Protein AF-0000000081599075 (afdb_homodimer)

pLDDT: mean 84.55, std 18.45, range [21.89, 98.75]

Radius of gyration: 35.76 Å; Cα contacts (8 Å, |Δi|>4): 1758; chains: 2; bounding box: 105×82×78 Å

Sequence (1060 aa):
MCGGVALPTILFPPFQNGWHPYKHILWKKERFMPVLEECRIQDDGTLMTRNDWSPQQYFQQYIDKKLIQDLSFFTNQRMVRDSGCSLNTTPEEINTFLGISVYMACLGYPRIRMYWAAKTRVAIIADSMTRDRFYKIRSSLKVVDDLSVPESEKKKDPLWKVRPVLKRVLQGCLNLPRPTKVCIDEQIVPFTGQCPVRQFVPGKPNPTGLKVFVLASPGGLVLDFETYMGKNTFTQVQQMGISGNAVLRLTETLPRGSLVYFDRYFTTISLLDALKERGLLGTGTIQKNRIPKECHFTADNILSSKPRGSSEMIVRRPDEIAVTKWMDNKPVVMASTAHGIEPQDTCSRWSKKEQRQIQVPRPAVVAEYNINMGGVDLCDRMLSFYRISSRTKKWTVRTILHFIDLAITNSWLQYRQDSEAMQQAEKNTQYLEFKLLLAEELINKGQTWEQDLNNTSDEEFSPEIKKRKPQTDESVRKYGALHLPEMVNSPRPFRCRMLGCNSKTYVRCVKCKMFLCVSKKSQCFLRYHKMCGGVALPTILFPPFQNGWHPYKHILWKKERFMPVLEECRIQDDGTLMTRNDWSPQQYFQQYIDKKLIQDLSFFTNQRMVRDSGCSLNTTPEEINTFLGISVYMACLGYPRIRMYWAAKTRVAIIADSMTRDRFYKIRSSLKVVDDLSVPESEKKKDPLWKVRPVLKRVLQGCLNLPRPTKVCIDEQIVPFTGQCPVRQFVPGKPNPTGLKVFVLASPGGLVLDFETYMGKNTFTQVQQMGISGNAVLRLTETLPRGSLVYFDRYFTTISLLDALKERGLLGTGTIQKNRIPKECHFTADNILSSKPRGSSEMIVRRPDEIAVTKWMDNKPVVMASTAHGIEPQDTCSRWSKKEQRQIQVPRPAVVAEYNINMGGVDLCDRMLSFYRISSRTKKWTVRTILHFIDLAITNSWLQYRQDSEAMQQAEKNTQYLEFKLLLAEELINKGQTWEQDLNNTSDEEFSPEIKKRKPQTDESVRKYGALHLPEMVNSPRPFRCRMLGCNSKTYVRCVKCKMFLCVSKKSQCFLRYHK

Solvent-accessible surface area (backbone atoms only — not comparable to full-atom values): 59089 Å² total; per-residue (Å²): 132,84,76,77,77,70,76,77,73,79,71,72,75,75,81,71,76,68,76,65,75,87,67,72,76,40,61,39,79,56,87,76,77,61,84,78,54,77,49,78,66,72,78,79,75,55,66,72,78,51,74,84,58,49,63,57,58,47,32,38,56,25,56,44,70,64,57,40,40,38,32,20,51,28,19,24,49,47,32,28,72,76,72,69,46,65,72,76,57,38,43,38,51,47,34,24,53,51,12,42,47,47,40,47,19,57,40,38,56,83,47,79,67,43,40,63,32,83,88,56,45,36,60,79,48,43,73,71,45,53,68,67,58,52,52,50,49,62,76,43,63,29,61,50,59,76,84,74,53,51,68,70,53,47,71,73,32,80,54,57,69,48,41,67,59,52,51,40,39,40,51,32,20,59,69,49,78,68,67,53,51,29,17,43,46,82,43,58,49,69,45,85,59,72,56,91,51,63,39,77,44,84,91,47,94,57,32,39,10,41,41,29,42,35,31,14,29,44,85,20,42,57,40,40,70,48,71,55,66,60,90,74,56,61,78,66,81,68,87,54,54,70,49,34,42,50,53,55,60,64,49,66,82,55,58,49,28,23,38,39,25,36,47,45,82,45,42,42,67,68,46,43,51,55,34,44,75,64,40,28,32,35,36,24,35,41,43,78,89,62,51,59,84,72,60,79,69,80,53,66,74,62,51,67,72,42,65,66,29,46,66,48,54,37,26,34,37,78,76,61,35,28,38,35,38,38,30,59,99,56,77,46,41,33,39,17,41,71,41,37,51,69,72,62,46,74,41,82,43,79,31,79,92,73,70,43,75,41,80,26,52,36,40,29,37,57,55,53,45,65,64,30,51,45,3,55,58,44,34,52,52,59,47,61,75,45,40,69,66,76,88,70,72,49,52,63,56,52,51,54,47,45,52,50,49,49,39,48,51,41,27,50,52,50,50,51,51,51,29,59,73,65,67,41,72,90,60,74,61,52,70,69,55,48,50,46,51,33,15,48,53,31,33,50,57,21,52,58,50,54,58,52,55,65,61,63,65,78,82,80,78,68,82,69,77,78,68,77,78,70,80,73,53,68,70,64,41,38,57,43,40,48,46,29,68,36,56,60,96,56,97,64,70,40,64,25,69,47,87,92,48,86,50,67,21,50,28,25,26,68,62,77,66,44,35,24,29,82,41,88,87,42,55,37,45,38,59,63,22,95,134,82,76,76,80,71,74,76,75,78,72,72,74,77,80,71,76,67,75,66,76,86,69,73,77,40,61,39,78,57,87,78,77,62,84,78,55,77,49,77,66,70,76,80,74,54,65,74,78,49,73,83,60,50,62,56,59,48,32,38,57,25,54,42,69,64,59,41,41,38,32,19,51,29,21,25,50,48,32,28,70,76,72,68,45,64,71,76,59,40,44,39,52,47,34,24,52,50,13,43,46,46,39,46,19,58,40,39,55,82,47,78,67,43,40,64,32,84,86,56,44,35,61,79,49,44,74,73,44,53,69,66,59,51,51,52,50,62,76,44,63,29,62,49,58,76,82,74,53,52,67,70,52,48,70,73,32,80,55,57,70,48,41,66,59,53,51,38,38,41,51,31,21,60,69,48,78,67,67,53,52,30,18,41,46,81,44,59,49,68,46,84,58,73,55,92,51,64,39,76,45,85,92,48,95,56,34,38,9,41,41,28,42,34,29,13,30,43,88,22,42,56,40,40,70,46,70,54,67,59,89,74,55,60,76,66,80,68,88,53,54,70,50,34,41,50,53,55,61,64,48,65,83,54,58,49,28,24,37,40,24,37,46,47,84,43,43,42,67,66,47,44,51,54,35,44,73,65,39,28,33,34,36,24,36,41,45,78,90,64,52,59,82,71,61,80,70,80,53,66,74,60,51,68,72,43,65,66,30,46,69,48,53,37,24,35,36,74,79,63,35,29,39,35,40,38,30,61,99,56,77,44,40,33,38,17,41,70,42,38,52,69,72,62,46,73,43,82,42,78,32,78,89,73,70,42,76,40,80,25,50,36,38,28,37,57,56,54,45,67,64,32,52,46,4,54,59,45,33,52,51,59,47,61,75,44,41,69,66,76,87,70,71,50,52,63,56,52,51,54,47,45,52,50,49,48,38,47,52,40,27,50,51,50,49,51,52,50,29,60,75,65,68,40,72,89,61,72,61,52,70,70,54,47,49,45,51,33,16,49,51,32,33,51,57,21,51,58,50,53,58,54,55,66,63,64,64,77,81,78,78,66,82,69,78,79,66,76,79,71,80,72,53,68,68,64,42,37,57,43,41,49,46,28,68,38,55,57,96,58,98,63,68,41,66,26,70,48,87,92,49,88,50,68,20,50,29,24,26,69,63,78,66,45,34,25,28,84,40,88,88,41,56,38,45,37,60,64,22,95

Secondary structure (DSSP, 8-state):
-------------------------EEES------PPP--------GGGGTT--HHHHHTTTS-HHHHHHHHHHHHHHHHHHHSS-----HHHHHHHHHHHHHHHHH--SSGGGGTSTTT--HHHHTTS-HHHHHHHHHH--SS-TTTS-HHHHHH-TTTTTHHHHHHHHHHHHTSPPPSEEEEEEEEEE--S--TTEEE-TTSSS-EEEEEEEEE-TTS-EEEEEE--SGGG---SS-SHHHHHHHHHHTTTSPTT-EEEE-TTT--HHHHHHHHHTT-EEEEE--GGGS-TT--PPPHHHHHHSPTT-EEEEEEETTTEEEEEEESSSEEEEEESS--SPSPEEEEEEETTTTEEEEEEE-HHHHHHHHHTTHHHHHHHHHHHT------S-HHHHHHHHHHHHHHHHHHHHHHHHHHHHT-GGG---HHHHHHHHHHHHHHHHHHHHHHHHHHS------------PPPPHHHHHTTB-S-EEE---SSPEEP-STT---EE-EEETTT--B---SSS--HHHHHH-/-------------------------EEES------PPPP-------GGGGTT--HHHHHTTTS-HHHHHHHHHHHHHHHHHHHSS-----HHHHHHHHHHHHHHHHH--SSGGGGTSTTT--HHHHTTS-HHHHHHHHHH--SS-TTTS-HHHHHH-TTTTTHHHHHHHHHHHHTSPPPSEEEEEEEEEE--S--TTEEE-TTSSS-EEEEEEEEE-TTS-EEEEEE--SGGG------SHHHHHHHHHHTTTSPTT-EEEE-TTT--HHHHHHHHHTT-EEEEE--GGGS-TT--PPPHHHHHHSPTT-EEEEEEETTTEEEEEEESSSEEEEEESS--SPSPEEEEEEETTTTEEEEEEE-HHHHHHHHHTTHHHHHHHHHHHT------S-HHHHHHHHHHHHHHHHHHHHHHHHHHHTT-GGG---HHHHHHHHHHHHHHHHHHHHHHHHHHS----------------HHHHHTTB-S-EEE---SSPEEP-STT---EE-EEETTT--B---SSS--HHHHHH-

InterPro domains:
  IPR029526 PiggyBac transposable element-derived protein [PF13843] (54-412)

Structure (mmCIF, N/CA/C/O backbone):
data_AF-0000000081599075-model_v1
#
loop_
_entity.id
_entity.type
_entity.pdbx_description
1 polymer 'PiggyBac transposable element-derived protein 3-like'
#
loop_
_atom_site.group_PDB
_atom_site.id
_atom_site.type_symbol
_atom_site.label_atom_id
_atom_site.label_alt_id
_atom_site.label_comp_id
_atom_site.label_asym_id
_atom_site.label_entity_id
_atom_site.label_seq_id
_atom_site.pdbx_PDB_ins_code
_atom_site.Cartn_x
_atom_site.Cartn_y
_atom_site.Cartn_z
_atom_site.occupancy
_atom_site.B_iso_or_equiv
_atom_site.auth_seq_id
_atom_site.auth_comp_id
_atom_site.auth_asym_id
_atom_site.auth_atom_id
_atom_site.pdbx_PDB_model_num
ATOM 1 N N . MET A 1 1 ? 17.141 -37.344 -39.156 1 22.89 1 MET A N 1
ATOM 2 C CA . MET A 1 1 ? 15.703 -37.375 -39.375 1 22.89 1 MET A CA 1
ATOM 3 C C . MET A 1 1 ? 14.953 -37.594 -38.062 1 22.89 1 MET A C 1
ATOM 5 O O . MET A 1 1 ? 14.562 -38.719 -37.75 1 22.89 1 MET A O 1
ATOM 9 N N . CYS A 1 2 ? 15.391 -37 -37 1 23.97 2 CYS A N 1
ATOM 10 C CA . CYS A 1 2 ? 15.117 -37.312 -35.594 1 23.97 2 CYS A CA 1
ATOM 11 C C . CYS A 1 2 ? 13.672 -37 -35.25 1 23.97 2 CYS A C 1
ATOM 13 O O . CYS A 1 2 ? 13.242 -35.844 -35.344 1 23.97 2 CYS A O 1
ATOM 15 N N . GLY A 1 3 ? 12.742 -37.906 -35.625 1 22.41 3 GLY A N 1
ATOM 16 C CA . GLY A 1 3 ? 11.289 -37.812 -35.656 1 22.41 3 GLY A CA 1
ATOM 17 C C . GLY A 1 3 ? 10.688 -37.531 -34.281 1 22.41 3 GLY A C 1
ATOM 18 O O . GLY A 1 3 ? 10.914 -38.25 -33.312 1 22.41 3 GLY A O 1
ATOM 19 N N . GLY A 1 4 ? 10.664 -36.281 -33.906 1 24.45 4 GLY A N 1
ATOM 20 C CA . GLY A 1 4 ? 10.18 -35.781 -32.625 1 24.45 4 GLY A CA 1
ATOM 21 C C . GLY A 1 4 ? 8.758 -36.219 -32.312 1 24.45 4 GLY A C 1
ATOM 22 O O . GLY A 1 4 ? 7.855 -36.031 -33.125 1 24.45 4 GLY A O 1
ATOM 23 N N . VAL A 1 5 ? 8.484 -37.312 -31.594 1 23.28 5 VAL A N 1
ATOM 24 C CA . VAL A 1 5 ? 7.227 -38 -31.328 1 23.28 5 VAL A CA 1
ATOM 25 C C . VAL A 1 5 ? 6.254 -37.031 -30.641 1 23.28 5 VAL A C 1
ATOM 27 O O . VAL A 1 5 ? 6.566 -36.469 -29.594 1 23.28 5 VAL A O 1
ATOM 30 N N . ALA A 1 6 ? 5.492 -36.344 -31.422 1 29.52 6 ALA A N 1
ATOM 31 C CA . ALA A 1 6 ? 4.391 -35.5 -31 1 29.52 6 ALA A CA 1
ATOM 32 C C . ALA A 1 6 ? 3.492 -36.219 -30 1 29.52 6 ALA A C 1
ATOM 34 O O . ALA A 1 6 ? 3.059 -37.344 -30.234 1 29.52 6 ALA A O 1
ATOM 35 N N . LEU A 1 7 ? 3.729 -36 -28.703 1 28.02 7 LEU A N 1
ATOM 36 C CA . LEU A 1 7 ? 2.875 -36.625 -27.703 1 28.02 7 LEU A CA 1
ATOM 37 C C . LEU A 1 7 ? 1.409 -36.562 -28.125 1 28.02 7 LEU A C 1
ATOM 39 O O . LEU A 1 7 ? 0.959 -35.562 -28.672 1 28.02 7 LEU A O 1
ATOM 43 N N . PRO A 1 8 ? 0.729 -37.656 -28.391 1 29.16 8 PRO A N 1
ATOM 44 C CA . PRO A 1 8 ? -0.641 -37.75 -28.906 1 29.16 8 PRO A CA 1
ATOM 45 C C . PRO A 1 8 ? -1.622 -36.906 -28.094 1 29.16 8 PRO A C 1
ATOM 47 O O . PRO A 1 8 ? -1.469 -36.781 -26.875 1 29.16 8 PRO A O 1
ATOM 50 N N . THR A 1 9 ? -2.039 -35.812 -28.609 1 30.88 9 THR A N 1
ATOM 51 C CA . THR A 1 9 ? -3.143 -35.031 -28.094 1 30.88 9 THR A CA 1
ATOM 52 C C . THR A 1 9 ? -4.332 -35.906 -27.734 1 30.88 9 THR A C 1
ATOM 54 O O . THR A 1 9 ? -4.887 -36.594 -28.594 1 30.88 9 THR A O 1
ATOM 57 N N . ILE A 1 10 ? -4.363 -36.562 -26.625 1 30.44 10 ILE A N 1
ATOM 58 C CA . ILE A 1 10 ? -5.543 -37.312 -26.234 1 30.44 10 ILE A CA 1
ATOM 59 C C . ILE A 1 10 ? -6.805 -36.5 -26.531 1 30.44 10 ILE A C 1
ATOM 61 O O . ILE A 1 10 ? -6.996 -35.406 -25.984 1 30.44 10 ILE A O 1
ATOM 65 N N . LEU A 1 11 ? -7.254 -36.594 -27.781 1 32.03 11 LEU A N 1
ATOM 66 C CA . LEU A 1 11 ? -8.562 -36.062 -28.141 1 32.03 11 LEU A CA 1
ATOM 67 C C . LEU A 1 11 ? -9.633 -36.531 -27.172 1 32.03 11 LEU A C 1
ATOM 69 O O . LEU A 1 11 ? -9.867 -37.719 -27.031 1 32.03 11 LEU A O 1
ATOM 73 N N . PHE A 1 12 ? -9.82 -35.875 -26.094 1 33.41 12 PHE A N 1
ATOM 74 C CA . PHE A 1 12 ? -10.977 -36.219 -25.266 1 33.41 12 PHE A CA 1
ATOM 75 C C . PHE A 1 12 ? -12.25 -36.25 -26.109 1 33.41 12 PHE A C 1
ATOM 77 O O . PHE A 1 12 ? -12.398 -35.469 -27.047 1 33.41 12 PHE A O 1
ATOM 84 N N . PRO A 1 13 ? -12.867 -37.406 -26.359 1 33.81 13 PRO A N 1
ATOM 85 C CA . PRO A 1 13 ? -14.109 -37.5 -27.141 1 33.81 13 PRO A CA 1
ATOM 86 C C . PRO A 1 13 ? -15.07 -36.344 -26.844 1 33.81 13 PRO A C 1
ATOM 88 O O . PRO A 1 13 ? -14.992 -35.75 -25.766 1 33.81 13 PRO A O 1
ATOM 91 N N . PRO A 1 14 ? -15.68 -35.781 -27.875 1 33.75 14 PRO A N 1
ATOM 92 C CA . PRO A 1 14 ? -16.703 -34.75 -27.719 1 33.75 14 PRO A CA 1
ATOM 93 C C . PRO A 1 14 ? -17.688 -35.031 -26.594 1 33.75 14 PRO A C 1
ATOM 95 O O . PRO A 1 14 ? -17.906 -36.219 -26.266 1 33.75 14 PRO A O 1
ATOM 98 N N . PHE A 1 15 ? -17.953 -34.094 -25.75 1 34.97 15 PHE A N 1
ATOM 99 C CA . PHE A 1 15 ? -19 -34.125 -24.734 1 34.97 15 PHE A CA 1
ATOM 100 C C . PHE A 1 15 ? -20.328 -34.594 -25.312 1 34.97 15 PHE A C 1
ATOM 102 O O . PHE A 1 15 ? -20.906 -33.938 -26.172 1 34.97 15 PHE A O 1
ATOM 109 N N . GLN A 1 16 ? -20.438 -35.844 -25.703 1 29.94 16 GLN A N 1
ATOM 110 C CA . GLN A 1 16 ? -21.812 -36.219 -25.953 1 29.94 16 GLN A CA 1
ATOM 111 C C . GLN A 1 16 ? -22.734 -35.719 -24.859 1 29.94 16 GLN A C 1
ATOM 113 O O . GLN A 1 16 ? -22.5 -35.969 -23.672 1 29.94 16 GLN A O 1
ATOM 118 N N . ASN A 1 17 ? -23.344 -34.562 -25.062 1 33.91 17 ASN A N 1
ATOM 119 C CA . ASN A 1 17 ? -24.5 -34.188 -24.266 1 33.91 17 ASN A CA 1
ATOM 120 C C . ASN A 1 17 ? -25.438 -35.344 -24 1 33.91 17 ASN A C 1
ATOM 122 O O . ASN A 1 17 ? -26.406 -35.531 -24.734 1 33.91 17 ASN A O 1
ATOM 126 N N . GLY A 1 18 ? -24.984 -36.562 -24.016 1 31.58 18 GLY A N 1
ATOM 127 C CA . GLY A 1 18 ? -26.031 -37.5 -23.641 1 31.58 18 GLY A CA 1
ATOM 128 C C . GLY A 1 18 ? -26.812 -37.094 -22.422 1 31.58 18 GLY A C 1
ATOM 129 O O . GLY A 1 18 ? -26.25 -37 -21.312 1 31.58 18 GLY A O 1
ATOM 130 N N . TRP A 1 19 ? -27.844 -36.188 -22.656 1 34.31 19 TRP A N 1
ATOM 131 C CA . TRP A 1 19 ? -28.922 -36.062 -21.688 1 34.31 19 TRP A CA 1
ATOM 132 C C . TRP A 1 19 ? -29.266 -37.406 -21.047 1 34.31 19 TRP A C 1
ATOM 134 O O . TRP A 1 19 ? -29.719 -38.312 -21.734 1 34.31 19 TRP A O 1
ATOM 144 N N . HIS A 1 20 ? -28.453 -38.094 -20.422 1 37.16 20 HIS A N 1
ATOM 145 C CA . HIS A 1 20 ? -29.016 -39.219 -19.703 1 37.16 20 HIS A CA 1
ATOM 146 C C . HIS A 1 20 ? -30.391 -38.875 -19.141 1 37.16 20 HIS A C 1
ATOM 148 O O . HIS A 1 20 ? -30.672 -37.719 -18.844 1 37.16 20 HIS A O 1
ATOM 154 N N . PRO A 1 21 ? -31.359 -39.75 -19.25 1 38.91 21 PRO A N 1
ATOM 155 C CA . PRO A 1 21 ? -32.688 -39.625 -18.672 1 38.91 21 PRO A CA 1
ATOM 156 C C . PRO A 1 21 ? -32.719 -38.938 -17.312 1 38.91 21 PRO A C 1
ATOM 158 O O . PRO A 1 21 ? -31.672 -38.844 -16.672 1 38.91 21 PRO A O 1
ATOM 161 N N . TYR A 1 22 ? -33.938 -38.406 -16.828 1 41.41 22 TYR A N 1
ATOM 162 C CA . TYR A 1 22 ? -34.469 -37.688 -15.68 1 41.41 22 TYR A CA 1
ATOM 163 C C . TYR A 1 22 ? -33.938 -38.281 -14.383 1 41.41 22 TYR A C 1
ATOM 165 O O . TYR A 1 22 ? -34.594 -39.156 -13.797 1 41.41 22 TYR A O 1
ATOM 173 N N . LYS A 1 23 ? -32.75 -38.656 -14.398 1 50.84 23 LYS A N 1
ATOM 174 C CA . LYS A 1 23 ? -32.438 -39.094 -13.047 1 50.84 23 LYS A CA 1
ATOM 175 C C . LYS A 1 23 ? -32.812 -38.062 -12.008 1 50.84 23 LYS A C 1
ATOM 177 O O . LYS A 1 23 ? -32.562 -36.875 -12.195 1 50.84 23 LYS A O 1
ATOM 182 N N . HIS A 1 24 ? -33.812 -38.25 -11.227 1 66.25 24 HIS A N 1
ATOM 183 C CA . HIS A 1 24 ? -34.406 -37.438 -10.164 1 66.25 24 HIS A CA 1
ATOM 184 C C . HIS A 1 24 ? -33.312 -36.969 -9.188 1 66.25 24 HIS A C 1
ATOM 186 O O . HIS A 1 24 ? -32.688 -37.781 -8.523 1 66.25 24 HIS A O 1
ATOM 192 N N . ILE A 1 25 ? -32.688 -35.75 -9.484 1 74 25 ILE A N 1
ATOM 193 C CA . ILE A 1 25 ? -31.734 -35.125 -8.562 1 74 25 ILE A CA 1
ATOM 194 C C . ILE A 1 25 ? -32.438 -34.812 -7.246 1 74 25 ILE A C 1
ATOM 196 O O . ILE A 1 25 ? -33.5 -34.188 -7.238 1 74 25 ILE A O 1
ATOM 200 N N . LEU A 1 26 ? -31.984 -35.531 -6.262 1 83.69 26 LEU A N 1
ATOM 201 C CA . LEU A 1 26 ? -32.531 -35.281 -4.93 1 83.69 26 LEU A CA 1
ATOM 202 C C . LEU A 1 26 ? -31.5 -34.625 -4.031 1 83.69 26 LEU A C 1
ATOM 204 O O . LEU A 1 26 ? -30.328 -35 -4.027 1 83.69 26 LEU A O 1
ATOM 208 N N . TRP A 1 27 ? -31.859 -33.531 -3.482 1 90.12 27 TRP A N 1
ATOM 209 C CA . TRP A 1 27 ? -31.078 -32.844 -2.449 1 90.12 27 TRP A CA 1
ATOM 210 C C . TRP A 1 27 ? -31.625 -33.156 -1.062 1 90.12 27 TRP A C 1
ATOM 212 O O . TRP A 1 27 ? -32.781 -32.812 -0.755 1 90.12 27 TRP A O 1
ATOM 222 N N . LYS A 1 28 ? -30.828 -33.906 -0.26 1 88.62 28 LYS A N 1
ATOM 223 C CA . LYS A 1 28 ? -31.312 -34.312 1.052 1 88.62 28 LYS A CA 1
ATOM 224 C C . LYS A 1 28 ? -30.234 -34.188 2.115 1 88.62 28 LYS A C 1
ATOM 226 O O . LYS A 1 28 ? -29.047 -34.188 1.799 1 88.62 28 LYS A O 1
ATOM 231 N N . LYS A 1 29 ? -30.75 -34.031 3.268 1 87.88 29 LYS A N 1
ATOM 232 C CA . LYS A 1 29 ? -29.844 -34.031 4.41 1 87.88 29 LYS A CA 1
ATOM 233 C C . LYS A 1 29 ? -29.406 -35.469 4.75 1 87.88 29 LYS A C 1
ATOM 235 O O . LYS A 1 29 ? -30.188 -36.25 5.285 1 87.88 29 LYS A O 1
ATOM 240 N N . GLU A 1 30 ? -28.25 -35.844 4.246 1 84.19 30 GLU A N 1
ATOM 241 C CA . GLU A 1 30 ? -27.734 -37.188 4.457 1 84.19 30 GLU A CA 1
ATOM 242 C C . GLU A 1 30 ? -26.219 -37.188 4.621 1 84.19 30 GLU A C 1
ATOM 244 O O . GLU A 1 30 ? -25.578 -36.125 4.539 1 84.19 30 GLU A O 1
ATOM 249 N N . ARG A 1 31 ? -25.766 -38.375 4.891 1 86.12 31 ARG A N 1
ATOM 250 C CA . ARG A 1 31 ? -24.312 -38.531 5.039 1 86.12 31 ARG A CA 1
ATOM 251 C C . ARG A 1 31 ? -23.609 -38.406 3.688 1 86.12 31 ARG A C 1
ATOM 253 O O . ARG A 1 31 ? -24.109 -38.938 2.682 1 86.12 31 ARG A O 1
ATOM 260 N N . PHE A 1 32 ? -22.641 -37.75 3.688 1 89.06 32 PHE A N 1
ATOM 261 C CA . PHE A 1 32 ? -21.844 -37.562 2.484 1 89.06 32 PHE A CA 1
ATOM 262 C C . PHE A 1 32 ? -20.688 -38.531 2.43 1 89.06 32 PHE A C 1
ATOM 264 O O . PHE A 1 32 ? -19.828 -38.562 3.318 1 89.06 32 PHE A O 1
ATOM 271 N N . MET A 1 33 ? -20.672 -39.438 1.486 1 81.44 33 MET A N 1
ATOM 272 C CA . MET A 1 33 ? -19.625 -40.469 1.296 1 81.44 33 MET A CA 1
ATOM 273 C C . MET A 1 33 ? -19.047 -40.406 -0.115 1 81.44 33 MET A C 1
ATOM 275 O O . MET A 1 33 ? -19.328 -41.25 -0.944 1 81.44 33 MET A O 1
ATOM 279 N N . PRO A 1 34 ? -18.234 -39.5 -0.28 1 83.06 34 PRO A N 1
ATOM 280 C CA . PRO A 1 34 ? -17.703 -39.344 -1.637 1 83.06 34 PRO A CA 1
ATOM 281 C C . PRO A 1 34 ? -16.734 -40.469 -2.027 1 83.06 34 PRO A C 1
ATOM 283 O O . PRO A 1 34 ? -16.078 -41.062 -1.164 1 83.06 34 PRO A O 1
ATOM 286 N N . VAL A 1 35 ? -16.797 -40.844 -3.285 1 78.94 35 VAL A N 1
ATOM 287 C CA . VAL A 1 35 ? -15.812 -41.812 -3.826 1 78.94 35 VAL A CA 1
ATOM 288 C C . VAL A 1 35 ? -14.57 -41.031 -4.293 1 78.94 35 VAL A C 1
ATOM 290 O O . VAL A 1 35 ? -14.641 -40.219 -5.215 1 78.94 35 VAL A O 1
ATOM 293 N N . LEU A 1 36 ? -13.531 -41.25 -3.547 1 80.44 36 LEU A N 1
ATOM 294 C CA . LEU A 1 36 ? -12.305 -40.531 -3.873 1 80.44 36 LEU A CA 1
ATOM 295 C C . LEU A 1 36 ? -11.328 -41.438 -4.625 1 80.44 36 LEU A C 1
ATOM 297 O O . LEU A 1 36 ? -11.055 -42.562 -4.188 1 80.44 36 LEU A O 1
ATOM 301 N N . GLU A 1 37 ? -11.047 -40.969 -5.793 1 83.44 37 GLU A N 1
ATOM 302 C CA . GLU A 1 37 ? -9.992 -41.688 -6.531 1 83.44 37 GLU A CA 1
ATOM 303 C C . GLU A 1 37 ? -8.609 -41.281 -6.012 1 83.44 37 GLU A C 1
ATOM 305 O O . GLU A 1 37 ? -8.375 -40.125 -5.656 1 83.44 37 GLU A O 1
ATOM 310 N N . GLU A 1 38 ? -7.75 -42.25 -5.91 1 82.38 38 GLU A N 1
ATOM 311 C CA . GLU A 1 38 ? -6.398 -41.969 -5.434 1 82.38 38 GLU A CA 1
ATOM 312 C C . GLU A 1 38 ? -5.57 -41.25 -6.496 1 82.38 38 GLU A C 1
ATOM 314 O O . GLU A 1 38 ? -5.629 -41.594 -7.676 1 82.38 38 GLU A O 1
ATOM 319 N N . CYS A 1 39 ? -5.062 -40.156 -6.059 1 81.38 39 CYS A N 1
ATOM 320 C CA . CYS A 1 39 ? -4.199 -39.375 -6.941 1 81.38 39 CYS A CA 1
ATOM 321 C C . CYS A 1 39 ? -2.791 -39.969 -6.977 1 81.38 39 CYS A C 1
ATOM 323 O O . CYS A 1 39 ? -2.148 -40.125 -5.934 1 81.38 39 CYS A O 1
ATOM 325 N N . ARG A 1 40 ? -2.33 -40.469 -8.117 1 74.94 40 ARG A N 1
ATOM 326 C CA . ARG A 1 40 ? -0.979 -41 -8.258 1 74.94 40 ARG A CA 1
ATOM 327 C C . ARG A 1 40 ? 0.016 -39.875 -8.594 1 74.94 40 ARG A C 1
ATOM 329 O O . ARG A 1 40 ? -0.061 -39.281 -9.664 1 74.94 40 ARG A O 1
ATOM 336 N N . ILE A 1 41 ? 0.723 -39.5 -7.543 1 74.38 41 ILE A N 1
ATOM 337 C CA . ILE A 1 41 ? 1.733 -38.469 -7.746 1 74.38 41 ILE A CA 1
ATOM 338 C C . ILE A 1 41 ? 2.988 -39.094 -8.359 1 74.38 41 ILE A C 1
ATOM 340 O O . ILE A 1 41 ? 3.471 -40.125 -7.895 1 74.38 41 ILE A O 1
ATOM 344 N N . GLN A 1 42 ? 3.338 -38.625 -9.531 1 64.56 42 GLN A N 1
ATOM 345 C CA . GLN A 1 42 ? 4.57 -39.094 -10.164 1 64.56 42 GLN A CA 1
ATOM 346 C C . GLN A 1 42 ? 5.785 -38.375 -9.578 1 64.56 42 GLN A C 1
ATOM 348 O O . GLN A 1 42 ? 5.84 -37.156 -9.547 1 64.56 42 GLN A O 1
ATOM 353 N N . ASP A 1 43 ? 6.477 -39.062 -8.648 1 65.62 43 ASP A N 1
ATOM 354 C CA . ASP A 1 43 ? 7.754 -38.5 -8.195 1 65.62 43 ASP A CA 1
ATOM 355 C C . ASP A 1 43 ? 8.781 -38.531 -9.328 1 65.62 43 ASP A C 1
ATOM 357 O O . ASP A 1 43 ? 9.031 -39.594 -9.93 1 65.62 43 ASP A O 1
ATOM 361 N N . ASP A 1 44 ? 9.117 -37.406 -9.883 1 63.84 44 ASP A N 1
ATOM 362 C CA . ASP A 1 44 ? 10 -37.344 -11.039 1 63.84 44 ASP A CA 1
ATOM 363 C C . ASP A 1 44 ? 11.422 -37.75 -10.664 1 63.84 44 ASP A C 1
ATOM 365 O O . ASP A 1 44 ? 12.273 -37.938 -11.539 1 63.84 44 ASP A O 1
ATOM 369 N N . GLY A 1 45 ? 11.609 -38.094 -9.445 1 65.19 45 GLY A N 1
ATOM 370 C CA . GLY A 1 45 ? 12.914 -38.594 -9.031 1 65.19 45 GLY A CA 1
ATOM 371 C C . GLY A 1 45 ? 14.031 -37.594 -9.305 1 65.19 45 GLY A C 1
ATOM 372 O O . GLY A 1 45 ? 15.211 -37.969 -9.305 1 65.19 45 GLY A O 1
ATOM 373 N N . THR A 1 46 ? 13.703 -36.312 -9.602 1 72.62 46 THR A N 1
ATOM 374 C CA . THR A 1 46 ? 14.727 -35.375 -10.055 1 72.62 46 THR A CA 1
ATOM 375 C C . THR A 1 46 ? 15.312 -34.625 -8.875 1 72.62 46 THR A C 1
ATOM 377 O O . THR A 1 46 ? 16.172 -33.75 -9.062 1 72.62 46 THR A O 1
ATOM 380 N N . LEU A 1 47 ? 14.922 -34.938 -7.734 1 75.81 47 LEU A N 1
ATOM 381 C CA . LEU A 1 47 ? 15.391 -34.188 -6.559 1 75.81 47 LEU A CA 1
ATOM 382 C C . LEU A 1 47 ? 16.906 -34.312 -6.414 1 75.81 47 LEU A C 1
ATOM 384 O O . LEU A 1 47 ? 17.578 -33.344 -6.125 1 75.81 47 LEU A O 1
ATOM 388 N N . MET A 1 48 ? 17.375 -35.438 -6.664 1 72.5 48 MET A N 1
ATOM 389 C CA . MET A 1 48 ? 18.797 -35.688 -6.434 1 72.5 48 MET A CA 1
ATOM 390 C C . MET A 1 48 ? 19.641 -34.969 -7.457 1 72.5 48 MET A C 1
ATOM 392 O O . MET A 1 48 ? 20.797 -34.625 -7.176 1 72.5 48 MET A O 1
ATOM 396 N N . THR A 1 49 ? 19.078 -34.688 -8.523 1 80.81 49 THR A N 1
ATOM 397 C CA . THR A 1 49 ? 19.828 -33.969 -9.562 1 80.81 49 THR A CA 1
ATOM 398 C C . THR A 1 49 ? 19.969 -32.5 -9.227 1 80.81 49 THR A C 1
ATOM 400 O O . THR A 1 49 ? 20.844 -31.812 -9.789 1 80.81 49 THR A O 1
ATOM 403 N N . ARG A 1 50 ? 19.234 -32.094 -8.227 1 84.75 50 ARG A N 1
ATOM 404 C CA . ARG A 1 50 ? 19.25 -30.656 -7.938 1 84.75 50 ARG A CA 1
ATOM 405 C C . ARG A 1 50 ? 20.016 -30.359 -6.652 1 84.75 50 ARG A C 1
ATOM 407 O O . ARG A 1 50 ? 19.906 -29.266 -6.098 1 84.75 50 ARG A O 1
ATOM 414 N N . ASN A 1 51 ? 20.719 -31.266 -6.109 1 81.12 51 ASN A N 1
ATOM 415 C CA . ASN A 1 51 ? 21.406 -31.156 -4.828 1 81.12 51 ASN A CA 1
ATOM 416 C C . ASN A 1 51 ? 22.359 -29.969 -4.816 1 81.12 51 ASN A C 1
ATOM 418 O O . ASN A 1 51 ? 22.484 -29.266 -3.809 1 81.12 51 ASN A O 1
ATOM 422 N N . ASP A 1 52 ? 23.031 -29.594 -5.883 1 82.94 52 ASP A N 1
ATOM 423 C CA . ASP A 1 52 ? 24.031 -28.531 -5.871 1 82.94 52 ASP A CA 1
ATOM 424 C C . ASP A 1 52 ? 23.656 -27.422 -6.844 1 82.94 52 ASP A C 1
ATOM 426 O O . ASP A 1 52 ? 24.531 -26.75 -7.387 1 82.94 52 ASP A O 1
ATOM 430 N N . TRP A 1 53 ? 22.328 -27.281 -6.898 1 90.5 53 TRP A N 1
ATOM 431 C CA . TRP A 1 53 ? 21.906 -26.25 -7.84 1 90.5 53 TRP A CA 1
ATOM 432 C C . TRP A 1 53 ? 22.062 -24.859 -7.234 1 90.5 53 TRP A C 1
ATOM 434 O O . TRP A 1 53 ? 21.75 -24.656 -6.059 1 90.5 53 TRP A O 1
ATOM 444 N N . SER A 1 54 ? 22.578 -24 -8.023 1 91.19 54 SER A N 1
ATOM 445 C CA . SER A 1 54 ? 22.594 -22.578 -7.668 1 91.19 54 SER A CA 1
ATOM 446 C C . SER A 1 54 ? 21.25 -21.906 -7.992 1 91.19 54 SER A C 1
ATOM 448 O O . SER A 1 54 ? 20.453 -22.469 -8.742 1 91.19 54 SER A O 1
ATOM 450 N N . PRO A 1 55 ? 20.984 -20.766 -7.402 1 93.56 55 PRO A N 1
ATOM 451 C CA . PRO A 1 55 ? 19.766 -20.031 -7.723 1 93.56 55 PRO A CA 1
ATOM 452 C C . PRO A 1 55 ? 19.578 -19.812 -9.219 1 93.56 55 PRO A C 1
ATOM 454 O O . PRO A 1 55 ? 18.453 -19.906 -9.734 1 93.56 55 PRO A O 1
ATOM 457 N N . GLN A 1 56 ? 20.594 -19.641 -9.875 1 94.5 56 GLN A 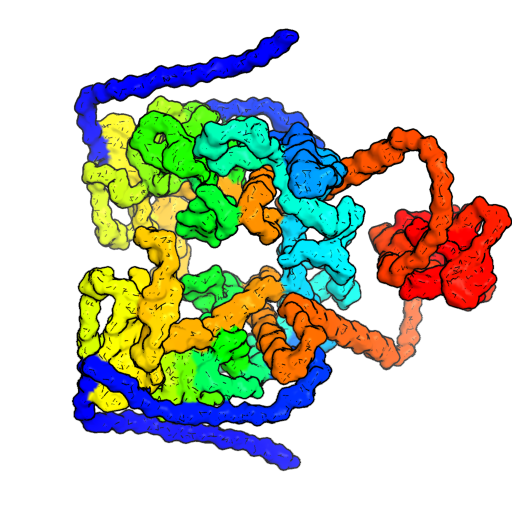N 1
ATOM 458 C CA . GLN A 1 56 ? 20.531 -19.406 -11.312 1 94.5 56 GLN A CA 1
ATOM 459 C C . GLN A 1 56 ? 20.031 -20.641 -12.047 1 94.5 56 GLN A C 1
ATOM 461 O O . GLN A 1 56 ? 19.312 -20.531 -13.047 1 94.5 56 GLN A O 1
ATOM 466 N N . GLN A 1 57 ? 20.422 -21.766 -11.617 1 94.5 57 GLN A N 1
ATOM 467 C CA . GLN A 1 57 ? 20 -23 -12.258 1 94.5 57 GLN A CA 1
ATOM 468 C C . GLN A 1 57 ? 18.484 -23.219 -12.094 1 94.5 57 GLN A C 1
ATOM 470 O O . GLN A 1 57 ? 17.828 -23.672 -13.023 1 94.5 57 GLN A O 1
ATOM 475 N N . TYR A 1 58 ? 18.016 -22.938 -10.875 1 95.69 58 TYR A N 1
ATOM 476 C CA . TYR A 1 58 ? 16.578 -23 -10.68 1 95.69 58 TYR A CA 1
ATOM 477 C C . TYR A 1 58 ? 15.859 -22 -11.594 1 95.69 58 TYR A C 1
ATOM 479 O O . TYR A 1 58 ? 14.836 -22.328 -12.195 1 95.69 58 TYR A O 1
ATOM 487 N N . PHE A 1 59 ? 16.484 -20.875 -11.734 1 97.56 59 PHE A N 1
ATOM 488 C CA . PHE A 1 59 ? 15.945 -19.781 -12.539 1 97.56 59 PHE A CA 1
ATOM 489 C C . PHE A 1 59 ? 15.914 -20.172 -14.016 1 97.56 59 PHE A C 1
ATOM 491 O O . PHE A 1 59 ? 14.969 -19.844 -14.727 1 97.56 59 PHE A O 1
ATOM 498 N N . GLN A 1 60 ? 16.781 -20.891 -14.461 1 96.06 60 GLN A N 1
ATOM 499 C CA . GLN A 1 60 ? 16.953 -21.25 -15.859 1 96.06 60 GLN A CA 1
ATOM 500 C C . GLN A 1 60 ? 15.891 -22.25 -16.297 1 96.06 60 GLN A C 1
ATOM 502 O O . GLN A 1 60 ? 15.695 -22.469 -17.5 1 96.06 60 GLN A O 1
ATOM 507 N N . GLN A 1 61 ? 15.234 -22.797 -15.328 1 95.44 61 GLN A N 1
ATOM 508 C CA . GLN A 1 61 ? 14.117 -23.672 -15.672 1 95.44 61 GLN A CA 1
ATOM 509 C C . GLN A 1 61 ? 12.992 -22.891 -16.344 1 95.44 61 GLN A C 1
ATOM 511 O O . GLN A 1 61 ? 12.227 -23.453 -17.125 1 95.44 61 GLN A O 1
ATOM 516 N N . TYR A 1 62 ? 12.953 -21.625 -16.047 1 97.81 62 TYR A N 1
ATOM 517 C CA . TYR A 1 62 ? 11.867 -20.781 -16.547 1 97.81 62 TYR A CA 1
ATOM 518 C C . TYR A 1 62 ? 12.359 -19.844 -17.625 1 97.81 62 TYR A C 1
ATOM 520 O O . TYR A 1 62 ? 11.625 -19.531 -18.578 1 97.81 62 TYR A O 1
ATOM 528 N N . ILE A 1 63 ? 13.492 -19.312 -17.359 1 97.19 63 ILE A N 1
ATOM 529 C CA . ILE A 1 63 ? 14.125 -18.375 -18.297 1 97.19 63 ILE A CA 1
ATOM 530 C C . ILE A 1 63 ? 15.406 -19.016 -18.859 1 97.19 63 ILE A C 1
ATOM 532 O O . ILE A 1 63 ? 16.453 -19 -18.203 1 97.19 63 ILE A O 1
ATOM 536 N N . ASP A 1 64 ? 15.359 -19.422 -20.062 1 95.38 64 ASP A N 1
ATOM 537 C CA . ASP A 1 64 ? 16.5 -20.125 -20.625 1 95.38 64 ASP A CA 1
ATOM 538 C C . ASP A 1 64 ? 17.375 -19.188 -21.453 1 95.38 64 ASP A C 1
ATOM 540 O O . ASP A 1 64 ? 17.062 -18 -21.562 1 95.38 64 ASP A O 1
ATOM 544 N N . LYS A 1 65 ? 18.375 -19.719 -21.984 1 95 65 LYS A N 1
ATOM 545 C CA . LYS A 1 65 ? 19.344 -18.938 -22.75 1 95 65 LYS A CA 1
ATOM 546 C C . LYS A 1 65 ? 18.719 -18.406 -24.047 1 95 65 LYS A C 1
ATOM 548 O O . LYS A 1 65 ? 19.047 -17.312 -24.484 1 95 65 LYS A O 1
ATOM 553 N N . LYS A 1 66 ? 17.859 -19.172 -24.531 1 96.56 66 LYS A N 1
ATOM 554 C CA . LYS A 1 66 ? 17.234 -18.781 -25.797 1 96.56 66 LYS A CA 1
ATOM 555 C C . LYS A 1 66 ? 16.406 -17.516 -25.625 1 96.56 66 LYS A C 1
ATOM 557 O O . LYS A 1 66 ? 16.469 -16.609 -26.469 1 96.56 66 LYS A O 1
ATOM 562 N N . LEU A 1 67 ? 15.664 -17.469 -24.594 1 97.25 67 LEU A N 1
ATOM 563 C CA . LEU A 1 67 ? 14.844 -16.281 -24.344 1 97.25 67 LEU A CA 1
ATOM 564 C C . LEU A 1 67 ? 15.719 -15.047 -24.172 1 97.25 67 LEU A C 1
ATOM 566 O O . LEU A 1 67 ? 15.391 -13.969 -24.672 1 97.25 67 LEU A O 1
ATOM 570 N N . ILE A 1 68 ? 16.828 -15.141 -23.484 1 97.06 68 ILE A N 1
ATOM 571 C CA . ILE A 1 68 ? 17.734 -14.031 -23.25 1 97.06 68 ILE A CA 1
ATOM 572 C C . ILE A 1 68 ? 18.359 -13.586 -24.578 1 97.06 68 ILE A C 1
ATOM 574 O O . ILE A 1 68 ? 18.484 -12.391 -24.844 1 97.06 68 ILE A O 1
ATOM 578 N N . GLN A 1 69 ? 18.656 -14.555 -25.359 1 97.06 69 GLN A N 1
ATOM 579 C CA . GLN A 1 69 ? 19.172 -14.25 -26.688 1 97.06 69 GLN A CA 1
ATOM 580 C C . GLN A 1 69 ? 18.141 -13.508 -27.531 1 97.06 69 GLN A C 1
ATOM 582 O O . GLN A 1 69 ? 18.469 -12.555 -28.234 1 97.06 69 GLN A O 1
ATOM 587 N N . ASP A 1 70 ? 16.953 -13.992 -27.438 1 96.75 70 ASP A N 1
ATOM 588 C CA . ASP A 1 70 ? 15.875 -13.336 -28.188 1 96.75 70 ASP A CA 1
ATOM 589 C C . ASP A 1 70 ? 15.68 -11.898 -27.719 1 96.75 70 ASP A C 1
ATOM 591 O O . ASP A 1 70 ? 15.492 -10.992 -28.531 1 96.75 70 ASP A O 1
ATOM 595 N N . LEU A 1 71 ? 15.719 -11.703 -26.453 1 97.19 71 LEU A N 1
ATOM 596 C CA . LEU A 1 71 ? 15.57 -10.359 -25.906 1 97.19 71 LEU A CA 1
ATOM 597 C C . LEU A 1 71 ? 16.641 -9.43 -26.453 1 97.19 71 LEU A C 1
ATOM 599 O O . LEU A 1 71 ? 16.359 -8.289 -26.828 1 97.19 71 LEU A O 1
ATOM 603 N N . SER A 1 72 ? 17.859 -9.914 -26.453 1 96.94 72 SER A N 1
ATOM 604 C CA . SER A 1 72 ? 18.969 -9.125 -26.984 1 96.94 72 SER A CA 1
ATOM 605 C C . SER A 1 72 ? 18.781 -8.836 -28.469 1 96.94 72 SER A C 1
ATOM 607 O O . SER A 1 72 ? 18.891 -7.684 -28.891 1 96.94 72 SER A O 1
ATOM 609 N N . PHE A 1 73 ? 18.469 -9.836 -29.156 1 96.38 73 PHE A N 1
ATOM 610 C CA . PHE A 1 73 ? 18.359 -9.75 -30.609 1 96.38 73 PHE A CA 1
ATOM 611 C C . PHE A 1 73 ? 17.234 -8.797 -31.016 1 96.38 73 PHE A C 1
ATOM 613 O O . PHE A 1 73 ? 17.453 -7.875 -31.797 1 96.38 73 PHE A O 1
ATOM 620 N N . PHE A 1 74 ? 16.062 -8.969 -30.516 1 96.44 74 PHE A N 1
ATOM 621 C CA . PHE A 1 74 ? 14.906 -8.195 -30.938 1 96.44 74 PHE A CA 1
ATOM 622 C C . PHE A 1 74 ? 14.984 -6.77 -30.406 1 96.44 74 PHE A C 1
ATOM 624 O O . PHE A 1 74 ? 14.461 -5.84 -31.031 1 96.44 74 PHE A O 1
ATOM 631 N N . THR A 1 75 ? 15.625 -6.562 -29.281 1 95.88 75 THR A N 1
ATOM 632 C CA . THR A 1 75 ? 15.852 -5.215 -28.766 1 95.88 75 THR A CA 1
ATOM 633 C C . THR A 1 75 ? 16.75 -4.422 -29.719 1 95.88 75 THR A C 1
ATOM 635 O O . THR A 1 75 ? 16.469 -3.258 -30.016 1 95.88 75 THR A O 1
ATOM 638 N N . ASN A 1 76 ? 17.781 -5.074 -30.172 1 95.25 76 ASN A N 1
ATOM 639 C CA . ASN A 1 76 ? 18.656 -4.438 -31.141 1 95.25 76 ASN A CA 1
ATOM 640 C C . ASN A 1 76 ? 17.938 -4.133 -32.438 1 95.25 76 ASN A C 1
ATOM 642 O O . ASN A 1 76 ? 18.109 -3.062 -33.031 1 95.25 76 ASN A O 1
ATOM 646 N N . GLN A 1 77 ? 17.172 -5.031 -32.844 1 93.19 77 GLN A N 1
ATOM 647 C CA . GLN A 1 77 ? 16.406 -4.867 -34.062 1 93.19 77 GLN A CA 1
ATOM 648 C C . GLN A 1 77 ? 15.469 -3.67 -34 1 93.19 77 GLN A C 1
ATOM 650 O O . GLN A 1 77 ? 15.352 -2.895 -34.938 1 93.19 77 GLN A O 1
ATOM 655 N N . ARG A 1 78 ? 14.82 -3.547 -32.906 1 91.19 78 ARG A N 1
ATOM 656 C CA . ARG A 1 78 ? 13.914 -2.422 -32.719 1 91.19 78 ARG A CA 1
ATOM 657 C C . ARG A 1 78 ? 14.672 -1.097 -32.75 1 91.19 78 ARG A C 1
ATOM 659 O O . ARG A 1 78 ? 14.195 -0.134 -33.375 1 91.19 78 ARG A O 1
ATOM 666 N N . MET A 1 79 ? 15.773 -1.063 -32.125 1 91.19 79 MET A N 1
ATOM 667 C CA . MET A 1 79 ? 16.547 0.171 -32.062 1 91.19 79 MET A CA 1
ATOM 668 C C . MET A 1 79 ? 17.016 0.569 -33.469 1 91.19 79 MET A C 1
ATOM 670 O O . MET A 1 79 ? 17.047 1.754 -33.812 1 91.19 79 MET A O 1
ATOM 674 N N . VAL A 1 80 ? 17.375 -0.37 -34.188 1 90.25 80 VAL A N 1
ATOM 675 C CA . VAL A 1 80 ? 17.797 -0.101 -35.562 1 90.25 80 VAL A CA 1
ATOM 676 C C . VAL A 1 80 ? 16.609 0.472 -36.344 1 90.25 80 VAL A C 1
ATOM 678 O O . VAL A 1 80 ? 16.781 1.42 -37.125 1 90.25 80 VAL A O 1
ATOM 681 N N . ARG A 1 81 ? 15.523 -0.049 -36.188 1 88 81 ARG A N 1
ATOM 682 C CA . ARG A 1 81 ? 14.328 0.399 -36.875 1 88 81 ARG A CA 1
ATOM 683 C C . ARG A 1 81 ? 13.945 1.813 -36.469 1 88 81 ARG A C 1
ATOM 685 O O . ARG A 1 81 ? 13.594 2.645 -37.312 1 88 81 ARG A O 1
ATOM 692 N N . ASP A 1 82 ? 13.961 2.062 -35.156 1 86.75 82 ASP A N 1
ATOM 693 C CA . ASP A 1 82 ? 13.477 3.328 -34.625 1 86.75 82 ASP A CA 1
ATOM 694 C C . ASP A 1 82 ? 14.492 4.445 -34.844 1 86.75 82 ASP A C 1
ATOM 696 O O . ASP A 1 82 ? 14.125 5.57 -35.156 1 86.75 82 ASP A O 1
ATOM 700 N N . SER A 1 83 ? 15.766 4.137 -34.531 1 87.38 83 SER A N 1
ATOM 701 C CA . SER A 1 83 ? 16.75 5.211 -34.5 1 87.38 83 SER A CA 1
ATOM 702 C C . SER A 1 83 ? 17.766 5.051 -35.625 1 87.38 83 SER A C 1
ATOM 704 O O . SER A 1 83 ? 18.547 5.969 -35.906 1 87.38 83 SER A O 1
ATOM 706 N N . GLY A 1 84 ? 17.812 3.916 -36.281 1 87.25 84 GLY A N 1
ATOM 707 C CA . GLY A 1 84 ? 18.797 3.664 -37.344 1 87.25 84 GLY A CA 1
ATOM 708 C C . GLY A 1 84 ? 20.094 3.107 -36.812 1 87.25 84 GLY A C 1
ATOM 709 O O . GLY A 1 84 ? 20.953 2.664 -37.594 1 87.25 84 GLY A O 1
ATOM 710 N N . CYS A 1 85 ? 20.219 3.156 -35.469 1 87.62 85 CYS A N 1
ATOM 711 C CA . CYS A 1 85 ? 21.438 2.639 -34.844 1 87.62 85 CYS A CA 1
ATOM 712 C C . CYS A 1 85 ? 21.125 1.513 -33.875 1 87.62 85 CYS A C 1
ATOM 714 O O . CYS A 1 85 ? 20.094 1.537 -33.188 1 87.62 85 CYS A O 1
ATOM 716 N N . SER A 1 86 ? 22.031 0.604 -33.969 1 86.62 86 SER A N 1
ATOM 717 C CA . SER A 1 86 ? 21.859 -0.52 -33.062 1 86.62 86 SER A CA 1
ATOM 718 C C . SER A 1 86 ? 22.375 -0.185 -31.672 1 86.62 86 SER A C 1
ATOM 720 O O . SER A 1 86 ? 23.344 0.552 -31.516 1 86.62 86 SER A O 1
ATOM 722 N N . LEU A 1 87 ? 21.703 -0.701 -30.688 1 90.69 87 LEU A N 1
ATOM 723 C CA . LEU A 1 87 ? 22.172 -0.588 -29.312 1 90.69 87 LEU A CA 1
ATOM 724 C C . LEU A 1 87 ? 23.344 -1.536 -29.062 1 90.69 87 LEU A C 1
ATOM 726 O O . LEU A 1 87 ? 24.109 -1.337 -28.125 1 90.69 87 LEU A O 1
ATOM 730 N N . ASN A 1 88 ? 23.469 -2.582 -29.875 1 92.25 88 ASN A N 1
ATOM 731 C CA . ASN A 1 88 ? 24.5 -3.604 -29.781 1 92.25 88 ASN A CA 1
ATOM 732 C C . ASN A 1 88 ? 24.516 -4.273 -28.406 1 92.25 88 ASN A C 1
ATOM 734 O O . ASN A 1 88 ? 25.578 -4.418 -27.797 1 92.25 88 ASN A O 1
ATOM 738 N N . THR A 1 89 ? 23.344 -4.496 -27.938 1 94.88 89 THR A N 1
ATOM 739 C CA . THR A 1 89 ? 23.281 -5.215 -26.672 1 94.88 89 THR A CA 1
ATOM 740 C C . THR A 1 89 ? 23.578 -6.695 -26.875 1 94.88 89 THR A C 1
ATOM 742 O O . THR A 1 89 ? 23.344 -7.242 -27.953 1 94.88 89 THR A O 1
ATOM 745 N N . THR A 1 90 ? 24.125 -7.367 -25.906 1 95.81 90 THR A N 1
ATOM 746 C CA . THR A 1 90 ? 24.438 -8.789 -25.906 1 95.81 90 THR A CA 1
ATOM 747 C C . THR A 1 90 ? 23.578 -9.539 -24.891 1 95.81 90 THR A C 1
ATOM 749 O O . THR A 1 90 ? 22.984 -8.922 -24 1 95.81 90 THR A O 1
ATOM 752 N N . PRO A 1 91 ? 23.453 -10.852 -25.156 1 96.62 91 PRO A N 1
ATOM 753 C CA . PRO A 1 91 ? 22.734 -11.633 -24.141 1 96.62 91 PRO A CA 1
ATOM 754 C C . PRO A 1 91 ? 23.281 -11.438 -22.734 1 96.62 91 PRO A C 1
ATOM 756 O O . PRO A 1 91 ? 22.531 -11.406 -21.766 1 96.62 91 PRO A O 1
ATOM 759 N N . GLU A 1 92 ? 24.531 -11.273 -22.641 1 95.62 92 GLU A N 1
ATOM 760 C CA . GLU A 1 92 ? 25.172 -11.055 -21.344 1 95.62 92 GLU A CA 1
ATOM 761 C C . GLU A 1 92 ? 24.734 -9.719 -20.734 1 95.62 92 GLU A C 1
ATOM 763 O O . GLU A 1 92 ? 24.5 -9.633 -19.531 1 95.62 92 GLU A O 1
ATOM 768 N N . GLU A 1 93 ? 24.672 -8.758 -21.547 1 96.5 93 GLU A N 1
ATOM 769 C CA . GLU A 1 93 ? 24.234 -7.449 -21.062 1 96.5 93 GLU A CA 1
ATOM 770 C C . GLU A 1 93 ? 22.766 -7.484 -20.609 1 96.5 93 GLU A C 1
ATOM 772 O O . GLU A 1 93 ? 22.406 -6.816 -19.641 1 96.5 93 GLU A O 1
ATOM 777 N N . ILE A 1 94 ? 22 -8.242 -21.359 1 97.38 94 ILE A N 1
ATOM 778 C CA . ILE A 1 94 ? 20.594 -8.398 -20.984 1 97.38 94 ILE A CA 1
ATOM 779 C C . ILE A 1 94 ? 20.516 -9.086 -19.625 1 97.38 94 ILE A C 1
ATOM 781 O O . ILE A 1 94 ? 19.688 -8.711 -18.781 1 97.38 94 ILE A O 1
ATOM 785 N N . ASN A 1 95 ? 21.359 -10.07 -19.422 1 97.12 95 ASN A N 1
ATOM 786 C CA . ASN A 1 95 ? 21.422 -10.711 -18.109 1 97.12 95 ASN A CA 1
ATOM 787 C C . ASN A 1 95 ? 21.781 -9.703 -17.016 1 97.12 95 ASN A C 1
ATOM 789 O O . ASN A 1 95 ? 21.203 -9.719 -15.938 1 97.12 95 ASN A O 1
ATOM 793 N N . THR A 1 96 ? 22.75 -8.891 -17.297 1 97.75 96 THR A N 1
ATOM 794 C CA . THR A 1 96 ? 23.156 -7.855 -16.344 1 97.75 96 THR A CA 1
ATOM 795 C C . THR A 1 96 ? 22 -6.902 -16.062 1 97.75 96 THR A C 1
ATOM 797 O O . THR A 1 96 ? 21.766 -6.547 -14.898 1 97.75 96 THR A O 1
ATOM 800 N N . PHE A 1 97 ? 21.312 -6.539 -17.141 1 97.75 97 PHE A N 1
ATOM 801 C CA . PHE A 1 97 ? 20.156 -5.664 -17 1 97.75 97 PHE A CA 1
ATOM 802 C C . PHE A 1 97 ? 19.109 -6.289 -16.078 1 97.75 97 PHE A C 1
ATOM 804 O O . PHE A 1 97 ? 18.578 -5.617 -15.188 1 97.75 97 PHE A O 1
ATOM 811 N N . LEU A 1 98 ? 18.828 -7.551 -16.25 1 97.69 98 LEU A N 1
ATOM 812 C CA . LEU A 1 98 ? 17.859 -8.258 -15.422 1 97.69 98 LEU A CA 1
ATOM 813 C C . LEU A 1 98 ? 18.344 -8.359 -13.984 1 97.69 98 LEU A C 1
ATOM 815 O O . LEU A 1 98 ? 17.578 -8.156 -13.047 1 97.69 98 LEU A O 1
ATOM 819 N N . GLY A 1 99 ? 19.609 -8.719 -13.852 1 97.75 99 GLY A N 1
ATOM 820 C CA . GLY A 1 99 ? 20.188 -8.773 -12.516 1 97.75 99 GLY A CA 1
ATOM 821 C C . GLY A 1 99 ? 20.078 -7.461 -11.766 1 97.75 99 GLY A C 1
ATOM 822 O O . GLY A 1 99 ? 19.734 -7.445 -10.578 1 97.75 99 GLY A O 1
ATOM 823 N N . ILE A 1 100 ? 20.359 -6.348 -12.43 1 97.81 100 ILE A N 1
ATOM 824 C CA . ILE A 1 100 ? 20.266 -5.02 -11.844 1 97.81 100 ILE A CA 1
ATOM 825 C C . ILE A 1 100 ? 18.812 -4.742 -11.438 1 97.81 100 ILE A C 1
ATOM 827 O O . ILE A 1 100 ? 18.547 -4.23 -10.352 1 97.81 100 ILE A O 1
ATOM 831 N N . SER A 1 101 ? 17.875 -5.09 -12.297 1 97.75 101 SER A N 1
ATOM 832 C CA . SER A 1 101 ? 16.453 -4.879 -12.023 1 97.75 101 SER A CA 1
ATOM 833 C C . SER A 1 101 ? 16.031 -5.629 -10.766 1 97.75 101 SER A C 1
ATOM 835 O O . SER A 1 101 ? 15.281 -5.094 -9.945 1 97.75 101 SER A O 1
ATOM 837 N N . VAL A 1 102 ? 16.5 -6.824 -10.641 1 97.75 102 VAL A N 1
ATOM 838 C CA . VAL A 1 102 ? 16.172 -7.637 -9.477 1 97.75 102 VAL A CA 1
ATOM 839 C C . VAL A 1 102 ? 16.828 -7.031 -8.227 1 97.75 102 VAL A C 1
ATOM 841 O O . VAL A 1 102 ? 16.188 -6.953 -7.172 1 97.75 102 VAL A O 1
ATOM 844 N N . TYR A 1 103 ? 18.062 -6.652 -8.383 1 97.06 103 TYR A N 1
ATOM 845 C CA . TYR A 1 103 ? 18.781 -6.055 -7.262 1 97.06 103 TYR A CA 1
ATOM 846 C C . TYR A 1 103 ? 18.094 -4.781 -6.789 1 97.06 103 TYR A C 1
ATOM 848 O O . TYR A 1 103 ? 17.953 -4.559 -5.586 1 97.06 103 TYR A O 1
ATOM 856 N N . MET A 1 104 ? 17.703 -3.971 -7.695 1 96.62 104 MET A N 1
ATOM 857 C CA . MET A 1 104 ? 16.984 -2.738 -7.383 1 96.62 104 MET A CA 1
ATOM 858 C C . MET A 1 104 ? 15.68 -3.043 -6.652 1 96.62 104 MET A C 1
ATOM 860 O O . MET A 1 104 ? 15.305 -2.332 -5.715 1 96.62 104 MET A O 1
ATOM 864 N N . ALA A 1 105 ? 15.008 -4.066 -7.082 1 96.5 105 ALA A N 1
ATOM 865 C CA . ALA A 1 105 ? 13.75 -4.461 -6.449 1 96.5 105 ALA A CA 1
ATOM 866 C C . ALA A 1 105 ? 13.969 -4.852 -4.988 1 96.5 105 ALA A C 1
ATOM 868 O O . ALA A 1 105 ? 13.117 -4.594 -4.137 1 96.5 105 ALA A O 1
ATOM 869 N N . CYS A 1 106 ? 15.062 -5.422 -4.719 1 95.81 106 CYS A N 1
ATOM 870 C CA . CYS A 1 106 ? 15.391 -5.871 -3.369 1 95.81 106 CYS A CA 1
ATOM 871 C C . CYS A 1 106 ? 15.75 -4.691 -2.473 1 95.81 106 CYS A C 1
ATOM 873 O O . CYS A 1 106 ? 15.469 -4.715 -1.272 1 95.81 106 CYS A O 1
ATOM 875 N N . LEU A 1 107 ? 16.391 -3.699 -3.047 1 95.31 107 LEU A N 1
ATOM 876 C CA . LEU A 1 107 ? 16.797 -2.547 -2.246 1 95.31 107 LEU A CA 1
ATOM 877 C C . LEU A 1 107 ? 15.648 -1.56 -2.096 1 95.31 107 LEU A C 1
ATOM 879 O O . LEU A 1 107 ? 15.383 -1.071 -0.996 1 95.31 107 LEU A O 1
ATOM 883 N N . GLY A 1 108 ? 15.039 -1.206 -3.23 1 93.75 108 GLY A N 1
ATOM 884 C CA . GLY A 1 108 ? 13.789 -0.46 -3.176 1 93.75 108 GLY A CA 1
ATOM 885 C C . GLY A 1 108 ? 14 1.04 -3.078 1 93.75 108 GLY A C 1
ATOM 886 O O . GLY A 1 108 ? 13.219 1.737 -2.426 1 93.75 108 GLY A O 1
ATOM 887 N N . TYR A 1 109 ? 15.086 1.557 -3.719 1 94.25 109 TYR A N 1
ATOM 888 C CA . TYR A 1 109 ? 15.195 3.01 -3.754 1 94.25 109 TYR A CA 1
ATOM 889 C C . TYR A 1 109 ? 13.984 3.633 -4.445 1 94.25 109 TYR A C 1
ATOM 891 O O . TYR A 1 109 ? 13.43 3.053 -5.383 1 94.25 109 TYR A O 1
ATOM 899 N N . PRO A 1 110 ? 13.562 4.781 -4.008 1 92.31 110 PRO A N 1
ATOM 900 C CA . PRO A 1 110 ? 12.367 5.398 -4.594 1 92.31 110 PRO A CA 1
ATOM 901 C C . PRO A 1 110 ? 12.594 5.863 -6.031 1 92.31 110 PRO A C 1
ATOM 903 O O . PRO A 1 110 ? 11.641 5.961 -6.809 1 92.31 110 PRO A O 1
ATOM 906 N N . ARG A 1 111 ? 13.844 6.176 -6.395 1 92.88 111 ARG A N 1
ATOM 907 C CA . ARG A 1 111 ? 14.172 6.613 -7.746 1 92.88 111 ARG A CA 1
ATOM 908 C C . ARG A 1 111 ? 15.32 5.789 -8.32 1 92.88 111 ARG A C 1
ATOM 910 O O . ARG A 1 111 ? 16.312 5.547 -7.641 1 92.88 111 ARG A O 1
ATOM 917 N N . ILE A 1 112 ? 15.164 5.527 -9.57 1 94.56 112 ILE A N 1
ATOM 918 C CA . ILE A 1 112 ? 16.156 4.672 -10.227 1 94.56 112 ILE A CA 1
ATOM 919 C C . ILE A 1 112 ? 17.5 5.379 -10.266 1 94.56 112 ILE A C 1
ATOM 921 O O . ILE A 1 112 ? 18.547 4.75 -10.07 1 94.56 112 ILE A O 1
ATOM 925 N N . ARG A 1 113 ? 17.547 6.645 -10.461 1 94.25 113 ARG A N 1
ATOM 926 C CA . ARG A 1 113 ? 18.781 7.402 -10.625 1 94.25 113 ARG A CA 1
ATOM 927 C C . ARG A 1 113 ? 19.625 7.363 -9.352 1 94.25 113 ARG A C 1
ATOM 929 O O . ARG A 1 113 ? 20.828 7.566 -9.406 1 94.25 113 ARG A O 1
ATOM 936 N N . MET A 1 114 ? 19.016 7.098 -8.266 1 93.75 114 MET A N 1
ATOM 937 C CA . MET A 1 114 ? 19.703 7.105 -6.973 1 93.75 114 MET A CA 1
ATOM 938 C C . MET A 1 114 ? 20.75 6.008 -6.898 1 93.75 114 MET A C 1
ATOM 940 O O . MET A 1 114 ? 21.734 6.133 -6.176 1 93.75 114 MET A O 1
ATOM 944 N N . TYR A 1 115 ? 20.578 4.961 -7.668 1 95 115 TYR A N 1
ATOM 945 C CA . TYR A 1 115 ? 21.484 3.828 -7.633 1 95 115 TYR A CA 1
ATOM 946 C C . TYR A 1 115 ? 22.844 4.203 -8.227 1 95 115 TYR A C 1
ATOM 948 O O . TYR A 1 115 ? 23.828 3.502 -8.016 1 95 115 TYR A O 1
ATOM 956 N N . TRP A 1 116 ? 22.906 5.32 -9.008 1 95.94 116 TRP A N 1
ATOM 957 C CA . TRP A 1 116 ? 24.141 5.777 -9.633 1 95.94 116 TRP A CA 1
ATOM 958 C C . TRP A 1 116 ? 24.609 7.086 -9.008 1 95.94 116 TRP A C 1
ATOM 960 O O . TRP A 1 116 ? 25.719 7.543 -9.273 1 95.94 116 TRP A O 1
ATOM 970 N N . ALA A 1 117 ? 23.766 7.684 -8.164 1 92.12 117 ALA A N 1
ATOM 971 C CA . ALA A 1 117 ? 24.109 8.961 -7.559 1 92.12 117 ALA A CA 1
ATOM 972 C C . ALA A 1 117 ? 25.25 8.797 -6.559 1 92.12 117 ALA A C 1
ATOM 974 O O . ALA A 1 117 ? 25.375 7.766 -5.898 1 92.12 117 ALA A O 1
ATOM 975 N N . ALA A 1 118 ? 25.953 9.781 -6.289 1 86.88 118 ALA A N 1
ATOM 976 C CA . ALA A 1 118 ? 27.172 9.742 -5.496 1 86.88 118 ALA A CA 1
ATOM 977 C C . ALA A 1 118 ? 26.875 9.359 -4.051 1 86.88 118 ALA A C 1
ATOM 979 O O . ALA A 1 118 ? 27.516 8.461 -3.492 1 86.88 118 ALA A O 1
ATOM 980 N N . LYS A 1 119 ? 25.891 9.867 -3.496 1 82.19 119 LYS A N 1
ATOM 981 C CA . LYS A 1 119 ? 25.609 9.703 -2.072 1 82.19 119 LYS A CA 1
ATOM 982 C C . LYS A 1 119 ? 24.938 8.367 -1.793 1 82.19 119 LYS A C 1
ATOM 984 O O . LYS A 1 119 ? 25.062 7.82 -0.694 1 82.19 119 LYS A O 1
ATOM 989 N N . THR A 1 120 ? 24.266 7.828 -2.779 1 88.44 120 THR A N 1
ATOM 990 C CA . THR A 1 120 ? 23.469 6.617 -2.566 1 88.44 120 THR A CA 1
ATOM 991 C C . THR A 1 120 ? 23.922 5.508 -3.508 1 88.44 120 THR A C 1
ATOM 993 O O . THR A 1 120 ? 23.219 4.52 -3.699 1 88.44 120 THR A O 1
ATOM 996 N N . ARG A 1 121 ? 25.062 5.605 -3.975 1 90.38 121 ARG A N 1
ATOM 997 C CA . ARG A 1 121 ? 25.594 4.73 -5.02 1 90.38 121 ARG A CA 1
ATOM 998 C C . ARG A 1 121 ? 25.656 3.283 -4.543 1 90.38 121 ARG A C 1
ATOM 1000 O O . ARG A 1 121 ? 26.078 3.01 -3.424 1 90.38 121 ARG A O 1
ATOM 1007 N N . VAL A 1 122 ? 25.156 2.387 -5.332 1 92.31 122 VAL A N 1
ATOM 1008 C CA . VAL A 1 122 ? 25.297 0.953 -5.098 1 92.31 122 VAL A CA 1
ATOM 1009 C C . VAL A 1 122 ? 26.328 0.374 -6.066 1 92.31 122 VAL A C 1
ATOM 1011 O O . VAL A 1 122 ? 26.078 0.277 -7.27 1 92.31 122 VAL A O 1
ATOM 1014 N N . ALA A 1 123 ? 27.359 -0.037 -5.602 1 91.38 123 ALA A N 1
ATOM 1015 C CA . ALA A 1 123 ? 28.547 -0.353 -6.383 1 91.38 123 ALA A CA 1
ATOM 1016 C C . ALA A 1 123 ? 28.266 -1.453 -7.402 1 91.38 123 ALA A C 1
ATOM 1018 O O . ALA A 1 123 ? 28.609 -1.32 -8.578 1 91.38 123 ALA A O 1
ATOM 1019 N N . ILE A 1 124 ? 27.609 -2.494 -7.043 1 93.5 124 ILE A N 1
ATOM 1020 C CA . ILE A 1 124 ? 27.406 -3.637 -7.926 1 93.5 124 ILE A CA 1
ATOM 1021 C C . ILE A 1 124 ? 26.562 -3.219 -9.133 1 93.5 124 ILE A C 1
ATOM 1023 O O . ILE A 1 124 ? 26.734 -3.756 -10.227 1 93.5 124 ILE A O 1
ATOM 1027 N N . ILE A 1 125 ? 25.688 -2.246 -8.945 1 95.88 125 ILE A N 1
ATOM 1028 C CA . ILE A 1 125 ? 24.828 -1.77 -10.016 1 95.88 125 ILE A CA 1
ATOM 1029 C C . ILE A 1 125 ? 25.578 -0.76 -10.883 1 95.88 125 ILE A C 1
ATOM 1031 O O . ILE A 1 125 ? 25.688 -0.931 -12.094 1 95.88 125 ILE A O 1
ATOM 1035 N N . ALA A 1 126 ? 26.188 0.227 -10.219 1 95.19 126 ALA A N 1
ATOM 1036 C CA . ALA A 1 126 ? 26.797 1.355 -10.922 1 95.19 126 ALA A CA 1
ATOM 1037 C C . ALA A 1 126 ? 28.047 0.921 -11.672 1 95.19 126 ALA A C 1
ATOM 1039 O O . ALA A 1 126 ? 28.391 1.492 -12.711 1 95.19 126 ALA A O 1
ATOM 1040 N N . ASP A 1 127 ? 28.672 -0.079 -11.188 1 93.94 127 ASP A N 1
ATOM 1041 C CA . ASP A 1 127 ? 29.922 -0.528 -11.805 1 93.94 127 ASP A CA 1
ATOM 1042 C C . ASP A 1 127 ? 29.641 -1.486 -12.961 1 93.94 127 ASP A C 1
ATOM 1044 O O . ASP A 1 127 ? 30.516 -1.721 -13.805 1 93.94 127 ASP A O 1
ATOM 1048 N N . SER A 1 128 ? 28.484 -2.02 -13.039 1 96 128 SER A N 1
ATOM 1049 C CA . SER A 1 128 ? 28.188 -3.039 -14.031 1 96 128 SER A CA 1
ATOM 1050 C C . SER A 1 128 ? 27.578 -2.422 -15.289 1 96 128 SER A C 1
ATOM 1052 O O . SER A 1 128 ? 27.688 -2.982 -16.375 1 96 128 SER A O 1
ATOM 1054 N N . MET A 1 129 ? 26.875 -1.304 -15.109 1 96.38 129 MET A N 1
ATOM 1055 C CA . MET A 1 129 ? 26.188 -0.654 -16.219 1 96.38 129 MET A CA 1
ATOM 1056 C C . MET A 1 129 ? 25.969 0.825 -15.922 1 96.38 129 MET A C 1
ATOM 1058 O O . MET A 1 129 ? 25.641 1.195 -14.797 1 96.38 129 MET A O 1
ATOM 1062 N N . THR A 1 130 ? 26.125 1.629 -16.922 1 96.75 130 THR A N 1
ATOM 1063 C CA . THR A 1 130 ? 25.844 3.047 -16.719 1 96.75 130 THR A CA 1
ATOM 1064 C C . THR A 1 130 ? 24.344 3.297 -16.641 1 96.75 130 THR A C 1
ATOM 1066 O O . THR A 1 130 ? 23.547 2.504 -17.141 1 96.75 130 THR A O 1
ATOM 1069 N N . ARG A 1 131 ? 23.969 4.312 -16 1 96.81 131 ARG A N 1
ATOM 1070 C CA . ARG A 1 131 ? 22.578 4.68 -15.797 1 96.81 131 ARG A CA 1
ATOM 1071 C C . ARG A 1 131 ? 21.844 4.84 -17.125 1 96.81 131 ARG A C 1
ATOM 1073 O O . ARG A 1 131 ? 20.781 4.27 -17.344 1 96.81 131 ARG A O 1
ATOM 1080 N N . ASP A 1 132 ? 22.406 5.566 -18.062 1 96.12 132 ASP A N 1
ATOM 1081 C CA . ASP A 1 132 ? 21.781 5.844 -19.359 1 96.12 132 ASP A CA 1
ATOM 1082 C C . ASP A 1 132 ? 21.609 4.562 -20.172 1 96.12 132 ASP A C 1
ATOM 1084 O O . ASP A 1 132 ? 20.609 4.395 -20.875 1 96.12 132 ASP A O 1
ATOM 1088 N N . ARG A 1 133 ? 22.656 3.727 -20.094 1 96.12 133 ARG A N 1
ATOM 1089 C CA . ARG A 1 133 ? 22.562 2.436 -20.781 1 96.12 133 ARG A CA 1
ATOM 1090 C C . ARG A 1 133 ? 21.422 1.604 -20.219 1 96.12 133 ARG A C 1
ATOM 1092 O O . ARG A 1 133 ? 20.672 0.977 -20.984 1 96.12 133 ARG A O 1
ATOM 1099 N N . PHE A 1 134 ? 21.266 1.615 -18.969 1 96.94 134 PHE A N 1
ATOM 1100 C CA . PHE A 1 134 ? 20.188 0.893 -18.328 1 96.94 134 PHE A CA 1
ATOM 1101 C C . PHE A 1 134 ? 18.828 1.385 -18.812 1 96.94 134 PHE A C 1
ATOM 1103 O O . PHE A 1 134 ? 17.969 0.583 -19.188 1 96.94 134 PHE A O 1
ATOM 1110 N N . TYR A 1 135 ? 18.641 2.67 -18.859 1 96 135 TYR A N 1
ATOM 1111 C CA . TYR A 1 135 ? 17.391 3.258 -19.312 1 96 135 TYR A CA 1
ATOM 1112 C C . TYR A 1 135 ? 17.125 2.914 -20.781 1 96 135 TYR A C 1
ATOM 1114 O O . TYR A 1 135 ? 15.969 2.662 -21.156 1 96 135 TYR A O 1
ATOM 1122 N N . LYS A 1 136 ? 18.125 2.93 -21.547 1 94.38 136 LYS A N 1
ATOM 1123 C CA . LYS A 1 136 ? 17.969 2.633 -22.953 1 94.38 136 LYS A CA 1
ATOM 1124 C C . LYS A 1 136 ? 17.5 1.195 -23.172 1 94.38 136 LYS A C 1
ATOM 1126 O O . LYS A 1 136 ? 16.609 0.939 -23.984 1 94.38 136 LYS A O 1
ATOM 1131 N N . ILE A 1 137 ? 18.109 0.317 -22.453 1 95.75 137 ILE A N 1
ATOM 1132 C CA . ILE A 1 137 ? 17.719 -1.084 -22.562 1 95.75 137 ILE A CA 1
ATOM 1133 C C . ILE A 1 137 ? 16.281 -1.264 -22.078 1 95.75 137 ILE A C 1
ATOM 1135 O O . ILE A 1 137 ? 15.484 -1.923 -22.734 1 95.75 137 ILE A O 1
ATOM 1139 N N . ARG A 1 138 ? 15.945 -0.658 -21.016 1 95.31 138 ARG A N 1
ATOM 1140 C CA . ARG A 1 138 ? 14.617 -0.774 -20.406 1 95.31 138 ARG A CA 1
ATOM 1141 C C . ARG A 1 138 ? 13.539 -0.272 -21.375 1 95.31 138 ARG A C 1
ATOM 1143 O O . ARG A 1 138 ? 12.492 -0.908 -21.531 1 95.31 138 ARG A O 1
ATOM 1150 N N . SER A 1 139 ? 13.789 0.785 -22.062 1 93.19 139 SER A N 1
ATOM 1151 C CA . SER A 1 139 ? 12.789 1.416 -22.922 1 93.19 139 SER A CA 1
ATOM 1152 C C . SER A 1 139 ? 12.672 0.69 -24.25 1 93.19 139 SER A C 1
ATOM 1154 O O . SER A 1 139 ? 11.641 0.781 -24.922 1 93.19 139 SER A O 1
ATOM 1156 N N . SER A 1 140 ? 13.75 -0.04 -24.594 1 94.25 140 SER A N 1
ATOM 1157 C CA . SER A 1 140 ? 13.766 -0.654 -25.906 1 94.25 140 SER A CA 1
ATOM 1158 C C . SER A 1 140 ? 13.531 -2.158 -25.828 1 94.25 140 SER A C 1
ATOM 1160 O O . SER A 1 140 ? 13.57 -2.857 -26.844 1 94.25 140 SER A O 1
ATOM 1162 N N . LEU A 1 141 ? 13.266 -2.613 -24.703 1 95.44 141 LEU A N 1
ATOM 1163 C CA . LEU A 1 141 ? 13.172 -4.047 -24.469 1 95.44 141 LEU A CA 1
ATOM 1164 C C . LEU A 1 141 ? 12.07 -4.668 -25.328 1 95.44 141 LEU A C 1
ATOM 1166 O O . LEU A 1 141 ? 10.93 -4.203 -25.297 1 95.44 141 LEU A O 1
ATOM 1170 N N . LYS A 1 142 ? 12.461 -5.66 -26.125 1 95.38 142 LYS A N 1
ATOM 1171 C CA . LYS A 1 142 ? 11.547 -6.367 -27.016 1 95.38 142 LYS A CA 1
ATOM 1172 C C . LYS A 1 142 ? 11.844 -7.863 -27.031 1 95.38 142 LYS A C 1
ATOM 1174 O O . LYS A 1 142 ? 12.992 -8.273 -26.891 1 95.38 142 LYS A O 1
ATOM 1179 N N . VAL A 1 143 ? 10.773 -8.609 -27.281 1 96 143 VAL A N 1
ATOM 1180 C CA . VAL A 1 143 ? 10.984 -10.055 -27.312 1 96 143 VAL A CA 1
ATOM 1181 C C . VAL A 1 143 ? 10.422 -10.633 -28.609 1 96 143 VAL A C 1
ATOM 1183 O O . VAL A 1 143 ? 10.578 -11.828 -28.875 1 96 143 VAL A O 1
ATOM 1186 N N . VAL A 1 144 ? 9.828 -9.82 -29.438 1 94.88 144 VAL A N 1
ATOM 1187 C CA . VAL A 1 144 ? 9.266 -10.266 -30.703 1 94.88 144 VAL A CA 1
ATOM 1188 C C . VAL A 1 144 ? 9.555 -9.234 -31.797 1 94.88 144 VAL A C 1
ATOM 1190 O O . VAL A 1 144 ? 9.773 -8.055 -31.5 1 94.88 144 VAL A O 1
ATOM 1193 N N . ASP A 1 145 ? 9.578 -9.797 -32.906 1 90.75 145 ASP A N 1
ATOM 1194 C CA . ASP A 1 145 ? 9.664 -8.914 -34.094 1 90.75 145 ASP A CA 1
ATOM 1195 C C . ASP A 1 145 ? 8.273 -8.453 -34.531 1 90.75 145 ASP A C 1
ATOM 1197 O O . ASP A 1 145 ? 7.473 -9.258 -35 1 90.75 145 ASP A O 1
ATOM 1201 N N . ASP A 1 146 ? 8.039 -7.211 -34.469 1 88.25 146 ASP A N 1
ATOM 1202 C CA . ASP A 1 146 ? 6.723 -6.664 -34.781 1 88.25 146 ASP A CA 1
ATOM 1203 C C . ASP A 1 146 ? 6.332 -6.941 -36.219 1 88.25 146 ASP A C 1
ATOM 1205 O O . ASP A 1 146 ? 5.148 -7.098 -36.531 1 88.25 146 ASP A O 1
ATOM 1209 N N . LEU A 1 147 ? 7.281 -7.016 -37.031 1 88.31 147 LEU A N 1
ATOM 1210 C CA . LEU A 1 147 ? 7.023 -7.145 -38.469 1 88.31 147 LEU A CA 1
ATOM 1211 C C . LEU A 1 147 ? 6.75 -8.594 -38.844 1 88.31 147 LEU A C 1
ATOM 1213 O O . LEU A 1 147 ? 6.121 -8.867 -39.875 1 88.31 147 LEU A O 1
ATOM 1217 N N . SER A 1 148 ? 7.207 -9.398 -38.031 1 89.88 148 SER A N 1
ATOM 1218 C CA . SER A 1 148 ? 7.07 -10.812 -38.344 1 89.88 148 SER A CA 1
ATOM 1219 C C . SER A 1 148 ? 5.719 -11.352 -37.875 1 89.88 148 SER A C 1
ATOM 1221 O O . SER A 1 148 ? 5.293 -12.422 -38.344 1 89.88 148 SER A O 1
ATOM 1223 N N . VAL A 1 149 ? 5.023 -10.648 -37.125 1 91.44 149 VAL A N 1
ATOM 1224 C CA . VAL A 1 149 ? 3.73 -11.109 -36.625 1 91.44 149 VAL A CA 1
ATOM 1225 C C . VAL A 1 149 ? 2.615 -10.609 -37.562 1 91.44 149 VAL A C 1
ATOM 1227 O O . VAL A 1 149 ? 2.426 -9.398 -37.688 1 91.44 149 VAL A O 1
ATOM 1230 N N . PRO A 1 150 ? 1.964 -11.523 -38.156 1 92.88 150 PRO A N 1
ATOM 1231 C CA . PRO A 1 150 ? 0.878 -11.125 -39.031 1 92.88 150 PRO A CA 1
ATOM 1232 C C . PRO A 1 150 ? -0.253 -10.398 -38.312 1 92.88 150 PRO A C 1
ATOM 1234 O O . PRO A 1 150 ? -0.451 -10.609 -37.125 1 92.88 150 PRO A O 1
ATOM 1237 N N . GLU A 1 151 ? -0.978 -9.672 -39.031 1 92 151 GLU A N 1
ATOM 1238 C CA . GLU A 1 151 ? -2.059 -8.867 -38.469 1 92 151 GLU A CA 1
ATOM 1239 C C . GLU A 1 151 ? -3.17 -9.75 -37.906 1 92 151 GLU A C 1
ATOM 1241 O O . GLU A 1 151 ? -3.811 -9.398 -36.938 1 92 151 GLU A O 1
ATOM 1246 N N . SER A 1 152 ? -3.342 -10.812 -38.5 1 91.69 152 SER A N 1
ATOM 1247 C CA . SER A 1 152 ? -4.367 -11.742 -38.031 1 91.69 152 SER A CA 1
ATOM 1248 C C . SER A 1 152 ? -4.043 -12.258 -36.656 1 91.69 152 SER A C 1
ATOM 1250 O O . SER A 1 152 ? -4.938 -12.398 -35.812 1 91.69 152 SER A O 1
ATOM 1252 N N . GLU A 1 153 ? -2.854 -12.453 -36.375 1 90.25 153 GLU A N 1
ATOM 1253 C CA . GLU A 1 153 ? -2.42 -12.938 -35.094 1 90.25 153 GLU A CA 1
ATOM 1254 C C . GLU A 1 153 ? -2.477 -11.828 -34.031 1 90.25 153 GLU A C 1
ATOM 1256 O O . GLU A 1 153 ? -2.793 -12.078 -32.875 1 90.25 153 GLU A O 1
ATOM 1261 N N . LYS A 1 154 ? -2.168 -10.648 -34.531 1 90.69 154 LYS A N 1
ATOM 1262 C CA . LYS A 1 154 ? -2.234 -9.492 -33.625 1 90.69 154 LYS A CA 1
ATOM 1263 C C . LYS A 1 154 ? -3.658 -9.258 -33.125 1 90.69 154 LYS A C 1
ATOM 1265 O O . LYS A 1 154 ? -3.867 -8.906 -31.969 1 90.69 154 LYS A O 1
ATOM 1270 N N . LYS A 1 155 ? -4.566 -9.547 -33.969 1 88.38 155 LYS A N 1
ATOM 1271 C CA . LYS A 1 155 ? -5.969 -9.344 -33.625 1 88.38 155 LYS A CA 1
ATOM 1272 C C . LYS A 1 155 ? -6.48 -10.445 -32.688 1 88.38 155 LYS A C 1
ATOM 1274 O O . LYS A 1 155 ? -7.297 -10.188 -31.797 1 88.38 155 LYS A O 1
ATOM 1279 N N . LYS A 1 156 ? -5.93 -11.531 -32.875 1 88.12 156 LYS A N 1
ATOM 1280 C CA . LYS A 1 156 ? -6.375 -12.688 -32.094 1 88.12 156 LYS A CA 1
ATOM 1281 C C . LYS A 1 156 ? -5.77 -12.68 -30.703 1 88.12 156 LYS A C 1
ATOM 1283 O O . LYS A 1 156 ? -6.406 -13.117 -29.75 1 88.12 156 LYS A O 1
ATOM 1288 N N . ASP A 1 157 ? -4.582 -12.203 -30.641 1 92.88 157 ASP A N 1
ATOM 1289 C CA . ASP A 1 157 ? -3.869 -12.203 -29.359 1 92.88 157 ASP A CA 1
ATOM 1290 C C . ASP A 1 157 ? -3.389 -10.797 -29 1 92.88 157 ASP A C 1
ATOM 1292 O O . ASP A 1 157 ? -2.281 -10.398 -29.375 1 92.88 157 ASP A O 1
ATOM 1296 N N . PRO A 1 158 ? -4.113 -10.195 -28.172 1 93 158 PRO A N 1
ATOM 1297 C CA . PRO A 1 158 ? -3.719 -8.836 -27.781 1 93 158 PRO A CA 1
ATOM 1298 C C . PRO A 1 158 ? -2.396 -8.797 -27.016 1 93 158 PRO A C 1
ATOM 1300 O O . PRO A 1 158 ? -1.801 -7.73 -26.859 1 93 158 PRO A O 1
ATOM 1303 N N . LEU A 1 159 ? -1.899 -9.953 -26.594 1 95.31 159 LEU A N 1
ATOM 1304 C CA . LEU A 1 159 ? -0.668 -10 -25.812 1 95.31 159 LEU A CA 1
ATOM 1305 C C . LEU A 1 159 ? 0.49 -10.523 -26.641 1 95.31 159 LEU A C 1
ATOM 1307 O O . LEU A 1 159 ? 1.486 -11.008 -26.094 1 95.31 159 LEU A O 1
ATOM 1311 N N . TRP A 1 160 ? 0.406 -10.422 -27.922 1 95.31 160 TRP A N 1
ATOM 1312 C CA . TRP A 1 160 ? 1.39 -11 -28.844 1 95.31 160 TRP A CA 1
ATOM 1313 C C . TRP A 1 160 ? 2.773 -10.414 -28.594 1 95.31 160 TRP A C 1
ATOM 1315 O O . TRP A 1 160 ? 3.787 -11.086 -28.797 1 95.31 160 TRP A O 1
ATOM 1325 N N . LYS A 1 161 ? 2.857 -9.195 -28.078 1 95.44 161 LYS A N 1
ATOM 1326 C CA . LYS A 1 161 ? 4.129 -8.508 -27.875 1 95.44 161 LYS A CA 1
ATOM 1327 C C . LYS A 1 161 ? 4.949 -9.188 -26.781 1 95.44 161 LYS A C 1
ATOM 1329 O O . LYS A 1 161 ? 6.172 -9.039 -26.734 1 95.44 161 LYS A O 1
ATOM 1334 N N . VAL A 1 162 ? 4.27 -9.914 -25.844 1 96.5 162 VAL A N 1
ATOM 1335 C CA . VAL A 1 162 ? 4.977 -10.5 -24.703 1 96.5 162 VAL A CA 1
ATOM 1336 C C . VAL A 1 162 ? 4.766 -12.008 -24.688 1 96.5 162 VAL A C 1
ATOM 1338 O O . VAL A 1 162 ? 5.223 -12.695 -23.781 1 96.5 162 VAL A O 1
ATOM 1341 N N . ARG A 1 163 ? 4.176 -12.602 -25.672 1 96.06 163 ARG A N 1
ATOM 1342 C CA . ARG A 1 163 ? 3.74 -14 -25.719 1 96.06 163 ARG A CA 1
ATOM 1343 C C . ARG A 1 163 ? 4.926 -14.945 -25.547 1 96.06 163 ARG A C 1
ATOM 1345 O O . ARG A 1 163 ? 4.836 -15.945 -24.844 1 96.06 163 ARG A O 1
ATOM 1352 N N . PRO A 1 164 ? 6.074 -14.633 -26.156 1 96.81 164 PRO A N 1
ATOM 1353 C CA . PRO A 1 164 ? 7.203 -15.555 -26 1 96.81 164 PRO A CA 1
ATOM 1354 C C . PRO A 1 164 ? 7.664 -15.695 -24.562 1 96.81 164 PRO A C 1
ATOM 1356 O O . PRO A 1 164 ? 8.047 -16.797 -24.125 1 96.81 164 PRO A O 1
ATOM 1359 N N . VAL A 1 165 ? 7.621 -14.625 -23.844 1 97.75 165 VAL A N 1
ATOM 1360 C CA . VAL A 1 165 ? 8.016 -14.672 -22.438 1 97.75 165 VAL A CA 1
ATOM 1361 C C . VAL A 1 165 ? 6.984 -15.477 -21.641 1 97.75 165 VAL A C 1
ATOM 1363 O O . VAL A 1 165 ? 7.352 -16.328 -20.812 1 97.75 165 VAL A O 1
ATOM 1366 N N . LEU A 1 166 ? 5.734 -15.258 -21.875 1 98.06 166 LEU A N 1
ATOM 1367 C CA . LEU A 1 166 ? 4.664 -15.984 -21.203 1 98.06 166 LEU A CA 1
ATOM 1368 C C . LEU A 1 166 ? 4.777 -17.484 -21.469 1 98.06 166 LEU A C 1
ATOM 1370 O O . LEU A 1 166 ? 4.684 -18.281 -20.531 1 98.06 166 LEU A O 1
ATOM 1374 N N . LYS A 1 167 ? 5.031 -17.766 -22.656 1 97.56 167 LYS A N 1
ATOM 1375 C CA . LYS A 1 167 ? 5.129 -19.172 -23.047 1 97.56 167 LYS A CA 1
ATOM 1376 C C . LYS A 1 167 ? 6.32 -19.844 -22.375 1 97.56 167 LYS A C 1
ATOM 1378 O O . LYS A 1 167 ? 6.215 -20.984 -21.906 1 97.56 167 LYS A O 1
ATOM 1383 N N . ARG A 1 168 ? 7.375 -19.141 -22.359 1 97.88 168 ARG A N 1
ATOM 1384 C CA . ARG A 1 168 ? 8.578 -19.719 -21.781 1 97.88 168 ARG A CA 1
ATOM 1385 C C . ARG A 1 168 ? 8.406 -19.953 -20.281 1 97.88 168 ARG A C 1
ATOM 1387 O O . ARG A 1 168 ? 8.766 -21 -19.766 1 97.88 168 ARG A O 1
ATOM 1394 N N . VAL A 1 169 ? 7.938 -18.969 -19.578 1 98.38 169 VAL A N 1
ATOM 1395 C CA . VAL A 1 169 ? 7.711 -19.109 -18.141 1 98.38 169 VAL A CA 1
ATOM 1396 C C . VAL A 1 169 ? 6.691 -20.219 -17.891 1 98.38 169 VAL A C 1
ATOM 1398 O O . VAL A 1 169 ? 6.855 -21.016 -16.969 1 98.38 169 VAL A O 1
ATOM 1401 N N . LEU A 1 170 ? 5.664 -20.266 -18.703 1 98.38 170 LEU A N 1
ATOM 1402 C CA . LEU A 1 170 ? 4.633 -21.281 -18.578 1 98.38 170 LEU A CA 1
ATOM 1403 C C . LEU A 1 170 ? 5.234 -22.672 -18.719 1 98.38 170 LEU A C 1
ATOM 1405 O O . LEU A 1 170 ? 4.863 -23.594 -17.984 1 98.38 170 LEU A O 1
ATOM 1409 N N . GLN A 1 171 ? 6.129 -22.797 -19.625 1 97.75 171 GLN A N 1
ATOM 1410 C CA . GLN A 1 171 ? 6.785 -24.078 -19.812 1 97.75 171 GLN A CA 1
ATOM 1411 C C . GLN A 1 171 ? 7.504 -24.531 -18.547 1 97.75 171 GLN A C 1
ATOM 1413 O O . GLN A 1 171 ? 7.465 -25.703 -18.188 1 97.75 171 GLN A O 1
ATOM 1418 N N . GLY A 1 172 ? 8.156 -23.594 -17.906 1 96.94 172 GLY A N 1
ATOM 1419 C CA . GLY A 1 172 ? 8.781 -23.922 -16.625 1 96.94 172 GLY A CA 1
ATOM 1420 C C . GLY A 1 172 ? 7.789 -24.375 -15.578 1 96.94 172 GLY A C 1
ATOM 1421 O O . GLY A 1 172 ? 8.07 -25.297 -14.812 1 96.94 172 GLY A O 1
ATOM 1422 N N . CYS A 1 173 ? 6.676 -23.766 -15.562 1 97.94 173 CYS A N 1
ATOM 1423 C CA . CYS A 1 173 ? 5.629 -24.125 -14.609 1 97.94 173 CYS A CA 1
ATOM 1424 C C . CYS A 1 173 ? 5.062 -25.5 -14.906 1 97.94 173 CYS A C 1
ATOM 1426 O O . CYS A 1 173 ? 4.848 -26.312 -13.992 1 97.94 173 CYS A O 1
ATOM 1428 N N . LEU A 1 174 ? 4.891 -25.766 -16.188 1 96.81 174 LEU A N 1
ATOM 1429 C CA . LEU A 1 174 ? 4.273 -27.016 -16.609 1 96.81 174 LEU A CA 1
ATOM 1430 C C . LEU A 1 174 ? 5.188 -28.203 -16.328 1 96.81 174 LEU A C 1
ATOM 1432 O O . LEU A 1 174 ? 4.719 -29.328 -16.188 1 96.81 174 LEU A O 1
ATOM 1436 N N . ASN A 1 175 ? 6.457 -27.938 -16.203 1 93.31 175 ASN A N 1
ATOM 1437 C CA . ASN A 1 175 ? 7.426 -29 -15.969 1 93.31 175 ASN A CA 1
ATOM 1438 C C . ASN A 1 175 ? 7.504 -29.375 -14.492 1 93.31 175 ASN A C 1
ATOM 1440 O O . ASN A 1 175 ? 8.109 -30.375 -14.133 1 93.31 175 ASN A O 1
ATOM 1444 N N . LEU A 1 176 ? 6.871 -28.719 -13.656 1 93.06 176 LEU A N 1
ATOM 1445 C CA . LEU A 1 176 ? 6.891 -29 -12.227 1 93.06 176 LEU A CA 1
ATOM 1446 C C . LEU A 1 176 ? 5.969 -30.172 -11.891 1 93.06 176 LEU A C 1
ATOM 1448 O O . LEU A 1 176 ? 4.922 -30.344 -12.516 1 93.06 176 LEU A O 1
ATOM 1452 N N . PRO A 1 177 ? 6.348 -30.891 -10.883 1 90.81 177 PRO A N 1
ATOM 1453 C CA . PRO A 1 177 ? 5.441 -31.953 -10.438 1 90.81 177 PRO A CA 1
ATOM 1454 C C . PRO A 1 177 ? 4.125 -31.406 -9.891 1 90.81 177 PRO A C 1
ATOM 1456 O O . PRO A 1 177 ? 4.102 -30.344 -9.273 1 90.81 177 PRO A O 1
ATOM 1459 N N . ARG A 1 178 ? 3.082 -32.219 -10.039 1 93.19 178 ARG A N 1
ATOM 1460 C CA . ARG A 1 178 ? 1.757 -31.812 -9.586 1 93.19 178 ARG A CA 1
ATOM 1461 C C . ARG A 1 178 ? 1.416 -32.438 -8.242 1 93.19 178 ARG A C 1
ATOM 1463 O O . ARG A 1 178 ? 1.384 -33.688 -8.117 1 93.19 178 ARG A O 1
ATOM 1470 N N . PRO A 1 179 ? 1.151 -31.625 -7.266 1 93.38 179 PRO A N 1
ATOM 1471 C CA . PRO A 1 179 ? 0.656 -32.188 -6.012 1 93.38 179 PRO A CA 1
ATOM 1472 C C . PRO A 1 179 ? -0.814 -32.594 -6.086 1 93.38 179 PRO A C 1
ATOM 1474 O O . PRO A 1 179 ? -1.515 -32.219 -7.027 1 93.38 179 PRO A O 1
ATOM 1477 N N . THR A 1 180 ? -1.236 -33.281 -5.074 1 95.38 180 THR A N 1
ATOM 1478 C CA . THR A 1 180 ? -2.605 -33.781 -5.035 1 95.38 180 THR A CA 1
ATOM 1479 C C . THR A 1 180 ? -3.594 -32.625 -4.828 1 95.38 180 THR A C 1
ATOM 1481 O O . THR A 1 180 ? -4.703 -32.656 -5.363 1 95.38 180 THR A O 1
ATOM 1484 N N . LYS A 1 181 ? -3.209 -31.766 -4.059 1 97.44 181 LYS A N 1
ATOM 1485 C CA . LYS A 1 181 ? -4.074 -30.625 -3.75 1 97.44 181 LYS A CA 1
ATOM 1486 C C . LYS A 1 181 ? -3.572 -29.359 -4.414 1 97.44 181 LYS A C 1
ATOM 1488 O O . LYS A 1 181 ? -2.383 -29.031 -4.34 1 97.44 181 LYS A O 1
ATOM 1493 N N . VAL A 1 182 ? -4.469 -28.656 -5.09 1 98.19 182 VAL A N 1
ATOM 1494 C CA . VAL A 1 182 ? -4.109 -27.438 -5.797 1 98.19 182 VAL A CA 1
ATOM 1495 C C . VAL A 1 182 ? -5.219 -26.391 -5.633 1 98.19 182 VAL A C 1
ATOM 1497 O O . VAL A 1 182 ? -6.336 -26.734 -5.23 1 98.19 182 VAL A O 1
ATOM 1500 N N . CYS A 1 183 ? -4.891 -25.203 -5.914 1 98.69 183 CYS A N 1
ATOM 1501 C CA . CYS A 1 183 ? -5.895 -24.141 -5.848 1 98.69 183 CYS A CA 1
ATOM 1502 C C . CYS A 1 183 ? -5.832 -23.25 -7.082 1 98.69 183 CYS A C 1
ATOM 1504 O O . CYS A 1 183 ? -4.797 -23.188 -7.746 1 98.69 183 CYS A O 1
ATOM 1506 N N . ILE A 1 184 ? -6.922 -22.641 -7.406 1 98.31 184 ILE A N 1
ATOM 1507 C CA . ILE A 1 184 ? -7.035 -21.734 -8.539 1 98.31 184 ILE A CA 1
ATOM 1508 C C . ILE A 1 184 ? -7.586 -20.391 -8.07 1 98.31 184 ILE A C 1
ATOM 1510 O O . ILE A 1 184 ? -8.531 -20.344 -7.277 1 98.31 184 ILE A O 1
ATOM 1514 N N . ASP A 1 185 ? -6.992 -19.344 -8.477 1 97.19 185 ASP A N 1
ATOM 1515 C CA . ASP A 1 185 ? -7.438 -18 -8.148 1 97.19 185 ASP A CA 1
ATOM 1516 C C . ASP A 1 185 ? -6.938 -16.984 -9.18 1 97.19 185 ASP A C 1
ATOM 1518 O O . ASP A 1 185 ? -6.168 -17.344 -10.078 1 97.19 185 ASP A O 1
ATOM 1522 N N . GLU A 1 186 ? -7.414 -15.781 -9.062 1 95.81 186 GLU A N 1
ATOM 1523 C CA . GLU A 1 186 ? -7.008 -14.688 -9.945 1 95.81 186 GLU A CA 1
ATOM 1524 C C . GLU A 1 186 ? -5.801 -13.945 -9.383 1 95.81 186 GLU A C 1
ATOM 1526 O O . GLU A 1 186 ? -5.691 -13.766 -8.172 1 95.81 186 GLU A O 1
ATOM 1531 N N . GLN A 1 187 ? -4.926 -13.625 -10.25 1 96 187 GLN A N 1
ATOM 1532 C CA . GLN A 1 187 ? -3.801 -12.742 -9.953 1 96 187 GLN A CA 1
ATOM 1533 C C . GLN A 1 187 ? -3.832 -11.5 -10.836 1 96 187 GLN A C 1
ATOM 1535 O O . GLN A 1 187 ? -4.223 -11.57 -12.008 1 96 187 GLN A O 1
ATOM 1540 N N . ILE A 1 188 ? -3.416 -10.352 -10.297 1 95.5 188 ILE A N 1
ATOM 1541 C CA . ILE A 1 188 ? -3.363 -9.125 -11.086 1 95.5 188 ILE A CA 1
ATOM 1542 C C . ILE A 1 188 ? -1.913 -8.68 -11.242 1 95.5 188 ILE A C 1
ATOM 1544 O O . ILE A 1 188 ? -1.165 -8.609 -10.266 1 95.5 188 ILE A O 1
ATOM 1548 N N . VAL A 1 189 ? -1.501 -8.516 -12.43 1 95.06 189 VAL A N 1
ATOM 1549 C CA . VAL A 1 189 ? -0.257 -7.809 -12.719 1 95.06 189 VAL A CA 1
ATOM 1550 C C . VAL A 1 189 ? -0.497 -6.301 -12.68 1 95.06 189 VAL A C 1
ATOM 1552 O O . VAL A 1 189 ? -1.053 -5.73 -13.625 1 95.06 189 VAL A O 1
ATOM 1555 N N . PRO A 1 190 ? -0.042 -5.715 -11.586 1 93.38 190 PRO A N 1
ATOM 1556 C CA . PRO A 1 190 ? -0.419 -4.312 -11.398 1 93.38 190 PRO A CA 1
ATOM 1557 C C . PRO A 1 190 ? 0.113 -3.402 -12.5 1 93.38 190 PRO A C 1
ATOM 1559 O O . PRO A 1 190 ? 1.32 -3.377 -12.758 1 93.38 190 PRO A O 1
ATOM 1562 N N . PHE A 1 191 ? -0.714 -2.67 -13.18 1 93.56 191 PHE A N 1
ATOM 1563 C CA . PHE A 1 191 ? -0.392 -1.691 -14.211 1 93.56 191 PHE A CA 1
ATOM 1564 C C . PHE A 1 191 ? -1.563 -0.745 -14.445 1 93.56 191 PHE A C 1
ATOM 1566 O O . PHE A 1 191 ? -2.66 -1.181 -14.797 1 93.56 191 PHE A O 1
ATOM 1573 N N . THR A 1 192 ? -1.358 0.518 -14.258 1 91.06 192 THR A N 1
ATOM 1574 C CA . THR A 1 192 ? -2.451 1.479 -14.359 1 91.06 192 THR A CA 1
ATOM 1575 C C . THR A 1 192 ? -2.383 2.244 -15.68 1 91.06 192 THR A C 1
ATOM 1577 O O . THR A 1 192 ? -3.291 3.008 -16 1 91.06 192 THR A O 1
ATOM 1580 N N . GLY A 1 193 ? -1.32 2.033 -16.438 1 90.81 193 GLY A N 1
ATOM 1581 C CA . GLY A 1 193 ? -1.177 2.717 -17.719 1 90.81 193 GLY A CA 1
ATOM 1582 C C . GLY A 1 193 ? -2.016 2.102 -18.812 1 90.81 193 GLY A C 1
ATOM 1583 O O . GLY A 1 193 ? -2.891 1.276 -18.547 1 90.81 193 GLY A O 1
ATOM 1584 N N . GLN A 1 194 ? -1.779 2.527 -19.953 1 90.31 194 GLN A N 1
ATOM 1585 C CA . GLN A 1 194 ? -2.51 2.014 -21.109 1 90.31 194 GLN A CA 1
ATOM 1586 C C . GLN A 1 194 ? -2.043 0.609 -21.469 1 90.31 194 GLN A C 1
ATOM 1588 O O . GLN A 1 194 ? -0.841 0.363 -21.594 1 90.31 194 GLN A O 1
ATOM 1593 N N . CYS A 1 195 ? -2.99 -0.231 -21.516 1 89.75 195 CYS A N 1
ATOM 1594 C CA . CYS A 1 195 ? -2.723 -1.608 -21.922 1 89.75 195 CYS A CA 1
ATOM 1595 C C . CYS A 1 195 ? -3.953 -2.24 -22.547 1 89.75 195 CYS A C 1
ATOM 1597 O O . CYS A 1 195 ? -5.082 -1.842 -22.266 1 89.75 195 CYS A O 1
ATOM 1599 N N . PRO A 1 196 ? -3.818 -3.109 -23.547 1 86.44 196 PRO A N 1
ATOM 1600 C CA . PRO A 1 196 ? -4.93 -3.646 -24.344 1 86.44 196 PRO A CA 1
ATOM 1601 C C . PRO A 1 196 ? -6 -4.312 -23.469 1 86.44 196 PRO A C 1
ATOM 1603 O O . PRO A 1 196 ? -7.191 -4.176 -23.75 1 86.44 196 PRO A O 1
ATOM 1606 N N . VAL A 1 197 ? -5.66 -5.035 -22.453 1 90.38 197 VAL A N 1
ATOM 1607 C CA . VAL A 1 197 ? -6.648 -5.805 -21.703 1 90.38 197 VAL A CA 1
ATOM 1608 C C . VAL A 1 197 ? -6.527 -5.484 -20.219 1 90.38 197 VAL A C 1
ATOM 1610 O O . VAL A 1 197 ? -6.438 -6.395 -19.391 1 90.38 197 VAL A O 1
ATOM 1613 N N . ARG A 1 198 ? -6.688 -4.262 -19.922 1 91.44 198 ARG A N 1
ATOM 1614 C CA . ARG A 1 198 ? -6.629 -3.857 -18.516 1 91.44 198 ARG A CA 1
ATOM 1615 C C . ARG A 1 198 ? -7.914 -4.223 -17.797 1 91.44 198 ARG A C 1
ATOM 1617 O O . ARG A 1 198 ? -9.008 -4.031 -18.328 1 91.44 198 ARG A O 1
ATOM 1624 N N . GLN A 1 199 ? -7.781 -4.793 -16.656 1 92.31 199 GLN A N 1
ATOM 1625 C CA . GLN A 1 199 ? -8.906 -5.23 -15.836 1 92.31 199 GLN A CA 1
ATOM 1626 C C . GLN A 1 199 ? -8.906 -4.539 -14.477 1 92.31 199 GLN A C 1
ATOM 1628 O O . GLN A 1 199 ? -7.879 -4.016 -14.047 1 92.31 199 GLN A O 1
ATOM 1633 N N . PHE A 1 200 ? -10.008 -4.391 -13.906 1 89.5 200 PHE A N 1
ATOM 1634 C CA . PHE A 1 200 ? -10.195 -3.902 -12.547 1 89.5 200 PHE A CA 1
ATOM 1635 C C . PHE A 1 200 ? -10.883 -4.949 -11.68 1 89.5 200 PHE A C 1
ATOM 1637 O O . PHE A 1 200 ? -12.031 -5.324 -11.945 1 89.5 200 PHE A O 1
ATOM 1644 N N . VAL A 1 201 ? -10.18 -5.469 -10.711 1 88.5 201 VAL A N 1
ATOM 1645 C CA . VAL A 1 201 ? -10.711 -6.473 -9.797 1 88.5 201 VAL A CA 1
ATOM 1646 C C . VAL A 1 201 ? -10.797 -5.895 -8.391 1 88.5 201 VAL A C 1
ATOM 1648 O O . VAL A 1 201 ? -9.789 -5.816 -7.684 1 88.5 201 VAL A O 1
ATOM 1651 N N . PRO A 1 202 ? -11.961 -5.609 -7.926 1 83.62 202 PRO A N 1
ATOM 1652 C CA . PRO A 1 202 ? -12.117 -4.992 -6.609 1 83.62 202 PRO A CA 1
ATOM 1653 C C . PRO A 1 202 ? -11.664 -5.906 -5.473 1 83.62 202 PRO A C 1
ATOM 1655 O O . PRO A 1 202 ? -11.789 -7.129 -5.574 1 83.62 202 PRO A O 1
ATOM 1658 N 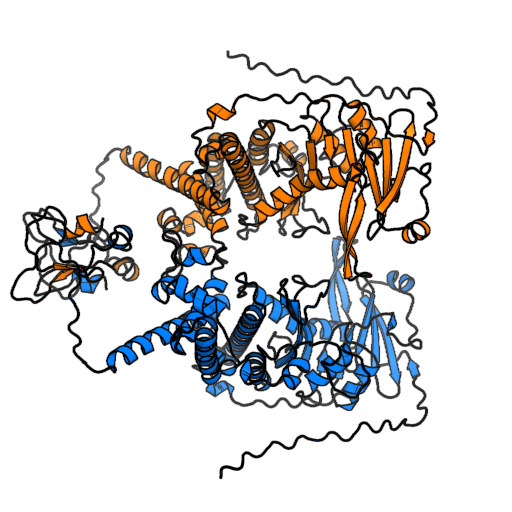N . GLY A 1 203 ? -11.234 -5.422 -4.402 1 80.38 203 GLY A N 1
ATOM 1659 C CA . GLY A 1 203 ? -10.891 -6.184 -3.213 1 80.38 203 GLY A CA 1
ATOM 1660 C C . GLY A 1 203 ? -9.422 -6.57 -3.158 1 80.38 203 GLY A C 1
ATOM 1661 O O . GLY A 1 203 ? -8.922 -6.973 -2.107 1 80.38 203 GLY A O 1
ATOM 1662 N N . LYS A 1 204 ? -8.789 -6.625 -4.367 1 84.06 204 LYS A N 1
ATOM 1663 C CA . LYS A 1 204 ? -7.352 -6.883 -4.379 1 84.06 204 LYS A CA 1
ATOM 1664 C C . LYS A 1 204 ? -6.566 -5.633 -4 1 84.06 204 LYS A C 1
ATOM 1666 O O . LYS A 1 204 ? -7.016 -4.512 -4.25 1 84.06 204 LYS A O 1
ATOM 1671 N N . PRO A 1 205 ? -5.41 -5.773 -3.354 1 81.31 205 PRO A N 1
ATOM 1672 C CA . PRO A 1 205 ? -4.609 -4.605 -2.975 1 81.31 205 PRO A CA 1
ATOM 1673 C C . PRO A 1 205 ? -4.273 -3.709 -4.164 1 81.31 205 PRO A C 1
ATOM 1675 O O . PRO A 1 205 ? -4.344 -2.482 -4.055 1 81.31 205 PRO A O 1
ATOM 1678 N N . ASN A 1 206 ? -3.836 -4.289 -5.238 1 86.81 206 ASN A N 1
ATOM 1679 C CA . ASN A 1 206 ? -3.646 -3.623 -6.52 1 86.81 206 ASN A CA 1
ATOM 1680 C C . ASN A 1 206 ? -4.637 -4.129 -7.566 1 86.81 206 ASN A C 1
ATOM 1682 O O . ASN A 1 206 ? -4.336 -5.059 -8.312 1 86.81 206 ASN A O 1
ATOM 1686 N N . PRO A 1 207 ? -5.754 -3.387 -7.641 1 90.38 207 PRO A N 1
ATOM 1687 C CA . PRO A 1 207 ? -6.887 -3.986 -8.344 1 90.38 207 PRO A CA 1
ATOM 1688 C C . PRO A 1 207 ? -6.832 -3.76 -9.852 1 90.38 207 PRO A C 1
ATOM 1690 O O . PRO A 1 207 ? -7.602 -4.371 -10.602 1 90.38 207 PRO A O 1
ATOM 1693 N N . THR A 1 208 ? -5.898 -2.93 -10.312 1 93.69 208 THR A N 1
ATOM 1694 C CA . THR A 1 208 ? -5.902 -2.588 -11.727 1 93.69 208 THR A CA 1
ATOM 1695 C C . THR A 1 208 ? -4.684 -3.176 -12.43 1 93.69 208 THR A C 1
ATOM 1697 O O . THR A 1 208 ? -3.561 -3.066 -11.93 1 93.69 208 THR A O 1
ATOM 1700 N N . GLY A 1 209 ? -4.93 -3.852 -13.555 1 95.31 209 GLY A N 1
ATOM 1701 C CA . GLY A 1 209 ? -3.836 -4.387 -14.352 1 95.31 209 GLY A CA 1
ATOM 1702 C C . GLY A 1 209 ? -4.246 -5.574 -15.211 1 95.31 209 GLY A C 1
ATOM 1703 O O . GLY A 1 209 ? -5.398 -5.668 -15.633 1 95.31 209 GLY A O 1
ATOM 1704 N N . LEU A 1 210 ? -3.268 -6.387 -15.562 1 95.5 210 LEU A N 1
ATOM 1705 C CA . LEU A 1 210 ? -3.539 -7.602 -16.328 1 95.5 210 LEU A CA 1
ATOM 1706 C C . LEU A 1 210 ? -3.998 -8.727 -15.398 1 95.5 210 LEU A C 1
ATOM 1708 O O . LEU A 1 210 ? -3.377 -8.977 -14.367 1 95.5 210 LEU A O 1
ATOM 1712 N N . LYS A 1 211 ? -5.066 -9.281 -15.773 1 95.69 211 LYS A N 1
ATOM 1713 C CA . LYS A 1 211 ? -5.613 -10.383 -14.984 1 95.69 211 LYS A CA 1
ATOM 1714 C C . LYS A 1 211 ? -5.062 -11.727 -15.453 1 95.69 211 LYS A C 1
ATOM 1716 O O . LYS A 1 211 ? -5.027 -12 -16.656 1 95.69 211 LYS A O 1
ATOM 1721 N N . VAL A 1 212 ? -4.594 -12.523 -14.516 1 97.06 212 VAL A N 1
ATOM 1722 C CA . VAL A 1 212 ? -4.062 -13.844 -14.805 1 97.06 212 VAL A CA 1
ATOM 1723 C C . VAL A 1 212 ? -4.766 -14.883 -13.938 1 97.06 212 VAL A C 1
ATOM 1725 O O . VAL A 1 212 ? -4.922 -14.688 -12.727 1 97.06 212 VAL A O 1
ATOM 1728 N N . PHE A 1 213 ? -5.273 -15.945 -14.547 1 97.44 213 PHE A N 1
ATOM 1729 C CA . PHE A 1 213 ? -5.758 -17.094 -13.789 1 97.44 213 PHE A CA 1
ATOM 1730 C C . PHE A 1 213 ? -4.613 -18.062 -13.469 1 97.44 213 PHE A C 1
ATOM 1732 O O . PHE A 1 213 ? -3.865 -18.453 -14.367 1 97.44 213 PHE A O 1
ATOM 1739 N N . VAL A 1 214 ? -4.516 -18.422 -12.203 1 98.5 214 VAL A N 1
ATOM 1740 C CA . VAL A 1 214 ? -3.314 -19.141 -11.781 1 98.5 214 VAL A CA 1
ATOM 1741 C C . VAL A 1 214 ? -3.703 -20.422 -11.062 1 98.5 214 VAL A C 1
ATOM 1743 O O . VAL A 1 214 ? -4.641 -20.438 -10.258 1 98.5 214 VAL A O 1
ATOM 1746 N N . LEU A 1 215 ? -3.111 -21.531 -11.43 1 98.69 215 LEU A N 1
ATOM 1747 C CA . LEU A 1 215 ? -3.111 -22.781 -10.695 1 98.69 215 LEU A CA 1
ATOM 1748 C C . LEU A 1 215 ? -1.856 -22.922 -9.844 1 98.69 215 LEU A C 1
ATOM 1750 O O . LEU A 1 215 ? -0.738 -22.844 -10.352 1 98.69 215 LEU A O 1
ATOM 1754 N N . ALA A 1 216 ? -2.014 -23.078 -8.555 1 98.56 216 ALA A N 1
ATOM 1755 C CA . ALA A 1 216 ? -0.859 -23.125 -7.664 1 98.56 216 ALA A CA 1
ATOM 1756 C C . ALA A 1 216 ? -0.995 -24.234 -6.637 1 98.56 216 ALA A C 1
ATOM 1758 O O . ALA A 1 216 ? -2.102 -24.719 -6.371 1 98.56 216 ALA A O 1
ATOM 1759 N N . SER A 1 217 ? 0.107 -24.719 -6.098 1 97.25 217 SER A N 1
ATOM 1760 C CA . SER A 1 217 ? 0.113 -25.594 -4.926 1 97.25 217 SER A CA 1
ATOM 1761 C C . SER A 1 217 ? -0.253 -24.812 -3.66 1 97.25 217 SER A C 1
ATOM 1763 O O . SER A 1 217 ? -0.209 -23.578 -3.645 1 97.25 217 SER A O 1
ATOM 1765 N N . PRO A 1 218 ? -0.626 -25.469 -2.623 1 96.12 218 PRO A N 1
ATOM 1766 C CA . PRO A 1 218 ? -0.931 -24.781 -1.37 1 96.12 218 PRO A CA 1
ATOM 1767 C C . PRO A 1 218 ? 0.254 -23.969 -0.836 1 96.12 218 PRO A C 1
ATOM 1769 O O . PRO A 1 218 ? 0.065 -22.969 -0.137 1 96.12 218 PRO A O 1
ATOM 1772 N N . GLY A 1 219 ? 1.45 -24.375 -1.248 1 94.5 219 GLY A N 1
ATOM 1773 C CA . GLY A 1 219 ? 2.658 -23.688 -0.811 1 94.5 219 GLY A CA 1
ATOM 1774 C C . GLY A 1 219 ? 3 -22.484 -1.66 1 94.5 219 GLY A C 1
ATOM 1775 O O . GLY A 1 219 ? 3.982 -21.781 -1.393 1 94.5 219 GLY A O 1
ATOM 1776 N N . GLY A 1 220 ? 2.314 -22.297 -2.686 1 96.88 220 GLY A N 1
ATOM 1777 C CA . GLY A 1 220 ? 2.494 -21.062 -3.436 1 96.88 220 GLY A CA 1
ATOM 1778 C C . GLY A 1 220 ? 3.186 -21.266 -4.77 1 96.88 220 GLY A C 1
ATOM 1779 O O . GLY A 1 220 ? 3.35 -20.328 -5.543 1 96.88 220 GLY A O 1
ATOM 1780 N N . LEU A 1 221 ? 3.586 -22.5 -5.055 1 97.25 221 LEU A N 1
ATOM 1781 C CA . LEU A 1 221 ? 4.23 -22.797 -6.332 1 97.25 221 LEU A CA 1
ATOM 1782 C C . LEU A 1 221 ? 3.236 -22.688 -7.48 1 97.25 221 LEU A C 1
ATOM 1784 O O . LEU A 1 221 ? 2.221 -23.391 -7.496 1 97.25 221 LEU A O 1
ATOM 1788 N N . VAL A 1 222 ? 3.541 -21.828 -8.398 1 98.62 222 VAL A N 1
ATOM 1789 C CA . VAL A 1 222 ? 2.67 -21.672 -9.562 1 98.62 222 VAL A CA 1
ATOM 1790 C C . VAL A 1 222 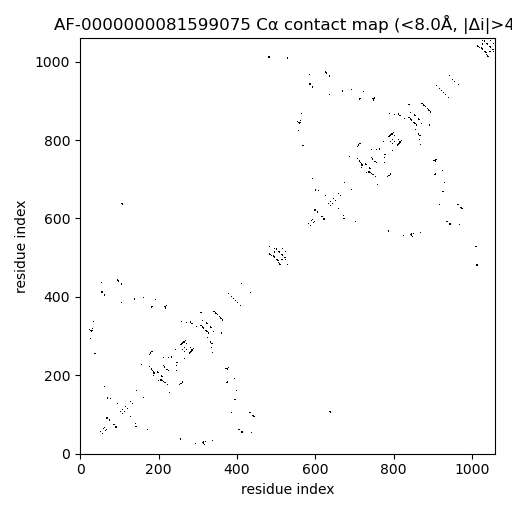? 2.938 -22.812 -10.555 1 98.62 222 VAL A C 1
ATOM 1792 O O . VAL A 1 222 ? 4.078 -23 -10.984 1 98.62 222 VAL A O 1
ATOM 1795 N N . LEU A 1 223 ? 1.916 -23.5 -10.93 1 98.25 223 LEU A N 1
ATOM 1796 C CA . LEU A 1 223 ? 2.033 -24.688 -11.75 1 98.25 223 LEU A CA 1
ATOM 1797 C C . LEU A 1 223 ? 1.54 -24.438 -13.172 1 98.25 223 LEU A C 1
ATOM 1799 O O . LEU A 1 223 ? 1.962 -25.109 -14.117 1 98.25 223 LEU A O 1
ATOM 1803 N N . ASP A 1 224 ? 0.657 -23.547 -13.281 1 98.44 224 ASP A N 1
ATOM 1804 C CA . ASP A 1 224 ? 0.044 -23.188 -14.555 1 98.44 224 ASP A CA 1
ATOM 1805 C C . ASP A 1 224 ? -0.633 -21.812 -14.469 1 98.44 224 ASP A C 1
ATOM 1807 O O . ASP A 1 224 ? -0.937 -21.344 -13.375 1 98.44 224 ASP A O 1
ATOM 1811 N N . PHE A 1 225 ? -0.727 -21.156 -15.617 1 98.38 225 PHE A N 1
ATOM 1812 C CA . PHE A 1 225 ? -1.456 -19.891 -15.609 1 98.38 225 PHE A CA 1
ATOM 1813 C C . PHE A 1 225 ? -1.978 -19.547 -17 1 98.38 225 PHE A C 1
ATOM 1815 O O . PHE A 1 225 ? -1.501 -20.094 -18 1 98.38 225 PHE A O 1
ATOM 1822 N N . GLU A 1 226 ? -2.982 -18.766 -17.016 1 97 226 GLU A N 1
ATOM 1823 C CA . GLU A 1 226 ? -3.576 -18.25 -18.25 1 97 226 GLU A CA 1
ATOM 1824 C C . GLU A 1 226 ? -3.938 -16.781 -18.125 1 97 226 GLU A C 1
ATOM 1826 O O . GLU A 1 226 ? -4.664 -16.391 -17.203 1 97 226 GLU A O 1
ATOM 1831 N N . THR A 1 227 ? -3.373 -15.992 -19.047 1 95.69 227 THR A N 1
ATOM 1832 C CA . THR A 1 227 ? -3.641 -14.562 -19 1 95.69 227 THR A CA 1
ATOM 1833 C C . THR A 1 227 ? -4.973 -14.242 -19.672 1 95.69 227 THR A C 1
ATOM 1835 O O . THR A 1 227 ? -5.281 -14.773 -20.75 1 95.69 227 THR A O 1
ATOM 1838 N N . TYR A 1 228 ? -5.711 -13.422 -19.062 1 94.56 228 TYR A N 1
ATOM 1839 C CA . TYR A 1 228 ? -7.023 -13.039 -19.562 1 94.56 228 TYR A CA 1
ATOM 1840 C C . TYR A 1 228 ? -6.895 -12.062 -20.734 1 94.56 228 TYR A C 1
ATOM 1842 O O . TYR A 1 228 ? -6.203 -11.047 -20.625 1 94.56 228 TYR A O 1
ATOM 1850 N N . MET A 1 229 ? -7.535 -12.344 -21.844 1 92.25 229 MET A N 1
ATOM 1851 C CA . MET A 1 229 ? -7.445 -11.523 -23.047 1 92.25 229 MET A CA 1
ATOM 1852 C C . MET A 1 229 ? -8.828 -11.062 -23.484 1 92.25 229 MET A C 1
ATOM 1854 O O . MET A 1 229 ? -8.992 -10.602 -24.625 1 92.25 229 MET A O 1
ATOM 1858 N N . GLY A 1 230 ? -9.781 -11.242 -22.625 1 86.38 230 GLY A N 1
ATOM 1859 C CA . GLY A 1 230 ? -11.141 -10.891 -23.016 1 86.38 230 GLY A CA 1
ATOM 1860 C C . GLY A 1 230 ? -12.039 -12.102 -23.172 1 86.38 230 GLY A C 1
ATOM 1861 O O . GLY A 1 230 ? -11.695 -13.203 -22.734 1 86.38 230 GLY A O 1
ATOM 1862 N N . LYS A 1 231 ? -13.18 -11.914 -23.797 1 79.56 231 LYS A N 1
ATOM 1863 C CA . LYS A 1 231 ? -14.227 -12.922 -23.906 1 79.56 231 LYS A CA 1
ATOM 1864 C C . LYS A 1 231 ? -13.734 -14.148 -24.672 1 79.56 231 LYS A C 1
ATOM 1866 O O . LYS A 1 231 ? -14.172 -15.273 -24.406 1 79.56 231 LYS A O 1
ATOM 1871 N N . ASN A 1 232 ? -12.75 -13.914 -25.469 1 79.88 232 ASN A N 1
ATOM 1872 C CA . ASN A 1 232 ? -12.289 -15.008 -26.328 1 79.88 232 ASN A CA 1
ATOM 1873 C C . ASN A 1 232 ? -11.047 -15.688 -25.734 1 79.88 232 ASN A C 1
ATOM 1875 O O . ASN A 1 232 ? -10.344 -16.406 -26.438 1 79.88 232 ASN A O 1
ATOM 1879 N N . THR A 1 233 ? -10.812 -15.523 -24.516 1 87.25 233 THR A N 1
ATOM 1880 C CA . THR A 1 233 ? -9.641 -16.109 -23.875 1 87.25 233 THR A CA 1
ATOM 1881 C C . THR A 1 233 ? -9.703 -17.641 -23.906 1 87.25 233 THR A C 1
ATOM 1883 O O . THR A 1 233 ? -8.703 -18.297 -24.172 1 87.25 233 THR A O 1
ATOM 1886 N N . PHE A 1 234 ? -10.922 -18.062 -23.625 1 84.69 234 PHE A N 1
ATOM 1887 C CA . PHE A 1 234 ? -11.094 -19.516 -23.562 1 84.69 234 PHE A CA 1
ATOM 1888 C C . PHE A 1 234 ? -11.977 -20.016 -24.703 1 84.69 234 PHE A C 1
ATOM 1890 O O . PHE A 1 234 ? -13.031 -19.438 -24.969 1 84.69 234 PHE A O 1
ATOM 1897 N N . THR A 1 235 ? -11.375 -20.781 -25.547 1 70.88 235 THR A N 1
ATOM 1898 C CA . THR A 1 235 ? -12.102 -21.281 -26.703 1 70.88 235 THR A CA 1
ATOM 1899 C C . THR A 1 235 ? -12.914 -22.516 -26.359 1 70.88 235 THR A C 1
ATOM 1901 O O . THR A 1 235 ? -13.68 -23.016 -27.188 1 70.88 235 THR A O 1
ATOM 1904 N N . GLN A 1 236 ? -12.828 -22.906 -25.203 1 63.12 236 GLN A N 1
ATOM 1905 C CA . GLN A 1 236 ? -13.492 -24.172 -24.891 1 63.12 236 GLN A CA 1
ATOM 1906 C C . GLN A 1 236 ? -15 -24.062 -25.062 1 63.12 236 GLN A C 1
ATOM 1908 O O . GLN A 1 236 ? -15.578 -22.984 -24.891 1 63.12 236 GLN A O 1
ATOM 1913 N N . VAL A 1 237 ? -15.531 -25 -25.75 1 51.94 237 VAL A N 1
ATOM 1914 C CA . VAL A 1 237 ? -16.906 -25.219 -26.188 1 51.94 237 VAL A CA 1
ATOM 1915 C C . VAL A 1 237 ? -17.844 -25.203 -24.984 1 51.94 237 VAL A C 1
ATOM 1917 O O . VAL A 1 237 ? -19.016 -24.844 -25.109 1 51.94 237 VAL A O 1
ATOM 1920 N N . GLN A 1 238 ? -17.297 -25.484 -23.75 1 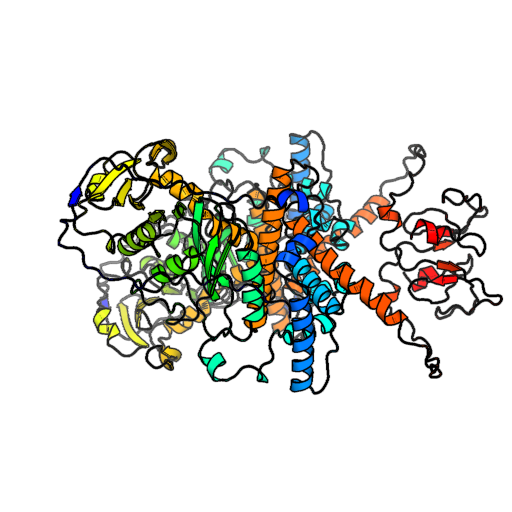59.72 238 GLN A N 1
ATOM 1921 C CA . GLN A 1 238 ? -18.344 -25.688 -22.734 1 59.72 238 GLN A CA 1
ATOM 1922 C C . GLN A 1 238 ? -18.812 -24.344 -22.172 1 59.72 238 GLN A C 1
ATOM 1924 O O . GLN A 1 238 ? -18.016 -23.406 -22.031 1 59.72 238 GLN A O 1
ATOM 1929 N N . GLN A 1 239 ? -19.922 -24.031 -22.297 1 68 239 GLN A N 1
ATOM 1930 C CA . GLN A 1 239 ? -20.656 -22.828 -21.953 1 68 239 GLN A CA 1
ATOM 1931 C C . GLN A 1 239 ? -20.641 -22.594 -20.438 1 68 239 GLN A C 1
ATOM 1933 O O . GLN A 1 239 ? -21.703 -22.578 -19.797 1 68 239 GLN A O 1
ATOM 1938 N N . MET A 1 240 ? -19.484 -22.688 -19.734 1 82.69 240 MET A N 1
ATOM 1939 C CA . MET A 1 240 ? -19.484 -22.484 -18.281 1 82.69 240 MET A CA 1
ATOM 1940 C C . MET A 1 240 ? -19.141 -21.031 -17.953 1 82.69 240 MET A C 1
ATOM 1942 O O . MET A 1 240 ? -18.938 -20.688 -16.781 1 82.69 240 MET A O 1
ATOM 1946 N N . GLY A 1 241 ? -19.078 -20.188 -18.906 1 86.81 241 GLY A N 1
ATOM 1947 C CA . GLY A 1 241 ? -18.656 -18.828 -18.625 1 86.81 241 GLY A CA 1
ATOM 1948 C C . GLY A 1 241 ? -17.156 -18.688 -18.516 1 86.81 241 GLY A C 1
ATOM 1949 O O . GLY A 1 241 ? -16.422 -19.672 -18.562 1 86.81 241 GLY A O 1
ATOM 1950 N N . ILE A 1 242 ? -16.641 -17.578 -18.234 1 89.69 242 ILE A N 1
ATOM 1951 C CA . ILE A 1 242 ? -15.219 -17.266 -18.188 1 89.69 242 ILE A CA 1
ATOM 1952 C C . ILE A 1 242 ? -14.586 -17.969 -16.984 1 89.69 242 ILE A C 1
ATOM 1954 O O . ILE A 1 242 ? -13.539 -18.609 -17.125 1 89.69 242 ILE A O 1
ATOM 1958 N N . SER A 1 243 ? -15.211 -17.891 -15.82 1 92.06 243 SER A N 1
ATOM 1959 C CA . SER A 1 243 ? -14.656 -18.453 -14.594 1 92.06 243 SER A CA 1
ATOM 1960 C C . SER A 1 243 ? -14.602 -19.984 -14.672 1 92.06 243 SER A C 1
ATOM 1962 O O . SER A 1 243 ? -13.578 -20.578 -14.328 1 92.06 243 SER A O 1
ATOM 1964 N N . GLY A 1 244 ? -15.703 -20.578 -15.062 1 93.62 244 GLY A N 1
ATOM 1965 C CA . GLY A 1 244 ? -15.727 -22.016 -15.203 1 93.62 244 GLY A CA 1
ATOM 1966 C C . GLY A 1 244 ? -14.742 -22.531 -16.234 1 93.62 244 GLY A C 1
ATOM 1967 O O . GLY A 1 244 ? -14.047 -23.531 -15.992 1 93.62 244 GLY A O 1
ATOM 1968 N N . ASN A 1 245 ? -14.609 -21.828 -17.312 1 94.25 245 ASN A N 1
ATOM 1969 C CA . ASN A 1 245 ? -13.688 -22.219 -18.375 1 94.25 245 ASN A CA 1
ATOM 1970 C C . ASN A 1 245 ? -12.234 -22.094 -17.938 1 94.25 245 ASN A C 1
ATOM 1972 O O . ASN A 1 245 ? -11.383 -22.875 -18.359 1 94.25 245 ASN A O 1
ATOM 1976 N N . ALA A 1 246 ? -11.984 -21.094 -17.172 1 95.31 246 ALA A N 1
ATOM 1977 C CA . ALA A 1 246 ? -10.633 -20.906 -16.641 1 95.31 246 ALA A CA 1
ATOM 1978 C C . ALA A 1 246 ? -10.203 -22.125 -15.812 1 95.31 246 ALA A C 1
ATOM 1980 O O . ALA A 1 246 ? -9.094 -22.625 -15.969 1 95.31 246 ALA A O 1
ATOM 1981 N N . VAL A 1 247 ? -11.125 -22.578 -14.969 1 97 247 VAL A N 1
ATOM 1982 C CA . VAL A 1 247 ? -10.82 -23.719 -14.109 1 97 247 VAL A CA 1
ATOM 1983 C C . VAL A 1 247 ? -10.602 -24.969 -14.969 1 97 247 VAL A C 1
ATOM 1985 O O . VAL A 1 247 ? -9.625 -25.703 -14.773 1 97 247 VAL A O 1
ATOM 1988 N N . LEU A 1 248 ? -11.445 -25.141 -15.883 1 95.75 248 LEU A N 1
ATOM 1989 C CA . LEU A 1 248 ? -11.344 -26.328 -16.734 1 95.75 248 LEU A CA 1
ATOM 1990 C C . LEU A 1 248 ? -10.047 -26.312 -17.531 1 95.75 248 LEU A C 1
ATOM 1992 O O . LEU A 1 248 ? -9.391 -27.344 -17.672 1 95.75 248 LEU A O 1
ATOM 1996 N N . ARG A 1 249 ? -9.641 -25.188 -18.031 1 95.31 249 ARG A N 1
ATOM 1997 C CA . ARG A 1 249 ? -8.391 -25.062 -18.781 1 95.31 249 ARG A CA 1
ATOM 1998 C C . ARG A 1 249 ? -7.188 -25.359 -17.891 1 95.31 249 ARG A C 1
ATOM 2000 O O . ARG A 1 249 ? -6.297 -26.125 -18.281 1 95.31 249 ARG A O 1
ATOM 2007 N N . LEU A 1 250 ? -7.172 -24.828 -16.766 1 97 250 LEU A N 1
ATOM 2008 C CA . LEU A 1 250 ? -6.023 -24.922 -15.867 1 97 250 LEU A CA 1
ATOM 2009 C C . LEU A 1 250 ? -5.898 -26.328 -15.281 1 97 250 LEU A C 1
ATOM 2011 O O . LEU A 1 250 ? -4.828 -26.719 -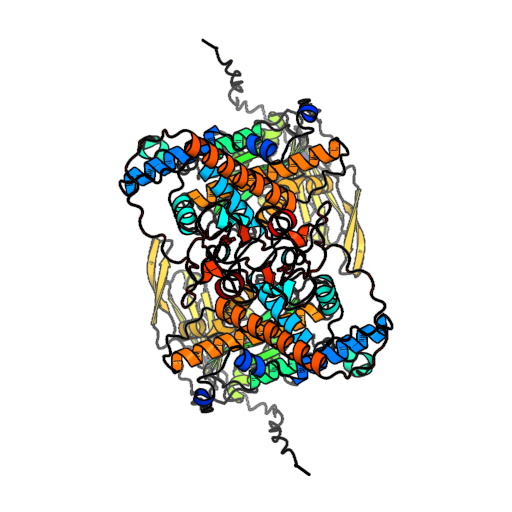14.805 1 97 250 LEU A O 1
ATOM 2015 N N . THR A 1 251 ? -6.98 -27.094 -15.289 1 96.56 251 THR A N 1
ATOM 2016 C CA . THR A 1 251 ? -6.949 -28.422 -14.68 1 96.56 251 THR A CA 1
ATOM 2017 C C . THR A 1 251 ? -6.648 -29.5 -15.727 1 96.56 251 THR A C 1
ATOM 2019 O O . THR A 1 251 ? -6.641 -30.688 -15.414 1 96.56 251 THR A O 1
ATOM 2022 N N . GLU A 1 252 ? -6.375 -29.094 -16.906 1 94.44 252 GLU A N 1
ATOM 2023 C CA . GLU A 1 252 ? -6.086 -30.031 -17.984 1 94.44 252 GLU A CA 1
ATOM 2024 C C . GLU A 1 252 ? -4.812 -30.828 -17.703 1 94.44 252 GLU A C 1
ATOM 2026 O O . GLU A 1 252 ? -4.68 -31.969 -18.125 1 94.44 252 GLU A O 1
ATOM 2031 N N . THR A 1 253 ? -3.936 -30.25 -16.969 1 93 253 THR A N 1
ATOM 2032 C CA . THR A 1 253 ? -2.637 -30.875 -16.75 1 93 253 THR A CA 1
ATOM 2033 C C . THR A 1 253 ? -2.637 -31.688 -15.461 1 93 253 THR A C 1
ATOM 2035 O O . THR A 1 253 ? -1.633 -32.312 -15.109 1 93 253 THR A O 1
ATOM 2038 N N . LEU A 1 254 ? -3.723 -31.75 -14.75 1 96 254 LEU A N 1
ATOM 2039 C CA . LEU A 1 254 ? -3.768 -32.438 -13.453 1 96 254 LEU A CA 1
ATOM 2040 C C . LEU A 1 254 ? -4.105 -33.906 -13.625 1 96 254 LEU A C 1
ATOM 2042 O O . LEU A 1 254 ? -4.93 -34.281 -14.461 1 96 254 LEU A O 1
ATOM 2046 N N . PRO A 1 255 ? -3.484 -34.719 -12.812 1 94.25 255 PRO A N 1
ATOM 2047 C CA . PRO A 1 255 ? -3.865 -36.125 -12.836 1 94.25 255 PRO A CA 1
ATOM 2048 C C . PRO A 1 255 ? -5.23 -36.375 -12.203 1 94.25 255 PRO A C 1
ATOM 2050 O O . PRO A 1 255 ? -5.695 -35.562 -11.391 1 94.25 255 PRO A O 1
ATOM 2053 N N . ARG A 1 256 ? -5.816 -37.469 -12.539 1 94.19 256 ARG A N 1
ATOM 2054 C CA . ARG A 1 256 ? -7.07 -37.875 -11.914 1 94.19 256 ARG A CA 1
ATOM 2055 C C . ARG A 1 256 ? -6.902 -38.062 -10.414 1 94.19 256 ARG A C 1
ATOM 2057 O O . ARG A 1 256 ? -5.84 -38.469 -9.945 1 94.19 256 ARG A O 1
ATOM 2064 N N . GLY A 1 257 ? -7.949 -37.719 -9.734 1 94.88 257 GLY A N 1
ATOM 2065 C CA . GLY A 1 257 ? -7.902 -37.844 -8.289 1 94.88 257 GLY A CA 1
ATOM 2066 C C . GLY A 1 257 ? -7.438 -36.562 -7.594 1 94.88 257 GLY A C 1
ATOM 2067 O O . GLY A 1 257 ? -7.449 -36.5 -6.363 1 94.88 257 GLY A O 1
ATOM 2068 N N . SER A 1 258 ? -7.031 -35.562 -8.328 1 96.69 258 SER A N 1
ATOM 2069 C CA . SER A 1 258 ? -6.582 -34.281 -7.738 1 96.69 258 SER A CA 1
ATOM 2070 C C . SER A 1 258 ? -7.738 -33.531 -7.078 1 96.69 258 SER A C 1
ATOM 2072 O O . SER A 1 258 ? -8.883 -33.656 -7.516 1 96.69 258 SER A O 1
ATOM 2074 N N . LEU A 1 259 ? -7.445 -32.875 -6.023 1 97.81 259 LEU A N 1
ATOM 2075 C CA . LEU A 1 259 ? -8.398 -32.031 -5.32 1 97.81 259 LEU A CA 1
ATOM 2076 C C . LEU A 1 259 ? -8.164 -30.562 -5.656 1 97.81 259 LEU A C 1
ATOM 2078 O O . LEU A 1 259 ? -7.082 -30.031 -5.41 1 97.81 259 LEU A O 1
ATOM 2082 N N . VAL A 1 260 ? -9.156 -29.922 -6.168 1 98.38 260 VAL A N 1
ATOM 2083 C CA . VAL A 1 260 ? -9.008 -28.547 -6.645 1 98.38 260 VAL A CA 1
ATOM 2084 C C . VAL A 1 260 ? -9.844 -27.609 -5.781 1 98.38 260 VAL A C 1
ATOM 2086 O O . VAL A 1 260 ? -11.031 -27.844 -5.562 1 98.38 260 VAL A O 1
ATOM 2089 N N . TYR A 1 261 ? -9.227 -26.578 -5.312 1 98.75 261 TYR A N 1
ATOM 2090 C CA . TYR A 1 261 ? -9.891 -25.594 -4.469 1 98.75 261 TYR A CA 1
ATOM 2091 C C . TYR A 1 261 ? -9.984 -24.25 -5.172 1 98.75 261 TYR A C 1
ATOM 2093 O O . TYR A 1 261 ? -9.039 -23.812 -5.828 1 98.75 261 TYR A O 1
ATOM 2101 N N . PHE A 1 262 ? -11.102 -23.531 -5.102 1 97.94 262 PHE A N 1
ATOM 2102 C CA . PHE A 1 262 ? -11.266 -22.219 -5.719 1 97.94 262 PHE A CA 1
ATOM 2103 C C . PHE A 1 262 ? -12.312 -21.406 -4.977 1 97.94 262 PHE A C 1
ATOM 2105 O O . PHE A 1 262 ? -13.008 -21.922 -4.098 1 97.94 262 PHE A O 1
ATOM 2112 N N . ASP A 1 263 ? -12.375 -20.141 -5.242 1 95 263 ASP A N 1
ATOM 2113 C CA . ASP A 1 263 ? -13.234 -19.266 -4.461 1 95 263 ASP A CA 1
ATOM 2114 C C . ASP A 1 263 ? -14.617 -19.141 -5.098 1 95 263 ASP A C 1
ATOM 2116 O O . ASP A 1 263 ? -14.93 -19.859 -6.051 1 95 263 ASP A O 1
ATOM 2120 N N . ARG A 1 264 ? -15.422 -18.25 -4.57 1 94.69 264 ARG A N 1
ATOM 2121 C CA . ARG A 1 264 ? -16.844 -18.141 -4.91 1 94.69 264 ARG A CA 1
ATOM 2122 C C . ARG A 1 264 ? -17.016 -17.609 -6.324 1 94.69 264 ARG A C 1
ATOM 2124 O O . ARG A 1 264 ? -18.078 -17.797 -6.934 1 94.69 264 ARG A O 1
ATOM 2131 N N . TYR A 1 265 ? -16.031 -17 -6.855 1 93.75 265 TYR A N 1
ATOM 2132 C CA . TYR A 1 265 ? -16.078 -16.5 -8.227 1 93.75 265 TYR A CA 1
ATOM 2133 C C . TYR A 1 265 ? -16.156 -17.656 -9.219 1 93.75 265 TYR A C 1
ATOM 2135 O O . TYR A 1 265 ? -16.812 -17.547 -10.258 1 93.75 265 TYR A O 1
ATOM 2143 N N . PHE A 1 266 ? -15.625 -18.703 -8.836 1 96.5 266 PHE A N 1
ATOM 2144 C CA . PHE A 1 266 ? -15.492 -19.828 -9.758 1 96.5 266 PHE A CA 1
ATOM 2145 C C . PHE A 1 266 ? -16.562 -20.891 -9.484 1 96.5 266 PHE A C 1
ATOM 2147 O O . PHE A 1 266 ? -16.969 -21.609 -10.383 1 96.5 266 PHE A O 1
ATOM 2154 N N . THR A 1 267 ? -17.047 -21 -8.352 1 97.19 267 THR A N 1
ATOM 2155 C CA . THR A 1 267 ? -17.766 -22.172 -7.875 1 97.19 267 THR A CA 1
ATOM 2156 C C . THR A 1 267 ? -19.188 -22.203 -8.414 1 97.19 267 THR A C 1
ATOM 2158 O O . THR A 1 267 ? -20 -21.312 -8.117 1 97.19 267 THR A O 1
ATOM 2161 N N . THR A 1 268 ? -19.516 -23.188 -9.164 1 96.12 268 THR A N 1
ATOM 2162 C CA . THR A 1 268 ? -20.859 -23.531 -9.617 1 96.12 268 THR A CA 1
ATOM 2163 C C . THR A 1 268 ? -21.078 -25.047 -9.562 1 96.12 268 THR A C 1
ATOM 2165 O O . THR A 1 268 ? -20.125 -25.812 -9.594 1 96.12 268 THR A O 1
ATOM 2168 N N . ILE A 1 269 ? -22.344 -25.406 -9.422 1 94.94 269 ILE A N 1
ATOM 2169 C CA . ILE A 1 269 ? -22.672 -26.828 -9.383 1 94.94 269 ILE A CA 1
ATOM 2170 C C . ILE A 1 269 ? -22.266 -27.469 -10.703 1 94.94 269 ILE A C 1
ATOM 2172 O O . ILE A 1 269 ? -21.719 -28.578 -10.719 1 94.94 269 ILE A O 1
ATOM 2176 N N . SER A 1 270 ? -22.453 -26.75 -11.773 1 94.06 270 SER A N 1
ATOM 2177 C CA . SER A 1 270 ? -22.109 -27.25 -13.094 1 94.06 270 SER A CA 1
ATOM 2178 C C . SER A 1 270 ? -20.609 -27.484 -13.219 1 94.06 270 SER A C 1
ATOM 2180 O O . SER A 1 270 ? -20.172 -28.438 -13.859 1 94.06 270 SER A O 1
ATOM 2182 N N . LEU A 1 271 ? -19.859 -26.625 -12.68 1 96 271 LEU A N 1
ATOM 2183 C CA . LEU A 1 271 ? -18.406 -26.766 -12.719 1 96 271 LEU A CA 1
ATOM 2184 C C . LEU A 1 271 ? -17.969 -28 -11.938 1 96 271 LEU A C 1
ATOM 2186 O O . LEU A 1 271 ? -17.109 -28.75 -12.398 1 96 271 LEU A O 1
ATOM 2190 N N . LEU A 1 272 ? -18.547 -28.234 -10.797 1 96.38 272 LEU A N 1
ATOM 2191 C CA . LEU A 1 272 ? -18.219 -29.406 -9.984 1 96.38 272 LEU A CA 1
ATOM 2192 C C . LEU A 1 272 ? -18.547 -30.688 -10.727 1 96.38 272 LEU A C 1
ATOM 2194 O O . LEU A 1 272 ? -17.781 -31.656 -10.656 1 96.38 272 LEU A O 1
ATOM 2198 N N . ASP A 1 273 ? -19.625 -30.641 -11.406 1 94.69 273 ASP A N 1
ATOM 2199 C CA . ASP A 1 273 ? -20 -31.781 -12.227 1 94.69 273 ASP A CA 1
ATOM 2200 C C . ASP A 1 273 ? -18.953 -32.031 -13.312 1 94.69 273 ASP A C 1
ATOM 2202 O O . ASP A 1 273 ? -18.547 -33.188 -13.531 1 94.69 273 ASP A O 1
ATOM 2206 N N . ALA A 1 274 ? -18.609 -30.984 -13.961 1 94.62 274 ALA A N 1
ATOM 2207 C CA . ALA A 1 274 ? -17.641 -31.094 -15.047 1 94.62 274 ALA A CA 1
ATOM 2208 C C . ALA A 1 274 ? -16.312 -31.625 -14.539 1 94.62 274 ALA A C 1
ATOM 2210 O O . ALA A 1 274 ? -15.672 -32.438 -15.195 1 94.62 274 ALA A O 1
ATOM 2211 N N . LEU A 1 275 ? -15.867 -31.172 -13.43 1 96 275 LEU A N 1
ATOM 2212 C CA . LEU A 1 275 ? -14.625 -31.641 -12.836 1 96 275 LEU A CA 1
ATOM 2213 C C . LEU A 1 275 ? -14.727 -33.125 -12.469 1 96 275 LEU A C 1
ATOM 2215 O O . LEU A 1 275 ? -13.789 -33.906 -12.711 1 96 275 LEU A O 1
ATOM 2219 N N . LYS A 1 276 ? -15.781 -33.5 -11.898 1 94 276 LYS A N 1
ATOM 2220 C CA . LYS A 1 276 ? -15.992 -34.875 -11.516 1 94 276 LYS A CA 1
ATOM 2221 C C . LYS A 1 276 ? -15.914 -35.812 -12.734 1 94 276 LYS A C 1
ATOM 2223 O O . LYS A 1 276 ? -15.367 -36.906 -12.656 1 94 276 LYS A O 1
ATOM 2228 N N . GLU A 1 277 ? -16.453 -35.344 -13.766 1 92.38 277 GLU A N 1
ATOM 2229 C CA . GLU A 1 277 ? -16.406 -36.094 -15.008 1 92.38 277 GLU A CA 1
ATOM 2230 C C . GLU A 1 277 ? -14.969 -36.312 -15.477 1 92.38 277 GLU A C 1
ATOM 2232 O O . GLU A 1 277 ? -14.656 -37.312 -16.094 1 92.38 277 GLU A O 1
ATOM 2237 N N . ARG A 1 278 ? -14.141 -35.406 -15.148 1 93.12 278 ARG A N 1
ATOM 2238 C CA . ARG A 1 278 ? -12.734 -35.5 -15.531 1 93.12 278 ARG A CA 1
ATOM 2239 C C . ARG A 1 278 ? -11.93 -36.25 -14.477 1 93.12 278 ARG A C 1
ATOM 2241 O O . ARG A 1 278 ? -10.703 -36.344 -14.578 1 93.12 278 ARG A O 1
ATOM 2248 N N . GLY A 1 279 ? -12.625 -36.719 -13.469 1 93.75 279 GLY A N 1
ATOM 2249 C CA . GLY A 1 279 ? -11.969 -37.438 -12.398 1 93.75 279 GLY A CA 1
ATOM 2250 C C . GLY A 1 279 ? -11.32 -36.531 -11.375 1 93.75 279 GLY A C 1
ATOM 2251 O O . GLY A 1 279 ? -10.414 -36.938 -10.648 1 93.75 279 GLY A O 1
ATOM 2252 N N . LEU A 1 280 ? -11.672 -35.312 -11.352 1 96.38 280 LEU A N 1
ATOM 2253 C CA . LEU A 1 280 ? -11.164 -34.344 -10.398 1 96.38 280 LEU A CA 1
ATOM 2254 C C . LEU A 1 280 ? -12.227 -34 -9.367 1 96.38 280 LEU A C 1
ATOM 2256 O O . LEU A 1 280 ? -13.422 -34.125 -9.625 1 96.38 280 LEU A O 1
ATOM 2260 N N . LEU A 1 281 ? -11.836 -33.625 -8.211 1 97.25 281 LEU A N 1
ATOM 2261 C CA . LEU A 1 281 ? -12.75 -33.219 -7.148 1 97.25 281 LEU A CA 1
ATOM 2262 C C . LEU A 1 281 ? -12.602 -31.734 -6.824 1 97.25 281 LEU A C 1
ATOM 2264 O O . LEU A 1 281 ? -11.484 -31.25 -6.645 1 97.25 281 LEU A O 1
ATOM 2268 N N . GLY A 1 282 ? -13.703 -31.047 -6.762 1 97.75 282 GLY A N 1
ATOM 2269 C CA . GLY A 1 282 ? -13.672 -29.609 -6.539 1 97.75 282 GLY A CA 1
ATOM 2270 C C . GLY A 1 282 ? -14.281 -29.188 -5.215 1 97.75 282 GLY A C 1
ATOM 2271 O O . GLY A 1 282 ? -15.227 -29.828 -4.734 1 97.75 282 GLY A O 1
ATOM 2272 N N . THR A 1 283 ? -13.727 -28.219 -4.598 1 98.44 283 THR A N 1
ATOM 2273 C CA . THR A 1 283 ? -14.234 -27.609 -3.375 1 98.44 283 THR A CA 1
ATOM 2274 C C . THR A 1 283 ? -14.148 -26.078 -3.457 1 98.44 283 THR A C 1
ATOM 2276 O O . THR A 1 283 ? -13.117 -25.531 -3.84 1 98.44 283 THR A O 1
ATOM 2279 N N . GLY A 1 284 ? -15.234 -25.344 -3.107 1 98.12 284 GLY A N 1
ATOM 2280 C CA . GLY A 1 284 ? -15.203 -23.891 -3.102 1 98.12 284 GLY A CA 1
ATOM 2281 C C . GLY A 1 284 ? -16.344 -23.266 -2.32 1 98.12 284 GLY A C 1
ATOM 2282 O O . GLY A 1 284 ? -17.328 -23.953 -2.018 1 98.12 284 GLY A O 1
ATOM 2283 N N . THR A 1 285 ? -16.203 -22.078 -1.932 1 97.38 285 THR A N 1
ATOM 2284 C CA . THR A 1 285 ? -17.344 -21.328 -1.393 1 97.38 285 THR A CA 1
ATOM 2285 C C . THR A 1 285 ? -18.328 -20.969 -2.498 1 97.38 285 THR A C 1
ATOM 2287 O O . THR A 1 285 ? -17.922 -20.688 -3.631 1 97.38 285 THR A O 1
ATOM 2290 N N . ILE A 1 286 ? -19.578 -21.016 -2.213 1 96.81 286 ILE A N 1
ATOM 2291 C CA . ILE A 1 286 ? -20.594 -20.781 -3.242 1 96.81 286 ILE A CA 1
ATOM 2292 C C . ILE A 1 286 ? -21.438 -19.578 -2.867 1 96.81 286 ILE A C 1
ATOM 2294 O O . ILE A 1 286 ? -21.797 -19.406 -1.702 1 96.81 286 ILE A O 1
ATOM 2298 N N . GLN A 1 287 ? -21.688 -18.766 -3.809 1 95.06 287 GLN A N 1
ATOM 2299 C CA . GLN A 1 287 ? -22.547 -17.609 -3.6 1 95.06 287 GLN A CA 1
ATOM 2300 C C . GLN A 1 287 ? -23.984 -18.031 -3.365 1 95.06 287 GLN A C 1
ATOM 2302 O O . GLN A 1 287 ? -24.453 -19.047 -3.902 1 95.06 287 GLN A O 1
ATOM 2307 N N . LYS A 1 288 ? -24.703 -17.219 -2.73 1 91.56 288 LYS A N 1
ATOM 2308 C CA . LYS A 1 288 ? -26.078 -17.516 -2.359 1 91.56 288 LYS A CA 1
ATOM 2309 C C . LYS A 1 288 ? -26.953 -17.719 -3.598 1 91.56 288 LYS A C 1
ATOM 2311 O O . LYS A 1 288 ? -27.812 -18.594 -3.619 1 91.56 288 LYS A O 1
ATOM 2316 N N . ASN A 1 289 ? -26.672 -16.938 -4.617 1 92.44 289 ASN A N 1
ATOM 2317 C CA . ASN A 1 289 ? -27.5 -16.969 -5.82 1 92.44 289 ASN A CA 1
ATOM 2318 C C . ASN A 1 289 ? -27.188 -18.203 -6.672 1 92.44 289 ASN A C 1
ATOM 2320 O O . ASN A 1 289 ? -27.922 -18.5 -7.621 1 92.44 289 ASN A O 1
ATOM 2324 N N . ARG A 1 290 ? -26.156 -18.953 -6.355 1 93.75 290 ARG A N 1
ATOM 2325 C CA . ARG A 1 290 ? -25.75 -20.125 -7.141 1 93.75 290 ARG A CA 1
ATOM 2326 C C . ARG A 1 290 ? -26.125 -21.422 -6.426 1 93.75 290 ARG A C 1
ATOM 2328 O O . ARG A 1 290 ? -25.891 -22.5 -6.945 1 93.75 290 ARG A O 1
ATOM 2335 N N . ILE A 1 291 ? -26.688 -21.25 -5.293 1 93.69 291 ILE A N 1
ATOM 2336 C CA . ILE A 1 291 ? -27.172 -22.406 -4.547 1 93.69 291 ILE A CA 1
ATOM 2337 C C . ILE A 1 291 ? -28.453 -22.938 -5.184 1 93.69 291 ILE A C 1
ATOM 2339 O O . ILE A 1 291 ? -29.391 -22.172 -5.434 1 93.69 291 ILE A O 1
ATOM 2343 N N . PRO A 1 292 ? -28.484 -24.203 -5.414 1 92.88 292 PRO A N 1
ATOM 2344 C CA . PRO A 1 292 ? -29.703 -24.766 -6 1 92.88 292 PRO A CA 1
ATOM 2345 C C . PRO A 1 292 ? -30.953 -24.484 -5.148 1 92.88 292 PRO A C 1
ATOM 2347 O O . PRO A 1 292 ? -30.875 -24.547 -3.918 1 92.88 292 PRO A O 1
ATOM 2350 N N . LYS A 1 293 ? -32.031 -24.281 -5.746 1 89.81 293 LYS A N 1
ATOM 2351 C CA . LYS A 1 293 ? -33.281 -23.953 -5.062 1 89.81 293 LYS A CA 1
ATOM 2352 C C . LYS A 1 293 ? -33.75 -25.125 -4.195 1 89.81 293 LYS A C 1
ATOM 2354 O O . LYS A 1 293 ? -34.438 -24.906 -3.191 1 89.81 293 LYS A O 1
ATOM 2359 N N . GLU A 1 294 ? -33.375 -26.25 -4.551 1 89.25 294 GLU A N 1
ATOM 2360 C CA . GLU A 1 294 ? -33.781 -27.469 -3.855 1 89.25 294 GLU A CA 1
ATOM 2361 C C . GLU A 1 294 ? -33.031 -27.625 -2.527 1 89.25 294 GLU A C 1
ATOM 2363 O O . GLU A 1 294 ? -33.438 -28.422 -1.68 1 89.25 294 GLU A O 1
ATOM 2368 N N . CYS A 1 295 ? -32 -26.844 -2.402 1 90.25 295 CYS A N 1
ATOM 2369 C CA . CYS A 1 295 ? -31.266 -26.875 -1.146 1 90.25 295 CYS A CA 1
ATOM 2370 C C . CYS A 1 295 ? -31.906 -25.969 -0.11 1 90.25 295 CYS A C 1
ATOM 2372 O O . CYS A 1 295 ? -31.656 -24.766 -0.09 1 90.25 295 CYS A O 1
ATOM 2374 N N . HIS A 1 296 ? -32.625 -26.484 0.774 1 89 296 HIS A N 1
ATOM 2375 C CA . HIS A 1 296 ? -33.344 -25.703 1.791 1 89 296 HIS A CA 1
ATOM 2376 C C . HIS A 1 296 ? -32.531 -25.641 3.084 1 89 296 HIS A C 1
ATOM 2378 O O . HIS A 1 296 ? -32.594 -26.562 3.898 1 89 296 HIS A O 1
ATOM 2384 N N . PHE A 1 297 ? -31.891 -24.609 3.203 1 90.12 297 PHE A N 1
ATOM 2385 C CA . PHE A 1 297 ? -31.141 -24.375 4.438 1 90.12 297 PHE A CA 1
ATOM 2386 C C . PHE A 1 297 ? -31.984 -23.594 5.438 1 90.12 297 PHE A C 1
ATOM 2388 O O . PHE A 1 297 ? -32.938 -22.891 5.055 1 90.12 297 PHE A O 1
ATOM 2395 N N . THR A 1 298 ? -31.609 -23.812 6.66 1 88.19 298 THR A N 1
ATOM 2396 C CA . THR A 1 298 ? -32.188 -22.984 7.699 1 88.19 298 THR A CA 1
ATOM 2397 C C . THR A 1 298 ? -31.875 -21.516 7.457 1 88.19 298 THR A C 1
ATOM 2399 O O . THR A 1 298 ? -30.766 -21.172 7.047 1 88.19 298 THR A O 1
ATOM 2402 N N . ALA A 1 299 ? -32.844 -20.688 7.707 1 87.69 299 ALA A N 1
ATOM 2403 C CA . ALA A 1 299 ? -32.656 -19.25 7.492 1 87.69 299 ALA A CA 1
ATOM 2404 C C . ALA A 1 299 ? -31.531 -18.688 8.344 1 87.69 299 ALA A C 1
ATOM 2406 O O . ALA A 1 299 ? -31.312 -19.141 9.469 1 87.69 299 ALA A O 1
ATOM 2407 N N . ASP A 1 300 ? -30.812 -17.75 7.785 1 86.38 300 ASP A N 1
ATOM 2408 C CA . ASP A 1 300 ? -29.641 -17.172 8.414 1 86.38 300 ASP A CA 1
ATOM 2409 C C . ASP A 1 300 ? -29.969 -16.609 9.797 1 86.38 300 ASP A C 1
ATOM 2411 O O . ASP A 1 300 ? -29.172 -16.734 10.727 1 86.38 300 ASP A O 1
ATOM 2415 N N . ASN A 1 301 ? -31.156 -16.016 9.922 1 84.25 301 ASN A N 1
ATOM 2416 C CA . ASN A 1 301 ? -31.547 -15.414 11.195 1 84.25 301 ASN A CA 1
ATOM 2417 C C . ASN A 1 301 ? -31.688 -16.469 12.289 1 84.25 301 ASN A C 1
ATOM 2419 O O . ASN A 1 301 ? -31.328 -16.234 13.438 1 84.25 301 ASN A O 1
ATOM 2423 N N . ILE A 1 302 ? -32.219 -17.641 11.852 1 85.25 302 ILE A N 1
ATOM 2424 C CA . ILE A 1 302 ? -32.406 -18.734 12.797 1 85.25 302 ILE A CA 1
ATOM 2425 C C . ILE A 1 302 ? -31.047 -19.344 13.133 1 85.25 302 ILE A C 1
ATOM 2427 O O . ILE A 1 302 ? -30.781 -19.656 14.297 1 85.25 302 ILE A O 1
ATOM 2431 N N . LEU A 1 303 ? -30.281 -19.406 12.188 1 85.62 303 LEU A N 1
ATOM 2432 C CA . LEU A 1 303 ? -28.953 -20 12.383 1 85.62 303 LEU A CA 1
ATOM 2433 C C . LEU A 1 303 ? -28.094 -19.125 13.281 1 85.62 303 LEU A C 1
ATOM 2435 O O . LEU A 1 303 ? -27.234 -19.625 14.016 1 85.62 303 LEU A O 1
ATOM 2439 N N . SER A 1 304 ? -28.234 -17.797 13.164 1 84.88 304 SER A N 1
ATOM 2440 C CA . SER A 1 304 ? -27.469 -16.859 13.961 1 84.88 304 SER A CA 1
ATOM 2441 C C . SER A 1 304 ? -27.781 -17 15.445 1 84.88 304 SER A C 1
ATOM 2443 O O . SER A 1 304 ? -26.984 -16.609 16.297 1 84.88 304 SER A O 1
ATOM 2445 N N . SER A 1 305 ? -28.984 -17.562 15.719 1 85.5 305 SER A N 1
ATOM 2446 C CA . SER A 1 305 ? -29.391 -17.781 17.109 1 85.5 305 SER A CA 1
ATOM 2447 C C . SER A 1 305 ? -28.797 -19.078 17.656 1 85.5 305 SER A C 1
ATOM 2449 O O . SER A 1 305 ? -28.766 -19.281 18.875 1 85.5 305 SER A O 1
ATOM 2451 N N . LYS A 1 306 ? -28.344 -19.906 16.812 1 87.31 306 LYS A N 1
ATOM 2452 C CA . LYS A 1 306 ? -27.672 -21.125 17.234 1 87.31 306 LYS A CA 1
ATOM 2453 C C . LYS A 1 306 ? -26.234 -20.859 17.672 1 87.31 306 LYS A C 1
ATOM 2455 O O . LYS A 1 306 ? -25.688 -19.797 17.391 1 87.31 306 LYS A O 1
ATOM 2460 N N . PRO A 1 307 ? -25.688 -21.781 18.422 1 87.88 307 PRO A N 1
ATOM 2461 C CA . PRO A 1 307 ? -24.297 -21.578 18.859 1 87.88 307 PRO A CA 1
ATOM 2462 C C . PRO A 1 307 ? -23.328 -21.453 17.688 1 87.88 307 PRO A C 1
ATOM 2464 O O . PRO A 1 307 ? -23.5 -22.094 16.656 1 87.88 307 PRO A O 1
ATOM 2467 N N . ARG A 1 308 ? -22.391 -20.609 17.875 1 91.81 308 ARG A N 1
ATOM 2468 C CA . ARG A 1 308 ? -21.359 -20.438 16.844 1 91.81 308 ARG A CA 1
ATOM 2469 C C . ARG A 1 308 ? -20.703 -21.766 16.5 1 91.81 308 ARG A C 1
ATOM 2471 O O . ARG A 1 308 ? -20.406 -22.562 17.391 1 91.81 308 ARG A O 1
ATOM 2478 N N . GLY A 1 309 ? -20.594 -22.094 15.219 1 93.12 309 GLY A N 1
ATOM 2479 C CA . GLY A 1 309 ? -20.031 -23.359 14.773 1 93.12 309 GLY A CA 1
ATOM 2480 C C . GLY A 1 309 ? -21.078 -24.328 14.258 1 93.12 309 GLY A C 1
ATOM 2481 O O . GLY A 1 309 ? -20.75 -25.406 13.75 1 93.12 309 GLY A O 1
ATOM 2482 N N . SER A 1 310 ? -22.312 -24.031 14.391 1 94 310 SER A N 1
ATOM 2483 C CA . SER A 1 310 ? -23.375 -24.891 13.867 1 94 310 SER A CA 1
ATOM 2484 C C . SER A 1 310 ? -23.266 -25.047 12.352 1 94 310 SER A C 1
ATOM 2486 O O . SER A 1 310 ? -22.875 -24.094 11.656 1 94 310 SER A O 1
ATOM 2488 N N . SER A 1 311 ? -23.516 -26.25 11.867 1 94.81 311 SER A N 1
ATOM 2489 C CA . SER A 1 311 ? -23.406 -26.5 10.438 1 94.81 311 SER A CA 1
ATOM 2490 C C . SER A 1 311 ? -24.547 -27.391 9.945 1 94.81 311 SER A C 1
ATOM 2492 O O . SER A 1 311 ? -25.141 -28.141 10.727 1 94.81 311 SER A O 1
ATOM 2494 N N . GLU A 1 312 ? -24.875 -27.203 8.727 1 94.62 312 GLU A N 1
ATOM 2495 C CA . GLU A 1 312 ? -25.859 -28 8 1 94.62 312 GLU A CA 1
ATOM 2496 C C . GLU A 1 312 ? -25.312 -28.438 6.645 1 94.62 312 GLU A C 1
ATOM 2498 O O . GLU A 1 312 ? -24.578 -27.703 5.992 1 94.62 312 GLU A O 1
ATOM 2503 N N . MET A 1 313 ? -25.656 -29.672 6.277 1 95.75 313 MET A N 1
ATOM 2504 C CA . MET A 1 313 ? -25.172 -30.203 5.004 1 95.75 313 MET A CA 1
ATOM 2505 C C . MET A 1 313 ? -26.312 -30.828 4.199 1 95.75 313 MET A C 1
ATOM 2507 O O . MET A 1 313 ? -27.141 -31.547 4.742 1 95.75 313 MET A O 1
ATOM 2511 N N . ILE A 1 314 ? -26.391 -30.469 2.992 1 95.62 314 ILE A N 1
ATOM 2512 C CA . ILE A 1 314 ? -27.328 -31.047 2.031 1 95.62 314 ILE A CA 1
ATOM 2513 C C . ILE A 1 314 ? -26.547 -31.734 0.902 1 95.62 314 ILE A C 1
ATOM 2515 O O . ILE A 1 314 ? -25.641 -31.141 0.327 1 95.62 314 ILE A O 1
ATOM 2519 N N . VAL A 1 315 ? -26.922 -32.969 0.586 1 95.12 315 VAL A N 1
ATOM 2520 C CA . VAL A 1 315 ? -26.156 -33.75 -0.379 1 95.12 315 VAL A CA 1
ATOM 2521 C C . VAL A 1 315 ? -27.047 -34.094 -1.586 1 95.12 315 VAL A C 1
ATOM 2523 O O . VAL A 1 315 ? -28.219 -34.438 -1.434 1 95.12 315 VAL A O 1
ATOM 2526 N N . ARG A 1 316 ? -26.391 -33.906 -2.691 1 93.38 316 ARG A N 1
ATOM 2527 C CA . ARG A 1 316 ? -27.062 -34.312 -3.93 1 93.38 316 ARG A CA 1
ATOM 2528 C C . ARG A 1 316 ? -26.828 -35.781 -4.254 1 93.38 316 ARG A C 1
ATOM 2530 O O . ARG A 1 316 ? -25.719 -36.281 -4.078 1 93.38 316 ARG A O 1
ATOM 2537 N N . ARG A 1 317 ? -28.047 -36.469 -4.758 1 86.31 317 ARG A N 1
ATOM 2538 C CA . ARG A 1 317 ? -27.953 -37.812 -5.273 1 86.31 317 ARG A CA 1
ATOM 2539 C C . ARG A 1 317 ? -28.734 -37.969 -6.574 1 86.31 317 ARG A C 1
ATOM 2541 O O . ARG A 1 317 ? -29.812 -37.375 -6.727 1 86.31 317 ARG A O 1
ATOM 2548 N N . PRO A 1 318 ? -28.297 -38.594 -7.664 1 78.5 318 PRO A N 1
ATOM 2549 C CA . PRO A 1 318 ? -27.031 -39.281 -7.754 1 78.5 318 PRO A CA 1
ATOM 2550 C C . PRO A 1 318 ? -25.859 -38.375 -8.078 1 78.5 318 PRO A C 1
ATOM 2552 O O . PRO A 1 318 ? -26.062 -37.188 -8.344 1 78.5 318 PRO A O 1
ATOM 2555 N N . ASP A 1 319 ? -24.594 -38.656 -7.992 1 77.94 319 ASP A N 1
ATOM 2556 C CA . ASP A 1 319 ? -23.359 -37.906 -8.18 1 77.94 319 ASP A CA 1
ATOM 2557 C C . ASP A 1 319 ? -23.141 -36.938 -7.016 1 77.94 319 ASP A C 1
ATOM 2559 O O . ASP A 1 319 ? -23.547 -35.781 -7.074 1 77.94 319 ASP A O 1
ATOM 2563 N N . GLU A 1 320 ? -22.625 -37.25 -6.234 1 87.62 320 GLU A N 1
ATOM 2564 C CA . GLU A 1 320 ? -22.625 -36.656 -4.898 1 87.62 320 GLU A CA 1
ATOM 2565 C C . GLU A 1 320 ? -21.891 -35.312 -4.883 1 87.62 320 GLU A C 1
ATOM 2567 O O . GLU A 1 320 ? -20.766 -35.219 -5.363 1 87.62 320 GLU A O 1
ATOM 2572 N N . ILE A 1 321 ? -22.625 -34.312 -4.52 1 94.69 321 ILE A N 1
ATOM 2573 C CA . ILE A 1 321 ? -22.141 -33 -4.168 1 94.69 321 ILE A CA 1
ATOM 2574 C C . ILE A 1 321 ? -22.688 -32.562 -2.803 1 94.69 321 ILE A C 1
ATOM 2576 O O . ILE A 1 321 ? -23.875 -32.719 -2.537 1 94.69 321 ILE A O 1
ATOM 2580 N N . ALA A 1 322 ? -21.828 -32.219 -1.977 1 96.62 322 ALA A N 1
ATOM 2581 C CA . ALA A 1 322 ? -22.234 -31.766 -0.652 1 96.62 322 ALA A CA 1
ATOM 2582 C C . ALA A 1 322 ? -22.234 -30.25 -0.567 1 96.62 322 ALA A C 1
ATOM 2584 O O . ALA A 1 322 ? -21.234 -29.609 -0.885 1 96.62 322 ALA A O 1
ATOM 2585 N N . VAL A 1 323 ? -23.297 -29.672 -0.18 1 97 323 VAL A N 1
ATOM 2586 C CA . VAL A 1 323 ? -23.391 -28.25 0.128 1 97 323 VAL A CA 1
ATOM 2587 C C . VAL A 1 323 ? -23.516 -28.062 1.639 1 97 323 VAL A C 1
ATOM 2589 O O . VAL A 1 323 ? -24.469 -28.531 2.258 1 97 323 VAL A O 1
ATOM 2592 N N . THR A 1 324 ? -22.531 -27.453 2.18 1 96.81 324 THR A N 1
ATOM 2593 C CA . THR A 1 324 ? -22.453 -27.328 3.629 1 96.81 324 THR A CA 1
ATOM 2594 C C . THR A 1 324 ? -22.547 -25.859 4.043 1 96.81 324 THR A C 1
ATOM 2596 O O . THR A 1 324 ? -21.812 -25.016 3.514 1 96.81 324 THR A O 1
ATOM 2599 N N . LYS A 1 325 ? -23.406 -25.531 4.93 1 96.25 325 LYS A N 1
ATOM 2600 C CA . LYS A 1 325 ? -23.531 -24.203 5.527 1 96.25 325 LYS A CA 1
ATOM 2601 C C . LYS A 1 325 ? -22.953 -24.172 6.938 1 96.25 325 LYS A C 1
ATOM 2603 O O . LYS A 1 325 ? -23.312 -25 7.777 1 96.25 325 LYS A O 1
ATOM 2608 N N . TRP A 1 326 ? -21.984 -23.281 7.227 1 96 326 TRP A N 1
ATOM 2609 C CA . TRP A 1 326 ? -21.297 -23.156 8.508 1 96 326 TRP A CA 1
ATOM 2610 C C . TRP A 1 326 ? -21.484 -21.766 9.094 1 96 326 TRP A C 1
ATOM 2612 O O . TRP A 1 326 ? -21.266 -20.766 8.406 1 96 326 TRP A O 1
ATOM 2622 N N . MET A 1 327 ? -21.906 -21.719 10.367 1 93.94 327 MET A N 1
ATOM 2623 C CA . MET A 1 327 ? -22.125 -20.438 11.031 1 93.94 327 MET A CA 1
ATOM 2624 C C . MET A 1 327 ? -20.922 -20.047 11.875 1 93.94 327 MET A C 1
ATOM 2626 O O . MET A 1 327 ? -20.703 -20.594 12.953 1 93.94 327 MET A O 1
ATOM 2630 N N . ASP A 1 328 ? -20.141 -19.109 11.398 1 91.44 328 ASP A N 1
ATOM 2631 C CA . ASP A 1 328 ? -19.109 -18.469 12.211 1 91.44 328 ASP A CA 1
ATOM 2632 C C . ASP A 1 328 ? -19.578 -17.109 12.711 1 91.44 328 ASP A C 1
ATOM 2634 O O . ASP A 1 328 ? -20.594 -17 13.383 1 91.44 328 ASP A O 1
ATOM 2638 N N . ASN A 1 329 ? -18.875 -16 12.359 1 86.12 329 ASN A N 1
ATOM 2639 C CA . ASN A 1 329 ? -19.438 -14.672 12.594 1 86.12 329 ASN A CA 1
ATOM 2640 C C . ASN A 1 329 ? -20.547 -14.352 11.609 1 86.12 329 ASN A C 1
ATOM 2642 O O . ASN A 1 329 ? -21.516 -13.664 11.953 1 86.12 329 ASN A O 1
ATOM 2646 N N . LYS A 1 330 ? -20.375 -14.891 10.414 1 89.06 330 LYS A N 1
ATOM 2647 C CA . LYS A 1 330 ? -21.344 -14.891 9.328 1 89.06 330 LYS A CA 1
ATOM 2648 C C . LYS A 1 330 ? -21.453 -16.266 8.68 1 89.06 330 LYS A C 1
ATOM 2650 O O . LYS A 1 330 ? -20.516 -17.062 8.734 1 89.06 330 LYS A O 1
ATOM 2655 N N . PRO A 1 331 ? -22.562 -16.531 8.141 1 92.94 331 PRO A N 1
ATOM 2656 C CA . PRO A 1 331 ? -22.703 -17.828 7.492 1 92.94 331 PRO A CA 1
ATOM 2657 C C . PRO A 1 331 ? -21.859 -17.969 6.23 1 92.94 331 PRO A C 1
ATOM 2659 O O . PRO A 1 331 ? -21.766 -17.016 5.438 1 92.94 331 PRO A O 1
ATOM 2662 N N . VAL A 1 332 ? -21.25 -19.062 6.105 1 94.44 332 VAL A N 1
ATOM 2663 C CA . VAL A 1 332 ? -20.469 -19.391 4.914 1 94.44 332 VAL A CA 1
ATOM 2664 C C . VAL A 1 332 ? -20.984 -20.703 4.305 1 94.44 332 VAL A C 1
ATOM 2666 O O . VAL A 1 332 ? -21.188 -21.688 5.008 1 94.44 332 VAL A O 1
ATOM 2669 N N . VAL A 1 333 ? -21.219 -20.703 3.014 1 96.81 333 VAL A N 1
ATOM 2670 C CA . VAL A 1 333 ? -21.703 -21.906 2.338 1 96.81 333 VAL A CA 1
ATOM 2671 C C . VAL A 1 333 ? -20.641 -22.422 1.387 1 96.81 333 VAL A C 1
ATOM 2673 O O . VAL A 1 333 ? -20.016 -21.656 0.645 1 96.81 333 VAL A O 1
ATOM 2676 N N . MET A 1 334 ? -20.438 -23.719 1.43 1 97.62 334 MET A N 1
ATOM 2677 C CA . MET A 1 334 ? -19.422 -24.359 0.588 1 97.62 334 MET A CA 1
ATOM 2678 C C . MET A 1 334 ? -20.031 -25.516 -0.195 1 97.62 334 MET A C 1
ATOM 2680 O O . MET A 1 334 ? -20.969 -26.172 0.266 1 97.62 334 MET A O 1
ATOM 2684 N N . ALA A 1 335 ? -19.547 -25.734 -1.356 1 97.94 335 ALA A N 1
ATOM 2685 C CA . ALA A 1 335 ? -19.891 -26.875 -2.184 1 97.94 335 ALA A CA 1
ATOM 2686 C C . ALA A 1 335 ? -18.656 -27.719 -2.484 1 97.94 335 ALA A C 1
ATOM 2688 O O . ALA A 1 335 ? -17.594 -27.188 -2.781 1 97.94 335 ALA A O 1
ATOM 2689 N N . SER A 1 336 ? -18.812 -29.062 -2.352 1 97.75 336 SER A N 1
ATOM 2690 C CA . SER A 1 336 ? -17.656 -29.922 -2.525 1 97.75 336 SER A CA 1
ATOM 2691 C C . SER A 1 336 ? -18.062 -31.297 -3.033 1 97.75 336 SER A C 1
ATOM 2693 O O . SER A 1 336 ? -19.141 -31.797 -2.721 1 97.75 336 SER A O 1
ATOM 2695 N N . THR A 1 337 ? -17.219 -31.844 -3.791 1 96.94 337 THR A N 1
ATOM 2696 C CA . THR A 1 337 ? -17.375 -33.25 -4.207 1 96.94 337 THR A CA 1
ATOM 2697 C C . THR A 1 337 ? -16.438 -34.156 -3.41 1 96.94 337 THR A C 1
ATOM 2699 O O . THR A 1 337 ? -16.375 -35.344 -3.656 1 96.94 337 THR A O 1
ATOM 2702 N N . ALA A 1 338 ? -15.742 -33.562 -2.418 1 96 338 ALA A N 1
ATOM 2703 C CA . ALA A 1 338 ? -14.727 -34.344 -1.714 1 96 338 ALA A CA 1
ATOM 2704 C C . ALA A 1 338 ? -14.961 -34.312 -0.206 1 96 338 ALA A C 1
ATOM 2706 O O . ALA A 1 338 ? -14.625 -35.281 0.497 1 96 338 ALA A O 1
ATOM 2707 N N . HIS A 1 339 ? -15.461 -33.156 0.262 1 96.56 339 HIS A N 1
ATOM 2708 C CA . HIS A 1 339 ? -15.508 -32.969 1.708 1 96.56 339 HIS A CA 1
ATOM 2709 C C . HIS A 1 339 ? -16.922 -32.625 2.174 1 96.56 339 HIS A C 1
ATOM 2711 O O . HIS A 1 339 ? -17.656 -31.922 1.466 1 96.56 339 HIS A O 1
ATOM 2717 N N . GLY A 1 340 ? -17.25 -33.094 3.334 1 95.81 340 GLY A N 1
ATOM 2718 C CA . GLY A 1 340 ? -18.469 -32.719 4.031 1 95.81 340 GLY A CA 1
ATOM 2719 C C . GLY A 1 340 ? -18.234 -32.188 5.434 1 95.81 340 GLY A C 1
ATOM 2720 O O . GLY A 1 340 ? -17.25 -31.484 5.672 1 95.81 340 GLY A O 1
ATOM 2721 N N . ILE A 1 341 ? -19.141 -32.531 6.262 1 95.81 341 ILE A N 1
ATOM 2722 C CA . ILE A 1 341 ? -19 -32.062 7.645 1 95.81 341 ILE A CA 1
ATOM 2723 C C . ILE A 1 341 ? -18 -32.938 8.383 1 95.81 341 ILE A C 1
ATOM 2725 O O . ILE A 1 341 ? -17.125 -32.438 9.102 1 95.81 341 ILE A O 1
ATOM 2729 N N . GLU A 1 342 ? -18.031 -34.188 8.094 1 93.56 342 GLU A N 1
ATOM 2730 C CA . GLU A 1 342 ? -17.172 -35.125 8.82 1 93.56 342 GLU A CA 1
ATOM 2731 C C . GLU A 1 342 ? -15.875 -35.406 8.07 1 93.56 342 GLU A C 1
ATOM 2733 O O . GLU A 1 342 ? -15.867 -35.469 6.844 1 93.56 342 GLU A O 1
ATOM 2738 N N . PRO A 1 343 ? -14.766 -35.562 8.781 1 93.38 343 PRO A N 1
ATOM 2739 C CA . PRO A 1 343 ? -14.594 -35.469 10.234 1 93.38 343 PRO A CA 1
ATOM 2740 C C . PRO A 1 343 ? -14.547 -34.031 10.727 1 93.38 343 PRO A C 1
ATOM 2742 O O . PRO A 1 343 ? -13.695 -33.25 10.289 1 93.38 343 PRO A O 1
ATOM 2745 N N . GLN A 1 344 ? -15.336 -33.75 11.648 1 93.88 344 GLN A N 1
ATOM 2746 C CA . GLN A 1 344 ? -15.43 -32.406 12.203 1 93.88 344 GLN A CA 1
ATOM 2747 C C . GLN A 1 344 ? -14.328 -32.156 13.234 1 93.88 344 GLN A C 1
ATOM 2749 O O . GLN A 1 344 ? -13.992 -33.031 14.016 1 93.88 344 GLN A O 1
ATOM 2754 N N . ASP A 1 345 ? -13.68 -31 13.141 1 93.75 345 ASP A N 1
ATOM 2755 C CA . ASP A 1 345 ? -12.711 -30.625 14.164 1 93.75 345 ASP A CA 1
ATOM 2756 C C . ASP A 1 345 ? -13.117 -29.328 14.852 1 93.75 345 ASP A C 1
ATOM 2758 O O . ASP A 1 345 ? -14.25 -28.859 14.695 1 93.75 345 ASP A O 1
ATOM 2762 N N . THR A 1 346 ? -12.258 -28.859 15.828 1 94.56 346 THR A N 1
ATOM 2763 C CA . THR A 1 346 ? -12.531 -27.625 16.547 1 94.56 346 THR A CA 1
ATOM 2764 C C . THR A 1 346 ? -11.461 -26.578 16.25 1 94.56 346 THR A C 1
ATOM 2766 O O . THR A 1 346 ? -10.297 -26.906 16.047 1 94.56 346 THR A O 1
ATOM 2769 N N . CYS A 1 347 ? -11.945 -25.359 16.125 1 94.12 347 CYS A N 1
ATOM 2770 C CA . CYS A 1 347 ? -11 -24.281 15.922 1 94.12 347 CYS A CA 1
ATOM 2771 C C . CYS A 1 347 ? -11.195 -23.172 16.953 1 94.12 347 CYS A C 1
ATOM 2773 O O . CYS A 1 347 ? -12.297 -23 17.469 1 94.12 347 CYS A O 1
ATOM 2775 N N . SER A 1 348 ? -10.133 -22.516 17.25 1 93.12 348 SER A N 1
ATOM 2776 C CA . SER A 1 348 ? -10.164 -21.406 18.219 1 93.12 348 SER A CA 1
ATOM 2777 C C . SER A 1 348 ? -10.555 -20.094 17.531 1 93.12 348 SER A C 1
ATOM 2779 O O . SER A 1 348 ? -9.961 -19.703 16.531 1 93.12 348 SER A O 1
ATOM 2781 N N . ARG A 1 349 ? -11.656 -19.453 18.047 1 92.12 349 ARG A N 1
ATOM 2782 C CA . ARG A 1 349 ? -12.133 -18.172 17.516 1 92.12 349 ARG A CA 1
ATOM 2783 C C . ARG A 1 349 ? -12.312 -17.156 18.641 1 92.12 349 ARG A C 1
ATOM 2785 O O . ARG A 1 349 ? -12.719 -17.516 19.75 1 92.12 349 ARG A O 1
ATOM 2792 N N . TRP A 1 350 ? -12.008 -15.922 18.391 1 88.81 350 TRP A N 1
ATOM 2793 C CA . TRP A 1 350 ? -12.219 -14.844 19.344 1 88.81 350 TRP A CA 1
ATOM 2794 C C . TRP A 1 350 ? -13.695 -14.469 19.438 1 88.81 350 TRP A C 1
ATOM 2796 O O . TRP A 1 350 ? -14.336 -14.227 18.406 1 88.81 350 TRP A O 1
ATOM 2806 N N . SER A 1 351 ? -14.195 -14.461 20.641 1 88.19 351 SER A N 1
ATOM 2807 C CA . SER A 1 351 ? -15.555 -14.008 20.891 1 88.19 351 SER A CA 1
ATOM 2808 C C . SER A 1 351 ? -15.57 -12.594 21.469 1 88.19 351 SER A C 1
ATOM 2810 O O . SER A 1 351 ? -15.117 -12.367 22.594 1 88.19 351 SER A O 1
ATOM 2812 N N . LYS A 1 352 ? -16.031 -11.68 20.75 1 83.19 352 LYS A N 1
ATOM 2813 C CA . LYS A 1 352 ? -16.156 -10.312 21.234 1 83.19 352 LYS A CA 1
ATOM 2814 C C . LYS A 1 352 ? -17.062 -10.234 22.453 1 83.19 352 LYS A C 1
ATOM 2816 O O . LYS A 1 352 ? -16.812 -9.469 23.391 1 83.19 352 LYS A O 1
ATOM 2821 N N . LYS A 1 353 ? -18.172 -11.055 22.375 1 82.69 353 LYS A N 1
ATOM 2822 C CA . LYS A 1 353 ? -19.156 -11.086 23.453 1 82.69 353 LYS A CA 1
ATOM 2823 C C . LYS A 1 353 ? -18.531 -11.578 24.75 1 82.69 353 LYS A C 1
ATOM 2825 O O . LYS A 1 353 ? -18.703 -10.969 25.812 1 82.69 353 LYS A O 1
ATOM 2830 N N . GLU A 1 354 ? -17.703 -12.562 24.562 1 87.75 354 GLU A N 1
ATOM 2831 C CA . GLU A 1 354 ? -17.125 -13.172 25.75 1 87.75 354 GLU A CA 1
ATOM 2832 C C . GLU A 1 354 ? -15.719 -12.633 26.016 1 87.75 354 GLU A C 1
ATOM 2834 O O . GLU A 1 354 ? -15.133 -12.898 27.062 1 87.75 354 GLU A O 1
ATOM 2839 N N . GLN A 1 355 ? -15.156 -11.883 24.984 1 86.88 355 GLN A N 1
ATOM 2840 C CA . GLN A 1 355 ? -13.836 -11.273 25.094 1 86.88 355 GLN A CA 1
ATOM 2841 C C . GLN A 1 355 ? -12.766 -12.32 25.391 1 86.88 355 GLN A C 1
ATOM 2843 O O . GLN A 1 355 ? -11.945 -12.141 26.297 1 86.88 355 GLN A O 1
ATOM 2848 N N . ARG A 1 356 ? -12.93 -13.508 24.922 1 89.44 356 ARG A N 1
ATOM 2849 C CA . ARG A 1 356 ? -11.969 -14.594 25.031 1 89.44 356 ARG A CA 1
ATOM 2850 C C . ARG A 1 356 ? -11.992 -15.492 23.797 1 89.44 356 ARG A C 1
ATOM 2852 O O . ARG A 1 356 ? -12.891 -15.375 22.969 1 89.44 356 ARG A O 1
ATOM 2859 N N . GLN A 1 357 ? -11.023 -16.344 23.688 1 93.12 357 GLN A N 1
ATOM 2860 C CA . GLN A 1 357 ? -11.008 -17.344 22.641 1 93.12 357 GLN A CA 1
ATOM 2861 C C . GLN A 1 357 ? -11.961 -18.5 22.953 1 93.12 357 GLN A C 1
ATOM 2863 O O . GLN A 1 357 ? -12 -18.984 24.094 1 93.12 357 GLN A O 1
ATOM 2868 N N . ILE A 1 358 ? -12.758 -18.875 22.109 1 92.12 358 ILE A N 1
ATOM 2869 C CA . ILE A 1 358 ? -13.688 -19.984 22.297 1 92.12 358 ILE A CA 1
ATOM 2870 C C . ILE A 1 358 ? -13.414 -21.062 21.25 1 92.12 358 ILE A C 1
ATOM 2872 O O . ILE A 1 358 ? -12.859 -20.781 20.188 1 92.12 358 ILE A O 1
ATOM 2876 N N . GLN A 1 359 ? -13.758 -22.281 21.578 1 93.75 359 GLN A N 1
ATOM 2877 C CA . GLN A 1 359 ? -13.656 -23.406 20.656 1 93.75 359 GLN A CA 1
ATOM 2878 C C . GLN A 1 359 ? -14.953 -23.5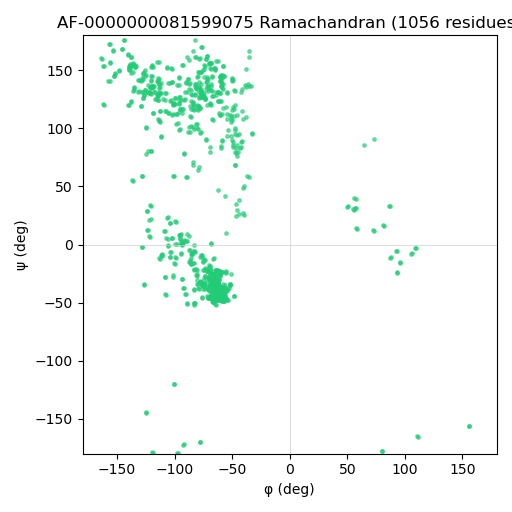94 19.875 1 93.75 359 GLN A C 1
ATOM 2880 O O . GLN A 1 359 ? -16.031 -23.719 20.469 1 93.75 359 GLN A O 1
ATOM 2885 N N . VAL A 1 360 ? -14.836 -23.594 18.609 1 94.81 360 VAL A N 1
ATOM 2886 C CA . VAL A 1 360 ? -16 -23.688 17.75 1 94.81 360 VAL A CA 1
ATOM 2887 C C . VAL A 1 360 ? -15.859 -24.922 16.844 1 94.81 360 VAL A C 1
ATOM 2889 O O . VAL A 1 360 ? -14.797 -25.141 16.25 1 94.81 360 VAL A O 1
ATOM 2892 N N . PRO A 1 361 ? -16.922 -25.781 16.766 1 95.81 361 PRO A N 1
ATOM 2893 C CA . PRO A 1 361 ? -16.875 -26.891 15.812 1 95.81 361 PRO A CA 1
ATOM 2894 C C . PRO A 1 361 ? -16.719 -26.422 14.367 1 95.81 361 PRO A C 1
ATOM 2896 O O . PRO A 1 361 ? -17.344 -25.422 13.969 1 95.81 361 PRO A O 1
ATOM 2899 N N . ARG A 1 362 ? -15.875 -27.047 13.594 1 96.69 362 ARG A N 1
ATOM 2900 C CA . ARG A 1 362 ? -15.578 -26.688 12.211 1 96.69 362 ARG A CA 1
ATOM 2901 C C . ARG A 1 362 ? -15.695 -27.891 11.297 1 96.69 362 ARG A C 1
ATOM 2903 O O . ARG A 1 362 ? -14.984 -28.891 11.477 1 96.69 362 ARG A O 1
ATOM 2910 N N . PRO A 1 363 ? -16.594 -27.875 10.305 1 97 363 PRO A N 1
ATOM 2911 C CA . PRO A 1 363 ? -16.703 -28.969 9.344 1 97 363 PRO A CA 1
ATOM 2912 C C . PRO A 1 363 ? -15.391 -29.219 8.594 1 97 363 PRO A C 1
ATOM 2914 O O . PRO A 1 363 ? -14.609 -28.281 8.391 1 97 363 PRO A O 1
ATOM 2917 N N . ALA A 1 364 ? -15.203 -30.422 8.141 1 97 364 ALA A N 1
ATOM 2918 C CA . ALA A 1 364 ? -13.992 -30.828 7.422 1 97 364 ALA A CA 1
ATOM 2919 C C . ALA A 1 364 ? -13.812 -30 6.156 1 97 364 ALA A C 1
ATOM 2921 O O . ALA A 1 364 ? -12.68 -29.656 5.781 1 97 364 ALA A O 1
ATOM 2922 N N . VAL A 1 365 ? -14.914 -29.703 5.527 1 97.75 365 VAL A N 1
ATOM 2923 C CA . VAL A 1 365 ? -14.852 -28.953 4.273 1 97.75 365 VAL A CA 1
ATOM 2924 C C . VAL A 1 365 ? -14.227 -27.578 4.516 1 97.75 365 VAL A C 1
ATOM 2926 O O . VAL A 1 365 ? -13.453 -27.094 3.695 1 97.75 365 VAL A O 1
ATOM 2929 N N . VAL A 1 366 ? -14.5 -26.953 5.617 1 97.5 366 VAL A N 1
ATOM 2930 C CA . VAL A 1 366 ? -13.977 -25.625 5.949 1 97.5 366 VAL A CA 1
ATOM 2931 C C . VAL A 1 366 ? -12.484 -25.719 6.266 1 97.5 366 VAL A C 1
ATOM 2933 O O . VAL A 1 366 ? -11.688 -24.906 5.809 1 97.5 366 VAL A O 1
ATOM 2936 N N . ALA A 1 367 ? -12.117 -26.703 7.035 1 97.06 367 ALA A N 1
ATOM 2937 C CA . ALA A 1 367 ? -10.719 -26.891 7.406 1 97.06 367 ALA A CA 1
ATOM 2938 C C . ALA A 1 367 ? -9.852 -27.109 6.176 1 97.06 367 ALA A C 1
ATOM 2940 O O . ALA A 1 367 ? -8.82 -26.469 6.012 1 97.06 367 ALA A O 1
ATOM 2941 N N . GLU A 1 368 ? -10.336 -28.016 5.305 1 97.25 368 GLU A N 1
ATOM 2942 C CA . GLU A 1 368 ? -9.586 -28.344 4.098 1 97.25 368 GLU A CA 1
ATOM 2943 C C . GLU A 1 368 ? -9.492 -27.156 3.154 1 97.25 368 GLU A C 1
ATOM 2945 O O . GLU A 1 368 ? -8.438 -26.891 2.572 1 97.25 368 GLU A O 1
ATOM 2950 N N . TYR A 1 369 ? -10.555 -26.484 3.068 1 97.88 369 TYR A N 1
ATOM 2951 C CA . TYR A 1 369 ? -10.57 -25.312 2.203 1 97.88 369 TYR A CA 1
ATOM 2952 C C . TYR A 1 369 ? -9.586 -24.25 2.693 1 97.88 369 TYR A C 1
ATOM 2954 O O . TYR A 1 369 ? -8.781 -23.734 1.914 1 97.88 369 TYR A O 1
ATOM 2962 N N . ASN A 1 370 ? -9.586 -23.953 3.961 1 95.31 370 ASN A N 1
ATOM 2963 C CA . ASN A 1 370 ? -8.75 -22.906 4.535 1 95.31 370 ASN A CA 1
ATOM 2964 C C . ASN A 1 370 ? -7.266 -23.234 4.406 1 95.31 370 ASN A C 1
ATOM 2966 O O . ASN A 1 370 ? -6.441 -22.359 4.188 1 95.31 370 ASN A O 1
ATOM 2970 N N . ILE A 1 371 ? -6.961 -24.422 4.457 1 95.88 371 ILE A N 1
ATOM 2971 C CA . ILE A 1 371 ? -5.57 -24.859 4.414 1 95.88 371 ILE A CA 1
ATOM 2972 C C . ILE A 1 371 ? -5.055 -24.812 2.977 1 95.88 371 ILE A C 1
ATOM 2974 O O . ILE A 1 371 ? -3.887 -24.484 2.742 1 95.88 371 ILE A O 1
ATOM 2978 N N . ASN A 1 372 ? -5.918 -25.047 2.016 1 97.62 372 ASN A N 1
ATOM 2979 C CA . ASN A 1 372 ? -5.406 -25.344 0.681 1 97.62 372 ASN A CA 1
ATOM 2980 C C . ASN A 1 372 ? -5.715 -24.219 -0.3 1 97.62 372 ASN A C 1
ATOM 2982 O O . ASN A 1 372 ? -5.172 -24.188 -1.406 1 97.62 372 ASN A O 1
ATOM 2986 N N . MET A 1 373 ? -6.531 -23.203 0.062 1 97.25 373 MET A N 1
ATOM 2987 C CA . MET A 1 373 ? -6.953 -22.141 -0.856 1 97.25 373 MET A CA 1
ATOM 2988 C C . MET A 1 373 ? -5.938 -21 -0.882 1 97.25 373 MET A C 1
ATOM 2990 O O . MET A 1 373 ? -5.957 -20.172 -1.786 1 97.25 373 MET A O 1
ATOM 2994 N N . GLY A 1 374 ? -4.902 -20.938 -0.129 1 95.5 374 GLY A N 1
ATOM 2995 C CA . GLY A 1 374 ? -4.074 -19.766 0.067 1 95.5 374 GLY A CA 1
ATOM 2996 C C . GLY A 1 374 ? -2.842 -19.734 -0.817 1 95.5 374 GLY A C 1
ATOM 2997 O O . GLY A 1 374 ? -1.98 -18.875 -0.676 1 95.5 374 GLY A O 1
ATOM 2998 N N . GLY A 1 375 ? -2.732 -20.641 -1.761 1 97 375 GLY A N 1
ATOM 2999 C CA . GLY A 1 375 ? -1.51 -20.766 -2.539 1 97 375 GLY A CA 1
ATOM 3000 C C . GLY A 1 375 ? -1.238 -19.562 -3.426 1 97 375 GLY A C 1
ATOM 3001 O O . GLY A 1 375 ? -0.121 -19.047 -3.451 1 97 375 GLY A O 1
ATOM 3002 N N . VAL A 1 376 ? -2.219 -19.141 -4.184 1 97.19 376 VAL A N 1
ATOM 3003 C CA . VAL A 1 376 ? -2.059 -18 -5.098 1 97.19 376 VAL A CA 1
ATOM 3004 C C . VAL A 1 376 ? -1.786 -16.734 -4.305 1 97.19 376 VAL A C 1
ATOM 3006 O O . VAL A 1 376 ? -0.922 -15.938 -4.676 1 97.19 376 VAL A O 1
ATOM 3009 N N . ASP A 1 377 ? -2.479 -16.578 -3.221 1 94.69 377 ASP A N 1
ATOM 3010 C CA . ASP A 1 377 ? -2.264 -15.422 -2.357 1 94.69 377 ASP A CA 1
ATOM 3011 C C . ASP A 1 377 ? -0.851 -15.422 -1.777 1 94.69 377 ASP A C 1
ATOM 3013 O O . ASP A 1 377 ? -0.244 -14.359 -1.601 1 94.69 377 ASP A O 1
ATOM 3017 N N . LEU A 1 378 ? -0.424 -16.594 -1.435 1 95.94 378 LEU A N 1
ATOM 3018 C CA . LEU A 1 378 ? 0.938 -16.719 -0.929 1 95.94 378 LEU A CA 1
ATOM 3019 C C . LEU A 1 378 ? 1.951 -16.297 -1.983 1 95.94 378 LEU A C 1
ATOM 3021 O O . LEU A 1 378 ? 2.906 -15.57 -1.675 1 95.94 378 LEU A O 1
ATOM 3025 N N . CYS A 1 379 ? 1.757 -16.734 -3.15 1 96.44 379 CYS A N 1
ATOM 3026 C CA . CYS A 1 379 ? 2.619 -16.328 -4.25 1 96.44 379 CYS A CA 1
ATOM 3027 C C . CYS A 1 379 ? 2.578 -14.805 -4.422 1 96.44 379 CYS A C 1
ATOM 3029 O O . CYS A 1 379 ? 3.623 -14.164 -4.559 1 96.44 379 CYS A O 1
ATOM 3031 N N . ASP A 1 380 ? 1.419 -14.258 -4.453 1 95.81 380 ASP A N 1
ATOM 3032 C CA . ASP A 1 380 ? 1.26 -12.812 -4.59 1 95.81 380 ASP A CA 1
ATOM 3033 C C . ASP A 1 380 ? 1.985 -12.07 -3.469 1 95.81 380 ASP A C 1
ATOM 3035 O O . ASP A 1 380 ? 2.59 -11.016 -3.701 1 95.81 380 ASP A O 1
ATOM 3039 N N . ARG A 1 381 ? 1.821 -12.602 -2.281 1 94.44 381 ARG A N 1
ATOM 3040 C CA . ARG A 1 381 ? 2.5 -12.008 -1.134 1 94.44 381 ARG A CA 1
ATOM 3041 C C . ARG A 1 381 ? 4.012 -12.008 -1.334 1 94.44 381 ARG A C 1
ATOM 3043 O O . ARG A 1 381 ? 4.676 -11 -1.081 1 94.44 381 ARG A O 1
ATOM 3050 N N . MET A 1 382 ? 4.52 -13.109 -1.779 1 95.12 382 MET A N 1
ATOM 3051 C CA . MET A 1 382 ? 5.957 -13.219 -2.004 1 95.12 382 MET A CA 1
ATOM 3052 C C . MET A 1 382 ? 6.418 -12.234 -3.074 1 95.12 382 MET A C 1
ATOM 3054 O O . MET A 1 382 ? 7.441 -11.57 -2.914 1 95.12 382 MET A O 1
ATOM 3058 N N . LEU A 1 383 ? 5.684 -12.141 -4.117 1 96 383 LEU A N 1
ATOM 3059 C CA . LEU A 1 383 ? 6 -11.203 -5.191 1 96 383 LEU A CA 1
ATOM 3060 C C . LEU A 1 383 ? 6.008 -9.773 -4.676 1 96 383 LEU A C 1
ATOM 3062 O O . LEU A 1 383 ? 6.844 -8.961 -5.086 1 96 383 LEU A O 1
ATOM 3066 N N . SER A 1 384 ? 5.129 -9.477 -3.791 1 94.06 384 SER A N 1
ATOM 3067 C CA . SER A 1 384 ? 4.938 -8.109 -3.328 1 94.06 384 SER A CA 1
ATOM 3068 C C . SER A 1 384 ? 6.105 -7.652 -2.457 1 94.06 384 SER A C 1
ATOM 3070 O O . SER A 1 384 ? 6.352 -6.453 -2.32 1 94.06 384 SER A O 1
ATOM 3072 N N . PHE A 1 385 ? 6.867 -8.555 -1.834 1 92.62 385 PHE A N 1
ATOM 3073 C CA . PHE A 1 385 ? 7.953 -8.188 -0.935 1 92.62 385 PHE A CA 1
ATOM 3074 C C . PHE A 1 385 ? 9.039 -7.422 -1.685 1 92.62 385 PHE A C 1
ATOM 3076 O O . PHE A 1 385 ? 9.555 -6.418 -1.191 1 92.62 385 PHE A O 1
ATOM 3083 N N . TYR A 1 386 ? 9.414 -7.914 -2.803 1 94.69 386 TYR A N 1
ATOM 3084 C CA . TYR A 1 386 ? 10.5 -7.34 -3.586 1 94.69 386 TYR A CA 1
ATOM 3085 C C . TYR A 1 386 ? 10.133 -7.277 -5.062 1 94.69 386 TYR A C 1
ATOM 3087 O O . TYR A 1 386 ? 10.898 -7.73 -5.918 1 94.69 386 TYR A O 1
ATOM 3095 N N . ARG A 1 387 ? 9.055 -6.664 -5.258 1 93.88 387 ARG A N 1
ATOM 3096 C CA . ARG A 1 387 ? 8.523 -6.605 -6.617 1 93.88 387 ARG A CA 1
ATOM 3097 C C . ARG A 1 387 ? 9.367 -5.691 -7.496 1 93.88 387 ARG A C 1
ATOM 3099 O O . ARG A 1 387 ? 9.773 -4.609 -7.066 1 93.88 387 ARG A O 1
ATOM 3106 N N . ILE A 1 388 ? 9.609 -6.176 -8.695 1 92.75 388 ILE A N 1
ATOM 3107 C CA . ILE A 1 388 ? 10.242 -5.297 -9.68 1 92.75 388 ILE A CA 1
ATOM 3108 C C . ILE A 1 388 ? 9.234 -4.258 -10.164 1 92.75 388 ILE A C 1
ATOM 3110 O O . ILE A 1 388 ? 8.398 -4.543 -11.023 1 92.75 388 ILE A O 1
ATOM 3114 N N . SER A 1 389 ? 9.156 -3.107 -9.508 1 79.75 389 SER A N 1
ATOM 3115 C CA . SER A 1 389 ? 8.031 -2.207 -9.727 1 79.75 389 SER A CA 1
ATOM 3116 C C . SER A 1 389 ? 8.508 -0.823 -10.156 1 79.75 389 SER A C 1
ATOM 3118 O O . SER A 1 389 ? 7.793 0.167 -9.969 1 79.75 389 SER A O 1
ATOM 3120 N N . SER A 1 390 ? 9.555 -0.748 -10.758 1 84.19 390 SER A N 1
ATOM 3121 C CA . SER A 1 390 ? 9.945 0.579 -11.219 1 84.19 390 SER A CA 1
ATOM 3122 C C . SER A 1 390 ? 8.891 1.168 -12.148 1 84.19 390 SER A C 1
ATOM 3124 O O . SER A 1 390 ? 8.281 0.445 -12.938 1 84.19 390 SER A O 1
ATOM 3126 N N . ARG A 1 391 ? 8.625 2.375 -11.984 1 85.31 391 ARG A N 1
ATOM 3127 C CA . ARG A 1 391 ? 7.578 3.043 -12.75 1 85.31 391 ARG A CA 1
ATOM 3128 C C . ARG A 1 391 ? 7.875 2.994 -14.242 1 85.31 391 ARG A C 1
ATOM 3130 O O . ARG A 1 391 ? 9.008 3.225 -14.664 1 85.31 391 ARG A O 1
ATOM 3137 N N . THR A 1 392 ? 6.918 2.596 -14.992 1 90 392 THR A N 1
ATOM 3138 C CA . THR A 1 392 ? 7.016 2.547 -16.453 1 90 392 THR A CA 1
ATOM 3139 C C . THR A 1 392 ? 5.656 2.807 -17.094 1 90 392 THR A C 1
ATOM 3141 O O . THR A 1 392 ? 4.617 2.541 -16.484 1 90 392 THR A O 1
ATOM 3144 N N . LYS A 1 393 ? 5.691 3.355 -18.219 1 91.25 393 LYS A N 1
ATOM 3145 C CA . LYS A 1 393 ? 4.465 3.564 -18.984 1 91.25 393 LYS A CA 1
ATOM 3146 C C . LYS A 1 393 ? 4.234 2.426 -19.969 1 91.25 393 LYS A C 1
ATOM 3148 O O . LYS A 1 393 ? 3.18 2.352 -20.594 1 91.25 393 LYS A O 1
ATOM 3153 N N . LYS A 1 394 ? 5.203 1.604 -20.062 1 94.06 394 LYS A N 1
ATOM 3154 C CA . LYS A 1 394 ? 5.117 0.506 -21.016 1 94.06 394 LYS A CA 1
ATOM 3155 C C . LYS A 1 394 ? 4.613 -0.771 -20.359 1 94.06 394 LYS A C 1
ATOM 3157 O O . LYS A 1 394 ? 5.332 -1.389 -19.562 1 94.06 394 LYS A O 1
ATOM 3162 N N . TRP A 1 395 ? 3.469 -1.224 -20.797 1 95.38 395 TRP A N 1
ATOM 3163 C CA . TRP A 1 395 ? 2.869 -2.404 -20.188 1 95.38 395 TRP A CA 1
ATOM 3164 C C . TRP A 1 395 ? 3.67 -3.658 -20.516 1 95.38 395 TRP A C 1
ATOM 3166 O O . TRP A 1 395 ? 3.678 -4.621 -19.75 1 95.38 395 TRP A O 1
ATOM 3176 N N . THR A 1 396 ? 4.352 -3.658 -21.688 1 95.94 396 THR A N 1
ATOM 3177 C CA . THR A 1 396 ? 5.133 -4.816 -22.109 1 95.94 396 THR A CA 1
ATOM 3178 C C . THR A 1 396 ? 6.297 -5.055 -21.141 1 95.94 396 THR A C 1
ATOM 3180 O O . THR A 1 396 ? 6.539 -6.188 -20.719 1 95.94 396 THR A O 1
ATOM 3183 N N . VAL A 1 397 ? 6.941 -3.947 -20.781 1 95.56 397 VAL A N 1
ATOM 3184 C CA . VAL A 1 397 ? 8.062 -4.043 -19.859 1 95.56 397 VAL A CA 1
ATOM 3185 C C . VAL A 1 397 ? 7.57 -4.531 -18.5 1 95.56 397 VAL A C 1
ATOM 3187 O O . VAL A 1 397 ? 8.172 -5.43 -17.906 1 95.56 397 VAL A O 1
ATOM 3190 N N . ARG A 1 398 ? 6.465 -4.012 -18.062 1 95.81 398 ARG A N 1
ATOM 3191 C CA . ARG A 1 398 ? 5.875 -4.422 -16.781 1 95.81 398 ARG A CA 1
ATOM 3192 C C . ARG A 1 398 ? 5.547 -5.91 -16.781 1 95.81 398 ARG A C 1
ATOM 3194 O O . ARG A 1 398 ? 5.848 -6.617 -15.82 1 95.81 398 ARG A O 1
ATOM 3201 N N . THR A 1 399 ? 4.973 -6.344 -17.797 1 96.38 399 THR A N 1
ATOM 3202 C CA . THR A 1 399 ? 4.555 -7.738 -17.891 1 96.38 399 THR A CA 1
ATOM 3203 C C . THR A 1 399 ? 5.77 -8.664 -17.938 1 96.38 399 THR A C 1
ATOM 3205 O O . THR A 1 399 ? 5.805 -9.68 -17.234 1 96.38 399 THR A O 1
ATOM 3208 N N . ILE A 1 400 ? 6.754 -8.297 -18.75 1 96.81 400 ILE A N 1
ATOM 3209 C CA . ILE A 1 400 ? 7.965 -9.102 -18.859 1 96.81 400 ILE A CA 1
ATOM 3210 C C . ILE A 1 400 ? 8.633 -9.234 -17.5 1 96.81 400 ILE A C 1
ATOM 3212 O O . ILE A 1 400 ? 8.945 -10.336 -17.047 1 96.81 400 ILE A O 1
ATOM 3216 N N . LEU A 1 401 ? 8.773 -8.164 -16.844 1 96.56 401 LEU A N 1
ATOM 3217 C CA . LEU A 1 401 ? 9.477 -8.164 -15.562 1 96.56 401 LEU A CA 1
ATOM 3218 C C . LEU A 1 401 ? 8.656 -8.875 -14.492 1 96.56 401 LEU A C 1
ATOM 3220 O O . LEU A 1 401 ? 9.211 -9.516 -13.602 1 96.56 401 LEU A O 1
ATOM 3224 N N . HIS A 1 402 ? 7.363 -8.82 -14.578 1 97.06 402 HIS A N 1
ATOM 3225 C CA . HIS A 1 402 ? 6.508 -9.539 -13.641 1 97.06 402 HIS A CA 1
ATOM 3226 C C . HIS A 1 402 ? 6.707 -11.047 -13.766 1 97.06 402 HIS A C 1
ATOM 3228 O O . HIS A 1 402 ? 6.848 -11.742 -12.758 1 97.06 402 HIS A O 1
ATOM 3234 N N . PHE A 1 403 ? 6.691 -11.484 -14.922 1 97.94 403 PHE A N 1
ATOM 3235 C CA . PHE A 1 403 ? 6.777 -12.93 -15.102 1 97.94 403 PHE A CA 1
ATOM 3236 C C . PHE A 1 403 ? 8.195 -13.422 -14.828 1 97.94 403 PHE A C 1
ATOM 3238 O O . PHE A 1 403 ? 8.383 -14.57 -14.414 1 97.94 403 PHE A O 1
ATOM 3245 N N . ILE A 1 404 ? 9.148 -12.547 -15.031 1 96.88 404 ILE A N 1
ATOM 3246 C CA . ILE A 1 404 ? 10.484 -12.875 -14.562 1 96.88 404 ILE A CA 1
ATOM 3247 C C . ILE A 1 404 ? 10.492 -13 -13.039 1 96.88 404 ILE A C 1
ATOM 3249 O O . ILE A 1 404 ? 11.078 -13.93 -12.484 1 96.88 404 ILE A O 1
ATOM 3253 N N . ASP A 1 405 ? 9.883 -12.094 -12.414 1 97.75 405 ASP A N 1
ATOM 3254 C CA . ASP A 1 405 ? 9.758 -12.117 -10.961 1 97.75 405 ASP A CA 1
ATOM 3255 C C . ASP A 1 405 ? 9.023 -13.375 -10.492 1 97.75 405 ASP A C 1
ATOM 3257 O O . ASP A 1 405 ? 9.383 -13.969 -9.477 1 97.75 405 ASP A O 1
ATOM 3261 N N . LEU A 1 406 ? 7.98 -13.719 -11.211 1 98.25 406 LEU A N 1
ATOM 3262 C CA . LEU A 1 406 ? 7.246 -14.945 -10.914 1 98.25 406 LEU A CA 1
ATOM 3263 C C . LEU A 1 406 ? 8.156 -16.156 -11.008 1 98.25 406 LEU A C 1
ATOM 3265 O O . LEU A 1 406 ? 8.117 -17.047 -10.148 1 98.25 406 LEU A O 1
ATOM 3269 N N . ALA A 1 407 ? 8.961 -16.172 -12.047 1 98.44 407 ALA A N 1
ATOM 3270 C CA . ALA A 1 407 ? 9.93 -17.25 -12.227 1 98.44 407 ALA A CA 1
ATOM 3271 C C . ALA A 1 407 ? 10.891 -17.328 -11.039 1 98.44 407 ALA A C 1
ATOM 3273 O O . ALA A 1 407 ? 11.211 -18.422 -10.562 1 98.44 407 ALA A O 1
ATOM 3274 N N . ILE A 1 408 ? 11.289 -16.203 -10.57 1 98.19 408 ILE A N 1
ATOM 3275 C CA . ILE A 1 408 ? 12.203 -16.141 -9.438 1 98.19 408 ILE A CA 1
ATOM 3276 C C . ILE A 1 408 ? 11.508 -16.688 -8.188 1 98.19 408 ILE A C 1
ATOM 3278 O O . ILE A 1 408 ? 12.094 -17.453 -7.43 1 98.19 408 ILE A O 1
ATOM 3282 N N . THR A 1 409 ? 10.312 -16.328 -7.961 1 97.75 409 THR A N 1
ATOM 3283 C CA . THR A 1 409 ? 9.547 -16.781 -6.805 1 97.75 409 THR A CA 1
ATOM 3284 C C . THR A 1 409 ? 9.367 -18.297 -6.836 1 97.75 409 THR A C 1
ATOM 3286 O O . THR A 1 409 ? 9.594 -18.969 -5.828 1 97.75 409 THR A O 1
ATOM 3289 N N . ASN A 1 410 ? 9 -18.812 -7.984 1 98.06 410 ASN A N 1
ATOM 3290 C CA . ASN A 1 410 ? 8.891 -20.266 -8.133 1 98.06 410 ASN A CA 1
ATOM 3291 C C . ASN A 1 410 ? 10.227 -20.953 -7.875 1 98.06 410 ASN A C 1
ATOM 3293 O O . ASN A 1 410 ? 10.266 -22.016 -7.262 1 98.06 410 ASN A O 1
ATOM 3297 N N . SER A 1 411 ? 11.258 -20.312 -8.391 1 97.06 411 SER A N 1
ATOM 3298 C CA . SER A 1 411 ? 12.594 -20.875 -8.18 1 97.06 411 SER A CA 1
ATOM 3299 C C . SER A 1 411 ? 12.938 -20.953 -6.695 1 97.06 411 SER A C 1
ATOM 3301 O O . SER A 1 411 ? 13.461 -21.953 -6.227 1 97.06 411 SER A O 1
ATOM 3303 N N . TRP A 1 412 ? 12.641 -19.938 -5.988 1 95.94 412 TRP A N 1
ATOM 3304 C CA . TRP A 1 412 ? 12.914 -19.891 -4.559 1 95.94 412 TRP A CA 1
ATOM 3305 C C . TRP A 1 412 ? 12.109 -20.953 -3.812 1 95.94 412 TRP A C 1
ATOM 3307 O O . TRP A 1 412 ? 12.633 -21.625 -2.928 1 95.94 412 TRP A O 1
ATOM 3317 N N . LEU A 1 413 ? 10.836 -21.078 -4.156 1 94.81 413 LEU A N 1
ATOM 3318 C CA . LEU A 1 413 ? 9.969 -22.047 -3.49 1 94.81 413 LEU A CA 1
ATOM 3319 C C . LEU A 1 413 ? 10.461 -23.469 -3.729 1 94.81 413 LEU A C 1
ATOM 3321 O O . LEU A 1 413 ? 10.453 -24.297 -2.811 1 94.81 413 LEU A O 1
ATOM 3325 N N . GLN A 1 414 ? 10.859 -23.703 -4.949 1 93.19 414 GLN A N 1
ATOM 3326 C CA . GLN A 1 414 ? 11.438 -25.016 -5.254 1 93.19 414 GLN A CA 1
ATOM 3327 C C . GLN A 1 414 ? 12.734 -25.234 -4.48 1 93.19 414 GLN A C 1
ATOM 3329 O O . GLN A 1 414 ? 12.969 -26.328 -3.955 1 93.19 414 GLN A O 1
ATOM 3334 N N . TYR A 1 415 ? 13.547 -24.203 -4.488 1 92.88 415 TYR A N 1
ATOM 3335 C CA . TYR A 1 415 ? 14.805 -24.25 -3.752 1 92.88 415 TYR A CA 1
ATOM 3336 C C . TYR A 1 415 ? 14.562 -24.578 -2.283 1 92.88 415 TYR A C 1
ATOM 3338 O O . TYR A 1 415 ? 15.258 -25.422 -1.707 1 92.88 415 TYR A O 1
ATOM 3346 N N . ARG A 1 416 ? 13.641 -23.953 -1.675 1 91.31 416 ARG A N 1
ATOM 3347 C CA . ARG A 1 416 ? 13.297 -24.156 -0.273 1 91.31 416 ARG A CA 1
ATOM 3348 C C . ARG A 1 416 ? 12.789 -25.578 -0.039 1 91.31 416 ARG A C 1
ATOM 3350 O O . ARG A 1 416 ? 13.18 -26.234 0.936 1 91.31 416 ARG A O 1
ATOM 3357 N N . GLN A 1 417 ? 11.922 -26.094 -0.901 1 88.44 417 GLN A N 1
ATOM 3358 C CA . GLN A 1 417 ? 11.391 -27.438 -0.794 1 88.44 417 GLN A CA 1
ATOM 3359 C C . GLN A 1 417 ? 12.508 -28.484 -0.895 1 88.44 417 GLN A C 1
ATOM 3361 O O . GLN A 1 417 ? 12.539 -29.453 -0.135 1 88.44 417 GLN A O 1
ATOM 3366 N N . ASP A 1 418 ? 13.391 -28.219 -1.873 1 88.56 418 ASP A N 1
ATOM 3367 C CA . ASP A 1 418 ? 14.516 -29.141 -2.047 1 88.56 418 ASP A CA 1
ATOM 3368 C C . ASP A 1 418 ? 15.422 -29.125 -0.821 1 88.56 418 ASP A C 1
ATOM 3370 O O . ASP A 1 418 ? 15.914 -30.172 -0.395 1 88.56 418 ASP A O 1
ATOM 3374 N N . SER A 1 419 ? 15.664 -27.938 -0.305 1 87.75 419 SER A N 1
ATOM 3375 C CA . SER A 1 419 ? 16.516 -27.797 0.879 1 87.75 419 SER A CA 1
ATOM 3376 C C . SER A 1 419 ? 15.906 -28.547 2.07 1 87.75 419 SER A C 1
ATOM 3378 O O . SER A 1 419 ? 16.625 -29.188 2.836 1 87.75 419 SER A O 1
ATOM 3380 N N . GLU A 1 420 ? 14.656 -28.438 2.248 1 85.94 420 GLU A N 1
ATOM 3381 C CA . GLU A 1 420 ? 13.961 -29.141 3.336 1 85.94 420 GLU A CA 1
ATOM 3382 C C . GLU A 1 420 ? 14 -30.641 3.141 1 85.94 420 GLU A C 1
ATOM 3384 O O . GLU A 1 420 ? 14.219 -31.391 4.098 1 85.94 420 GLU A O 1
ATOM 3389 N N . ALA A 1 421 ? 13.797 -31.016 1.92 1 83.62 421 ALA A N 1
ATOM 3390 C CA . ALA A 1 421 ? 13.789 -32.438 1.611 1 83.62 421 ALA A CA 1
ATOM 3391 C C . ALA A 1 421 ? 15.172 -33.062 1.815 1 83.62 421 ALA A C 1
ATOM 3393 O O . ALA A 1 421 ? 15.289 -34.219 2.264 1 83.62 421 ALA A O 1
ATOM 3394 N N . MET A 1 422 ? 16.203 -32.25 1.562 1 83.12 422 MET A N 1
ATOM 3395 C CA . MET A 1 422 ? 17.562 -32.75 1.666 1 83.12 422 MET A CA 1
ATOM 3396 C C . MET A 1 422 ? 18.156 -32.469 3.047 1 83.12 422 MET A C 1
ATOM 3398 O O . MET A 1 422 ? 19.281 -32.875 3.344 1 83.12 422 MET A O 1
ATOM 3402 N N . GLN A 1 423 ? 17.328 -31.844 4.008 1 77.56 423 GLN A N 1
ATOM 3403 C CA . GLN A 1 423 ? 17.734 -31.5 5.367 1 77.56 423 GLN A CA 1
ATOM 3404 C C . GLN A 1 423 ? 19.047 -30.734 5.367 1 77.56 423 GLN A C 1
ATOM 3406 O O . GLN A 1 423 ? 19.953 -31.047 6.141 1 77.56 423 GLN A O 1
ATOM 3411 N N . GLN A 1 424 ? 19.312 -29.984 4.457 1 71.69 424 GLN A N 1
ATOM 3412 C CA . GLN A 1 424 ? 20.5 -29.156 4.383 1 71.69 424 GLN A CA 1
ATOM 3413 C C . GLN A 1 424 ? 20.281 -27.812 5.055 1 71.69 424 GLN A C 1
ATOM 3415 O O . GLN A 1 424 ? 19.578 -26.953 4.516 1 71.69 424 GLN A O 1
ATOM 3420 N N . ALA A 1 425 ? 20.656 -27.609 6.27 1 60.91 425 ALA A N 1
ATOM 3421 C CA . ALA A 1 425 ? 20.5 -26.406 7.086 1 60.91 425 ALA A CA 1
ATOM 3422 C C . ALA A 1 425 ? 21.156 -25.203 6.422 1 60.91 425 ALA A C 1
ATOM 3424 O O . ALA A 1 425 ? 20.703 -24.078 6.582 1 60.91 425 ALA A O 1
ATOM 3425 N N . GLU A 1 426 ? 22.297 -25.484 5.773 1 56.38 426 GLU A N 1
ATOM 3426 C CA . GLU A 1 426 ? 23.109 -24.422 5.199 1 56.38 426 GLU A CA 1
ATOM 3427 C C . GLU A 1 426 ? 22.344 -23.641 4.145 1 56.38 426 GLU A C 1
ATOM 3429 O O . GLU A 1 426 ? 22.625 -22.469 3.9 1 56.38 426 GLU A O 1
ATOM 3434 N N . LYS A 1 427 ? 21.391 -24.344 3.678 1 58.56 427 LYS A N 1
ATOM 3435 C CA . LYS A 1 427 ? 20.656 -23.719 2.584 1 58.56 427 LYS A CA 1
ATOM 3436 C C . LYS A 1 427 ? 19.5 -22.875 3.115 1 58.56 427 LYS A C 1
ATOM 3438 O O . LYS A 1 427 ? 18.75 -22.281 2.336 1 58.56 427 LYS A O 1
ATOM 3443 N N . ASN A 1 428 ? 19.391 -22.656 4.305 1 65.56 428 ASN A N 1
ATOM 3444 C CA . ASN A 1 428 ? 18.234 -21.938 4.812 1 65.56 428 ASN A CA 1
ATOM 3445 C C . ASN A 1 428 ? 18.375 -20.422 4.602 1 65.56 428 ASN A C 1
ATOM 3447 O O . ASN A 1 428 ? 18.609 -19.688 5.555 1 65.56 428 ASN A O 1
ATOM 3451 N N . THR A 1 429 ? 18.406 -20.094 3.281 1 82.38 429 THR A N 1
ATOM 3452 C CA . THR A 1 429 ? 18.5 -18.703 2.855 1 82.38 429 THR A CA 1
ATOM 3453 C C . THR A 1 429 ? 17.125 -18.062 2.787 1 82.38 429 THR A C 1
ATOM 3455 O O . THR A 1 429 ? 16.156 -18.688 2.346 1 82.38 429 THR A O 1
ATOM 3458 N N . GLN A 1 430 ? 17 -16.938 3.312 1 90.94 430 GLN A N 1
ATOM 3459 C CA . GLN A 1 430 ? 15.766 -16.188 3.223 1 90.94 430 GLN A CA 1
ATOM 3460 C C . GLN A 1 430 ? 15.508 -15.703 1.797 1 90.94 430 GLN A C 1
ATOM 3462 O O . GLN A 1 430 ? 16.438 -15.672 0.976 1 90.94 430 GLN A O 1
ATOM 3467 N N . TYR A 1 431 ? 14.344 -15.539 1.45 1 94.75 431 TYR A N 1
ATOM 3468 C CA . TYR A 1 431 ? 13.914 -15.148 0.115 1 94.75 431 TYR A CA 1
ATOM 3469 C C . TYR A 1 431 ? 14.711 -13.953 -0.391 1 94.75 431 TYR A C 1
ATOM 3471 O O . TYR A 1 431 ? 15.195 -13.961 -1.526 1 94.75 431 TYR A O 1
ATOM 3479 N N . LEU A 1 432 ? 14.914 -12.945 0.463 1 94.62 432 LEU A N 1
ATOM 3480 C CA . LEU A 1 432 ? 15.68 -11.758 0.088 1 94.62 432 LEU A CA 1
ATOM 3481 C C . LEU A 1 432 ? 17.094 -12.133 -0.32 1 94.62 432 LEU A C 1
ATOM 3483 O O . LEU A 1 432 ? 17.609 -11.648 -1.339 1 94.62 432 LEU A O 1
ATOM 3487 N N . GLU A 1 433 ? 17.703 -12.945 0.433 1 92.94 433 GLU A N 1
ATOM 3488 C CA . GLU A 1 433 ? 19.062 -13.367 0.148 1 92.94 433 GLU A CA 1
ATOM 3489 C C . GLU A 1 433 ? 19.141 -14.172 -1.145 1 92.94 433 GLU A C 1
ATOM 3491 O O . GLU A 1 433 ? 20.094 -14.031 -1.922 1 92.94 433 GLU A O 1
ATOM 3496 N N . PHE A 1 434 ? 18.234 -15.102 -1.308 1 95.25 434 PHE A N 1
ATOM 3497 C CA . PHE A 1 434 ? 18.172 -15.883 -2.535 1 95.25 434 PHE A CA 1
ATOM 3498 C C . PHE A 1 434 ? 18.094 -14.969 -3.756 1 95.25 434 PHE A C 1
ATOM 3500 O O . PHE A 1 434 ? 18.812 -15.172 -4.734 1 95.25 434 PHE A O 1
ATOM 3507 N N . LYS A 1 435 ? 17.203 -13.992 -3.684 1 95.94 435 LYS A N 1
ATOM 3508 C CA . LYS A 1 435 ? 17.016 -13.055 -4.789 1 95.94 435 LYS A CA 1
ATOM 3509 C C . LYS A 1 435 ? 18.281 -12.258 -5.047 1 95.94 435 LYS A C 1
ATOM 3511 O O . LYS A 1 435 ? 18.656 -12.023 -6.199 1 95.94 435 LYS A O 1
ATOM 3516 N N . LEU A 1 436 ? 18.938 -11.781 -3.99 1 95.19 436 LEU A N 1
ATOM 3517 C CA . LEU A 1 436 ? 20.172 -11.016 -4.129 1 95.19 436 LEU A CA 1
ATOM 3518 C C . LEU A 1 436 ? 21.281 -11.875 -4.734 1 95.19 436 LEU A C 1
ATOM 3520 O O . LEU A 1 436 ? 22.031 -11.406 -5.59 1 95.19 436 LEU A O 1
ATOM 3524 N N . LEU A 1 437 ? 21.344 -13.094 -4.285 1 94.62 437 LEU A N 1
ATOM 3525 C CA . LEU A 1 437 ? 22.344 -14.008 -4.828 1 94.62 437 LEU A CA 1
ATOM 3526 C C . LEU A 1 437 ? 22.109 -14.25 -6.316 1 94.62 437 LEU A C 1
ATOM 3528 O O . LEU A 1 437 ? 23.062 -14.242 -7.105 1 94.62 437 LEU A O 1
ATOM 3532 N N . LEU A 1 438 ? 20.891 -14.469 -6.617 1 96.88 438 LEU A N 1
ATOM 3533 C CA . LEU A 1 438 ? 20.547 -14.656 -8.023 1 96.88 438 LEU A CA 1
ATOM 3534 C C . LEU A 1 438 ? 20.922 -13.422 -8.844 1 96.88 438 LEU A C 1
ATOM 3536 O O . LEU A 1 438 ? 21.484 -13.539 -9.93 1 96.88 438 LEU A O 1
ATOM 3540 N N . ALA A 1 439 ? 20.547 -12.242 -8.336 1 97.38 439 ALA A N 1
ATOM 3541 C CA . ALA A 1 439 ? 20.859 -10.992 -9.023 1 97.38 439 ALA A CA 1
ATOM 3542 C C . ALA A 1 439 ? 22.359 -10.859 -9.25 1 97.38 439 ALA A C 1
ATOM 3544 O O . ALA A 1 439 ? 22.797 -10.484 -10.344 1 97.38 439 ALA A O 1
ATOM 3545 N N . GLU A 1 440 ? 23.125 -11.203 -8.312 1 96.12 440 GLU A N 1
ATOM 3546 C CA . GLU A 1 440 ? 24.578 -11.125 -8.414 1 96.12 440 GLU A CA 1
ATOM 3547 C C . GLU A 1 440 ? 25.109 -12.102 -9.461 1 96.12 440 GLU A C 1
ATOM 3549 O O . GLU A 1 440 ? 26.016 -11.766 -10.227 1 96.12 440 GLU A O 1
ATOM 3554 N N . GLU A 1 441 ? 24.562 -13.258 -9.422 1 96.06 441 GLU A N 1
ATOM 3555 C CA . GLU A 1 441 ? 24.969 -14.25 -10.406 1 96.06 441 GLU A CA 1
ATOM 3556 C C . GLU A 1 441 ? 24.656 -13.773 -11.828 1 96.06 441 GLU A C 1
ATOM 3558 O O . GLU A 1 441 ? 25.469 -13.961 -12.734 1 96.06 441 GLU A O 1
ATOM 3563 N N . LEU A 1 442 ? 23.531 -13.164 -12.008 1 96.25 442 LEU A N 1
ATOM 3564 C CA . LEU A 1 442 ? 23.141 -12.656 -13.32 1 96.25 442 LEU A CA 1
ATOM 3565 C C . LEU A 1 442 ? 24.062 -11.523 -13.758 1 96.25 442 LEU A C 1
ATOM 3567 O O . LEU A 1 442 ? 24.438 -11.453 -14.93 1 96.25 442 LEU A O 1
ATOM 3571 N N . ILE A 1 443 ? 24.438 -10.664 -12.852 1 95.62 443 ILE A N 1
ATOM 3572 C CA . ILE A 1 443 ? 25.281 -9.516 -13.148 1 95.62 443 ILE A CA 1
ATOM 3573 C C . ILE A 1 443 ? 26.703 -10 -13.445 1 95.62 443 ILE A C 1
ATOM 3575 O O . ILE A 1 443 ? 27.312 -9.57 -14.43 1 95.62 443 ILE A O 1
ATOM 3579 N N . ASN A 1 444 ? 27.25 -10.891 -12.648 1 90.56 444 ASN A N 1
ATOM 3580 C CA . ASN A 1 444 ? 28.625 -11.375 -12.781 1 90.56 444 ASN A CA 1
ATOM 3581 C C . ASN A 1 444 ? 28.812 -12.188 -14.062 1 90.56 444 ASN A C 1
ATOM 3583 O O . ASN A 1 444 ? 29.859 -12.125 -14.695 1 90.56 444 ASN A O 1
ATOM 3587 N N . LYS A 1 445 ? 27.906 -12.938 -14.398 1 80.5 445 LYS A N 1
ATOM 3588 C CA . LYS A 1 445 ? 27.984 -13.711 -15.633 1 80.5 445 LYS A CA 1
ATOM 3589 C C . LYS A 1 445 ? 28.047 -12.797 -16.859 1 80.5 445 LYS A C 1
ATOM 3591 O O . LYS A 1 445 ? 28.719 -13.109 -17.844 1 80.5 445 LYS A O 1
ATOM 3596 N N . GLY A 1 446 ? 27.406 -11.734 -16.719 1 74 446 GLY A N 1
ATOM 3597 C CA . GLY A 1 446 ? 27.438 -10.773 -17.812 1 74 446 GLY A CA 1
ATOM 3598 C C . GLY A 1 446 ? 28.781 -10.102 -17.969 1 74 446 GLY A C 1
ATOM 3599 O O . GLY A 1 446 ? 29.172 -9.75 -19.094 1 74 446 GLY A O 1
ATOM 3600 N N . GLN A 1 447 ? 29.5 -9.953 -16.891 1 71.12 447 GLN A N 1
ATOM 3601 C CA . GLN A 1 447 ? 30.781 -9.25 -16.922 1 71.12 447 GLN A CA 1
ATOM 3602 C C . GLN A 1 447 ? 31.906 -10.172 -17.375 1 71.12 447 GLN A C 1
ATOM 3604 O O . GLN A 1 447 ? 32.875 -9.719 -18.016 1 71.12 447 GLN A O 1
ATOM 3609 N N . THR A 1 448 ? 31.875 -11.453 -16.938 1 57.84 448 THR A N 1
ATOM 3610 C CA . THR A 1 448 ? 32.938 -12.391 -17.328 1 57.84 448 THR A CA 1
ATOM 3611 C C . THR A 1 448 ? 33 -12.555 -18.844 1 57.84 448 THR A C 1
ATOM 3613 O O . THR A 1 448 ? 34.062 -12.664 -19.406 1 57.84 448 THR A O 1
ATOM 3616 N N . TRP A 1 449 ? 31.906 -12.562 -19.5 1 48.38 449 TRP A N 1
ATOM 3617 C CA . TRP A 1 449 ? 31.953 -12.773 -20.953 1 48.38 449 TRP A CA 1
ATOM 3618 C C . TRP A 1 449 ? 32.438 -11.523 -21.672 1 48.38 449 TRP A C 1
ATOM 3620 O O . TRP A 1 449 ? 33.125 -11.609 -22.688 1 48.38 449 TRP A O 1
ATOM 3630 N N . GLU A 1 450 ? 32.094 -10.359 -21.188 1 46.81 450 GLU A N 1
ATOM 3631 C CA . GLU A 1 450 ? 32.594 -9.148 -21.859 1 46.81 450 GLU A CA 1
ATOM 3632 C C . GLU A 1 450 ? 34.125 -9.086 -21.828 1 46.81 450 GLU A C 1
ATOM 3634 O O . GLU A 1 450 ? 34.75 -8.617 -22.781 1 46.81 450 GLU A O 1
ATOM 3639 N N . GLN A 1 451 ? 34.719 -9.648 -20.797 1 43.5 451 GLN A N 1
ATOM 3640 C CA . GLN A 1 451 ? 36.188 -9.695 -20.781 1 43.5 451 GLN A CA 1
ATOM 3641 C C . GLN A 1 451 ? 36.719 -10.672 -21.828 1 43.5 451 GLN A C 1
ATOM 3643 O O . GLN A 1 451 ? 37.75 -10.414 -22.453 1 43.5 451 GLN A O 1
ATOM 3648 N N . ASP A 1 452 ? 36 -11.734 -22.031 1 38.62 452 ASP A N 1
ATOM 3649 C CA . ASP A 1 452 ? 36.5 -12.719 -22.984 1 38.62 452 ASP A CA 1
ATOM 3650 C C . ASP A 1 452 ? 36.312 -12.227 -24.422 1 38.62 452 ASP A C 1
ATOM 3652 O O . ASP A 1 452 ? 37.125 -12.516 -25.297 1 38.62 452 ASP A O 1
ATOM 3656 N N . LEU A 1 453 ? 35.188 -11.547 -24.734 1 38.88 453 LEU A N 1
ATOM 3657 C CA . LEU A 1 453 ? 35.031 -11.07 -26.109 1 38.88 453 LEU A CA 1
ATOM 3658 C C . LEU A 1 453 ? 36.062 -9.969 -26.406 1 38.88 453 LEU A C 1
ATOM 3660 O O . LEU A 1 453 ? 36.469 -9.805 -27.562 1 38.88 453 LEU A O 1
ATOM 3664 N N . ASN A 1 454 ? 36.312 -9.133 -25.469 1 36.91 454 ASN A N 1
ATOM 3665 C CA . ASN A 1 454 ? 37.344 -8.148 -25.781 1 36.91 454 ASN A CA 1
ATOM 3666 C C . ASN A 1 454 ? 38.688 -8.82 -26.062 1 36.91 454 ASN A C 1
ATOM 3668 O O . ASN A 1 454 ? 39.594 -8.18 -26.578 1 36.91 454 ASN A O 1
ATOM 3672 N N . ASN A 1 455 ? 38.844 -10 -25.562 1 33.94 455 ASN A N 1
ATOM 3673 C CA . ASN A 1 455 ? 40.156 -10.602 -25.875 1 33.94 455 ASN A CA 1
ATOM 3674 C C . ASN A 1 455 ? 40.188 -11.109 -27.312 1 33.94 455 ASN A C 1
ATOM 3676 O O . ASN A 1 455 ? 41.25 -11.406 -27.844 1 33.94 455 ASN A O 1
ATOM 3680 N N . THR A 1 456 ? 39.094 -11.617 -27.891 1 33 456 THR A N 1
ATOM 3681 C CA . THR A 1 456 ? 39.312 -12.234 -29.188 1 33 456 THR A CA 1
ATOM 3682 C C . THR A 1 456 ? 39.375 -11.18 -30.281 1 33 456 THR A C 1
ATOM 3684 O O . THR A 1 456 ? 39.469 -11.516 -31.469 1 33 456 THR A O 1
ATOM 3687 N N . SER A 1 457 ? 38.719 -10.016 -30.266 1 31.72 457 SER A N 1
ATOM 3688 C CA . SER A 1 457 ? 38.906 -9.211 -31.453 1 31.72 457 SER A CA 1
ATOM 3689 C C . SER A 1 457 ? 40.406 -8.891 -31.656 1 31.72 457 SER A C 1
ATOM 3691 O O . SER A 1 457 ? 41.094 -8.508 -30.703 1 31.72 457 SER A O 1
ATOM 3693 N N . ASP A 1 458 ? 41.094 -9.406 -32.688 1 29.2 458 ASP A N 1
ATOM 3694 C CA . ASP A 1 458 ? 42.344 -9.164 -33.344 1 29.2 458 ASP A CA 1
ATOM 3695 C C . ASP A 1 458 ? 42.656 -7.664 -33.438 1 29.2 458 ASP A C 1
ATOM 3697 O O . ASP A 1 458 ? 41.75 -6.836 -33.375 1 29.2 458 ASP A O 1
ATOM 3701 N N . GLU A 1 459 ? 44.062 -7.223 -33.469 1 30.42 459 GLU A N 1
ATOM 3702 C CA . GLU A 1 459 ? 45 -6.117 -33.5 1 30.42 459 GLU A CA 1
ATOM 3703 C C . GLU A 1 459 ? 44.719 -5.195 -34.688 1 30.42 459 GLU A C 1
ATOM 3705 O O . GLU A 1 459 ? 45.469 -5.203 -35.688 1 30.42 459 GLU A O 1
ATOM 3710 N N . GLU A 1 460 ? 43.719 -5.176 -35.5 1 30.94 460 GLU A N 1
ATOM 3711 C CA . GLU A 1 460 ? 43.969 -4.137 -36.5 1 30.94 460 GLU A CA 1
ATOM 3712 C C . GLU A 1 460 ? 44.25 -2.793 -35.844 1 30.94 460 GLU A C 1
ATOM 3714 O O . GLU A 1 460 ? 43.469 -2.359 -34.969 1 30.94 460 GLU A O 1
ATOM 3719 N N . PHE A 1 461 ? 45.562 -2.293 -35.875 1 30.41 461 PHE A N 1
ATOM 3720 C CA . PHE A 1 461 ? 46.375 -1.149 -35.469 1 30.41 461 PHE A CA 1
ATOM 3721 C C . PHE A 1 461 ? 45.688 0.159 -35.812 1 30.41 461 PHE A C 1
ATOM 3723 O O . PHE A 1 461 ? 45.719 0.613 -36.969 1 30.41 461 PHE A O 1
ATOM 3730 N N . SER A 1 462 ? 44.469 0.386 -35.875 1 32.25 462 SER A N 1
ATOM 3731 C CA . SER A 1 462 ? 44.25 1.797 -36.188 1 32.25 462 SER A CA 1
ATOM 3732 C C . SER A 1 462 ? 44.906 2.693 -35.156 1 32.25 462 SER A C 1
ATOM 3734 O O . SER A 1 462 ? 44.938 2.371 -33.969 1 32.25 462 SER A O 1
ATOM 3736 N N . PRO A 1 463 ? 45.969 3.594 -35.594 1 30.69 463 PRO A N 1
ATOM 3737 C CA . PRO A 1 463 ? 46.719 4.527 -34.75 1 30.69 463 PRO A CA 1
ATOM 3738 C C . PRO A 1 463 ? 45.844 5.258 -33.75 1 30.69 463 PRO A C 1
ATOM 3740 O O . PRO A 1 463 ? 44.812 5.809 -34.094 1 30.69 463 PRO A O 1
ATOM 3743 N N . GLU A 1 464 ? 45.719 4.684 -32.719 1 31.19 464 GLU A N 1
ATOM 3744 C CA . GLU A 1 464 ? 45 5.281 -31.594 1 31.19 464 GLU A CA 1
ATOM 3745 C C . GLU A 1 464 ? 45.438 6.734 -31.375 1 31.19 464 GLU A C 1
ATOM 3747 O O . GLU A 1 464 ? 46.594 7.023 -31.203 1 31.19 464 GLU A O 1
ATOM 3752 N N . ILE A 1 465 ? 44.938 7.691 -32.188 1 31.64 465 ILE A N 1
ATOM 3753 C CA . ILE A 1 465 ? 45.156 9.094 -31.844 1 31.64 465 ILE A CA 1
ATOM 3754 C C . ILE A 1 465 ? 45.188 9.258 -30.312 1 31.64 465 ILE A C 1
ATOM 3756 O O . ILE A 1 465 ? 44.219 8.875 -29.641 1 31.64 465 ILE A O 1
ATOM 3760 N N . LYS A 1 466 ? 46.375 9.258 -29.688 1 32 466 LYS A N 1
ATOM 3761 C CA . LYS A 1 466 ? 46.75 9.531 -28.297 1 32 466 LYS A CA 1
ATOM 3762 C C . LYS A 1 466 ? 45.969 10.703 -27.734 1 32 466 LYS A C 1
ATOM 3764 O O . LYS A 1 466 ? 46.281 11.867 -27.984 1 32 466 LYS A O 1
ATOM 3769 N N . LYS A 1 467 ? 44.688 10.82 -27.844 1 34.84 467 LYS A N 1
ATOM 3770 C CA . LYS A 1 467 ? 44.125 11.93 -27.094 1 34.84 467 LYS A CA 1
ATOM 3771 C C . LYS A 1 467 ? 44.625 11.93 -25.641 1 34.84 467 LYS A C 1
ATOM 3773 O O . LYS A 1 467 ? 44.812 10.867 -25.047 1 34.84 467 LYS A O 1
ATOM 3778 N N . ARG A 1 468 ? 45.312 12.898 -25.125 1 34.56 468 ARG A N 1
ATOM 3779 C CA . ARG A 1 468 ? 45.719 13.133 -23.75 1 34.56 468 ARG A CA 1
ATOM 3780 C C . ARG A 1 468 ? 44.625 12.734 -22.766 1 34.56 468 ARG A C 1
ATOM 3782 O O . ARG A 1 468 ? 43.469 13.078 -22.953 1 34.56 468 ARG A O 1
ATOM 3789 N N . LYS A 1 469 ? 44.812 11.742 -22.062 1 37.72 469 LYS A N 1
ATOM 3790 C CA . LYS A 1 469 ? 43.875 11.281 -21.062 1 37.72 469 LYS A CA 1
ATOM 3791 C C . LYS A 1 469 ? 43.406 12.438 -20.172 1 37.72 469 LYS A C 1
ATOM 3793 O O . LYS A 1 469 ? 44.219 13.125 -19.562 1 37.72 469 LYS A O 1
ATOM 3798 N N . PRO A 1 470 ? 42.281 13.047 -20.359 1 40.97 470 PRO A N 1
ATOM 3799 C CA . PRO A 1 470 ? 41.844 14.164 -19.531 1 40.97 470 PRO A CA 1
ATOM 3800 C C . PRO A 1 470 ? 41.938 13.867 -18.031 1 40.97 470 PRO A C 1
ATOM 3802 O O . PRO A 1 470 ? 42 12.695 -17.641 1 40.97 470 PRO A O 1
ATOM 3805 N N . GLN A 1 471 ? 42.312 14.812 -17.156 1 44.09 471 GLN A N 1
ATOM 3806 C CA . GLN A 1 471 ? 42.344 14.703 -15.703 1 44.09 471 GLN A CA 1
ATOM 3807 C C . GLN A 1 471 ? 41.062 14.125 -15.156 1 44.09 471 GLN A C 1
ATOM 3809 O O . GLN A 1 471 ? 39.969 14.438 -15.648 1 44.09 471 GLN A O 1
ATOM 3814 N N . THR A 1 472 ? 41.156 13.016 -14.562 1 46.5 472 THR A N 1
ATOM 3815 C CA . THR A 1 472 ? 39.969 12.391 -13.984 1 46.5 472 THR A CA 1
ATOM 3816 C C . THR A 1 472 ? 39.188 13.398 -13.156 1 46.5 472 THR A C 1
ATOM 3818 O O . THR A 1 472 ? 39.75 14.281 -12.523 1 46.5 472 THR A O 1
ATOM 3821 N N . ASP A 1 473 ? 37.938 13.461 -13.32 1 47.5 473 ASP A N 1
ATOM 3822 C CA . ASP A 1 473 ? 37.062 14.359 -12.586 1 47.5 473 ASP A CA 1
ATOM 3823 C C . ASP A 1 473 ? 37.312 14.273 -11.086 1 47.5 473 ASP A C 1
ATOM 3825 O O . ASP A 1 473 ? 37.688 13.211 -10.57 1 47.5 473 ASP A O 1
ATOM 3829 N N . GLU A 1 474 ? 37.281 15.328 -10.43 1 52.84 474 GLU A N 1
ATOM 3830 C CA . GLU A 1 474 ? 37.594 15.469 -9.008 1 52.84 474 GLU A CA 1
ATOM 3831 C C . GLU A 1 474 ? 36.781 14.484 -8.164 1 52.84 474 GLU A C 1
ATOM 3833 O O . GLU A 1 474 ? 37.281 13.938 -7.184 1 52.84 474 GLU A O 1
ATOM 3838 N N . SER A 1 475 ? 35.625 14.281 -8.531 1 51.62 475 SER A N 1
ATOM 3839 C CA . SER A 1 475 ? 34.781 13.383 -7.762 1 51.62 475 SER A CA 1
ATOM 3840 C C . SER A 1 475 ? 35.281 11.945 -7.84 1 51.62 475 SER A C 1
ATOM 3842 O O . SER A 1 475 ? 35.25 11.219 -6.844 1 51.62 475 SER A O 1
ATOM 3844 N N . VAL A 1 476 ? 35.75 11.594 -8.891 1 52.22 476 VAL A N 1
ATOM 3845 C CA . VAL A 1 476 ? 36.281 10.242 -9.094 1 52.22 476 VAL A CA 1
ATOM 3846 C C . VAL A 1 476 ? 37.625 10.102 -8.391 1 52.22 476 VAL A C 1
ATOM 3848 O O . VAL A 1 476 ? 37.938 9.039 -7.855 1 52.22 476 VAL A O 1
ATOM 3851 N N . ARG A 1 477 ? 38.375 11.188 -8.359 1 50.84 477 ARG A N 1
ATOM 3852 C CA . ARG A 1 477 ? 39.719 11.148 -7.738 1 50.84 477 ARG A CA 1
ATOM 3853 C C . ARG A 1 477 ? 39.594 10.906 -6.238 1 50.84 477 ARG A C 1
ATOM 3855 O O . ARG A 1 477 ? 40.469 10.297 -5.637 1 50.84 477 ARG A O 1
ATOM 3862 N N . LYS A 1 478 ? 38.562 11.328 -5.746 1 55.88 478 LYS A N 1
ATOM 3863 C CA . LYS A 1 478 ? 38.438 11.312 -4.289 1 55.88 478 LYS A CA 1
ATOM 3864 C C . LYS A 1 478 ? 37.594 10.125 -3.83 1 55.88 478 LYS A C 1
ATOM 3866 O O . LYS A 1 478 ? 37.75 9.656 -2.695 1 55.88 478 LYS A O 1
ATOM 3871 N N . TYR A 1 479 ? 36.875 9.5 -4.656 1 51.56 479 TYR A N 1
ATOM 3872 C CA . TYR A 1 479 ? 35.969 8.414 -4.301 1 51.56 479 TYR A CA 1
ATOM 3873 C C . TYR A 1 479 ? 36.719 7.117 -4.066 1 51.56 479 TYR A C 1
ATOM 3875 O O . TYR A 1 479 ? 37.5 6.672 -4.93 1 51.56 479 TYR A O 1
ATOM 3883 N N . GLY A 1 480 ? 36.594 6.32 -2.861 1 55.22 480 GLY A N 1
ATOM 3884 C CA . GLY A 1 480 ? 37.25 5.074 -2.473 1 55.22 480 GLY A CA 1
ATOM 3885 C C . GLY A 1 480 ? 38.688 5.238 -2.105 1 55.22 480 GLY A C 1
ATOM 3886 O O . GLY A 1 480 ? 39.469 4.27 -2.125 1 55.22 480 GLY A O 1
ATOM 3887 N N . ALA A 1 481 ? 39.156 6.445 -1.938 1 60.34 481 ALA A N 1
ATOM 3888 C CA . ALA A 1 481 ? 40.562 6.734 -1.603 1 60.34 481 ALA A CA 1
ATOM 3889 C C . ALA A 1 481 ? 40.781 6.766 -0.09 1 60.34 481 ALA A C 1
ATOM 3891 O O . ALA A 1 481 ? 41.125 7.797 0.471 1 60.34 481 ALA A O 1
ATOM 3892 N N . LEU A 1 482 ? 40.469 5.691 0.516 1 69.38 482 LEU A N 1
ATOM 3893 C CA . LEU A 1 482 ? 40.625 5.672 1.968 1 69.38 482 LEU A CA 1
ATOM 3894 C C . LEU A 1 482 ? 42 5.188 2.373 1 69.38 482 LEU A C 1
ATOM 3896 O O . LEU A 1 482 ? 42.625 5.734 3.297 1 69.38 482 LEU A O 1
ATOM 3900 N N . HIS A 1 483 ? 42.469 4.152 1.715 1 72.69 483 HIS A N 1
ATOM 3901 C CA . HIS A 1 483 ? 43.781 3.605 2.027 1 72.69 483 HIS A CA 1
ATOM 3902 C C . HIS A 1 483 ? 44.875 4.242 1.165 1 72.69 483 HIS A C 1
ATOM 3904 O O . HIS A 1 483 ? 45.25 3.678 0.145 1 72.69 483 HIS A O 1
ATOM 3910 N N . LEU A 1 484 ? 45.25 5.438 1.581 1 77.81 484 LEU A N 1
ATOM 3911 C CA . LEU A 1 484 ? 46.25 6.18 0.832 1 77.81 484 LEU A CA 1
ATOM 3912 C C . LEU A 1 484 ? 47.625 6.105 1.524 1 77.81 484 LEU A C 1
ATOM 3914 O O . LEU A 1 484 ? 47.688 6.105 2.756 1 77.81 484 LEU A O 1
ATOM 3918 N N . PRO A 1 485 ? 48.719 5.949 0.7 1 78.06 485 PRO A N 1
ATOM 3919 C CA . PRO A 1 485 ? 50.062 5.879 1.292 1 78.06 485 PRO A CA 1
ATOM 3920 C C . PRO A 1 485 ? 50.562 7.238 1.756 1 78.06 485 PRO A C 1
ATOM 3922 O O . PRO A 1 485 ? 50.344 8.25 1.083 1 78.06 485 PRO A O 1
ATOM 3925 N N . GLU A 1 486 ? 50.969 7.309 2.938 1 79.75 486 GLU A N 1
ATOM 3926 C CA . GLU A 1 486 ? 51.656 8.469 3.5 1 79.75 486 GLU A CA 1
ATOM 3927 C C . GLU A 1 486 ? 53.094 8.109 3.932 1 79.75 486 GLU A C 1
ATOM 3929 O O . GLU A 1 486 ? 53.281 7.121 4.633 1 79.75 486 GLU A O 1
ATOM 3934 N N . MET A 1 487 ? 54 8.859 3.418 1 76.75 487 MET A N 1
ATOM 3935 C CA . MET A 1 487 ? 55.375 8.648 3.863 1 76.75 487 MET A CA 1
ATOM 3936 C C . MET A 1 487 ? 55.656 9.398 5.164 1 76.75 487 MET A C 1
ATOM 3938 O O . MET A 1 487 ? 55.531 10.625 5.215 1 76.75 487 MET A O 1
ATOM 3942 N N . VAL A 1 488 ? 55.938 8.781 6.188 1 77.69 488 VAL A N 1
ATOM 3943 C CA . VAL A 1 488 ? 56.156 9.375 7.504 1 77.69 488 VAL A CA 1
ATOM 3944 C C . VAL A 1 488 ? 57.594 9.906 7.598 1 77.69 488 VAL A C 1
ATOM 3946 O O . VAL A 1 488 ? 58.531 9.312 7.043 1 77.69 488 VAL A O 1
ATOM 3949 N N . ASN A 1 489 ? 57.656 11.148 8.219 1 73.94 489 ASN A N 1
ATOM 3950 C CA . ASN A 1 489 ? 58.938 11.766 8.414 1 73.94 489 ASN A CA 1
ATOM 3951 C C . ASN A 1 489 ? 59.625 11.25 9.68 1 73.94 489 ASN A C 1
ATOM 3953 O O . ASN A 1 489 ? 59.531 11.867 10.742 1 73.94 489 ASN A O 1
ATOM 3957 N N . SER A 1 490 ? 60.031 10.031 9.711 1 74.19 490 SER A N 1
ATOM 3958 C CA . SER A 1 490 ? 60.781 9.438 10.82 1 74.19 490 SER A CA 1
ATOM 3959 C C . SER A 1 490 ? 62.219 9.109 10.422 1 74.19 490 SER A C 1
ATOM 3961 O O . SER A 1 490 ? 62.5 8.844 9.25 1 74.19 490 SER A O 1
ATOM 3963 N N . PRO A 1 491 ? 63.188 9.336 11.227 1 75.5 491 PRO A N 1
ATOM 3964 C CA . PRO A 1 491 ? 64.562 9.047 10.898 1 75.5 491 PRO A CA 1
ATOM 3965 C C . PRO A 1 491 ? 64.812 7.559 10.656 1 75.5 491 PRO A C 1
ATOM 3967 O O . PRO A 1 491 ? 65.812 7.199 9.977 1 75.5 491 PRO A O 1
ATOM 3970 N N . ARG A 1 492 ? 63.969 6.68 11.172 1 77.12 492 ARG A N 1
ATOM 3971 C CA . ARG A 1 492 ? 64.188 5.246 10.984 1 77.12 492 ARG A CA 1
ATOM 3972 C C . ARG A 1 492 ? 62.938 4.621 10.312 1 77.12 492 ARG A C 1
ATOM 3974 O O . ARG A 1 492 ? 61.812 5.008 10.594 1 77.12 492 ARG A O 1
ATOM 3981 N N . PRO A 1 493 ? 63.25 3.691 9.281 1 79.56 493 PRO A N 1
ATOM 3982 C CA . PRO A 1 493 ? 62.125 2.992 8.656 1 79.56 493 PRO A CA 1
ATOM 3983 C C . PRO A 1 493 ? 61.469 1.981 9.586 1 79.56 493 PRO A C 1
ATOM 3985 O O . PRO A 1 493 ? 62.062 1.581 10.594 1 79.56 493 PRO A O 1
ATOM 3988 N N . PHE A 1 494 ? 60.25 1.7 9.344 1 81.12 494 PHE A N 1
ATOM 3989 C CA . PHE A 1 494 ? 59.469 0.745 10.133 1 81.12 494 PHE A CA 1
ATOM 3990 C C . PHE A 1 494 ? 59.344 -0.584 9.398 1 81.12 494 PHE A C 1
ATOM 3992 O O . PHE A 1 494 ? 59.438 -0.632 8.164 1 81.12 494 PHE A O 1
ATOM 3999 N N . ARG A 1 495 ? 59.219 -1.676 10.094 1 80.25 495 ARG A N 1
ATOM 4000 C CA . ARG A 1 495 ? 59.062 -2.992 9.484 1 80.25 495 ARG A CA 1
ATOM 4001 C C . ARG A 1 495 ? 57.719 -3.102 8.773 1 80.25 495 ARG A C 1
ATOM 4003 O O . ARG A 1 495 ? 56.688 -2.668 9.297 1 80.25 495 ARG A O 1
ATOM 4010 N N . CYS A 1 496 ? 57.719 -3.576 7.574 1 80.56 496 CYS A N 1
ATOM 4011 C CA . CYS A 1 496 ? 56.5 -3.863 6.828 1 80.56 496 CYS A CA 1
ATOM 4012 C C . CYS A 1 496 ? 55.625 -4.855 7.578 1 80.56 496 CYS A C 1
ATOM 4014 O O . CYS A 1 496 ? 56.094 -5.859 8.094 1 80.56 496 CYS A O 1
ATOM 4016 N N . ARG A 1 497 ? 54.438 -4.652 7.688 1 80.19 497 ARG A N 1
ATOM 4017 C CA . ARG A 1 497 ? 53.5 -5.453 8.484 1 80.19 497 ARG A CA 1
ATOM 4018 C C . ARG A 1 497 ? 52.844 -6.543 7.637 1 80.19 497 ARG A C 1
ATOM 4020 O O . ARG A 1 497 ? 52.031 -7.316 8.133 1 80.19 497 ARG A O 1
ATOM 4027 N N . MET A 1 498 ? 53.219 -6.613 6.418 1 79.69 498 MET A N 1
ATOM 4028 C CA . MET A 1 498 ? 52.719 -7.711 5.586 1 79.69 498 MET A CA 1
ATOM 4029 C C . MET A 1 498 ? 53.375 -9.023 5.977 1 79.69 498 MET A C 1
ATOM 4031 O O . MET A 1 498 ? 54.594 -9.078 6.184 1 79.69 498 MET A O 1
ATOM 4035 N N . LEU A 1 499 ? 52.656 -10.023 6 1 78 499 LEU A N 1
ATOM 4036 C CA . LEU A 1 499 ? 53.188 -11.328 6.359 1 78 499 LEU A CA 1
ATOM 4037 C C . LEU A 1 499 ? 54.188 -11.82 5.297 1 78 499 LEU A C 1
ATOM 4039 O O . LEU A 1 499 ? 53.844 -11.852 4.109 1 78 499 LEU A O 1
ATOM 4043 N N . GLY A 1 500 ? 55.375 -12.219 5.676 1 77.62 500 GLY A N 1
ATOM 4044 C CA . GLY A 1 500 ? 56.375 -12.773 4.789 1 77.62 500 GLY A CA 1
ATOM 4045 C C . GLY A 1 500 ? 57.375 -11.734 4.297 1 77.62 500 GLY A C 1
ATOM 4046 O O . GLY A 1 500 ? 58.375 -12.078 3.688 1 77.62 500 GLY A O 1
ATOM 4047 N N . CYS A 1 501 ? 57 -10.469 4.461 1 79.44 501 CYS A N 1
ATOM 4048 C CA . CYS A 1 501 ? 57.938 -9.43 4.023 1 79.44 501 CYS A CA 1
ATOM 4049 C C . CYS A 1 501 ? 58.812 -8.953 5.184 1 79.44 501 CYS A C 1
ATOM 4051 O O . CYS A 1 501 ? 58.312 -8.664 6.266 1 79.44 501 CYS A O 1
ATOM 4053 N N . ASN A 1 502 ? 60.031 -9.008 5.055 1 77.56 502 ASN A N 1
ATOM 4054 C CA . ASN A 1 502 ? 60.969 -8.578 6.094 1 77.56 502 ASN A CA 1
ATOM 4055 C C . ASN A 1 502 ? 61.594 -7.238 5.754 1 77.56 502 ASN A C 1
ATOM 4057 O O . ASN A 1 502 ? 62.594 -6.855 6.363 1 77.56 502 ASN A O 1
ATOM 4061 N N . SER A 1 503 ? 61 -6.492 4.875 1 81.5 503 SER A N 1
ATOM 4062 C CA . SER A 1 503 ? 61.594 -5.223 4.465 1 81.5 503 SER A CA 1
ATOM 4063 C C . SER A 1 503 ? 61.125 -4.078 5.359 1 81.5 503 SER A C 1
ATOM 4065 O O . SER A 1 503 ? 60.156 -4.238 6.133 1 81.5 503 SER A O 1
ATOM 4067 N N . LYS A 1 504 ? 61.844 -3.039 5.324 1 81.25 504 LYS A N 1
ATOM 4068 C CA . LYS A 1 504 ? 61.5 -1.838 6.082 1 81.25 504 LYS A CA 1
ATOM 4069 C C . LYS A 1 504 ? 60.969 -0.741 5.16 1 81.25 504 LYS A C 1
ATOM 4071 O O . LYS A 1 504 ? 61.375 -0.66 3.994 1 81.25 504 LYS A O 1
ATOM 4076 N N . THR A 1 505 ? 59.938 -0.054 5.594 1 82.81 505 THR A N 1
ATOM 4077 C CA . THR A 1 505 ? 59.312 0.959 4.754 1 82.81 505 THR A CA 1
ATOM 4078 C C . THR A 1 505 ? 59 2.211 5.566 1 82.81 505 THR A C 1
ATOM 4080 O O . THR A 1 505 ? 58.875 2.152 6.793 1 82.81 505 THR A O 1
ATOM 4083 N N . TYR A 1 506 ? 58.938 3.348 4.863 1 79.5 506 TYR A N 1
ATOM 4084 C CA . TYR A 1 506 ? 58.5 4.617 5.441 1 79.5 506 TYR A CA 1
ATOM 4085 C C . TYR A 1 506 ? 57.062 4.914 5.098 1 79.5 506 TYR A C 1
ATOM 4087 O O . TYR A 1 506 ? 56.531 5.957 5.488 1 79.5 506 TYR A O 1
ATOM 4095 N N . VAL A 1 507 ? 56.438 4.02 4.375 1 82.19 507 VAL A N 1
ATOM 4096 C CA . VAL A 1 507 ? 55.094 4.297 3.873 1 82.19 507 VAL A CA 1
ATOM 4097 C C . VAL A 1 507 ? 54.062 3.695 4.82 1 82.19 507 VAL A C 1
ATOM 4099 O O . VAL A 1 507 ? 54.156 2.518 5.176 1 82.19 507 VAL A O 1
ATOM 4102 N N . ARG A 1 508 ? 53.156 4.57 5.211 1 80.88 508 ARG A N 1
ATOM 4103 C CA . ARG A 1 508 ? 52.062 4.203 6.102 1 80.88 508 ARG A CA 1
ATOM 4104 C C . ARG A 1 508 ? 50.688 4.488 5.453 1 80.88 508 ARG A C 1
ATOM 4106 O O . ARG A 1 508 ? 50.531 5.48 4.742 1 80.88 508 ARG A O 1
ATOM 4113 N N . CYS A 1 509 ? 49.812 3.521 5.574 1 79.19 509 CYS A N 1
ATOM 4114 C CA . CYS A 1 509 ? 48.438 3.766 5.129 1 79.19 509 CYS A CA 1
ATOM 4115 C C . CYS A 1 509 ? 47.719 4.742 6.055 1 79.19 509 CYS A C 1
ATOM 4117 O O . CYS A 1 509 ? 47.75 4.574 7.277 1 79.19 509 CYS A O 1
ATOM 4119 N N . VAL A 1 510 ? 47.031 5.738 5.469 1 78.19 510 VAL A N 1
ATOM 4120 C CA . VAL A 1 510 ? 46.438 6.805 6.246 1 78.19 510 VAL A CA 1
ATOM 4121 C C . VAL A 1 510 ? 45.25 6.246 7.043 1 78.19 510 VAL A C 1
ATOM 4123 O O . VAL A 1 510 ? 45 6.668 8.18 1 78.19 510 VAL A O 1
ATOM 4126 N N . LYS A 1 511 ? 44.625 5.27 6.539 1 72.94 511 LYS A N 1
ATOM 4127 C CA . LYS A 1 511 ? 43.438 4.738 7.172 1 72.94 511 LYS A CA 1
ATOM 4128 C C . LYS A 1 511 ? 43.781 3.643 8.172 1 72.94 511 LYS A C 1
ATOM 4130 O O . LYS A 1 511 ? 43.344 3.695 9.328 1 72.94 511 LYS A O 1
ATOM 4135 N N . CYS A 1 512 ? 44.562 2.66 7.797 1 72.69 512 CYS A N 1
ATOM 4136 C CA . CYS A 1 512 ? 44.844 1.493 8.617 1 72.69 512 CYS A CA 1
ATOM 4137 C C . CYS A 1 512 ? 46.031 1.756 9.523 1 72.69 512 CYS A C 1
ATOM 4139 O O . CYS A 1 512 ? 46.281 0.999 10.461 1 72.69 512 CYS A O 1
ATOM 4141 N N . LYS A 1 513 ? 46.75 2.729 9.258 1 76.19 513 LYS A N 1
ATOM 4142 C CA . LYS A 1 513 ? 47.969 3.111 9.969 1 76.19 513 LYS A CA 1
ATOM 4143 C C . LYS A 1 513 ? 48.969 1.963 10 1 76.19 513 LYS A C 1
ATOM 4145 O O . LYS A 1 513 ? 49.781 1.846 10.945 1 76.19 513 LYS A O 1
ATOM 4150 N N . MET A 1 514 ? 49 1.124 9.062 1 80.62 514 MET A N 1
ATOM 4151 C CA . MET A 1 514 ? 49.938 0.032 8.898 1 80.62 514 MET A CA 1
ATOM 4152 C C . MET A 1 514 ? 51.094 0.43 7.953 1 80.62 514 MET A C 1
ATOM 4154 O O . MET A 1 514 ? 50.844 1.051 6.918 1 80.62 514 MET A O 1
ATOM 4158 N N . PHE A 1 515 ? 52.25 0.036 8.383 1 82.69 515 PHE A N 1
ATOM 4159 C CA . PHE A 1 515 ? 53.406 0.283 7.516 1 82.69 515 PHE A CA 1
ATOM 4160 C C . PHE A 1 515 ? 53.531 -0.826 6.484 1 82.69 515 PHE A C 1
ATOM 4162 O O . PHE A 1 515 ? 53.594 -2.006 6.832 1 82.69 515 PHE A O 1
ATOM 4169 N N . LEU A 1 516 ? 53.5 -0.478 5.191 1 85.81 516 LEU A N 1
ATOM 4170 C CA . LEU A 1 516 ? 53.562 -1.428 4.086 1 85.81 516 LEU A CA 1
ATOM 4171 C C . LEU A 1 516 ? 54.469 -0.923 2.977 1 85.81 516 LEU A C 1
ATOM 4173 O O . LEU A 1 516 ? 54.562 0.282 2.721 1 85.81 516 LEU A O 1
ATOM 4177 N N . CYS A 1 517 ? 55.062 -1.86 2.373 1 80.88 517 CYS A N 1
ATOM 4178 C CA . CYS A 1 517 ? 56.062 -1.51 1.361 1 80.88 517 CYS A CA 1
ATOM 4179 C C . CYS A 1 517 ? 55.375 -1.073 0.066 1 80.88 517 CYS A C 1
ATOM 4181 O O . CYS A 1 517 ? 54.375 -1.664 -0.35 1 80.88 517 CYS A O 1
ATOM 4183 N N . VAL A 1 518 ? 55.844 0.067 -0.466 1 80.25 518 VAL A N 1
ATOM 4184 C CA . VAL A 1 518 ? 55.562 0.482 -1.838 1 80.25 518 VAL A CA 1
ATOM 4185 C C . VAL A 1 518 ? 56.875 0.641 -2.602 1 80.25 518 VAL A C 1
ATOM 4187 O O . VAL A 1 518 ? 57.5 1.719 -2.604 1 80.25 518 VAL A O 1
ATOM 4190 N N . SER A 1 519 ? 57.5 -0.41 -3.096 1 74.5 519 SER A N 1
ATOM 4191 C CA . SER A 1 519 ? 58.812 -0.385 -3.783 1 74.5 519 SER A CA 1
ATOM 4192 C C . SER A 1 519 ? 58.781 -1.29 -5.012 1 74.5 519 SER A C 1
ATOM 4194 O O . SER A 1 519 ? 57.844 -2.045 -5.223 1 74.5 519 SER A O 1
ATOM 4196 N N . LYS A 1 520 ? 59.719 -1.062 -5.898 1 69.44 520 LYS A N 1
ATOM 4197 C CA . LYS A 1 520 ? 59.875 -1.906 -7.078 1 69.44 520 LYS A CA 1
ATOM 4198 C C . LYS A 1 520 ? 60.062 -3.373 -6.684 1 69.44 520 LYS A C 1
ATOM 4200 O O . LYS A 1 520 ? 59.625 -4.266 -7.414 1 69.44 520 LYS A O 1
ATOM 4205 N N . LYS A 1 521 ? 60.5 -3.689 -5.566 1 69.81 521 LYS A N 1
ATOM 4206 C CA . LYS A 1 521 ? 60.812 -5.051 -5.133 1 69.81 521 LYS A CA 1
ATOM 4207 C C . LYS A 1 521 ? 59.625 -5.688 -4.434 1 69.81 521 LYS A C 1
ATOM 4209 O O . LYS A 1 521 ? 59.375 -6.891 -4.555 1 69.81 521 LYS A O 1
ATOM 4214 N N . SER A 1 522 ? 58.875 -4.93 -3.65 1 73.88 522 SER A N 1
ATOM 4215 C CA . SER A 1 522 ? 57.781 -5.477 -2.885 1 73.88 522 SER A CA 1
ATOM 4216 C C . SER A 1 522 ? 56.594 -4.527 -2.895 1 73.88 522 SER A C 1
ATOM 4218 O O . SER A 1 522 ? 56.719 -3.352 -2.557 1 73.88 522 SER A O 1
ATOM 4220 N N . GLN A 1 523 ? 55.469 -5.031 -3.41 1 77.62 523 GLN A N 1
ATOM 4221 C CA . GLN A 1 523 ? 54.219 -4.277 -3.467 1 77.62 523 GLN A CA 1
ATOM 4222 C C . GLN A 1 523 ? 53.25 -4.707 -2.357 1 77.62 523 GLN A C 1
ATOM 4224 O O . GLN A 1 523 ? 52.094 -5.09 -2.627 1 77.62 523 GLN A O 1
ATOM 4229 N N . CYS A 1 524 ? 53.719 -4.555 -1.153 1 79.62 524 CYS A N 1
ATOM 4230 C CA . CYS A 1 524 ? 52.938 -5.031 -0.002 1 79.62 524 CYS A CA 1
ATOM 4231 C C . CYS A 1 524 ? 51.688 -4.184 0.219 1 79.62 524 CYS A C 1
ATOM 4233 O O . CYS A 1 524 ? 50.656 -4.699 0.622 1 79.62 524 CYS A O 1
ATOM 4235 N N . PHE A 1 525 ? 51.781 -2.895 -0.008 1 80.44 525 PHE A N 1
ATOM 4236 C CA . PHE A 1 525 ? 50.656 -2.002 0.174 1 80.44 525 PHE A CA 1
ATOM 4237 C C . PHE A 1 525 ? 49.5 -2.418 -0.722 1 80.44 525 PHE A C 1
ATOM 4239 O O . PHE A 1 525 ? 48.344 -2.492 -0.269 1 80.44 525 PHE A O 1
ATOM 4246 N N . LEU A 1 526 ? 49.875 -2.67 -1.877 1 78.5 526 LEU A N 1
ATOM 4247 C CA . LEU A 1 526 ? 48.875 -3.115 -2.844 1 78.5 526 LEU A CA 1
ATOM 4248 C C . LEU A 1 526 ? 48.344 -4.484 -2.461 1 78.5 526 LEU A C 1
ATOM 4250 O O . LEU A 1 526 ? 47.125 -4.691 -2.48 1 78.5 526 LEU A O 1
ATOM 4254 N N . ARG A 1 527 ? 49.188 -5.426 -2.162 1 78.06 527 ARG A N 1
ATOM 4255 C CA . ARG A 1 527 ? 48.781 -6.797 -1.847 1 78.06 527 ARG A CA 1
ATOM 4256 C C . ARG A 1 527 ? 47.969 -6.852 -0.567 1 78.06 527 ARG A C 1
ATOM 4258 O O . ARG A 1 527 ? 47.031 -7.664 -0.45 1 78.06 527 ARG A O 1
ATOM 4265 N N . TYR A 1 528 ? 48.281 -6.074 0.352 1 77 528 TYR A N 1
ATOM 4266 C CA . TYR A 1 528 ? 47.625 -6.035 1.647 1 77 528 TYR A CA 1
ATOM 4267 C C . TYR A 1 528 ? 46.188 -5.527 1.51 1 77 528 TYR A C 1
ATOM 4269 O O . TYR A 1 528 ? 45.312 -5.984 2.221 1 77 528 TYR A O 1
ATOM 4277 N N . HIS A 1 529 ? 45.969 -4.602 0.604 1 75.38 529 HIS A N 1
ATOM 4278 C CA . HIS A 1 529 ? 44.688 -3.936 0.511 1 75.38 529 HIS A CA 1
ATOM 4279 C C . HIS A 1 529 ? 43.875 -4.457 -0.676 1 75.38 529 HIS A C 1
ATOM 4281 O O . HIS A 1 529 ? 42.719 -4.078 -0.861 1 75.38 529 HIS A O 1
ATOM 4287 N N . LYS A 1 530 ? 44.438 -5.215 -1.561 1 70.38 530 LYS A N 1
ATOM 4288 C CA . LYS A 1 530 ? 43.719 -5.867 -2.654 1 70.38 530 LYS A CA 1
ATOM 4289 C C . LYS A 1 530 ? 42.969 -7.102 -2.164 1 70.38 530 LYS A C 1
ATOM 4291 O O . LYS A 1 530 ? 43.531 -7.895 -1.391 1 70.38 530 LYS A O 1
ATOM 4296 N N . MET B 1 1 ? 12.617 38.906 37.469 1 21.89 1 MET B N 1
ATOM 4297 C CA . MET B 1 1 ? 11.219 38.719 37.812 1 21.89 1 MET B CA 1
ATOM 4298 C C . MET B 1 1 ? 10.32 38.875 36.594 1 21.89 1 MET B C 1
ATOM 4300 O O . MET B 1 1 ? 9.734 39.938 36.375 1 21.89 1 MET B O 1
ATOM 4304 N N . CYS B 1 2 ? 10.727 38.438 35.469 1 24.44 2 CYS B N 1
ATOM 4305 C CA . CYS B 1 2 ? 10.266 38.781 34.125 1 24.44 2 CYS B CA 1
ATOM 4306 C C . CYS B 1 2 ? 8.859 38.25 33.875 1 24.44 2 CYS B C 1
ATOM 4308 O O . CYS B 1 2 ? 8.617 37.031 34 1 24.44 2 CYS B O 1
ATOM 4310 N N . GLY B 1 3 ? 7.832 39 34.312 1 22.31 3 GLY B N 1
ATOM 4311 C CA . GLY B 1 3 ? 6.414 38.688 34.438 1 22.31 3 GLY B CA 1
ATOM 4312 C C . GLY B 1 3 ? 5.766 38.312 33.125 1 22.31 3 GLY B C 1
ATOM 4313 O O . GLY B 1 3 ? 5.816 39.062 32.156 1 22.31 3 GLY B O 1
ATOM 4314 N N . GLY B 1 4 ? 5.855 37.062 32.719 1 25.28 4 GLY B N 1
ATOM 4315 C CA . GLY B 1 4 ? 5.348 36.469 31.484 1 25.28 4 GLY B CA 1
ATOM 4316 C C . GLY B 1 4 ? 3.869 36.719 31.266 1 25.28 4 GLY B C 1
ATOM 4317 O O . GLY B 1 4 ? 3.053 36.5 32.156 1 25.28 4 GLY B O 1
ATOM 4318 N N . VAL B 1 5 ? 3.479 37.719 30.438 1 29.09 5 VAL B N 1
ATOM 4319 C CA . VAL B 1 5 ? 2.137 38.219 30.203 1 29.09 5 VAL B CA 1
ATOM 4320 C C . VAL B 1 5 ? 1.229 37.125 29.688 1 29.09 5 VAL B C 1
ATOM 4322 O O . VAL B 1 5 ? 1.536 36.469 28.688 1 29.09 5 VAL B O 1
ATOM 4325 N N . ALA B 1 6 ? 0.58 36.406 30.531 1 31.72 6 ALA B N 1
ATOM 4326 C CA . ALA B 1 6 ? -0.463 35.406 30.266 1 31.72 6 ALA B CA 1
ATOM 4327 C C . ALA B 1 6 ? -1.545 36 29.359 1 31.72 6 ALA B C 1
ATOM 4329 O O . ALA B 1 6 ? -2.078 37.062 29.609 1 31.72 6 ALA B O 1
ATOM 4330 N N . LEU B 1 7 ? -1.417 35.812 28.109 1 30.69 7 LEU B N 1
ATOM 4331 C CA . LEU B 1 7 ? -2.492 36.281 27.234 1 30.69 7 LEU B CA 1
ATOM 4332 C C . LEU B 1 7 ? -3.854 35.875 27.797 1 30.69 7 LEU B C 1
ATOM 4334 O O . LEU B 1 7 ? -4.016 34.75 28.312 1 30.69 7 LEU B O 1
ATOM 4338 N N . PRO B 1 8 ? -4.695 36.812 28.266 1 28.86 8 PRO B N 1
ATOM 4339 C CA . PRO B 1 8 ? -5.98 36.562 28.938 1 28.86 8 PRO B CA 1
ATOM 4340 C C . PRO B 1 8 ? -6.855 35.562 28.188 1 28.86 8 PRO B C 1
ATOM 4342 O O . PRO B 1 8 ? -6.809 35.5 26.969 1 28.86 8 PRO B O 1
ATOM 4345 N N . THR B 1 9 ? -7.008 34.438 28.75 1 30.94 9 THR B N 1
ATOM 4346 C CA . THR B 1 9 ? -7.984 33.438 28.297 1 30.94 9 THR B CA 1
ATOM 4347 C C . THR B 1 9 ? -9.344 34.094 28.078 1 30.94 9 THR B C 1
ATOM 4349 O O . THR B 1 9 ? -9.945 34.625 29 1 30.94 9 THR B O 1
ATOM 4352 N N . ILE B 1 10 ? -9.609 34.781 27 1 30.42 10 ILE B N 1
ATOM 4353 C CA . ILE B 1 10 ? -10.945 35.312 26.734 1 30.42 10 ILE B CA 1
ATOM 4354 C C . ILE B 1 10 ? -11.984 34.25 27.078 1 30.42 10 ILE B C 1
ATOM 4356 O O . ILE B 1 10 ? -12 33.156 26.484 1 30.42 10 ILE B O 1
ATOM 4360 N N . LEU B 1 11 ? -12.352 34.156 28.359 1 31.42 11 LEU B N 1
ATOM 4361 C CA . LEU B 1 11 ? -13.5 33.375 28.797 1 31.42 11 LEU B CA 1
ATOM 4362 C C . LEU B 1 11 ? -14.711 33.656 27.906 1 31.42 11 LEU B C 1
ATOM 4364 O O . LEU B 1 11 ? -15.188 34.781 27.859 1 31.42 11 LEU B O 1
ATOM 4368 N N . PHE B 1 12 ? -14.836 33 26.828 1 32.66 12 PHE B N 1
ATOM 4369 C CA . PHE B 1 12 ? -16.094 33.156 26.109 1 32.66 12 PHE B CA 1
ATOM 4370 C C . PHE B 1 12 ? -17.281 32.906 27.031 1 32.66 12 PHE B C 1
ATOM 4372 O O . PHE B 1 12 ? -17.203 32.094 27.953 1 32.66 12 PHE B O 1
ATOM 4379 N N . PRO B 1 13 ? -18.109 33.938 27.375 1 33.12 13 PRO B N 1
ATOM 4380 C CA . PRO B 1 13 ? -19.281 33.781 28.219 1 33.12 13 PRO B CA 1
ATOM 4381 C C . PRO B 1 13 ? -20.031 32.469 27.938 1 33.12 13 PRO B C 1
ATOM 4383 O O . PRO B 1 13 ? -19.922 31.906 26.844 1 33.12 13 PRO B O 1
ATOM 4386 N N . PRO B 1 14 ? -20.422 31.766 29.016 1 33.44 14 PRO B N 1
ATOM 4387 C CA . PRO B 1 14 ? -21.234 30.547 28.875 1 33.44 14 PRO B CA 1
ATOM 4388 C C . PRO B 1 14 ? -22.328 30.688 27.812 1 33.44 14 PRO B C 1
ATOM 4390 O O . PRO B 1 14 ? -22.797 31.812 27.547 1 33.44 14 PRO B O 1
ATOM 4393 N N . PHE B 1 15 ? -22.469 29.734 26.969 1 34.38 15 PHE B N 1
ATOM 4394 C CA . PHE B 1 15 ? -23.547 29.578 26.016 1 34.38 15 PHE B CA 1
ATOM 4395 C C . PHE B 1 15 ? -24.906 29.781 26.688 1 34.38 15 PHE B C 1
ATOM 4397 O O . PHE B 1 15 ? -25.297 29 27.547 1 34.38 15 PHE B O 1
ATOM 4404 N N . GLN B 1 16 ? -25.219 31 27.109 1 29.84 16 GLN B N 1
ATOM 4405 C CA . GLN B 1 16 ? -26.625 31.078 27.453 1 29.84 16 GLN B CA 1
ATOM 4406 C C . GLN B 1 16 ? -27.5 30.422 26.375 1 29.84 16 GLN B C 1
ATOM 4408 O O . GLN B 1 16 ? -27.391 30.75 25.203 1 29.84 16 GLN B O 1
ATOM 4413 N N . ASN B 1 17 ? -27.812 29.172 26.578 1 33.62 17 ASN B N 1
ATOM 4414 C CA . ASN B 1 17 ? -28.906 28.547 25.828 1 33.62 17 ASN B CA 1
ATOM 4415 C C . ASN B 1 17 ? -30.094 29.484 25.672 1 33.62 17 ASN B C 1
ATOM 4417 O O . ASN B 1 17 ? -31.031 29.438 26.469 1 33.62 17 ASN B O 1
ATOM 4421 N N . GLY B 1 18 ? -29.891 30.766 25.688 1 31.39 18 GLY B N 1
ATOM 4422 C CA . GLY B 1 18 ? -31.141 31.453 25.422 1 31.39 18 GLY B CA 1
ATOM 4423 C C . GLY B 1 18 ? -31.875 30.906 24.203 1 31.39 18 GLY B C 1
ATOM 4424 O O . GLY B 1 18 ? -31.375 31 23.078 1 31.39 18 GLY B O 1
ATOM 4425 N N . TRP B 1 19 ? -32.656 29.797 24.453 1 34 19 TRP B N 1
ATOM 4426 C CA . TRP B 1 19 ? -33.719 29.422 23.531 1 34 19 TRP B CA 1
ATOM 4427 C C . TRP B 1 19 ? -34.406 30.672 22.969 1 34 19 TRP B C 1
ATOM 4429 O O . TRP B 1 19 ? -35.031 31.422 23.719 1 34 19 TRP B O 1
ATOM 4439 N N . HIS B 1 20 ? -33.812 31.547 22.344 1 36.75 20 HIS B N 1
ATOM 4440 C CA . HIS B 1 20 ? -34.688 32.531 21.703 1 36.75 20 HIS B CA 1
ATOM 4441 C C . HIS B 1 20 ? -35.969 31.875 21.188 1 36.75 20 HIS B C 1
ATOM 4443 O O . HIS B 1 20 ? -35.969 30.703 20.844 1 36.75 20 HIS B O 1
ATOM 4449 N N . PRO B 1 21 ? -37.094 32.469 21.344 1 38.22 21 PRO B N 1
ATOM 4450 C CA . PRO B 1 21 ? -38.406 32.062 20.859 1 38.22 21 PRO B CA 1
ATOM 4451 C C . PRO B 1 21 ? -38.344 31.391 19.5 1 38.22 21 PRO B C 1
ATOM 4453 O O . PRO B 1 21 ? -37.344 31.5 18.797 1 38.22 21 PRO B O 1
ATOM 4456 N N . TYR B 1 22 ? -39.531 30.672 19.031 1 40.78 22 TYR B N 1
ATOM 4457 C CA . TYR B 1 22 ? -40 29.875 17.922 1 40.78 22 TYR B CA 1
ATOM 4458 C C . TYR B 1 22 ? -39.656 30.516 16.594 1 40.78 22 TYR B C 1
ATOM 4460 O O . TYR B 1 22 ? -40.469 31.281 16.031 1 40.78 22 TYR B O 1
ATOM 4468 N N . LYS B 1 23 ? -38.594 31.125 16.5 1 50.06 23 LYS B N 1
ATOM 4469 C CA . LYS B 1 23 ? -38.438 31.625 15.133 1 50.06 23 LYS B CA 1
ATOM 4470 C C . LYS B 1 23 ? -38.688 30.5 14.117 1 50.06 23 LYS B C 1
ATOM 4472 O O . LYS B 1 23 ? -38.156 29.391 14.281 1 50.06 23 LYS B O 1
ATOM 4477 N N . HIS B 1 24 ? -39.719 30.453 13.422 1 65.06 24 HIS B N 1
ATOM 4478 C CA . HIS B 1 24 ? -40.188 29.531 12.398 1 65.06 24 HIS B CA 1
ATOM 4479 C C . HIS B 1 24 ? -39.125 29.266 11.352 1 65.06 24 HIS B C 1
ATOM 4481 O O . HIS B 1 24 ? -38.719 30.188 10.648 1 65.06 24 HIS B O 1
ATOM 4487 N N . ILE B 1 25 ? -38.25 28.234 11.602 1 73.31 25 ILE B N 1
ATOM 4488 C CA . ILE B 1 25 ? -37.25 27.797 10.617 1 73.31 25 ILE B CA 1
ATOM 4489 C C . ILE B 1 25 ? -37.938 27.328 9.352 1 73.31 25 ILE B C 1
ATOM 4491 O O . ILE B 1 25 ? -38.844 26.5 9.406 1 73.31 25 ILE B O 1
ATOM 4495 N N . LEU B 1 26 ? -37.719 28.125 8.336 1 83.44 26 LEU B N 1
ATOM 4496 C CA . LEU B 1 26 ? -38.312 27.781 7.043 1 83.44 26 LEU B CA 1
ATOM 4497 C C . LEU B 1 26 ? -37.219 27.312 6.07 1 83.44 26 LEU B C 1
ATOM 4499 O O . LEU B 1 26 ? -36.156 27.906 5.996 1 83.44 26 LEU B O 1
ATOM 4503 N N . TRP B 1 27 ? -37.375 26.172 5.547 1 90.06 27 TRP B N 1
ATOM 4504 C CA . TRP B 1 27 ? -36.562 25.656 4.461 1 90.06 27 TRP B CA 1
ATOM 4505 C C . TRP B 1 27 ? -37.25 25.844 3.115 1 90.06 27 TRP B C 1
ATOM 4507 O O . TRP B 1 27 ? -38.344 25.297 2.881 1 90.06 27 TRP B O 1
ATOM 4517 N N . LYS B 1 28 ? -36.656 26.734 2.27 1 88.44 28 LYS B N 1
A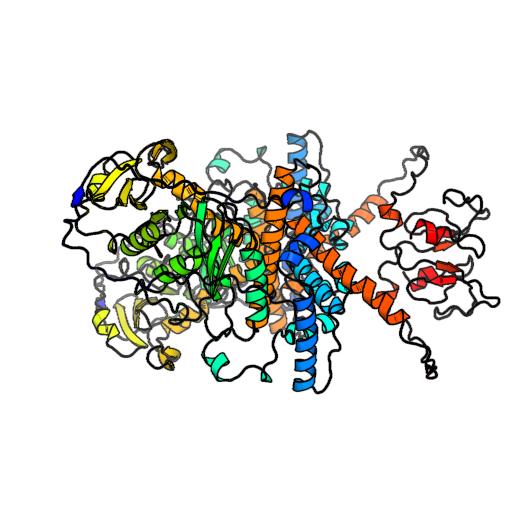TOM 4518 C CA . LYS B 1 28 ? -37.312 27.031 0.995 1 88.44 28 LYS B CA 1
ATOM 4519 C C . LYS B 1 28 ? -36.281 27.109 -0.136 1 88.44 28 LYS B C 1
ATOM 4521 O O . LYS B 1 28 ? -35.094 27.344 0.103 1 88.44 28 LYS B O 1
ATOM 4526 N N . LYS B 1 29 ? -36.844 26.859 -1.268 1 87.75 29 LYS B N 1
ATOM 4527 C CA . LYS B 1 29 ? -36.031 27.031 -2.467 1 87.75 29 LYS B CA 1
ATOM 4528 C C . LYS B 1 29 ? -35.906 28.516 -2.822 1 87.75 29 LYS B C 1
ATOM 4530 O O . LYS B 1 29 ? -36.844 29.125 -3.307 1 87.75 29 LYS B O 1
ATOM 4535 N N . GLU B 1 30 ? -34.812 29.109 -2.379 1 84.06 30 GLU B N 1
ATOM 4536 C CA . GLU B 1 30 ? -34.594 30.531 -2.607 1 84.06 30 GLU B CA 1
ATOM 4537 C C . GLU B 1 30 ? -33.094 30.828 -2.869 1 84.06 30 GLU B C 1
ATOM 4539 O O . GLU B 1 30 ? -32.281 29.922 -2.83 1 84.06 30 GLU B O 1
ATOM 4544 N N . ARG B 1 31 ? -32.906 32.062 -3.156 1 85.81 31 ARG B N 1
ATOM 4545 C CA . ARG B 1 31 ? -31.531 32.5 -3.395 1 85.81 31 ARG B CA 1
ATOM 4546 C C . ARG B 1 31 ? -30.734 32.562 -2.094 1 85.81 31 ARG B C 1
ATOM 4548 O O . ARG B 1 31 ? -31.266 32.969 -1.053 1 85.81 31 ARG B O 1
ATOM 4555 N N . PHE B 1 32 ? -29.641 32.062 -2.168 1 89.06 32 PHE B N 1
ATOM 4556 C CA . PHE B 1 32 ? -28.75 32.031 -1.021 1 89.06 32 PHE B CA 1
ATOM 4557 C C . PHE B 1 32 ? -27.812 33.219 -1.032 1 89.06 32 PHE B C 1
ATOM 4559 O O . PHE B 1 32 ? -27.031 33.406 -1.975 1 89.06 32 PHE B O 1
ATOM 4566 N N . MET B 1 33 ? -27.906 34.156 -0.091 1 81.12 33 MET B N 1
ATOM 4567 C CA . MET B 1 33 ? -27.078 35.344 0.04 1 81.12 33 MET B CA 1
ATOM 4568 C C . MET B 1 33 ? -26.406 35.375 1.409 1 81.12 33 MET B C 1
ATOM 4570 O O . MET B 1 33 ? -26.781 36.188 2.262 1 81.12 33 MET B O 1
ATOM 4574 N N . PRO B 1 34 ? -25.406 34.688 1.515 1 82.94 34 PRO B N 1
ATOM 4575 C CA . PRO B 1 34 ? -24.781 34.625 2.832 1 82.94 34 PRO B CA 1
ATOM 4576 C C . PRO B 1 34 ? -24.031 35.906 3.164 1 82.94 34 PRO B C 1
ATOM 4578 O O . PRO B 1 34 ? -23.547 36.625 2.26 1 82.94 34 PRO B O 1
ATOM 4581 N N . VAL B 1 35 ? -24.078 36.281 4.422 1 78.88 35 VAL B N 1
ATOM 4582 C CA . VAL B 1 35 ? -23.266 37.406 4.902 1 78.88 35 VAL B CA 1
ATOM 4583 C C . VAL B 1 35 ? -21.875 36.906 5.281 1 78.88 35 VAL B C 1
ATOM 4585 O O . VAL B 1 35 ? -21.734 36.094 6.203 1 78.88 35 VAL B O 1
ATOM 4588 N N . LEU B 1 36 ? -20.953 37.312 4.465 1 80.31 36 LEU B N 1
ATOM 4589 C CA . LEU B 1 36 ? -19.594 36.844 4.707 1 80.31 36 LEU B CA 1
ATOM 4590 C C . LEU B 1 36 ? -18.766 37.938 5.398 1 80.31 36 LEU B C 1
ATOM 4592 O O . LEU B 1 36 ? -18.734 39.062 4.949 1 80.31 36 LEU B O 1
ATOM 4596 N N . GLU B 1 37 ? -18.312 37.531 6.543 1 83.19 37 GLU B N 1
ATOM 4597 C CA . GLU B 1 37 ? -17.359 38.406 7.215 1 83.19 37 GLU B CA 1
ATOM 4598 C C . GLU B 1 37 ? -15.969 38.312 6.602 1 83.19 37 GLU B C 1
ATOM 4600 O O . GLU B 1 37 ? -15.539 37.219 6.227 1 83.19 37 GLU B O 1
ATOM 4605 N N . GLU B 1 38 ? -15.32 39.406 6.445 1 82.12 38 GLU B N 1
ATOM 4606 C CA . GLU B 1 38 ? -13.977 39.406 5.875 1 82.12 38 GLU B CA 1
ATOM 4607 C C . GLU B 1 38 ? -12.961 38.875 6.875 1 82.12 38 GLU B C 1
ATOM 4609 O O . GLU B 1 38 ? -13 39.219 8.062 1 82.12 38 GLU B O 1
ATOM 4614 N N . CYS B 1 39 ? -12.273 37.906 6.406 1 81.06 39 CYS B N 1
ATOM 4615 C CA . CYS B 1 39 ? -11.219 37.312 7.227 1 81.06 39 CYS B CA 1
ATOM 4616 C C . CYS B 1 39 ? -9.953 38.156 7.168 1 81.06 39 CYS B C 1
ATOM 4618 O O . CYS B 1 39 ? -9.422 38.406 6.086 1 81.06 39 CYS B O 1
ATOM 4620 N N . ARG B 1 40 ? -9.531 38.719 8.289 1 74.56 40 ARG B N 1
ATOM 4621 C CA . ARG B 1 40 ? -8.305 39.5 8.344 1 74.56 40 ARG B CA 1
ATOM 4622 C C . ARG B 1 40 ? -7.09 38.625 8.609 1 74.56 40 ARG B C 1
ATOM 4624 O O . ARG B 1 40 ? -6.98 38 9.68 1 74.56 40 ARG B O 1
ATOM 4631 N N . ILE B 1 41 ? -6.391 38.375 7.5 1 74.5 41 ILE B N 1
ATOM 4632 C CA . ILE B 1 41 ? -5.188 37.562 7.629 1 74.5 41 ILE B CA 1
ATOM 4633 C C . ILE B 1 41 ? -4.039 38.406 8.172 1 74.5 41 ILE B C 1
ATOM 4635 O O . ILE B 1 41 ? -3.801 39.531 7.688 1 74.5 41 ILE B O 1
ATOM 4639 N N . GLN B 1 42 ? -3.527 38.031 9.305 1 64.5 42 GLN B N 1
ATOM 4640 C CA . GLN B 1 42 ? -2.373 38.719 9.867 1 64.5 42 GLN B CA 1
ATOM 4641 C C . GLN B 1 42 ? -1.078 38.25 9.203 1 64.5 42 GLN B C 1
ATOM 4643 O O . GLN B 1 42 ? -0.789 37.062 9.164 1 64.5 42 GLN B O 1
ATOM 4648 N N . ASP B 1 43 ? -0.593 39.062 8.242 1 65.62 43 ASP B N 1
ATOM 4649 C CA . ASP B 1 43 ? 0.739 38.781 7.719 1 65.62 43 ASP B CA 1
ATOM 4650 C C . ASP B 1 43 ? 1.81 39 8.781 1 65.62 43 ASP B C 1
ATOM 4652 O O . ASP B 1 43 ? 1.888 40.062 9.375 1 65.62 43 ASP B O 1
ATOM 4656 N N . ASP B 1 44 ? 2.389 37.969 9.305 1 63.94 44 ASP B N 1
ATOM 4657 C CA . ASP B 1 44 ? 3.342 38.094 10.406 1 63.94 44 ASP B CA 1
ATOM 4658 C C . ASP B 1 44 ? 4.625 38.781 9.938 1 63.94 44 ASP B C 1
ATOM 4660 O O . ASP B 1 44 ? 5.488 39.094 10.75 1 63.94 44 ASP B O 1
ATOM 4664 N N . GLY B 1 45 ? 4.645 39.125 8.703 1 65.06 45 GLY B N 1
ATOM 4665 C CA . GLY B 1 45 ? 5.801 39.844 8.211 1 65.06 45 GLY B CA 1
ATOM 4666 C C . GLY B 1 45 ? 7.105 39.094 8.391 1 65.06 45 GLY B C 1
ATOM 4667 O O . GLY B 1 45 ? 8.188 39.688 8.32 1 65.06 45 GLY B O 1
ATOM 4668 N N . THR B 1 46 ? 7.066 37.781 8.703 1 72.19 46 THR B N 1
ATOM 4669 C CA . THR B 1 46 ? 8.281 37.062 9.07 1 72.19 46 THR B CA 1
ATOM 4670 C C . THR B 1 46 ? 8.922 36.438 7.848 1 72.19 46 THR B C 1
ATOM 4672 O O . THR B 1 46 ? 9.945 35.75 7.965 1 72.19 46 THR B O 1
ATOM 4675 N N . LEU B 1 47 ? 8.398 36.656 6.742 1 75.31 47 LEU B N 1
ATOM 4676 C CA . LEU B 1 47 ? 8.922 36.031 5.527 1 75.31 47 LEU B CA 1
ATOM 4677 C C . LEU B 1 47 ? 10.375 36.438 5.289 1 75.31 47 LEU B C 1
ATOM 4679 O O . LEU B 1 47 ? 11.203 35.594 4.938 1 75.31 47 LEU B O 1
ATOM 4683 N N . MET B 1 48 ? 10.633 37.625 5.523 1 72.31 48 MET B N 1
ATOM 4684 C CA . MET B 1 48 ? 11.961 38.156 5.203 1 72.31 48 MET B CA 1
ATOM 4685 C C . MET B 1 48 ? 13.008 37.594 6.16 1 72.31 48 MET B C 1
ATOM 4687 O O . MET B 1 48 ? 14.18 37.469 5.801 1 72.31 48 MET B O 1
ATOM 4691 N N . THR B 1 49 ? 12.57 37.188 7.258 1 80.56 49 THR B N 1
ATOM 4692 C CA . THR B 1 49 ? 13.508 36.656 8.242 1 80.56 49 THR B CA 1
ATOM 4693 C C . THR B 1 49 ? 13.914 35.219 7.871 1 80.56 49 THR B C 1
ATOM 4695 O O . THR B 1 49 ? 14.93 34.719 8.359 1 80.56 49 THR B O 1
ATOM 4698 N N . ARG B 1 50 ? 13.211 34.688 6.914 1 84.62 50 ARG B N 1
ATOM 4699 C CA . ARG B 1 50 ? 13.469 33.281 6.609 1 84.62 50 ARG B CA 1
ATOM 4700 C C . ARG B 1 50 ? 14.188 33.125 5.27 1 84.62 50 ARG B C 1
ATOM 4702 O O . ARG B 1 50 ? 14.25 32.031 4.711 1 84.62 50 ARG B O 1
ATOM 4709 N N . ASN B 1 51 ? 14.672 34.156 4.707 1 81.12 51 ASN B N 1
ATOM 4710 C CA . ASN B 1 51 ? 15.273 34.156 3.379 1 81.12 51 ASN B CA 1
ATOM 4711 C C . ASN B 1 51 ? 16.438 33.188 3.285 1 81.12 51 ASN B C 1
ATOM 4713 O O . ASN B 1 51 ? 16.625 32.531 2.262 1 81.12 51 ASN B O 1
ATOM 4717 N N . ASP B 1 52 ? 17.234 32.969 4.301 1 83 52 ASP B N 1
ATOM 4718 C CA . ASP B 1 52 ? 18.422 32.125 4.207 1 83 52 ASP B CA 1
ATOM 4719 C C . ASP B 1 52 ? 18.328 30.953 5.188 1 83 52 ASP B C 1
ATOM 4721 O O . ASP B 1 52 ? 19.359 30.453 5.66 1 83 52 ASP B O 1
ATOM 4725 N N . TRP B 1 53 ? 17.078 30.562 5.344 1 90.38 53 TRP B N 1
ATOM 4726 C CA . TRP B 1 53 ? 16.922 29.469 6.301 1 90.38 53 TRP B CA 1
ATOM 4727 C C . TRP B 1 53 ? 17.297 28.141 5.668 1 90.38 53 TRP B C 1
ATOM 4729 O O . TRP B 1 53 ? 16.969 27.859 4.512 1 90.38 53 TRP B O 1
ATOM 4739 N N . SER B 1 54 ? 18.031 27.391 6.422 1 91.12 54 SER B N 1
ATOM 4740 C CA . SER B 1 54 ? 18.297 26.016 6.055 1 91.12 54 SER B CA 1
ATOM 4741 C C . SER B 1 54 ? 17.141 25.094 6.461 1 91.12 54 SER B C 1
ATOM 4743 O O . SER B 1 54 ? 16.281 25.484 7.262 1 91.12 54 SER B O 1
ATOM 4745 N N . PRO B 1 55 ? 17.062 23.922 5.887 1 93.5 55 PRO B N 1
ATOM 4746 C CA . PRO B 1 55 ? 16.031 22.969 6.285 1 93.5 55 PRO B CA 1
ATOM 4747 C C . PRO B 1 55 ? 15.992 22.719 7.793 1 93.5 55 PRO B C 1
ATOM 4749 O O . PRO B 1 55 ? 14.914 22.594 8.375 1 93.5 55 PRO B O 1
ATOM 4752 N N . GLN B 1 56 ? 17.062 22.75 8.375 1 94.44 56 GLN B N 1
ATOM 4753 C CA . GLN B 1 56 ? 17.125 22.516 9.812 1 94.44 56 GLN B CA 1
ATOM 4754 C C . GLN B 1 56 ? 16.453 23.641 10.586 1 94.44 56 GLN B C 1
ATOM 4756 O O . GLN B 1 56 ? 15.828 23.391 11.625 1 94.44 56 GLN B O 1
ATOM 4761 N N . GLN B 1 57 ? 16.594 24.812 10.141 1 94.5 57 GLN B N 1
ATOM 4762 C CA . GLN B 1 57 ? 15.977 25.953 10.812 1 94.5 57 GLN B CA 1
ATOM 4763 C C . GLN B 1 57 ? 14.453 25.875 10.758 1 94.5 57 GLN B C 1
ATOM 4765 O O . GLN B 1 57 ? 13.773 26.203 11.727 1 94.5 57 GLN B O 1
ATOM 4770 N N . TYR B 1 58 ? 13.953 25.5 9.562 1 95.62 58 TYR B N 1
ATOM 4771 C CA . TYR B 1 58 ? 12.516 25.281 9.469 1 95.62 58 TYR B CA 1
ATOM 4772 C C . TYR B 1 58 ? 12.07 24.172 10.422 1 95.62 58 TYR B C 1
ATOM 4774 O O . TYR B 1 58 ? 11.055 24.297 11.102 1 95.62 58 TYR B O 1
ATOM 4782 N N . PHE B 1 59 ? 12.922 23.188 10.508 1 97.56 59 PHE B N 1
ATOM 4783 C CA . PHE B 1 59 ? 12.656 22.016 11.336 1 97.56 59 PHE B CA 1
ATOM 4784 C C . PHE B 1 59 ? 12.656 22.391 12.812 1 97.56 59 PHE B C 1
ATOM 4786 O O . PHE B 1 59 ? 11.836 21.891 13.586 1 97.56 59 PHE B O 1
ATOM 4793 N N . GLN B 1 60 ? 13.391 23.266 13.211 1 96.12 60 GLN B N 1
ATOM 4794 C CA . GLN B 1 60 ? 13.57 23.656 14.602 1 96.12 60 GLN B CA 1
ATOM 4795 C C . GLN B 1 60 ? 12.375 24.453 15.117 1 96.12 60 GLN B C 1
ATOM 4797 O O . GLN B 1 60 ? 12.211 24.641 16.328 1 96.12 60 GLN B O 1
ATOM 4802 N N . GLN B 1 61 ? 11.562 24.844 14.188 1 95.44 61 GLN B N 1
ATOM 4803 C CA . GLN B 1 61 ? 10.32 25.484 14.617 1 95.44 61 GLN B CA 1
ATOM 4804 C C . GLN B 1 61 ? 9.414 24.516 15.359 1 95.44 61 GLN B C 1
ATOM 4806 O O . GLN B 1 61 ? 8.609 24.922 16.203 1 95.44 61 GLN B O 1
ATOM 4811 N N . TYR B 1 62 ? 9.586 23.266 15.055 1 97.88 62 TYR B N 1
ATOM 4812 C CA . TYR B 1 62 ? 8.719 22.234 15.602 1 97.88 62 TYR B CA 1
ATOM 4813 C C . TYR B 1 62 ? 9.453 21.406 16.656 1 97.88 62 TYR B C 1
ATOM 4815 O O . TYR B 1 62 ? 8.867 20.984 17.641 1 97.88 62 TYR B O 1
ATOM 4823 N N . ILE B 1 63 ? 10.656 21.094 16.312 1 97.19 63 ILE B N 1
ATOM 4824 C CA . ILE B 1 63 ? 11.523 20.328 17.188 1 97.19 63 ILE B CA 1
ATOM 4825 C C . ILE B 1 63 ? 12.68 21.188 17.672 1 97.19 63 ILE B C 1
ATOM 4827 O O . ILE B 1 63 ? 13.672 21.359 16.953 1 97.19 63 ILE B O 1
ATOM 4831 N N . ASP B 1 64 ? 12.633 21.594 18.875 1 95.38 64 ASP B N 1
ATOM 4832 C CA . ASP B 1 64 ? 13.656 22.5 19.375 1 95.38 64 ASP B CA 1
ATOM 4833 C C . ASP B 1 64 ? 14.75 21.75 20.125 1 95.38 64 ASP B C 1
ATOM 4835 O O . ASP B 1 64 ? 14.688 20.531 20.266 1 95.38 64 ASP B O 1
ATOM 4839 N N . LYS B 1 65 ? 15.664 22.484 20.594 1 95 65 LYS B N 1
ATOM 4840 C CA . LYS B 1 65 ? 16.812 21.906 21.297 1 95 65 LYS B CA 1
ATOM 4841 C C . LYS B 1 65 ? 16.391 21.281 22.625 1 95 65 LYS B C 1
ATOM 4843 O O . LYS B 1 65 ? 16.953 20.266 23.031 1 95 65 LYS B O 1
ATOM 4848 N N . LYS B 1 66 ? 15.445 21.859 23.172 1 96.5 66 LYS B N 1
ATOM 4849 C CA . LYS B 1 66 ? 14.992 21.375 24.469 1 96.5 66 LYS B CA 1
ATOM 4850 C C . LYS B 1 66 ? 14.406 19.969 24.344 1 96.5 66 LYS B C 1
ATOM 4852 O O . LYS B 1 66 ? 14.688 19.094 25.188 1 96.5 66 LYS B O 1
ATOM 4857 N N . LEU B 1 67 ? 13.617 19.766 23.375 1 97.25 67 LEU B N 1
ATOM 4858 C CA . LEU B 1 67 ? 13.031 18.453 23.172 1 97.25 67 LEU B CA 1
ATOM 4859 C C . LEU B 1 67 ? 14.109 17.406 22.938 1 97.25 67 LEU B C 1
ATOM 4861 O O . LEU B 1 67 ? 14.031 16.281 23.453 1 97.25 67 LEU B O 1
ATOM 4865 N N . ILE B 1 68 ? 15.125 17.703 22.156 1 97.06 68 ILE B N 1
ATOM 4866 C CA . ILE B 1 68 ? 16.219 16.797 21.875 1 97.06 68 ILE B CA 1
ATOM 4867 C C . ILE B 1 68 ? 17 16.484 23.156 1 97.06 68 ILE B C 1
ATOM 4869 O O . ILE B 1 68 ? 17.375 15.336 23.391 1 97.06 68 ILE B O 1
ATOM 4873 N N . GLN B 1 69 ? 17.172 17.5 23.922 1 97 69 GLN B N 1
ATOM 4874 C CA . GLN B 1 69 ? 17.812 17.312 25.219 1 97 69 GLN B CA 1
ATOM 4875 C C . GLN B 1 69 ? 17 16.391 26.109 1 97 69 GLN B C 1
ATOM 4877 O O . GLN B 1 69 ? 17.562 15.516 26.781 1 97 69 GLN B O 1
ATOM 4882 N N . ASP B 1 70 ? 15.75 16.625 26.109 1 96.75 70 ASP B N 1
ATOM 4883 C CA . ASP B 1 70 ? 14.875 15.781 26.906 1 96.75 70 ASP B CA 1
ATOM 4884 C C . ASP B 1 70 ? 14.922 14.328 26.438 1 96.75 70 ASP B C 1
ATOM 4886 O O . ASP B 1 70 ? 14.969 13.406 27.266 1 96.75 70 ASP B O 1
ATOM 4890 N N . LEU B 1 71 ? 14.914 14.133 25.188 1 97.19 71 LEU B N 1
ATOM 4891 C CA . LEU B 1 71 ? 14.992 12.781 24.641 1 97.19 71 LEU B CA 1
ATOM 4892 C C . LEU B 1 71 ? 16.266 12.078 25.109 1 97.19 71 LEU B C 1
ATOM 4894 O O . LEU B 1 71 ? 16.234 10.914 25.5 1 97.19 71 LEU B O 1
ATOM 4898 N N . SER B 1 72 ? 17.375 12.797 25.031 1 96.94 72 SER B N 1
ATOM 4899 C CA . SER B 1 72 ? 18.641 12.234 25.469 1 96.94 72 SER B CA 1
ATOM 4900 C C . SER B 1 72 ? 18.609 11.93 26.969 1 96.94 72 SER B C 1
ATOM 4902 O O . SER B 1 72 ? 18.969 10.82 27.375 1 96.94 72 SER B O 1
ATOM 4904 N N . PHE B 1 73 ? 18.141 12.859 27.688 1 96.38 73 PHE B N 1
ATOM 4905 C CA . PHE B 1 73 ? 18.156 12.758 29.141 1 96.38 73 PHE B CA 1
ATOM 4906 C C . PHE B 1 73 ? 17.266 11.617 29.609 1 96.38 73 PHE B C 1
ATOM 4908 O O . PHE B 1 73 ? 17.719 10.75 30.375 1 96.38 73 PHE B O 1
ATOM 4915 N N . PHE B 1 74 ? 16.062 11.539 29.188 1 96.38 74 PHE B N 1
ATOM 4916 C CA . PHE B 1 74 ? 15.102 10.562 29.688 1 96.38 74 PHE B CA 1
ATOM 4917 C C . PHE B 1 74 ? 15.414 9.172 29.141 1 96.38 74 PHE B C 1
ATOM 4919 O O . PHE B 1 74 ? 15.133 8.164 29.797 1 96.38 74 PHE B O 1
ATOM 4926 N N . THR B 1 75 ? 16 9.086 27.969 1 95.94 75 THR B N 1
ATOM 4927 C CA . THR B 1 75 ? 16.453 7.801 27.438 1 95.94 75 THR B CA 1
ATOM 4928 C C . THR B 1 75 ? 17.531 7.199 28.312 1 95.94 75 THR B C 1
ATOM 4930 O O . THR B 1 75 ? 17.516 6.008 28.625 1 95.94 75 THR B O 1
ATOM 4933 N N . ASN B 1 76 ? 18.469 8.055 28.703 1 95.25 76 ASN B N 1
ATOM 4934 C CA . ASN B 1 76 ? 19.516 7.602 29.609 1 95.25 76 ASN B CA 1
ATOM 4935 C C . ASN B 1 76 ? 18.953 7.176 30.953 1 95.25 76 ASN B C 1
ATOM 4937 O O . ASN B 1 76 ? 19.375 6.164 31.516 1 95.25 76 ASN B O 1
ATOM 4941 N N . GLN B 1 77 ? 18.047 7.914 31.406 1 93.12 77 GLN B N 1
ATOM 4942 C CA . GLN B 1 77 ? 17.422 7.609 32.688 1 93.12 77 GLN B CA 1
ATOM 4943 C C . GLN B 1 77 ? 16.719 6.258 32.656 1 93.12 77 GLN B C 1
ATOM 4945 O O . GLN B 1 77 ? 16.812 5.477 33.594 1 93.12 77 GLN B O 1
ATOM 4950 N N . ARG B 1 78 ? 16.031 6.004 31.641 1 91.25 78 ARG B N 1
ATOM 4951 C CA . ARG B 1 78 ? 15.352 4.723 31.484 1 91.25 78 ARG B CA 1
ATOM 4952 C C . ARG B 1 78 ? 16.344 3.568 31.469 1 91.25 78 ARG B C 1
ATOM 4954 O O . ARG B 1 78 ? 16.109 2.539 32.094 1 91.25 78 ARG B O 1
ATOM 4961 N N . MET B 1 79 ? 17.406 3.748 30.75 1 91.19 79 MET B N 1
ATOM 4962 C CA . MET B 1 79 ? 18.391 2.684 30.656 1 91.19 79 MET B CA 1
ATOM 4963 C C . MET B 1 79 ? 19.031 2.395 32 1 91.19 79 MET B C 1
ATOM 4965 O O . MET B 1 79 ? 19.297 1.238 32.344 1 91.19 79 MET B O 1
ATOM 4969 N N . VAL B 1 80 ? 19.25 3.395 32.719 1 90.25 80 VAL B N 1
ATOM 4970 C CA . VAL B 1 80 ? 19.781 3.221 34.062 1 90.25 80 VAL B CA 1
ATOM 4971 C C . VAL B 1 80 ? 18.797 2.436 34.938 1 90.25 80 VAL B C 1
ATOM 4973 O O . VAL B 1 80 ? 19.203 1.545 35.688 1 90.25 80 VAL B O 1
ATOM 4976 N N . ARG B 1 81 ? 17.625 2.729 34.812 1 88.12 81 ARG B N 1
ATOM 4977 C CA . ARG B 1 81 ? 16.578 2.062 35.594 1 88.12 81 ARG B CA 1
ATOM 4978 C C . ARG B 1 81 ? 16.453 0.599 35.188 1 88.12 81 ARG B C 1
ATOM 4980 O O . ARG B 1 81 ? 16.328 -0.279 36.062 1 88.12 81 ARG B O 1
ATOM 4987 N N . ASP B 1 82 ? 16.422 0.352 33.906 1 86.69 82 ASP B N 1
ATOM 4988 C CA . ASP B 1 82 ? 16.156 -0.985 33.375 1 86.69 82 ASP B CA 1
ATOM 4989 C C . ASP B 1 82 ? 17.375 -1.884 33.5 1 86.69 82 ASP B C 1
ATOM 4991 O O . ASP B 1 82 ? 17.266 -3.057 33.875 1 86.69 82 ASP B O 1
ATOM 4995 N N . SER B 1 83 ? 18.562 -1.339 33.125 1 87.31 83 SER B N 1
ATOM 4996 C CA . SER B 1 83 ? 19.734 -2.201 33.031 1 87.31 83 SER B CA 1
ATOM 4997 C C . SER B 1 83 ? 20.766 -1.839 34.062 1 87.31 83 SER B C 1
ATOM 4999 O O . SER B 1 83 ? 21.719 -2.592 34.312 1 87.31 83 SER B O 1
ATOM 5001 N N . GLY B 1 84 ? 20.641 -0.702 34.75 1 87.31 84 GLY B N 1
ATOM 5002 C CA . GLY B 1 84 ? 21.609 -0.26 35.719 1 87.31 84 GLY B CA 1
ATOM 5003 C C . GLY B 1 84 ? 22.75 0.542 35.125 1 87.31 84 GLY B C 1
ATOM 5004 O O . GLY B 1 84 ? 23.531 1.162 35.844 1 87.31 84 GLY B O 1
ATOM 5005 N N . CYS B 1 85 ? 22.797 0.485 33.75 1 87.81 85 CYS B N 1
ATOM 5006 C CA . CYS B 1 85 ? 23.844 1.229 33.094 1 87.81 85 CYS B CA 1
ATOM 5007 C C . CYS B 1 85 ? 23.266 2.266 32.125 1 87.81 85 CYS B C 1
ATOM 5009 O O . CYS B 1 85 ? 22.219 2.025 31.5 1 87.81 85 CYS B O 1
ATOM 5011 N N . SER B 1 86 ? 23.969 3.344 32.188 1 86.75 86 SER B N 1
ATOM 5012 C CA . SER B 1 86 ? 23.516 4.406 31.312 1 86.75 86 SER B CA 1
ATOM 5013 C C . SER B 1 86 ? 23.984 4.164 29.875 1 86.75 86 SER B C 1
ATOM 5015 O O . SER B 1 86 ? 25.062 3.611 29.656 1 86.75 86 SER B O 1
ATOM 5017 N N . LEU B 1 87 ? 23.172 4.543 28.953 1 90.75 87 LEU B N 1
ATOM 5018 C CA . LEU B 1 87 ? 23.562 4.512 27.562 1 90.75 87 LEU B CA 1
ATOM 5019 C C . LEU B 1 87 ? 24.516 5.652 27.234 1 90.75 87 LEU B C 1
ATOM 5021 O O . LEU B 1 87 ? 25.25 5.594 26.234 1 90.75 87 LEU B O 1
ATOM 5025 N N . ASN B 1 88 ? 24.5 6.703 28.031 1 92.31 88 ASN B N 1
ATOM 5026 C CA . ASN B 1 88 ? 25.328 7.898 27.875 1 92.31 88 ASN B CA 1
ATOM 5027 C C . ASN B 1 88 ? 25.109 8.547 26.516 1 92.31 88 ASN B C 1
ATOM 5029 O O . ASN B 1 88 ? 26.078 8.875 25.828 1 92.31 88 ASN B O 1
ATOM 5033 N N . THR B 1 89 ? 23.891 8.539 26.109 1 94.88 89 THR B N 1
ATOM 5034 C CA . THR B 1 89 ? 23.609 9.227 24.859 1 94.88 89 THR B CA 1
ATOM 5035 C C . THR B 1 89 ? 23.625 10.742 25.047 1 94.88 89 THR B C 1
ATOM 5037 O O . THR B 1 89 ? 23.375 11.234 26.156 1 94.88 89 THR B O 1
ATOM 5040 N N . THR B 1 90 ? 23.953 11.5 24.047 1 95.81 90 THR B N 1
ATOM 5041 C CA . THR B 1 90 ? 23.984 12.961 24.047 1 95.81 90 THR B CA 1
ATOM 5042 C C . THR B 1 90 ? 22.938 13.523 23.078 1 95.81 90 THR B C 1
ATOM 5044 O O . THR B 1 90 ? 22.422 12.805 22.234 1 95.81 90 THR B O 1
ATOM 5047 N N . PRO B 1 91 ? 22.562 14.773 23.359 1 96.62 91 PRO B N 1
ATOM 5048 C CA . PRO B 1 91 ? 21.641 15.398 22.406 1 96.62 91 PRO B CA 1
ATOM 5049 C C . PRO B 1 91 ? 22.141 15.312 20.953 1 96.62 91 PRO B C 1
ATOM 5051 O O . PRO B 1 91 ? 21.328 15.125 20.047 1 96.62 91 PRO B O 1
ATOM 5054 N N . GLU B 1 92 ? 23.375 15.391 20.781 1 95.62 92 GLU B N 1
ATOM 5055 C CA . GLU B 1 92 ? 23.953 15.297 19.453 1 95.62 92 GLU B CA 1
ATOM 5056 C C . GLU B 1 92 ? 23.75 13.898 18.859 1 95.62 92 GLU B C 1
ATOM 5058 O O . GLU B 1 92 ? 23.453 13.766 17.672 1 95.62 92 GLU B O 1
ATOM 5063 N N . GLU B 1 93 ? 23.922 12.945 19.656 1 96.5 93 GLU B N 1
ATOM 5064 C CA . GLU B 1 93 ? 23.719 11.57 19.203 1 96.5 93 GLU B CA 1
ATOM 5065 C C . GLU B 1 93 ? 22.25 11.328 18.844 1 96.5 93 GLU B C 1
ATOM 5067 O O . GLU B 1 93 ? 21.953 10.594 17.906 1 96.5 93 GLU B O 1
ATOM 5072 N N . ILE B 1 94 ? 21.391 11.922 19.656 1 97.31 94 ILE B N 1
ATOM 5073 C CA . ILE B 1 94 ? 19.969 11.797 19.359 1 97.31 94 ILE B CA 1
ATOM 5074 C C . ILE B 1 94 ? 19.672 12.453 18.016 1 97.31 94 ILE B C 1
ATOM 5076 O O . ILE B 1 94 ? 18.875 11.922 17.234 1 97.31 94 ILE B O 1
ATOM 5080 N N . ASN B 1 95 ? 20.297 13.578 17.766 1 97.12 95 ASN B N 1
ATOM 5081 C CA . ASN B 1 95 ? 20.156 14.203 16.453 1 97.12 95 ASN B CA 1
ATOM 5082 C C . ASN B 1 95 ? 20.625 13.281 15.336 1 97.12 95 ASN B C 1
ATOM 5084 O O . ASN B 1 95 ? 19.969 13.18 14.297 1 97.12 95 ASN B O 1
ATOM 5088 N N . THR B 1 96 ? 21.734 12.672 15.562 1 97.81 96 THR B N 1
ATOM 5089 C CA . THR B 1 96 ? 22.281 11.734 14.586 1 97.81 96 THR B CA 1
ATOM 5090 C C . THR B 1 96 ? 21.312 10.57 14.359 1 97.81 96 THR B C 1
ATOM 5092 O O . THR B 1 96 ? 21.078 10.172 13.219 1 97.81 96 THR B O 1
ATOM 5095 N N . PHE B 1 97 ? 20.781 10.086 15.492 1 97.69 97 PHE B N 1
ATOM 5096 C CA . PHE B 1 97 ? 19.812 9.008 15.422 1 97.69 97 PHE B CA 1
ATOM 5097 C C . PHE B 1 97 ? 18.609 9.414 14.57 1 97.69 97 PHE B C 1
ATOM 5099 O O . PHE B 1 97 ? 18.156 8.641 13.719 1 97.69 97 PHE B O 1
ATOM 5106 N N . LEU B 1 98 ? 18.094 10.594 14.766 1 97.69 98 LEU B N 1
ATOM 5107 C CA . LEU B 1 98 ? 16.953 11.102 14.008 1 97.69 98 LEU B CA 1
ATOM 5108 C C . LEU B 1 98 ? 17.328 11.289 12.539 1 97.69 98 LEU B C 1
ATOM 5110 O O . LEU B 1 98 ? 16.547 10.93 11.648 1 97.69 98 LEU B O 1
ATOM 5114 N N . GLY B 1 99 ? 18.484 11.875 12.32 1 97.75 99 GLY B N 1
ATOM 5115 C CA . GLY B 1 99 ? 18.953 12.031 10.953 1 97.75 99 GLY B CA 1
ATOM 5116 C C . GLY B 1 99 ? 19.047 10.719 10.203 1 97.75 99 GLY B C 1
ATOM 5117 O O . GLY B 1 99 ? 18.641 10.625 9.039 1 97.75 99 GLY B O 1
ATOM 5118 N N . ILE B 1 100 ? 19.578 9.688 10.836 1 97.75 100 ILE B N 1
ATOM 5119 C CA . ILE B 1 100 ? 19.703 8.359 10.25 1 97.75 100 ILE B CA 1
ATOM 5120 C C . ILE B 1 100 ? 18.312 7.809 9.945 1 97.75 100 ILE B C 1
ATOM 5122 O O . ILE B 1 100 ? 18.078 7.246 8.867 1 97.75 100 ILE B O 1
ATOM 5126 N N . SER B 1 101 ? 17.375 7.973 10.867 1 97.75 101 SER B N 1
ATOM 5127 C CA . SER B 1 101 ? 16.016 7.488 10.68 1 97.75 101 SER B CA 1
ATOM 5128 C C . SER B 1 101 ? 15.359 8.133 9.469 1 97.75 101 SER B C 1
ATOM 5130 O O . SER B 1 101 ? 14.68 7.461 8.688 1 97.75 101 SER B O 1
ATOM 5132 N N . VAL B 1 102 ? 15.594 9.406 9.305 1 97.69 102 VAL B N 1
ATOM 5133 C CA . VAL B 1 102 ? 15.047 10.133 8.164 1 97.69 102 VAL B CA 1
ATOM 5134 C C . VAL B 1 102 ? 15.711 9.648 6.879 1 97.69 102 VAL B C 1
ATOM 5136 O O . VAL B 1 102 ? 15.039 9.445 5.867 1 97.69 102 VAL B O 1
ATOM 5139 N N . TYR B 1 103 ? 17.016 9.516 6.949 1 97.06 103 TYR B N 1
ATOM 5140 C CA . TYR B 1 103 ? 17.75 9.055 5.781 1 97.06 103 TYR B CA 1
ATOM 5141 C C . TYR B 1 103 ? 17.297 7.672 5.352 1 97.06 103 TYR B C 1
ATOM 5143 O O . TYR B 1 103 ? 17.109 7.414 4.16 1 97.06 103 TYR B O 1
ATOM 5151 N N . MET B 1 104 ? 17.125 6.809 6.281 1 96.62 104 MET B N 1
ATOM 5152 C CA . MET B 1 104 ? 16.625 5.461 6.008 1 96.62 104 MET B CA 1
ATOM 5153 C C . MET B 1 104 ? 15.25 5.504 5.371 1 96.62 104 MET B C 1
ATOM 5155 O O . MET B 1 104 ? 14.953 4.73 4.457 1 96.62 104 MET B O 1
ATOM 5159 N N . ALA B 1 105 ? 14.422 6.375 5.855 1 96.5 105 ALA B N 1
ATOM 5160 C CA . ALA B 1 105 ? 13.07 6.52 5.309 1 96.5 105 ALA B CA 1
ATOM 5161 C C . ALA B 1 105 ? 13.117 6.934 3.842 1 96.5 105 ALA B C 1
ATOM 5163 O O . ALA B 1 105 ? 12.273 6.516 3.047 1 96.5 105 ALA B O 1
ATOM 5164 N N . CYS B 1 106 ? 14.062 7.707 3.49 1 95.81 106 CYS B N 1
ATOM 5165 C CA . CYS B 1 106 ? 14.211 8.203 2.125 1 95.81 106 CYS B CA 1
ATOM 5166 C C . CYS B 1 106 ? 14.719 7.109 1.197 1 95.81 106 CYS B C 1
ATOM 5168 O O . CYS B 1 106 ? 14.359 7.066 0.02 1 95.81 106 CYS B O 1
ATOM 5170 N N . LEU B 1 107 ? 15.578 6.258 1.721 1 95.31 107 LEU B N 1
ATOM 5171 C CA . LEU B 1 107 ? 16.141 5.199 0.886 1 95.31 107 LEU B CA 1
ATOM 5172 C C . LEU B 1 107 ? 15.18 4.012 0.81 1 95.31 107 LEU B C 1
ATOM 5174 O O . LEU B 1 107 ? 14.945 3.467 -0.272 1 95.31 107 LEU B O 1
ATOM 5178 N N . GLY B 1 108 ? 14.75 3.549 1.975 1 93.81 108 GLY B N 1
ATOM 5179 C CA . GLY B 1 108 ? 13.664 2.578 1.999 1 93.81 108 GLY B CA 1
ATOM 5180 C C . GLY B 1 108 ? 14.148 1.145 1.876 1 93.81 108 GLY B C 1
ATOM 5181 O O . GLY B 1 108 ? 13.477 0.307 1.273 1 93.81 108 GLY B O 1
ATOM 5182 N N . TYR B 1 109 ? 15.359 0.855 2.443 1 94.25 109 TYR B N 1
ATOM 5183 C CA . TYR B 1 109 ? 15.742 -0.552 2.465 1 94.25 109 TYR B CA 1
ATOM 5184 C C . TYR B 1 109 ? 14.719 -1.386 3.229 1 94.25 109 TYR B C 1
ATOM 5186 O O . TYR B 1 109 ? 14.133 -0.917 4.203 1 94.25 109 TYR B O 1
ATOM 5194 N N . PRO B 1 110 ? 14.5 -2.605 2.814 1 92.31 110 PRO B N 1
ATOM 5195 C CA . PRO B 1 110 ? 13.492 -3.436 3.479 1 92.31 110 PRO B CA 1
ATOM 5196 C C . PRO B 1 110 ? 13.898 -3.838 4.895 1 92.31 110 PRO B C 1
ATOM 5198 O O . PRO B 1 110 ? 13.039 -4.113 5.73 1 92.31 110 PRO B O 1
ATOM 5201 N N . ARG B 1 111 ? 15.195 -3.885 5.168 1 92.88 111 ARG B N 1
ATOM 5202 C CA . ARG B 1 111 ? 15.695 -4.242 6.488 1 92.88 111 ARG B CA 1
ATOM 5203 C C . ARG B 1 111 ? 16.703 -3.215 6.992 1 92.88 111 ARG B C 1
ATOM 5205 O O . ARG B 1 111 ? 17.594 -2.789 6.246 1 92.88 111 ARG B O 1
ATOM 5212 N N . ILE B 1 112 ? 16.578 -2.979 8.25 1 94.69 112 ILE B N 1
ATOM 5213 C CA . ILE B 1 112 ? 17.422 -1.947 8.844 1 94.69 112 ILE B CA 1
ATOM 5214 C C . ILE B 1 112 ? 18.891 -2.383 8.781 1 94.69 112 ILE B C 1
ATOM 5216 O O . ILE B 1 112 ? 19.781 -1.567 8.523 1 94.69 112 ILE B O 1
ATOM 5220 N N . ARG B 1 113 ? 19.188 -3.607 8.961 1 94.25 113 ARG B N 1
ATOM 5221 C CA . ARG B 1 113 ? 20.562 -4.113 9.039 1 94.25 113 ARG B CA 1
ATOM 5222 C C . ARG B 1 113 ? 21.297 -3.924 7.719 1 94.25 113 ARG B C 1
ATOM 5224 O O . ARG B 1 113 ? 22.516 -3.891 7.684 1 94.25 113 ARG B O 1
ATOM 5231 N N . MET B 1 114 ? 20.594 -3.789 6.672 1 93.81 114 MET B N 1
ATOM 5232 C CA . MET B 1 114 ? 21.156 -3.672 5.336 1 93.81 114 MET B CA 1
ATOM 5233 C C . MET B 1 114 ? 21.984 -2.391 5.207 1 93.81 114 MET B C 1
ATOM 5235 O O . MET B 1 114 ? 22.922 -2.33 4.418 1 93.81 114 MET B O 1
ATOM 5239 N N . TYR B 1 115 ? 21.656 -1.396 5.984 1 94.94 115 TYR B N 1
ATOM 5240 C CA . TYR B 1 115 ? 22.328 -0.108 5.895 1 94.94 115 TYR B CA 1
ATOM 5241 C C . TYR B 1 115 ? 23.766 -0.213 6.391 1 94.94 115 TYR B C 1
ATOM 5243 O O . TYR B 1 115 ? 24.594 0.662 6.113 1 94.94 115 TYR B O 1
ATOM 5251 N N . TRP B 1 116 ? 24.094 -1.289 7.172 1 96 116 TRP B N 1
ATOM 5252 C CA . TRP B 1 116 ? 25.438 -1.495 7.707 1 96 116 TRP B CA 1
ATOM 5253 C C . TRP B 1 116 ? 26.109 -2.686 7.039 1 96 116 TRP B C 1
ATOM 5255 O O . TRP B 1 116 ? 27.312 -2.91 7.223 1 96 116 TRP B O 1
ATOM 5265 N N . ALA B 1 117 ? 25.344 -3.459 6.262 1 92.25 117 ALA B N 1
ATOM 5266 C CA . ALA B 1 117 ? 25.891 -4.652 5.625 1 92.25 117 ALA B CA 1
ATOM 5267 C C . ALA B 1 117 ? 26.906 -4.281 4.547 1 92.25 117 ALA B C 1
ATOM 5269 O O . ALA B 1 117 ? 26.766 -3.256 3.879 1 92.25 117 ALA B O 1
ATOM 5270 N N . ALA B 1 118 ? 27.766 -5.113 4.23 1 87.06 118 ALA B N 1
ATOM 5271 C CA . ALA B 1 118 ? 28.891 -4.84 3.352 1 87.06 118 ALA B CA 1
ATOM 5272 C C . ALA B 1 118 ? 28.422 -4.539 1.931 1 87.06 118 ALA B C 1
ATOM 5274 O O . ALA B 1 118 ? 28.844 -3.539 1.336 1 87.06 118 ALA B O 1
ATOM 5275 N N . LYS B 1 119 ? 27.516 -5.238 1.453 1 82.5 119 LYS B N 1
ATOM 5276 C CA . LYS B 1 119 ? 27.109 -5.148 0.054 1 82.5 119 LYS B CA 1
ATOM 5277 C C . LYS B 1 119 ? 26.188 -3.961 -0.173 1 82.5 119 LYS B C 1
ATOM 5279 O O . LYS B 1 119 ? 26.125 -3.412 -1.274 1 82.5 119 LYS B O 1
ATOM 5284 N N . THR B 1 120 ? 25.469 -3.561 0.849 1 88.56 120 THR B N 1
ATOM 5285 C CA . THR B 1 120 ? 24.469 -2.523 0.698 1 88.56 120 THR B CA 1
ATOM 5286 C C . THR B 1 120 ? 24.766 -1.338 1.61 1 88.56 120 THR B C 1
ATOM 5288 O O . THR B 1 120 ? 23.891 -0.502 1.857 1 88.56 120 THR B O 1
ATOM 5291 N N . ARG B 1 121 ? 25.922 -1.206 2.004 1 90.5 121 ARG B N 1
ATOM 5292 C CA . ARG B 1 121 ? 26.344 -0.242 3.014 1 90.5 121 ARG B CA 1
ATOM 5293 C C . ARG B 1 121 ? 26.094 1.188 2.547 1 90.5 121 ARG B C 1
ATOM 5295 O O . ARG B 1 121 ? 26.375 1.532 1.4 1 90.5 121 ARG B O 1
ATOM 5302 N N . VAL B 1 122 ? 25.5 1.984 3.369 1 92.38 122 VAL B N 1
ATOM 5303 C CA . VAL B 1 122 ? 25.344 3.416 3.137 1 92.38 122 VAL B CA 1
ATOM 5304 C C . VAL B 1 122 ? 26.312 4.188 4.039 1 92.38 122 VAL B C 1
ATOM 5306 O O . VAL B 1 122 ? 26.125 4.246 5.254 1 92.38 122 VAL B O 1
ATOM 5309 N N . ALA B 1 123 ? 27.203 4.781 3.516 1 91.5 123 ALA B N 1
ATOM 5310 C CA . ALA B 1 123 ? 28.359 5.328 4.215 1 91.5 123 ALA B CA 1
ATOM 5311 C C . ALA B 1 123 ? 27.938 6.359 5.258 1 91.5 123 ALA B C 1
ATOM 5313 O O . ALA B 1 123 ? 28.375 6.305 6.41 1 91.5 123 ALA B O 1
ATOM 5314 N N . ILE B 1 124 ? 27.062 7.246 4.945 1 93.38 124 ILE B N 1
ATOM 5315 C CA . ILE B 1 124 ? 26.703 8.336 5.848 1 93.38 124 ILE B CA 1
ATOM 5316 C C . ILE B 1 124 ? 26.047 7.773 7.105 1 93.38 124 ILE B C 1
ATOM 5318 O O . ILE B 1 124 ? 26.188 8.336 8.195 1 93.38 124 ILE B O 1
ATOM 5322 N N . ILE B 1 125 ? 25.359 6.66 6.973 1 95.88 125 ILE B N 1
ATOM 5323 C CA . ILE B 1 125 ? 24.672 6.035 8.094 1 95.88 125 ILE B CA 1
ATOM 5324 C C . ILE B 1 125 ? 25.656 5.191 8.898 1 95.88 125 ILE B C 1
ATOM 5326 O O . ILE B 1 125 ? 25.812 5.387 10.109 1 95.88 125 ILE B O 1
ATOM 5330 N N . ALA B 1 126 ? 26.406 4.336 8.188 1 95.25 126 ALA B N 1
ATOM 5331 C CA . ALA B 1 126 ? 27.266 3.348 8.836 1 95.25 126 ALA B CA 1
ATOM 5332 C C . ALA B 1 126 ? 28.453 4.016 9.508 1 95.25 126 ALA B C 1
ATOM 5334 O O . ALA B 1 126 ? 28.969 3.525 10.516 1 95.25 126 ALA B O 1
ATOM 5335 N N . ASP B 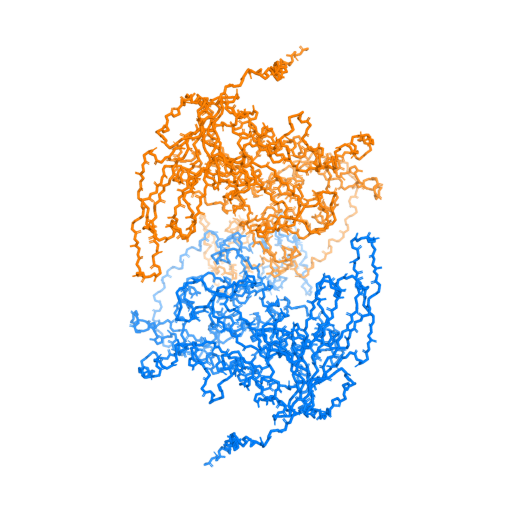1 127 ? 28.844 5.121 9 1 94 127 ASP B N 1
ATOM 5336 C CA . ASP B 1 127 ? 30.016 5.805 9.531 1 94 127 ASP B CA 1
ATOM 5337 C C . ASP B 1 127 ? 29.641 6.699 10.711 1 94 127 ASP B C 1
ATOM 5339 O O . ASP B 1 127 ? 30.5 7.098 11.492 1 94 127 ASP B O 1
ATOM 5343 N N . SER B 1 128 ? 28.406 7 10.867 1 95.94 128 SER B N 1
ATOM 5344 C CA . SER B 1 128 ? 27.969 7.949 11.891 1 95.94 128 SER B CA 1
ATOM 5345 C C . SER B 1 128 ? 27.578 7.238 13.18 1 95.94 128 SER B C 1
ATOM 5347 O O . SER B 1 128 ? 27.672 7.816 14.266 1 95.94 128 SER B O 1
ATOM 5349 N N . MET B 1 129 ? 27.109 6 13.031 1 96.38 129 MET B N 1
ATOM 5350 C CA . MET B 1 129 ? 26.641 5.238 14.188 1 96.38 129 MET B CA 1
ATOM 5351 C C . MET B 1 129 ? 26.672 3.738 13.898 1 96.38 129 MET B C 1
ATOM 5353 O O . MET B 1 129 ? 26.359 3.305 12.789 1 96.38 129 MET B O 1
ATOM 5357 N N . THR B 1 130 ? 27.062 3.002 14.883 1 96.75 130 THR B N 1
ATOM 5358 C CA . THR B 1 130 ? 27.047 1.556 14.695 1 96.75 130 THR B CA 1
ATOM 5359 C C . THR B 1 130 ? 25.625 1.019 14.719 1 96.75 130 THR B C 1
ATOM 5361 O O . THR B 1 130 ? 24.719 1.646 15.289 1 96.75 130 THR B O 1
ATOM 5364 N N . ARG B 1 131 ? 25.406 -0.053 14.094 1 96.81 131 ARG B N 1
ATOM 5365 C CA . ARG B 1 131 ? 24.094 -0.68 13.984 1 96.81 131 ARG B CA 1
ATOM 5366 C C . ARG B 1 131 ? 23.516 -0.968 15.367 1 96.81 131 ARG B C 1
ATOM 5368 O O . ARG B 1 131 ? 22.359 -0.612 15.648 1 96.81 131 ARG B O 1
ATOM 5375 N N . ASP B 1 132 ? 24.266 -1.564 16.25 1 96.12 132 ASP B N 1
ATOM 5376 C CA . ASP B 1 132 ? 23.781 -1.949 17.562 1 96.12 132 ASP B CA 1
ATOM 5377 C C . ASP B 1 132 ? 23.422 -0.721 18.406 1 96.12 132 ASP B C 1
ATOM 5379 O O . ASP B 1 132 ? 22.469 -0.748 19.172 1 96.12 132 ASP B O 1
ATOM 5383 N N . ARG B 1 133 ? 24.281 0.301 18.281 1 96.06 133 ARG B N 1
ATOM 5384 C CA . ARG B 1 133 ? 23.984 1.554 18.969 1 96.06 133 ARG B CA 1
ATOM 5385 C C . ARG B 1 133 ? 22.672 2.146 18.484 1 96.06 133 ARG B C 1
ATOM 5387 O O . ARG B 1 133 ? 21.875 2.627 19.297 1 96.06 133 ARG B O 1
ATOM 5394 N N . PHE B 1 134 ? 22.438 2.098 17.266 1 96.94 134 PHE B N 1
ATOM 5395 C CA . PHE B 1 134 ? 21.188 2.592 16.688 1 96.94 134 PHE B CA 1
ATOM 5396 C C . PHE B 1 134 ? 20 1.852 17.266 1 96.94 134 PHE B C 1
ATOM 5398 O O . PHE B 1 134 ? 19.016 2.475 17.688 1 96.94 134 PHE B O 1
ATOM 5405 N N . TYR B 1 135 ? 20.062 0.556 17.312 1 96 135 TYR B N 1
ATOM 5406 C CA . TYR B 1 135 ? 18.969 -0.26 17.844 1 96 135 TYR B CA 1
ATOM 5407 C C . TYR B 1 135 ? 18.734 0.03 19.312 1 96 135 TYR B C 1
ATOM 5409 O O . TYR B 1 135 ? 17.594 0.056 19.781 1 96 135 TYR B O 1
ATOM 5417 N N . LYS B 1 136 ? 19.781 0.217 20 1 94.38 136 LYS B N 1
ATOM 5418 C CA . LYS B 1 136 ? 19.672 0.486 21.438 1 94.38 136 LYS B CA 1
ATOM 5419 C C . LYS B 1 136 ? 18.953 1.809 21.688 1 94.38 136 LYS B C 1
ATOM 5421 O O . LYS B 1 136 ? 18.078 1.894 22.562 1 94.38 136 LYS B O 1
ATOM 5426 N N . ILE B 1 137 ? 19.328 2.781 20.922 1 95.75 137 ILE B N 1
ATOM 5427 C CA . ILE B 1 137 ? 18.688 4.082 21.078 1 95.75 137 ILE B CA 1
ATOM 5428 C C . ILE B 1 137 ? 17.203 3.977 20.688 1 95.75 137 ILE B C 1
ATOM 5430 O O . ILE B 1 137 ? 16.328 4.473 21.406 1 95.75 137 ILE B O 1
ATOM 5434 N N . ARG B 1 138 ? 16.906 3.303 19.656 1 95.31 138 ARG B N 1
ATOM 5435 C CA . ARG B 1 138 ? 15.547 3.154 19.156 1 95.31 138 ARG B CA 1
ATOM 5436 C C . ARG B 1 138 ? 14.656 2.457 20.172 1 95.31 138 ARG B C 1
ATOM 5438 O O . ARG B 1 138 ? 13.523 2.877 20.406 1 95.31 138 ARG B O 1
ATOM 5445 N N . SER B 1 139 ? 15.164 1.471 20.844 1 93.19 139 SER B N 1
ATOM 5446 C CA . SER B 1 139 ? 14.367 0.662 21.75 1 93.19 139 SER B CA 1
ATOM 5447 C C . SER B 1 139 ? 14.195 1.358 23.109 1 93.19 139 SER B C 1
ATOM 5449 O O . SER B 1 139 ? 13.258 1.069 23.844 1 93.19 139 SER B O 1
ATOM 5451 N N . SER B 1 140 ? 15.117 2.299 23.375 1 94.31 140 SER B N 1
ATOM 5452 C CA . SER B 1 140 ? 15.102 2.912 24.703 1 94.31 140 SER B CA 1
ATOM 5453 C C . SER B 1 140 ? 14.578 4.344 24.641 1 94.31 140 SER B C 1
ATOM 5455 O O . SER B 1 140 ? 14.555 5.043 25.656 1 94.31 140 SER B O 1
ATOM 5457 N N . LEU B 1 141 ? 14.156 4.73 23.531 1 95.44 141 LEU B N 1
ATOM 5458 C CA . LEU B 1 141 ? 13.766 6.117 23.312 1 95.44 141 LEU B CA 1
ATOM 5459 C C . LEU B 1 141 ? 12.633 6.52 24.25 1 95.44 141 LEU B C 1
ATOM 5461 O O . LEU B 1 141 ? 11.602 5.84 24.312 1 95.44 141 LEU B O 1
ATOM 5465 N N . LYS B 1 142 ? 12.867 7.57 25.031 1 95.38 142 LYS B N 1
ATOM 5466 C CA . LYS B 1 142 ? 11.898 8.094 25.984 1 95.38 142 LYS B CA 1
ATOM 5467 C C . LYS B 1 142 ? 11.906 9.617 25.984 1 95.38 142 LYS B C 1
ATOM 5469 O O . LYS B 1 142 ? 12.945 10.242 25.766 1 95.38 142 LYS B O 1
ATOM 5474 N N . VAL B 1 143 ? 10.727 10.148 26.312 1 95.94 143 VAL B N 1
ATOM 5475 C CA . VAL B 1 143 ? 10.664 11.609 26.328 1 95.94 143 VAL B CA 1
ATOM 5476 C C . VAL B 1 143 ? 10.086 12.078 27.672 1 95.94 143 VAL B C 1
ATOM 5478 O O . VAL B 1 143 ? 10.016 13.281 27.938 1 95.94 143 VAL B O 1
ATOM 5481 N N . VAL B 1 144 ? 9.711 11.164 28.531 1 94.81 144 VAL B N 1
ATOM 5482 C CA . VAL B 1 144 ? 9.148 11.5 29.844 1 94.81 144 VAL B CA 1
ATOM 5483 C C . VAL B 1 144 ? 9.703 10.555 30.906 1 94.81 144 VAL B C 1
ATOM 5485 O O . VAL B 1 144 ? 10.133 9.445 30.578 1 94.81 144 VAL B O 1
ATOM 5488 N N . ASP B 1 145 ? 9.703 11.117 32.031 1 90.69 145 ASP B N 1
ATOM 5489 C CA . ASP B 1 145 ? 10.031 10.273 33.156 1 90.69 145 ASP B CA 1
ATOM 5490 C C . ASP B 1 145 ? 8.789 9.562 33.688 1 90.69 145 ASP B C 1
ATOM 5492 O O . ASP B 1 145 ? 7.891 10.195 34.25 1 90.69 145 ASP B O 1
ATOM 5496 N N . ASP B 1 146 ? 8.805 8.289 33.656 1 88.12 146 ASP B N 1
ATOM 5497 C CA . ASP B 1 146 ? 7.641 7.5 34.031 1 88.12 146 ASP B CA 1
ATOM 5498 C C . ASP B 1 146 ? 7.305 7.707 35.5 1 88.12 146 ASP B C 1
ATOM 5500 O O . ASP B 1 146 ? 6.137 7.629 35.906 1 88.12 146 ASP B O 1
ATOM 5504 N N . LEU B 1 147 ? 8.281 7.977 36.281 1 88.38 147 LEU B N 1
ATOM 5505 C CA . LEU B 1 147 ? 8.102 8.062 37.719 1 88.38 147 LEU B CA 1
ATOM 5506 C C . LEU B 1 147 ? 7.574 9.438 38.125 1 88.38 147 LEU B C 1
ATOM 5508 O O . LEU B 1 147 ? 6.969 9.586 39.188 1 88.38 147 LEU B O 1
ATOM 5512 N N . SER B 1 148 ? 7.801 10.305 37.25 1 89.75 148 SER B N 1
ATOM 5513 C CA . SER B 1 148 ? 7.418 11.672 37.594 1 89.75 148 SER B CA 1
ATOM 5514 C C . SER B 1 148 ? 5.957 11.938 37.25 1 89.75 148 SER B C 1
ATOM 5516 O O . SER B 1 148 ? 5.363 12.906 37.719 1 89.75 148 SER B O 1
ATOM 5518 N N . VAL B 1 149 ? 5.367 11.117 36.531 1 91.25 149 VAL B N 1
ATOM 5519 C CA . VAL B 1 149 ? 3.98 11.312 36.125 1 91.25 149 VAL B CA 1
ATOM 5520 C C . VAL B 1 149 ? 3.047 10.617 37.094 1 91.25 149 VAL B C 1
ATOM 5522 O O . VAL B 1 149 ? 3.109 9.391 37.25 1 91.25 149 VAL B O 1
ATOM 5525 N N . PRO B 1 150 ? 2.275 11.398 37.719 1 92.75 150 PRO B N 1
ATOM 5526 C CA . PRO B 1 150 ? 1.352 10.797 38.688 1 92.75 150 PRO B CA 1
ATOM 5527 C C . PRO B 1 150 ? 0.337 9.867 38.031 1 92.75 150 PRO B C 1
ATOM 5529 O O . PRO B 1 150 ? 0.02 10.023 36.875 1 92.75 150 PRO B O 1
ATOM 5532 N N . GLU B 1 151 ? -0.178 9.016 38.812 1 91.88 151 GLU B N 1
ATOM 5533 C CA . GLU B 1 151 ? -1.115 8.016 38.312 1 91.88 151 GLU B CA 1
ATOM 5534 C C . GLU B 1 151 ? -2.414 8.656 37.844 1 91.88 151 GLU B C 1
ATOM 5536 O O . GLU B 1 151 ? -3.039 8.172 36.906 1 91.88 151 GLU B O 1
ATOM 5541 N N . SER B 1 152 ? -2.738 9.68 38.469 1 91.5 152 SER B N 1
ATOM 5542 C CA . SER B 1 152 ? -3.953 10.383 38.062 1 91.5 152 SER B CA 1
ATOM 5543 C C . SER B 1 152 ? -3.836 10.938 36.656 1 91.5 152 SER B C 1
ATOM 5545 O O . SER B 1 152 ? -4.793 10.891 35.875 1 91.5 152 SER B O 1
ATOM 5547 N N . GLU B 1 153 ? -2.729 11.352 36.312 1 90.06 153 GLU B N 1
ATOM 5548 C CA . GLU B 1 153 ? -2.488 11.898 34.969 1 90.06 153 GLU B CA 1
ATOM 5549 C C . GLU B 1 153 ? -2.398 10.789 33.938 1 90.06 153 GLU B C 1
ATOM 5551 O O . GLU B 1 153 ? -2.838 10.969 32.812 1 90.06 153 GLU B O 1
ATOM 5556 N N . LYS B 1 154 ? -1.839 9.703 34.406 1 90.62 154 LYS B N 1
ATOM 5557 C CA . LYS B 1 154 ? -1.733 8.547 33.5 1 90.62 154 LYS B CA 1
ATOM 5558 C C . LYS B 1 154 ? -3.113 8.031 33.125 1 90.62 154 LYS B C 1
ATOM 5560 O O . LYS B 1 154 ? -3.324 7.629 31.969 1 90.62 154 LYS B O 1
ATOM 5565 N N . LYS B 1 155 ? -4.004 8.156 34 1 88.38 155 LYS B N 1
ATOM 5566 C CA . LYS B 1 155 ? -5.355 7.676 33.75 1 88.38 155 LYS B CA 1
ATOM 5567 C C . LYS B 1 155 ? -6.133 8.648 32.844 1 88.38 155 LYS B C 1
ATOM 5569 O O . LYS B 1 155 ? -6.941 8.234 32.031 1 88.38 155 LYS B O 1
ATOM 5574 N N . LYS B 1 156 ? -5.805 9.82 33 1 88 156 LYS B N 1
ATOM 5575 C CA . LYS B 1 156 ? -6.52 10.859 32.281 1 88 156 LYS B CA 1
ATOM 5576 C C . LYS B 1 156 ? -6.016 10.961 30.844 1 88 156 LYS B C 1
ATOM 5578 O O . LYS B 1 156 ? -6.785 11.266 29.922 1 88 156 LYS B O 1
ATOM 5583 N N . ASP B 1 157 ? -4.77 10.727 30.688 1 92.88 157 ASP B N 1
ATOM 5584 C CA . ASP B 1 157 ? -4.148 10.852 29.359 1 92.88 157 ASP B CA 1
ATOM 5585 C C . ASP B 1 157 ? -3.434 9.562 28.969 1 92.88 157 ASP B C 1
ATOM 5587 O O . ASP B 1 157 ? -2.248 9.391 29.266 1 92.88 157 ASP B O 1
ATOM 5591 N N . PRO B 1 158 ? -4.082 8.836 28.172 1 93 158 PRO B N 1
ATOM 5592 C CA . PRO B 1 158 ? -3.465 7.574 27.766 1 93 158 PRO B CA 1
ATOM 5593 C C . PRO B 1 158 ? -2.213 7.781 26.922 1 93 158 PRO B C 1
ATOM 5595 O O . PRO B 1 158 ? -1.436 6.844 26.719 1 93 158 PRO B O 1
ATOM 5598 N N . LEU B 1 159 ? -1.976 9 26.453 1 95.31 159 LEU B N 1
ATOM 5599 C CA . LEU B 1 159 ? -0.829 9.273 25.594 1 95.31 159 LEU B CA 1
ATOM 5600 C C . LEU B 1 159 ? 0.258 10.023 26.359 1 95.31 159 LEU B C 1
ATOM 5602 O O . LEU B 1 159 ? 1.105 10.68 25.75 1 95.31 159 LEU B O 1
ATOM 5606 N N . TRP B 1 160 ? 0.283 9.914 27.656 1 95.25 160 TRP B N 1
ATOM 5607 C CA . TRP B 1 160 ? 1.194 10.68 28.5 1 95.25 160 TRP B CA 1
ATOM 5608 C C . TRP B 1 160 ? 2.646 10.367 28.156 1 95.25 160 TRP B C 1
ATOM 5610 O O . TRP B 1 160 ? 3.523 11.219 28.297 1 95.25 160 TRP B O 1
ATOM 5620 N N . LYS B 1 161 ? 2.934 9.18 27.625 1 95.44 161 LYS B N 1
ATOM 5621 C CA . LYS B 1 161 ? 4.297 8.758 27.344 1 95.44 161 LYS B CA 1
ATOM 5622 C C . LYS B 1 161 ? 4.898 9.57 26.203 1 95.44 161 LYS B C 1
ATOM 5624 O O . LYS B 1 161 ? 6.117 9.68 26.078 1 95.44 161 LYS B O 1
ATOM 5629 N N . VAL B 1 162 ? 4.031 10.141 25.312 1 96.5 162 VAL B N 1
ATOM 5630 C CA . VAL B 1 162 ? 4.531 10.844 24.125 1 96.5 162 VAL B CA 1
ATOM 5631 C C . VAL B 1 162 ? 4.035 12.289 24.141 1 96.5 162 VAL B C 1
ATOM 5633 O O . VAL B 1 162 ? 4.285 13.047 23.203 1 96.5 162 VAL B O 1
ATOM 5636 N N . ARG B 1 163 ? 3.389 12.766 25.156 1 96.06 163 ARG B N 1
ATOM 5637 C CA . ARG B 1 163 ? 2.697 14.047 25.234 1 96.06 163 ARG B CA 1
ATOM 5638 C C . ARG B 1 163 ? 3.66 15.203 25 1 96.06 163 ARG B C 1
ATOM 5640 O O . ARG B 1 163 ? 3.33 16.156 24.297 1 96.06 163 ARG B O 1
ATOM 5647 N N . PRO B 1 164 ? 4.891 15.141 25.516 1 96.81 164 PRO B N 1
ATOM 5648 C CA . PRO B 1 164 ? 5.809 16.266 25.312 1 96.81 164 PRO B CA 1
ATOM 5649 C C . PRO B 1 164 ? 6.133 16.484 23.828 1 96.81 164 PRO B C 1
ATOM 5651 O O . PRO B 1 164 ? 6.262 17.625 23.391 1 96.81 164 PRO B O 1
ATOM 5654 N N . VAL B 1 165 ? 6.246 15.406 23.109 1 97.81 165 VAL B N 1
ATOM 5655 C CA . VAL B 1 165 ? 6.527 15.523 21.688 1 97.81 165 VAL B CA 1
ATOM 5656 C C . VAL B 1 165 ? 5.312 16.109 20.969 1 97.81 165 VAL B C 1
ATOM 5658 O O . VAL B 1 165 ? 5.453 17 20.125 1 97.81 165 VAL B O 1
ATOM 5661 N N . LEU B 1 166 ? 4.148 15.656 21.281 1 98.06 166 LEU B N 1
ATOM 5662 C CA . LEU B 1 166 ? 2.916 16.156 20.688 1 98.06 166 LEU B CA 1
ATOM 5663 C C . LEU B 1 166 ? 2.754 17.641 20.953 1 98.06 166 LEU B C 1
ATOM 5665 O O . LEU B 1 166 ? 2.438 18.406 20.031 1 98.06 166 LEU B O 1
ATOM 5669 N N . LYS B 1 167 ? 3.025 17.984 22.125 1 97.56 167 LYS B N 1
ATOM 5670 C CA . LYS B 1 167 ? 2.873 19.391 22.516 1 97.56 167 LYS B CA 1
ATOM 5671 C C . LYS B 1 167 ? 3.865 20.266 21.781 1 97.56 167 LYS B C 1
ATOM 5673 O O . LYS B 1 167 ? 3.512 21.359 21.328 1 97.56 167 LYS B O 1
ATOM 5678 N N . ARG B 1 168 ? 5.043 19.781 21.688 1 97.88 168 ARG B N 1
ATOM 5679 C CA . ARG B 1 168 ? 6.066 20.594 21.031 1 97.88 168 ARG B CA 1
ATOM 5680 C C . ARG B 1 168 ? 5.758 20.766 19.547 1 97.88 168 ARG B C 1
ATOM 5682 O O . ARG B 1 168 ? 5.875 21.875 19.016 1 97.88 168 ARG B O 1
ATOM 5689 N N . VAL B 1 169 ? 5.441 19.703 18.875 1 98.38 169 VAL B N 1
ATOM 5690 C CA . VAL B 1 169 ? 5.094 19.781 17.469 1 98.38 169 VAL B CA 1
ATOM 5691 C C . VAL B 1 169 ? 3.865 20.672 17.281 1 98.38 169 VAL B C 1
ATOM 5693 O O . VAL B 1 169 ? 3.811 21.484 16.359 1 98.38 169 VAL B O 1
ATOM 5696 N N . LEU B 1 170 ? 2.898 20.531 18.172 1 98.38 170 LEU B N 1
ATOM 5697 C CA . LEU B 1 170 ? 1.685 21.344 18.109 1 98.38 170 LEU B CA 1
ATOM 5698 C C . LEU B 1 170 ? 2.014 22.828 18.219 1 98.38 170 LEU B C 1
ATOM 5700 O O . LEU B 1 170 ? 1.425 23.641 17.516 1 98.38 170 LEU B O 1
ATOM 5704 N N . GLN B 1 171 ? 2.93 23.109 19.078 1 97.69 171 GLN B N 1
ATOM 5705 C CA . GLN B 1 171 ? 3.34 24.5 19.234 1 97.69 171 GLN B CA 1
ATOM 5706 C C . GLN B 1 171 ? 3.877 25.062 17.922 1 97.69 171 GLN B C 1
ATOM 5708 O O . GLN B 1 171 ? 3.594 26.219 17.578 1 97.69 171 GLN B O 1
ATOM 5713 N N . GLY B 1 172 ? 4.648 24.266 17.234 1 96.88 172 GLY B N 1
ATOM 5714 C CA . GLY B 1 172 ? 5.117 24.688 15.922 1 96.88 172 GLY B CA 1
ATOM 5715 C C . GLY B 1 172 ? 3.99 24.938 14.938 1 96.88 172 GLY B C 1
ATOM 5716 O O . GLY B 1 172 ? 4.035 25.906 14.164 1 96.88 172 GLY B O 1
ATOM 5717 N N . CYS B 1 173 ? 3.004 24.141 14.992 1 97.94 173 CYS B N 1
ATOM 5718 C CA . CYS B 1 173 ? 1.847 24.281 14.117 1 97.94 173 CYS B CA 1
ATOM 5719 C C . CYS B 1 173 ? 1.051 25.531 14.469 1 97.94 173 CYS B C 1
ATOM 5721 O O . CYS B 1 173 ? 0.625 26.281 13.578 1 97.94 173 CYS B O 1
ATOM 5723 N N . LEU B 1 174 ? 0.919 25.75 15.742 1 96.81 174 LEU B N 1
ATOM 5724 C CA . LEU B 1 174 ? 0.104 26.875 16.219 1 96.81 174 LEU B CA 1
ATOM 5725 C C . LEU B 1 174 ? 0.756 28.203 15.891 1 96.81 174 LEU B C 1
ATOM 5727 O O . LEU B 1 174 ? 0.072 29.219 15.789 1 96.81 174 LEU B O 1
ATOM 5731 N N . ASN B 1 175 ? 2.037 28.188 15.68 1 93.25 175 ASN B N 1
ATOM 5732 C CA . ASN B 1 175 ? 2.768 29.422 15.391 1 93.25 175 ASN B CA 1
ATOM 5733 C C . ASN B 1 175 ? 2.678 29.797 13.914 1 93.25 175 ASN B C 1
ATOM 5735 O O . ASN B 1 175 ? 3.057 30.891 13.523 1 93.25 175 ASN B O 1
ATOM 5739 N N . LEU B 1 176 ? 2.121 29.016 13.125 1 93 176 LEU B N 1
ATOM 5740 C CA . LEU B 1 176 ? 1.995 29.297 11.695 1 93 176 LEU B CA 1
ATOM 5741 C C . LEU B 1 176 ? 0.847 30.266 11.422 1 93 176 LEU B C 1
ATOM 5743 O O . LEU B 1 176 ? -0.167 30.234 12.125 1 93 176 LEU B O 1
ATOM 5747 N N . PRO B 1 177 ? 1.011 31.047 10.398 1 90.56 177 PRO B N 1
ATOM 5748 C CA . PRO B 1 177 ? -0.111 31.906 10.023 1 90.56 177 PRO B CA 1
ATOM 5749 C C . PRO B 1 177 ? -1.334 31.109 9.555 1 90.56 177 PRO B C 1
ATOM 5751 O O . PRO B 1 177 ? -1.192 30.062 8.938 1 90.56 177 PRO B O 1
ATOM 5754 N N . ARG B 1 178 ? -2.5 31.703 9.789 1 93.06 178 ARG B N 1
ATOM 5755 C CA . ARG B 1 178 ? -3.748 31.047 9.422 1 93.06 178 ARG B CA 1
ATOM 5756 C C . ARG B 1 178 ? -4.297 31.594 8.109 1 93.06 178 ARG B C 1
ATOM 5758 O O . ARG B 1 178 ? -4.57 32.781 8 1 93.06 178 ARG B O 1
ATOM 5765 N N . PRO B 1 179 ? -4.461 30.734 7.145 1 93.31 179 PRO B N 1
ATOM 5766 C CA . PRO B 1 179 ? -5.137 31.188 5.926 1 93.31 179 PRO B CA 1
ATOM 5767 C C . PRO B 1 179 ? -6.648 31.297 6.102 1 93.31 179 PRO B C 1
ATOM 5769 O O . PRO B 1 179 ? -7.199 30.797 7.086 1 93.31 179 PRO B O 1
ATOM 5772 N N . THR B 1 180 ? -7.27 31.891 5.125 1 95.31 180 THR B N 1
ATOM 5773 C CA . THR B 1 180 ? -8.711 32.125 5.176 1 95.31 180 THR B CA 1
ATOM 5774 C C . THR B 1 180 ? -9.469 30.797 5.027 1 95.31 180 THR B C 1
ATOM 5776 O O . THR B 1 180 ? -10.531 30.625 5.629 1 95.31 180 THR B O 1
ATOM 5779 N N . LYS B 1 181 ? -8.961 30.016 4.234 1 97.44 181 LYS B N 1
ATOM 5780 C CA . LYS B 1 181 ? -9.609 28.734 3.971 1 97.44 181 LYS B CA 1
ATOM 5781 C C . LYS B 1 181 ? -8.828 27.578 4.594 1 97.44 181 LYS B C 1
ATOM 5783 O O . LYS B 1 181 ? -7.605 27.5 4.441 1 97.44 181 LYS B O 1
ATOM 5788 N N . VAL B 1 182 ? -9.523 26.734 5.312 1 98.12 182 VAL B N 1
ATOM 5789 C CA . VAL B 1 182 ? -8.891 25.594 5.984 1 98.12 182 VAL B CA 1
ATOM 5790 C C . VAL B 1 182 ? -9.789 24.375 5.891 1 98.12 182 VAL B C 1
ATOM 5792 O O . VAL B 1 182 ? -10.969 24.484 5.566 1 98.12 182 VAL B O 1
ATOM 5795 N N . CYS B 1 183 ? -9.219 23.266 6.145 1 98.62 183 CYS B N 1
ATOM 5796 C CA . CYS B 1 183 ? -10.008 22.031 6.141 1 98.62 183 CYS B CA 1
ATOM 5797 C C . CYS B 1 183 ? -9.688 21.172 7.355 1 98.62 183 CYS B C 1
ATOM 5799 O O . CYS B 1 183 ? -8.617 21.312 7.953 1 98.62 183 CYS B O 1
ATOM 5801 N N . ILE B 1 184 ? -10.609 20.359 7.754 1 98.31 184 ILE B N 1
ATOM 5802 C CA . ILE B 1 184 ? -10.469 19.453 8.891 1 98.31 184 ILE B CA 1
ATOM 5803 C C . ILE B 1 184 ? -10.789 18.031 8.445 1 98.31 184 ILE B C 1
ATOM 5805 O O . ILE B 1 184 ? -11.758 17.797 7.723 1 98.31 184 ILE B O 1
ATOM 5809 N N . ASP B 1 185 ? -9.977 17.141 8.805 1 97.12 185 ASP B N 1
ATOM 5810 C CA . ASP B 1 185 ? -10.18 15.727 8.492 1 97.12 185 ASP B CA 1
ATOM 5811 C C . ASP B 1 185 ? -9.43 14.836 9.484 1 97.12 185 ASP B C 1
ATOM 5813 O O . ASP B 1 185 ? -8.695 15.336 10.344 1 97.12 185 ASP B O 1
ATOM 5817 N N . GLU B 1 186 ? -9.664 13.562 9.391 1 95.75 186 GLU B N 1
ATOM 5818 C CA . GLU B 1 186 ? -9 12.578 10.242 1 95.75 186 GLU B CA 1
ATOM 5819 C C . GLU B 1 186 ? -7.711 12.078 9.594 1 95.75 186 GLU B C 1
ATOM 5821 O O . GLU B 1 186 ? -7.648 11.914 8.367 1 95.75 186 GLU B O 1
ATOM 5826 N N . GLN B 1 187 ? -6.734 11.914 10.391 1 95.94 187 GLN B N 1
ATOM 5827 C CA . GLN B 1 187 ? -5.484 11.266 10.016 1 95.94 187 GLN B CA 1
ATOM 5828 C C . GLN B 1 187 ? -5.219 10.039 10.891 1 95.94 187 GLN B C 1
ATOM 5830 O O . GLN B 1 187 ? -5.535 10.047 12.086 1 95.94 187 GLN B O 1
ATOM 5835 N N . ILE B 1 188 ? -4.625 9 10.32 1 95.44 188 ILE B N 1
ATOM 5836 C CA . ILE B 1 188 ? -4.281 7.812 11.086 1 95.44 188 ILE B CA 1
ATOM 5837 C C . ILE B 1 188 ? -2.764 7.656 11.148 1 95.44 188 ILE B C 1
ATOM 5839 O O . ILE B 1 188 ? -2.086 7.734 10.125 1 95.44 188 ILE B O 1
ATOM 5843 N N . VAL B 1 189 ? -2.254 7.578 12.297 1 95 189 VAL B N 1
ATOM 5844 C CA . VAL B 1 189 ? -0.881 7.129 12.5 1 95 189 VAL B CA 1
ATOM 5845 C C . VAL B 1 189 ? -0.83 5.602 12.469 1 95 189 VAL B C 1
ATOM 5847 O O . VAL B 1 189 ? -1.198 4.945 13.445 1 95 189 VAL B O 1
ATOM 5850 N N . PRO B 1 190 ? -0.344 5.109 11.344 1 93.31 190 PRO B N 1
ATOM 5851 C CA . PRO B 1 190 ? -0.456 3.658 11.172 1 93.31 190 PRO B CA 1
ATOM 5852 C C . PRO B 1 190 ? 0.319 2.877 12.227 1 93.31 190 PRO B C 1
ATOM 5854 O O . PRO B 1 190 ? 1.522 3.09 12.398 1 93.31 190 PRO B O 1
ATOM 5857 N N . PHE B 1 191 ? -0.302 2.004 12.961 1 93.56 191 PHE B N 1
ATOM 5858 C CA . PHE B 1 191 ? 0.277 1.116 13.961 1 93.56 191 PHE B CA 1
ATOM 5859 C C . PHE B 1 191 ? -0.667 -0.04 14.273 1 93.56 191 PHE B C 1
ATOM 5861 O O . PHE B 1 191 ? -1.795 0.176 14.719 1 93.56 191 PHE B O 1
ATOM 5868 N N . THR B 1 192 ? -0.243 -1.228 14.062 1 91.06 192 THR B N 1
ATOM 5869 C CA . THR B 1 192 ? -1.121 -2.381 14.227 1 91.06 192 THR B CA 1
ATOM 5870 C C . THR B 1 192 ? -0.812 -3.115 15.523 1 91.06 192 THR B C 1
ATOM 5872 O O . THR B 1 192 ? -1.53 -4.043 15.906 1 91.06 192 THR B O 1
ATOM 5875 N N . GLY B 1 193 ? 0.243 -2.707 16.219 1 90.69 193 GLY B N 1
ATOM 5876 C CA . GLY B 1 193 ? 0.598 -3.344 17.469 1 90.69 193 GLY B CA 1
ATOM 5877 C C . GLY B 1 193 ? -0.27 -2.896 18.641 1 90.69 193 GLY B C 1
ATOM 5878 O O . GLY B 1 193 ? -1.302 -2.252 18.438 1 90.69 193 GLY B O 1
ATOM 5879 N N . GLN B 1 194 ? 0.115 -3.266 19.75 1 90.31 194 GLN B N 1
ATOM 5880 C CA . GLN B 1 194 ? -0.625 -2.896 20.953 1 90.31 194 GLN B CA 1
ATOM 5881 C C . GLN B 1 194 ? -0.408 -1.427 21.297 1 90.31 194 GLN B C 1
ATOM 5883 O O . GLN B 1 194 ? 0.731 -0.958 21.344 1 90.31 194 GLN B O 1
ATOM 5888 N N . CYS B 1 195 ? -1.498 -0.772 21.422 1 89.69 195 CYS B N 1
ATOM 5889 C CA . CYS B 1 195 ? -1.461 0.63 21.812 1 89.69 195 CYS B CA 1
ATOM 5890 C C . CYS B 1 195 ? -2.748 1.028 22.531 1 89.69 195 CYS B C 1
ATOM 5892 O O . CYS B 1 195 ? -3.797 0.42 22.312 1 89.69 195 CYS B O 1
ATOM 5894 N N . PRO B 1 196 ? -2.738 1.902 23.531 1 86 196 PRO B N 1
ATOM 5895 C CA . PRO B 1 196 ? -3.877 2.227 24.391 1 86 196 PRO B CA 1
ATOM 5896 C C . PRO B 1 196 ? -5.109 2.664 23.594 1 86 196 PRO B C 1
ATOM 5898 O O . PRO B 1 196 ? -6.234 2.301 23.953 1 86 196 PRO B O 1
ATOM 5901 N N . VAL B 1 197 ? -4.988 3.434 22.547 1 90.44 197 VAL B N 1
ATOM 5902 C CA . VAL B 1 197 ? -6.148 3.994 21.875 1 90.44 197 VAL B CA 1
ATOM 5903 C C . VAL B 1 197 ? -6.062 3.697 20.375 1 90.44 197 VAL B C 1
ATOM 5905 O O . VAL B 1 197 ? -6.199 4.602 19.547 1 90.44 197 VAL B O 1
ATOM 5908 N N . ARG B 1 198 ? -6.012 2.455 20.094 1 91.44 198 ARG B N 1
ATOM 5909 C CA . ARG B 1 198 ? -5.965 2.057 18.703 1 91.44 198 ARG B CA 1
ATOM 5910 C C . ARG B 1 198 ? -7.344 2.162 18.047 1 91.44 198 ARG B C 1
ATOM 5912 O O . ARG B 1 198 ? -8.344 1.778 18.656 1 91.44 198 ARG B O 1
ATOM 5919 N N . GLN B 1 199 ? -7.402 2.752 16.922 1 92.19 199 GLN B N 1
ATOM 5920 C CA . GLN B 1 199 ? -8.648 2.959 16.188 1 92.19 199 GLN B CA 1
ATOM 5921 C C . GLN B 1 199 ? -8.602 2.266 14.828 1 92.19 199 GLN B C 1
ATOM 5923 O O . GLN B 1 199 ? -7.523 1.952 14.32 1 92.19 199 GLN B O 1
ATOM 5928 N N . PHE B 1 200 ? -9.68 1.898 14.328 1 89.19 200 PHE B N 1
ATOM 5929 C CA . PHE B 1 200 ? -9.859 1.37 12.977 1 89.19 200 PHE B CA 1
ATOM 5930 C C . PHE B 1 200 ? -10.797 2.262 12.172 1 89.19 200 PHE B C 1
ATOM 5932 O O . PHE B 1 200 ? -11.969 2.408 12.5 1 89.19 200 PHE B O 1
ATOM 5939 N N . VAL B 1 201 ? -10.266 2.9 11.164 1 88.44 201 VAL B N 1
ATOM 5940 C CA . VAL B 1 201 ? -11.047 3.777 10.297 1 88.44 201 VAL B CA 1
ATOM 5941 C C . VAL B 1 201 ? -11.109 3.188 8.891 1 88.44 201 VAL B C 1
ATOM 5943 O O . VAL B 1 201 ? -10.156 3.297 8.117 1 88.44 201 VAL B O 1
ATOM 5946 N N . PRO B 1 202 ? -12.227 2.691 8.508 1 83.31 202 PRO B N 1
ATOM 5947 C CA . PRO B 1 202 ? -12.352 2.047 7.195 1 83.31 202 PRO B CA 1
ATOM 5948 C C . PRO B 1 202 ? -12.164 3.025 6.039 1 83.31 202 PRO B C 1
ATOM 5950 O O . PRO B 1 202 ? -12.492 4.207 6.16 1 83.31 202 PRO B O 1
ATOM 5953 N N . GLY B 1 203 ? -11.719 2.625 4.93 1 80.25 203 GLY B N 1
ATOM 5954 C CA . GLY B 1 203 ? -11.602 3.438 3.729 1 80.25 203 GLY B CA 1
ATOM 5955 C C . GLY B 1 203 ? -10.242 4.09 3.58 1 80.25 203 GLY B C 1
ATOM 5956 O O . GLY B 1 203 ? -9.891 4.57 2.498 1 80.25 203 GLY B O 1
ATOM 5957 N N . LYS B 1 204 ? -9.562 4.273 4.754 1 83.69 204 LYS B N 1
ATOM 5958 C CA . LYS B 1 204 ? -8.203 4.797 4.672 1 83.69 204 LYS B CA 1
ATOM 5959 C C . LYS B 1 204 ? -7.223 3.711 4.23 1 83.69 204 LYS B C 1
ATOM 5961 O O . LYS B 1 204 ? -7.434 2.529 4.504 1 83.69 204 LYS B O 1
ATOM 5966 N N . PRO B 1 205 ? -6.156 4.055 3.502 1 80.94 205 PRO B N 1
ATOM 5967 C CA . PRO B 1 205 ? -5.176 3.061 3.064 1 80.94 205 PRO B CA 1
ATOM 5968 C C . PRO B 1 205 ? -4.594 2.256 4.223 1 80.94 205 PRO B C 1
ATOM 5970 O O . PRO B 1 205 ? -4.434 1.038 4.113 1 80.94 205 PRO B O 1
ATOM 5973 N N . ASN B 1 206 ? -4.199 2.906 5.27 1 86.69 206 ASN B N 1
ATOM 5974 C CA . ASN B 1 206 ? -3.799 2.301 6.531 1 86.69 206 ASN B CA 1
ATOM 5975 C C . ASN B 1 206 ? -4.801 2.607 7.645 1 86.69 206 ASN B C 1
ATOM 5977 O O . ASN B 1 206 ? -4.641 3.586 8.375 1 86.69 206 ASN B O 1
ATOM 5981 N N . PRO B 1 207 ? -5.742 1.69 7.793 1 90.19 207 PRO B N 1
ATOM 5982 C CA . PRO B 1 207 ? -6.926 2.057 8.57 1 90.19 207 PRO B CA 1
ATOM 5983 C C . PRO B 1 207 ? -6.727 1.854 10.078 1 90.19 207 PRO B C 1
ATOM 5985 O O . PRO B 1 207 ? -7.547 2.305 10.875 1 90.19 207 PRO B O 1
ATOM 5988 N N . THR B 1 208 ? -5.617 1.227 10.453 1 93.69 208 THR B N 1
ATOM 5989 C CA . THR B 1 208 ? -5.461 0.898 11.867 1 93.69 208 THR B CA 1
ATOM 5990 C C . THR B 1 208 ? -4.336 1.716 12.484 1 93.69 208 THR B C 1
ATOM 5992 O O . THR B 1 208 ? -3.244 1.812 11.922 1 93.69 208 THR B O 1
ATOM 5995 N N . GLY B 1 209 ? -4.629 2.344 13.625 1 95.19 209 GLY B N 1
ATOM 5996 C CA . GLY B 1 209 ? -3.609 3.084 14.352 1 95.19 209 GLY B CA 1
ATOM 5997 C C . GLY B 1 209 ? -4.184 4.172 15.242 1 95.19 209 GLY B C 1
ATOM 5998 O O . GLY B 1 209 ? -5.297 4.043 15.75 1 95.19 209 GLY B O 1
ATOM 5999 N N . LEU B 1 210 ? -3.371 5.168 15.531 1 95.56 210 LEU B N 1
ATOM 6000 C CA . LEU B 1 210 ? -3.824 6.309 16.312 1 95.56 210 LEU B CA 1
ATOM 6001 C C . LEU B 1 210 ? -4.547 7.32 15.438 1 95.56 210 LEU B C 1
ATOM 6003 O O . LEU B 1 210 ? -4.059 7.68 14.367 1 95.56 210 LEU B O 1
ATOM 6007 N N . LYS B 1 211 ? -5.66 7.676 15.883 1 95.75 211 LYS B N 1
ATOM 6008 C CA . LYS B 1 211 ? -6.461 8.641 15.133 1 95.75 211 LYS B CA 1
ATOM 6009 C C . LYS B 1 211 ? -6.148 10.07 15.578 1 95.75 211 LYS B C 1
ATOM 6011 O O . LYS B 1 211 ? -6.078 10.352 16.781 1 95.75 211 LYS B O 1
ATOM 6016 N N . VAL B 1 212 ? -5.918 10.93 14.625 1 97.06 212 VAL B N 1
ATOM 6017 C CA . VAL B 1 212 ? -5.629 12.336 14.883 1 97.06 212 VAL B CA 1
ATOM 6018 C C . VAL B 1 212 ? -6.578 13.211 14.07 1 97.06 212 VAL B C 1
ATOM 6020 O O . VAL B 1 212 ? -6.773 12.984 12.875 1 97.06 212 VAL B O 1
ATOM 6023 N N . PHE B 1 213 ? -7.238 14.156 14.711 1 97.38 213 PHE B N 1
ATOM 6024 C CA . PHE B 1 213 ? -7.988 15.195 14.008 1 97.38 213 PHE B CA 1
ATOM 6025 C C . PHE B 1 213 ? -7.074 16.344 13.617 1 97.38 213 PHE B C 1
ATOM 6027 O O . PHE B 1 213 ? -6.355 16.891 14.461 1 97.38 213 PHE B O 1
ATOM 6034 N N . VAL B 1 214 ? -7.133 16.719 12.344 1 98.5 214 VAL B N 1
ATOM 6035 C CA . VAL B 1 214 ? -6.125 17.656 11.852 1 98.5 214 VAL B CA 1
ATOM 6036 C C . VAL B 1 214 ? -6.801 18.828 11.164 1 98.5 214 VAL B C 1
ATOM 6038 O O . VAL B 1 214 ? -7.781 18.656 10.438 1 98.5 214 VAL B O 1
ATOM 6041 N N . LEU B 1 215 ? -6.41 20.031 11.5 1 98.69 215 LEU B N 1
ATOM 6042 C CA . LEU B 1 215 ? -6.699 21.266 10.781 1 98.69 215 LEU B CA 1
ATOM 6043 C C . LEU B 1 215 ? -5.555 21.641 9.844 1 98.69 215 LEU B C 1
ATOM 6045 O O . LEU B 1 215 ? -4.41 21.766 10.281 1 98.69 215 LEU B O 1
ATOM 6049 N N . ALA B 1 216 ? -5.824 21.75 8.57 1 98.5 216 ALA B N 1
ATOM 6050 C CA . ALA B 1 216 ? -4.758 22 7.602 1 98.5 216 ALA B CA 1
ATOM 6051 C C . ALA B 1 216 ? -5.176 23.062 6.594 1 98.5 216 ALA B C 1
ATOM 6053 O O . ALA B 1 216 ? -6.367 23.328 6.41 1 98.5 216 ALA B O 1
ATOM 6054 N N . SER B 1 217 ? -4.227 23.75 5.992 1 97.19 217 SER B N 1
ATOM 6055 C CA . SER B 1 217 ? -4.465 24.609 4.832 1 97.19 217 SER B CA 1
ATOM 6056 C C . SER B 1 217 ? -4.754 23.766 3.586 1 97.19 217 SER B C 1
ATOM 6058 O O . SER B 1 217 ? -4.473 22.578 3.557 1 97.19 217 SER B O 1
ATOM 6060 N N . PRO B 1 218 ? -5.309 24.328 2.578 1 96 218 PRO B N 1
ATOM 6061 C CA . PRO B 1 218 ? -5.551 23.594 1.34 1 96 218 PRO B CA 1
ATOM 6062 C C . PRO B 1 218 ? -4.273 23.031 0.725 1 96 218 PRO B C 1
ATOM 6064 O O . PRO B 1 218 ? -4.312 22.016 0.026 1 96 218 PRO B O 1
ATOM 6067 N N . GLY B 1 219 ? -3.15 23.641 1.063 1 94.38 219 GLY B N 1
ATOM 6068 C CA . GLY B 1 219 ? -1.866 23.203 0.544 1 94.38 219 GLY B CA 1
ATOM 6069 C C . GLY B 1 219 ? -1.251 22.078 1.357 1 94.38 219 GLY B C 1
ATOM 6070 O O . GLY B 1 219 ? -0.182 21.562 1.014 1 94.38 219 GLY B O 1
ATOM 6071 N N . GLY B 1 220 ? -1.817 21.781 2.426 1 96.81 220 GLY B N 1
ATOM 6072 C CA . GLY B 1 220 ? -1.36 20.609 3.154 1 96.81 220 GLY B CA 1
ATOM 6073 C C . GLY B 1 220 ? -0.633 20.953 4.441 1 96.81 220 GLY B C 1
ATOM 6074 O O . GLY B 1 220 ? -0.24 20.062 5.195 1 96.81 220 GLY B O 1
ATOM 6075 N N . LEU B 1 221 ? -0.462 22.234 4.707 1 97.19 221 LEU B N 1
ATOM 6076 C CA . LEU B 1 221 ? 0.198 22.656 5.938 1 97.19 221 LEU B CA 1
ATOM 6077 C C . LEU B 1 221 ? -0.679 22.359 7.152 1 97.19 221 LEU B C 1
ATOM 6079 O O . LEU B 1 221 ? -1.804 22.859 7.242 1 97.19 221 LEU B O 1
ATOM 6083 N N . VAL B 1 222 ? -0.142 21.578 8.047 1 98.56 222 VAL B N 1
ATOM 6084 C CA . VAL B 1 222 ? -0.892 21.281 9.266 1 98.56 222 VAL B CA 1
ATOM 6085 C C . VAL B 1 222 ? -0.78 22.453 10.242 1 98.56 222 VAL B C 1
ATOM 6087 O O . VAL B 1 222 ? 0.325 22.859 10.602 1 98.56 222 VAL B O 1
ATOM 6090 N N . LEU B 1 223 ? -1.897 22.938 10.688 1 98.25 223 LEU B N 1
ATOM 6091 C CA . LEU B 1 223 ? -1.959 24.141 11.508 1 98.25 223 LEU B CA 1
ATOM 6092 C C . LEU B 1 223 ? -2.301 23.797 12.953 1 98.25 223 LEU B C 1
ATOM 6094 O O . LEU B 1 223 ? -1.963 24.547 13.867 1 98.25 223 LEU B O 1
ATOM 6098 N N . ASP B 1 224 ? -2.982 22.734 13.109 1 98.38 224 ASP B N 1
ATOM 6099 C CA . ASP B 1 224 ? -3.43 22.281 14.422 1 98.38 224 ASP B CA 1
ATOM 6100 C C . ASP B 1 224 ? -3.834 20.797 14.367 1 98.38 224 ASP B C 1
ATOM 6102 O O . ASP B 1 224 ? -4.105 20.266 13.297 1 98.38 224 ASP B O 1
ATOM 6106 N N . PHE B 1 225 ? -3.723 20.141 15.516 1 98.38 225 PHE B N 1
ATOM 6107 C CA . PHE B 1 225 ? -4.191 18.766 15.547 1 98.38 225 PHE B CA 1
ATOM 6108 C C . PHE B 1 225 ? -4.547 18.344 16.969 1 98.38 225 PHE B C 1
ATOM 6110 O O . PHE B 1 225 ? -4.117 18.984 17.938 1 98.38 225 PHE B O 1
ATOM 6117 N N . GLU B 1 226 ? -5.375 17.375 17.047 1 97 226 GLU B N 1
ATOM 6118 C CA . GLU B 1 226 ? -5.777 16.766 18.312 1 97 226 GLU B CA 1
ATOM 6119 C C . GLU B 1 226 ? -5.848 15.25 18.203 1 97 226 GLU B C 1
ATOM 6121 O O . GLU B 1 226 ? -6.547 14.727 17.328 1 97 226 GLU B O 1
ATOM 6126 N N . THR B 1 227 ? -5.074 14.594 19.078 1 95.69 227 THR B N 1
ATOM 6127 C CA . THR B 1 227 ? -5.059 13.133 19.047 1 95.69 227 THR B CA 1
ATOM 6128 C C . THR B 1 227 ? -6.258 12.562 19.797 1 95.69 227 THR B C 1
ATOM 6130 O O . THR B 1 227 ? -6.59 13.031 20.891 1 95.69 227 THR B O 1
ATOM 6133 N N . TYR B 1 228 ? -6.871 11.633 19.234 1 94.56 228 TYR B N 1
ATOM 6134 C CA . TYR B 1 228 ? -8.047 11 19.812 1 94.56 228 TYR B CA 1
ATOM 6135 C C . TYR B 1 228 ? -7.652 10.086 20.969 1 94.56 228 TYR B C 1
ATOM 6137 O O . TYR B 1 228 ? -6.781 9.227 20.812 1 94.56 228 TYR B O 1
ATOM 6145 N N . MET B 1 229 ? -8.258 10.234 22.109 1 92.25 229 MET B N 1
ATOM 6146 C CA . MET B 1 229 ? -7.934 9.461 23.297 1 92.25 229 MET B CA 1
ATOM 6147 C C . MET B 1 229 ? -9.164 8.734 23.844 1 92.25 229 MET B C 1
ATOM 6149 O O . MET B 1 229 ? -9.172 8.266 24.984 1 92.25 229 MET B O 1
ATOM 6153 N N . GLY B 1 230 ? -10.188 8.711 23.047 1 86.44 230 GLY B N 1
ATOM 6154 C CA . GLY B 1 230 ? -11.422 8.109 23.516 1 86.44 230 GLY B CA 1
ATOM 6155 C C . GLY B 1 230 ? -12.531 9.117 23.75 1 86.44 230 GLY B C 1
ATOM 6156 O O . GLY B 1 230 ? -12.438 10.266 23.297 1 86.44 230 GLY B O 1
ATOM 6157 N N . LYS B 1 231 ? -13.562 8.719 24.453 1 79.75 231 LYS B N 1
ATOM 6158 C CA . LYS B 1 231 ? -14.773 9.5 24.656 1 79.75 231 LYS B CA 1
ATOM 6159 C C . LYS B 1 231 ? -14.477 10.812 25.375 1 79.75 231 LYS B C 1
ATOM 6161 O O . LYS B 1 231 ? -15.141 11.82 25.141 1 79.75 231 LYS B O 1
ATOM 6166 N N . ASN B 1 232 ? -13.414 10.781 26.109 1 79.81 232 ASN B N 1
ATOM 6167 C CA . ASN B 1 232 ? -13.117 11.953 26.938 1 79.81 232 ASN B CA 1
ATOM 6168 C C . ASN B 1 232 ? -12.07 12.844 26.266 1 79.81 232 ASN B C 1
ATOM 6170 O O . ASN B 1 232 ? -11.461 13.688 26.938 1 79.81 232 ASN B O 1
ATOM 6174 N N . THR B 1 233 ? -11.891 12.734 25.031 1 87.12 233 THR B N 1
ATOM 6175 C CA . THR B 1 233 ? -10.906 13.523 24.312 1 87.12 233 THR B CA 1
ATOM 6176 C C . THR B 1 233 ? -11.258 15.008 24.375 1 87.12 233 THR B C 1
ATOM 6178 O O . THR B 1 233 ? -10.383 15.852 24.578 1 87.12 233 THR B O 1
ATOM 6181 N N . PHE B 1 234 ? -12.555 15.211 24.172 1 84.31 234 PHE B N 1
ATOM 6182 C CA . PHE B 1 234 ? -13 16.594 24.141 1 84.31 234 PHE B CA 1
ATOM 6183 C C . PHE B 1 234 ? -13.883 16.906 25.344 1 84.31 234 PHE B C 1
ATOM 6185 O O . PHE B 1 234 ? -14.789 16.141 25.672 1 84.31 234 PHE B O 1
ATOM 6192 N N . THR B 1 235 ? -13.383 17.766 26.156 1 70.38 235 THR B N 1
ATOM 6193 C CA . THR B 1 235 ? -14.094 18.109 27.375 1 70.38 235 THR B CA 1
ATOM 6194 C C . THR B 1 235 ? -15.18 19.156 27.094 1 70.38 235 THR B C 1
ATOM 6196 O O . THR B 1 235 ? -15.984 19.469 27.969 1 70.38 235 THR B O 1
ATOM 6199 N N . GLN B 1 236 ? -15.195 19.609 25.953 1 62.31 236 GLN B N 1
ATOM 6200 C CA . GLN B 1 236 ? -16.141 20.703 25.734 1 62.31 236 GLN B CA 1
ATOM 6201 C C . GLN B 1 236 ? -17.578 20.25 25.922 1 62.31 236 GLN B C 1
ATOM 6203 O O . GLN B 1 236 ? -17.891 19.078 25.734 1 62.31 236 GLN B O 1
ATOM 6208 N N . VAL B 1 237 ? -18.297 20.938 26.703 1 52.47 237 VAL B N 1
ATOM 6209 C CA . VAL B 1 237 ? -19.656 20.828 27.188 1 52.47 237 VAL B CA 1
ATOM 6210 C C . VAL B 1 237 ? -20.609 20.641 26.016 1 52.47 237 VAL B C 1
ATOM 6212 O O . VAL B 1 237 ? -21.688 20.062 26.156 1 52.47 237 VAL B O 1
ATOM 6215 N N . GLN B 1 238 ? -20.234 21.125 24.766 1 58.75 238 GLN B N 1
ATOM 6216 C CA . GLN B 1 238 ? -21.375 21.141 23.859 1 58.75 238 GLN B CA 1
ATOM 6217 C C . GLN B 1 238 ? -21.641 19.766 23.281 1 58.75 238 GLN B C 1
ATOM 6219 O O . GLN B 1 238 ? -20.703 18.984 23.062 1 58.75 238 GLN B O 1
ATOM 6224 N N . GLN B 1 239 ? -22.688 19.25 23.469 1 67.12 239 GLN B N 1
ATOM 6225 C CA . GLN B 1 239 ? -23.297 17.969 23.141 1 67.12 239 GLN B CA 1
ATOM 6226 C C . GLN B 1 239 ? -23.266 17.734 21.641 1 67.12 239 GLN B C 1
ATOM 6228 O O . GLN B 1 239 ? -24.328 17.516 21.016 1 67.12 239 GLN B O 1
ATOM 6233 N N . MET B 1 240 ? -22.156 18.047 20.891 1 82.62 240 MET B N 1
ATOM 6234 C CA . MET B 1 240 ? -22.188 17.828 19.453 1 82.62 240 MET B CA 1
ATOM 6235 C C . MET B 1 240 ? -21.578 16.484 19.078 1 82.62 240 MET B C 1
ATOM 6237 O O . MET B 1 240 ? -21.422 16.172 17.906 1 82.62 240 MET B O 1
ATOM 6241 N N . GLY B 1 241 ? -21.281 15.688 20.016 1 86.75 241 GLY B N 1
ATOM 6242 C CA . GLY B 1 241 ? -20.625 14.43 19.703 1 86.75 241 GLY B CA 1
ATOM 6243 C C . GLY B 1 241 ? -19.125 14.578 19.469 1 86.75 241 GLY B C 1
ATOM 6244 O O . GLY B 1 241 ? -18.609 15.695 19.5 1 86.75 241 GLY B O 1
ATOM 6245 N N . ILE B 1 242 ? -18.438 13.586 19.156 1 89.56 242 ILE B N 1
ATOM 6246 C CA . ILE B 1 242 ? -16.984 13.562 19.016 1 89.56 242 ILE B CA 1
ATOM 6247 C C . ILE B 1 242 ? -16.578 14.359 17.781 1 89.56 242 ILE B C 1
ATOM 6249 O O . ILE B 1 242 ? -15.672 15.203 17.844 1 89.56 242 ILE B O 1
ATOM 6253 N N . SER B 1 243 ? -17.25 14.156 16.656 1 92 243 SER B N 1
ATOM 6254 C CA . SER B 1 243 ? -16.906 14.812 15.406 1 92 243 SER B CA 1
ATOM 6255 C C . SER B 1 243 ? -17.141 16.312 15.484 1 92 243 SER B C 1
ATOM 6257 O O . SER B 1 243 ? -16.281 17.109 15.078 1 92 243 SER B O 1
ATOM 6259 N N . GLY B 1 244 ? -18.312 16.688 15.961 1 93.44 244 GLY B N 1
ATOM 6260 C CA . GLY B 1 244 ? -18.594 18.109 16.109 1 93.44 244 GLY B CA 1
ATOM 6261 C C . GLY B 1 244 ? -17.656 18.812 17.078 1 93.44 244 GLY B C 1
ATOM 6262 O O . GLY B 1 244 ? -17.188 19.922 16.797 1 93.44 244 GLY B O 1
ATOM 6263 N N . ASN B 1 245 ? -17.328 18.141 18.141 1 94.12 245 ASN B N 1
ATOM 6264 C CA . ASN B 1 245 ? -16.438 18.719 19.141 1 94.12 245 ASN B CA 1
ATOM 6265 C C . ASN B 1 245 ? -15.016 18.859 18.609 1 94.12 245 ASN B C 1
ATOM 6267 O O . ASN B 1 245 ? -14.305 19.797 18.969 1 94.12 245 ASN B O 1
ATOM 6271 N N . ALA B 1 246 ? -14.625 17.922 17.828 1 95.31 246 ALA B N 1
ATOM 6272 C CA . ALA B 1 246 ? -13.305 18 17.203 1 95.31 246 ALA B CA 1
ATOM 6273 C C . ALA B 1 246 ? -13.18 19.266 16.344 1 95.31 246 ALA B C 1
ATOM 6275 O O . ALA B 1 246 ? -12.172 19.984 16.438 1 95.31 246 ALA B O 1
ATOM 6276 N N . VAL B 1 247 ? -14.219 19.547 15.57 1 96.94 247 VAL B N 1
ATOM 6277 C CA . VAL B 1 247 ? -14.203 20.719 14.703 1 96.94 247 VAL B CA 1
ATOM 6278 C C . VAL B 1 247 ? -14.164 21.984 15.555 1 96.94 247 VAL B C 1
ATOM 6280 O O . VAL B 1 247 ? -13.375 22.891 15.297 1 96.94 247 VAL B O 1
ATOM 6283 N N . LEU B 1 248 ? -14.969 22 16.531 1 95.62 248 LEU B N 1
ATOM 6284 C CA . LEU B 1 248 ? -15.039 23.188 17.375 1 95.62 248 LEU B CA 1
ATOM 6285 C C . LEU B 1 248 ? -13.711 23.438 18.078 1 95.62 248 LEU B C 1
ATOM 6287 O O . LEU B 1 248 ? -13.258 24.578 18.188 1 95.62 248 LEU B O 1
ATOM 6291 N N . ARG B 1 249 ? -13.062 22.406 18.547 1 95.31 249 ARG B N 1
ATOM 6292 C CA . ARG B 1 249 ? -11.773 22.531 19.219 1 95.31 249 ARG B CA 1
ATOM 6293 C C . ARG B 1 249 ? -10.703 23.047 18.25 1 95.31 249 ARG B C 1
ATOM 6295 O O . ARG B 1 249 ? -9.953 23.969 18.594 1 95.31 249 ARG B O 1
ATOM 6302 N N . LEU B 1 250 ? -10.664 22.531 17.109 1 97 250 LEU B N 1
ATOM 6303 C CA . LEU B 1 250 ? -9.609 22.828 16.141 1 97 250 LEU B CA 1
ATOM 6304 C C . LEU B 1 250 ? -9.797 24.219 15.555 1 97 250 LEU B C 1
ATOM 6306 O O . LEU B 1 250 ? -8.859 24.812 15.016 1 97 250 LEU B O 1
ATOM 6310 N N . THR B 1 251 ? -11.008 24.781 15.641 1 96.56 251 THR B N 1
ATOM 6311 C CA . THR B 1 251 ? -11.273 26.078 15.039 1 96.56 251 THR B CA 1
ATOM 6312 C C . THR B 1 251 ? -11.117 27.203 16.078 1 96.56 251 THR B C 1
ATOM 6314 O O . THR B 1 251 ? -11.359 28.375 15.773 1 96.56 251 THR B O 1
ATOM 6317 N N . GLU B 1 252 ? -10.695 26.859 17.219 1 94.44 252 GLU B N 1
ATOM 6318 C CA . GLU B 1 252 ? -10.523 27.844 18.281 1 94.44 252 GLU B CA 1
ATOM 6319 C C . GLU B 1 252 ? -9.453 28.859 17.922 1 94.44 252 GLU B C 1
ATOM 6321 O O . GLU B 1 252 ? -9.516 30.016 18.359 1 94.44 252 GLU B O 1
ATOM 6326 N N . THR B 1 253 ? -8.516 28.453 17.141 1 92.88 253 THR B N 1
ATOM 6327 C CA . THR B 1 253 ? -7.383 29.312 16.844 1 92.88 253 THR B CA 1
ATOM 6328 C C . THR B 1 253 ? -7.621 30.109 15.562 1 92.88 253 THR B C 1
ATOM 6330 O O . THR B 1 253 ? -6.785 30.922 15.156 1 92.88 253 THR B O 1
ATOM 6333 N N . LEU B 1 254 ? -8.742 29.953 14.922 1 95.94 254 LEU B N 1
ATOM 6334 C CA . LEU B 1 254 ? -9.008 30.609 13.641 1 95.94 254 LEU B CA 1
ATOM 6335 C C . LEU B 1 254 ? -9.609 31.984 13.844 1 95.94 254 LEU B C 1
ATOM 6337 O O . LEU B 1 254 ? -10.43 32.188 14.742 1 95.94 254 LEU B O 1
ATOM 6341 N N . PRO B 1 255 ? -9.219 32.906 13 1 94.19 255 PRO B N 1
ATOM 6342 C CA . PRO B 1 255 ? -9.867 34.219 13.062 1 94.19 255 PRO B CA 1
ATOM 6343 C C . PRO B 1 255 ? -11.297 34.188 12.523 1 94.19 255 PRO B C 1
ATOM 6345 O O . PRO B 1 255 ? -11.656 33.312 11.734 1 94.19 255 PRO B O 1
ATOM 6348 N N . ARG B 1 256 ? -12.062 35.156 12.898 1 94.12 256 ARG B N 1
ATOM 6349 C CA . ARG B 1 256 ? -13.414 35.312 12.367 1 94.12 256 ARG B CA 1
ATOM 6350 C C . ARG B 1 256 ? -13.383 35.5 10.852 1 94.12 256 ARG B C 1
ATOM 6352 O O . ARG B 1 256 ? -12.445 36.125 10.32 1 94.12 256 ARG B O 1
ATOM 6359 N N . GLY B 1 257 ? -14.375 34.938 10.242 1 94.88 257 GLY B N 1
ATOM 6360 C CA . GLY B 1 257 ? -14.453 35.062 8.797 1 94.88 257 GLY B CA 1
ATOM 6361 C C . GLY B 1 257 ? -13.797 33.906 8.062 1 94.88 257 GLY B C 1
ATOM 6362 O O . GLY B 1 257 ? -13.883 33.812 6.84 1 94.88 257 GLY B O 1
ATOM 6363 N N . SER B 1 258 ? -13.156 33 8.766 1 96.69 258 SER B N 1
ATOM 6364 C CA . SER B 1 258 ? -12.516 31.844 8.148 1 96.69 258 SER B CA 1
ATOM 6365 C C . SER B 1 258 ? -13.547 30.891 7.555 1 96.69 258 SER B C 1
ATOM 6367 O O . SER B 1 258 ? -14.664 30.766 8.07 1 96.69 258 SER B O 1
ATOM 6369 N N . LEU B 1 259 ? -13.195 30.312 6.477 1 97.81 259 LEU B N 1
ATOM 6370 C CA . LEU B 1 259 ? -14.008 29.281 5.832 1 97.81 259 LEU B CA 1
ATOM 6371 C C . LEU B 1 259 ? -13.477 27.891 6.145 1 97.81 259 LEU B C 1
ATOM 6373 O O . LEU B 1 259 ? -12.336 27.578 5.812 1 97.81 259 LEU B O 1
ATOM 6377 N N . VAL B 1 260 ? -14.289 27.062 6.719 1 98.38 260 VAL B N 1
ATOM 6378 C CA . VAL B 1 260 ? -13.844 25.75 7.176 1 98.38 260 VAL B CA 1
ATOM 6379 C C . VAL B 1 260 ? -14.539 24.656 6.367 1 98.38 260 VAL B C 1
ATOM 6381 O O . VAL B 1 260 ? -15.766 24.656 6.238 1 98.38 260 VAL B O 1
ATOM 6384 N N . TYR B 1 261 ? -13.773 23.766 5.844 1 98.75 261 TYR B N 1
ATOM 6385 C CA . TYR B 1 261 ? -14.297 22.672 5.039 1 98.75 261 TYR B CA 1
ATOM 6386 C C . TYR B 1 261 ? -14.086 21.328 5.738 1 98.75 261 TYR B C 1
ATOM 6388 O O . TYR B 1 261 ? -13.031 21.094 6.332 1 98.75 261 TYR B O 1
ATOM 6396 N N . PHE B 1 262 ? -15.031 20.422 5.742 1 97.94 262 PHE B N 1
ATOM 6397 C CA . PHE B 1 262 ? -14.906 19.109 6.359 1 97.94 262 PHE B CA 1
ATOM 6398 C C . PHE B 1 262 ? -15.82 18.109 5.68 1 97.94 262 PHE B C 1
ATOM 6400 O O . PHE B 1 262 ? -16.641 18.469 4.844 1 97.94 262 PHE B O 1
ATOM 6407 N N . ASP B 1 263 ? -15.625 16.859 5.949 1 94.94 263 ASP B N 1
ATOM 6408 C CA . ASP B 1 263 ? -16.344 15.828 5.219 1 94.94 263 ASP B CA 1
ATOM 6409 C C . ASP B 1 263 ? -17.625 15.43 5.938 1 94.94 263 ASP B C 1
ATOM 6411 O O . ASP B 1 263 ? -18.016 16.078 6.91 1 94.94 263 ASP B O 1
ATOM 6415 N N . ARG B 1 264 ? -18.281 14.406 5.457 1 94.62 264 ARG B N 1
ATOM 6416 C CA . ARG B 1 264 ? -19.625 14.016 5.883 1 94.62 264 ARG B CA 1
ATOM 6417 C C . ARG B 1 264 ? -19.609 13.469 7.309 1 94.62 264 ARG B C 1
ATOM 6419 O O . ARG B 1 264 ? -20.641 13.453 7.984 1 94.62 264 ARG B O 1
ATOM 6426 N N . TYR B 1 265 ? -18.484 13.062 7.789 1 93.62 265 TYR B N 1
ATOM 6427 C CA . TYR B 1 265 ? -18.328 12.586 9.156 1 93.62 265 TYR B CA 1
ATOM 6428 C C . TYR B 1 265 ? -18.578 13.711 10.156 1 93.62 265 TYR B C 1
ATOM 6430 O O . TYR B 1 265 ? -19.141 13.484 11.234 1 93.62 265 TYR B O 1
ATOM 6438 N N . PHE B 1 266 ? -18.281 14.844 9.734 1 96.5 266 PHE B N 1
ATOM 6439 C CA . PHE B 1 266 ? -18.312 15.977 10.648 1 96.5 266 PHE B CA 1
ATOM 6440 C C . PHE B 1 266 ? -19.594 16.797 10.453 1 96.5 266 PHE B C 1
ATOM 6442 O O . PHE B 1 266 ? -20.078 17.438 11.391 1 96.5 266 PHE B O 1
ATOM 6449 N N . THR B 1 267 ? -20.156 16.812 9.367 1 97.19 267 THR B N 1
ATOM 6450 C CA . THR B 1 267 ? -21.125 17.828 8.938 1 97.19 267 THR B CA 1
ATOM 6451 C C . THR B 1 267 ? -22.484 17.578 9.57 1 97.19 267 THR B C 1
ATOM 6453 O O . THR B 1 267 ? -23.109 16.547 9.32 1 97.19 267 THR B O 1
ATOM 6456 N N . THR B 1 268 ? -22.938 18.484 10.352 1 96.06 268 THR B N 1
ATOM 6457 C CA . THR B 1 268 ? -24.281 18.562 10.891 1 96.06 268 THR B CA 1
ATOM 6458 C C . THR B 1 268 ? -24.797 20 10.859 1 96.06 268 THR B C 1
ATOM 6460 O O . THR B 1 268 ? -24 20.953 10.836 1 96.06 268 THR B O 1
ATOM 6463 N N . ILE B 1 269 ? -26.125 20.094 10.805 1 94.88 269 ILE B N 1
ATOM 6464 C CA . ILE B 1 269 ? -26.719 21.438 10.805 1 94.88 269 ILE B CA 1
ATOM 6465 C C . ILE B 1 269 ? -26.359 22.156 12.102 1 94.88 269 ILE B C 1
ATOM 6467 O O . ILE B 1 269 ? -26.047 23.344 12.078 1 94.88 269 ILE B O 1
ATOM 6471 N N . SER B 1 270 ? -26.328 21.422 13.156 1 93.94 270 SER B N 1
ATOM 6472 C CA . SER B 1 270 ? -26 21.984 14.453 1 93.94 270 SER B CA 1
ATOM 6473 C C . SER B 1 270 ? -24.562 22.5 14.484 1 93.94 270 SER B C 1
ATOM 6475 O O . SER B 1 270 ? -24.281 23.531 15.102 1 93.94 270 SER B O 1
ATOM 6477 N N . LEU B 1 271 ? -23.703 21.797 13.906 1 95.94 271 LEU B N 1
ATOM 6478 C CA . LEU B 1 271 ? -22.312 22.219 13.844 1 95.94 271 LEU B CA 1
ATOM 6479 C C . LEU B 1 271 ? -22.172 23.516 13.047 1 95.94 271 LEU B C 1
ATOM 6481 O O . LEU B 1 271 ? -21.438 24.422 13.453 1 95.94 271 LEU B O 1
ATOM 6485 N N . LEU B 1 272 ? -22.859 23.641 11.953 1 96.31 272 LEU B N 1
ATOM 6486 C CA . LEU B 1 272 ? -22.812 24.828 11.125 1 96.31 272 LEU B CA 1
ATOM 6487 C C . LEU B 1 272 ? -23.328 26.047 11.891 1 96.31 272 LEU B C 1
ATOM 6489 O O . LEU B 1 272 ? -22.781 27.141 11.773 1 96.31 272 LEU B O 1
ATOM 6493 N N . ASP B 1 273 ? -24.328 25.781 12.641 1 94.62 273 ASP B N 1
ATOM 6494 C CA . ASP B 1 273 ? -24.859 26.844 13.484 1 94.62 273 ASP B CA 1
ATOM 6495 C C . ASP B 1 273 ? -23.828 27.297 14.508 1 94.62 273 ASP B C 1
ATOM 6497 O O . ASP B 1 273 ? -23.625 28.5 14.719 1 94.62 273 ASP B O 1
ATOM 6501 N N . ALA B 1 274 ? -23.234 26.312 15.117 1 94.56 274 ALA B N 1
ATOM 6502 C CA . ALA B 1 274 ? -22.25 26.625 16.141 1 94.56 274 ALA B CA 1
ATOM 6503 C C . ALA B 1 274 ? -21.078 27.406 15.547 1 94.56 274 ALA B C 1
ATOM 6505 O O . ALA B 1 274 ? -20.562 28.328 16.172 1 94.56 274 ALA B O 1
ATOM 6506 N N . LEU B 1 275 ? -20.625 27.031 14.422 1 95.94 275 LEU B N 1
ATOM 6507 C CA . LEU B 1 275 ? -19.547 27.734 13.742 1 95.94 275 LEU B CA 1
ATOM 6508 C C . LEU B 1 275 ? -19.953 29.156 13.398 1 95.94 275 LEU B C 1
ATOM 6510 O O . LEU B 1 275 ? -19.172 30.094 13.586 1 95.94 275 LEU B O 1
ATOM 6514 N N . LYS B 1 276 ? -21.078 29.312 12.891 1 93.94 276 LYS B N 1
ATOM 6515 C CA . LYS B 1 276 ? -21.594 30.641 12.531 1 93.94 276 LYS B CA 1
ATOM 6516 C C . LYS B 1 276 ? -21.609 31.562 13.75 1 93.94 276 LYS B C 1
ATOM 6518 O O . LYS B 1 276 ? -21.297 32.75 13.641 1 93.94 276 LYS B O 1
ATOM 6523 N N . GLU B 1 277 ? -21.969 31 14.812 1 92.31 277 GLU B N 1
ATOM 6524 C CA . GLU B 1 277 ? -22 31.766 16.062 1 92.31 277 GLU B CA 1
ATOM 6525 C C . GLU B 1 277 ? -20.609 32.25 16.422 1 92.31 277 GLU B C 1
ATOM 6527 O O . GLU B 1 277 ? -20.453 33.312 17.031 1 92.31 277 GLU B O 1
ATOM 6532 N N . ARG B 1 278 ? -19.641 31.531 16.031 1 93.12 278 ARG B N 1
ATOM 6533 C CA . ARG B 1 278 ? -18.25 31.906 16.328 1 93.12 278 ARG B CA 1
ATOM 6534 C C . ARG B 1 278 ? -17.672 32.781 15.227 1 93.12 278 ARG B C 1
ATOM 6536 O O . ARG B 1 278 ? -16.484 33.094 15.25 1 93.12 278 ARG B O 1
ATOM 6543 N N . GLY B 1 279 ? -18.516 33.094 14.273 1 93.69 279 GLY B N 1
ATOM 6544 C CA . GLY B 1 279 ? -18.078 33.938 13.164 1 93.69 279 GLY B CA 1
ATOM 6545 C C . GLY B 1 279 ? -17.344 33.156 12.094 1 93.69 279 GLY B C 1
ATOM 6546 O O . GLY B 1 279 ? -16.578 33.75 11.32 1 93.69 279 GLY B O 1
ATOM 6547 N N . LEU B 1 280 ? -17.453 31.906 12.094 1 96.38 280 LEU B N 1
ATOM 6548 C CA . LEU B 1 280 ? -16.828 31.031 11.109 1 96.38 280 LEU B CA 1
ATOM 6549 C C . LEU B 1 280 ? -17.875 30.469 10.141 1 96.38 280 LEU B C 1
ATOM 6551 O O . LEU B 1 280 ? -19.047 30.375 10.477 1 96.38 280 LEU B O 1
ATOM 6555 N N . LEU B 1 281 ? -17.5 30.172 8.961 1 97.25 281 LEU B N 1
ATOM 6556 C CA . LEU B 1 281 ? -18.391 29.609 7.953 1 97.25 281 LEU B CA 1
ATOM 6557 C C . LEU B 1 281 ? -17.969 28.188 7.609 1 97.25 281 LEU B C 1
ATOM 6559 O O . LEU B 1 281 ? -16.797 27.922 7.348 1 97.25 281 LEU B O 1
ATOM 6563 N N . GLY B 1 282 ? -18.906 27.281 7.617 1 97.75 282 GLY B N 1
ATOM 6564 C CA . GLY B 1 282 ? -18.625 25.875 7.383 1 97.75 282 GLY B CA 1
ATOM 6565 C C . GLY B 1 282 ? -19.219 25.344 6.102 1 97.75 282 GLY B C 1
ATOM 6566 O O . GLY B 1 282 ? -20.297 25.781 5.691 1 97.75 282 GLY B O 1
ATOM 6567 N N . THR B 1 283 ? -18.531 24.5 5.434 1 98.44 283 THR B N 1
ATOM 6568 C CA . THR B 1 283 ? -19 23.797 4.242 1 98.44 283 THR B CA 1
ATOM 6569 C C . THR B 1 283 ? -18.625 22.312 4.301 1 98.44 283 THR B C 1
ATOM 6571 O O . THR B 1 283 ? -17.469 21.984 4.605 1 98.44 283 THR B O 1
ATOM 6574 N N . GLY B 1 284 ? -19.547 21.375 4.02 1 98.06 284 GLY B N 1
ATOM 6575 C CA . GLY B 1 284 ? -19.234 19.953 3.998 1 98.06 284 GLY B CA 1
ATOM 6576 C C . GLY B 1 284 ? -20.297 19.125 3.295 1 98.06 284 GLY B C 1
ATOM 6577 O O . GLY B 1 284 ? -21.406 19.594 3.062 1 98.06 284 GLY B O 1
ATOM 6578 N N . THR B 1 285 ? -19.953 17.984 2.895 1 97.38 285 THR B N 1
ATOM 6579 C CA . THR B 1 285 ? -20.953 17.016 2.43 1 97.38 285 THR B CA 1
ATOM 6580 C C . THR B 1 285 ? -21.781 16.484 3.6 1 97.38 285 THR B C 1
ATOM 6582 O O . THR B 1 285 ? -21.266 16.312 4.703 1 97.38 285 THR B O 1
ATOM 6585 N N . ILE B 1 286 ? -23.031 16.281 3.404 1 96.75 286 ILE B N 1
ATOM 6586 C CA . ILE B 1 286 ? -23.906 15.867 4.5 1 96.75 286 ILE B CA 1
ATOM 6587 C C . ILE B 1 286 ? -24.531 14.516 4.172 1 96.75 286 ILE B C 1
ATOM 6589 O O . ILE B 1 286 ? -24.922 14.266 3.031 1 96.75 286 ILE B O 1
ATOM 6593 N N . GLN B 1 287 ? -24.562 13.68 5.117 1 95 287 GLN B N 1
ATOM 6594 C CA . GLN B 1 287 ? -25.188 12.375 4.953 1 95 287 GLN B CA 1
ATOM 6595 C C . GLN B 1 287 ? -26.703 12.5 4.824 1 95 287 GLN B C 1
ATOM 6597 O O . GLN B 1 287 ? -27.297 13.414 5.398 1 95 287 GLN B O 1
ATOM 6602 N N . LYS B 1 288 ? -27.281 11.562 4.234 1 91.5 288 LYS B N 1
ATOM 6603 C CA . LYS B 1 288 ? -28.719 11.586 3.959 1 91.5 288 LYS B CA 1
ATOM 6604 C C . LYS B 1 288 ? -29.516 11.625 5.254 1 91.5 288 LYS B C 1
ATOM 6606 O O . LYS B 1 288 ? -30.531 12.32 5.336 1 91.5 288 LYS B O 1
ATOM 6611 N N . ASN B 1 289 ? -29.047 10.922 6.246 1 92.25 289 ASN B N 1
ATOM 6612 C CA . ASN B 1 289 ? -29.781 10.812 7.504 1 92.25 289 ASN B CA 1
ATOM 6613 C C . ASN B 1 289 ? -29.656 12.078 8.344 1 92.25 289 ASN B C 1
ATOM 6615 O O . ASN B 1 289 ? -30.359 12.242 9.336 1 92.25 289 ASN B O 1
ATOM 6619 N N . ARG B 1 290 ? -28.797 13.016 7.953 1 93.62 290 ARG B N 1
ATOM 6620 C CA . ARG B 1 290 ? -28.578 14.242 8.719 1 93.62 290 ARG B CA 1
ATOM 6621 C C . ARG B 1 290 ? -29.234 15.438 8.039 1 93.62 290 ARG B C 1
ATOM 6623 O O . ARG B 1 290 ? -29.188 16.562 8.555 1 93.62 290 ARG B O 1
ATOM 6630 N N . ILE B 1 291 ? -29.844 15.156 6.945 1 93.56 291 ILE B N 1
ATOM 6631 C CA . ILE B 1 291 ? -30.578 16.203 6.242 1 93.56 291 ILE B CA 1
ATOM 6632 C C . ILE B 1 291 ? -31.906 16.469 6.961 1 93.56 291 ILE B C 1
ATOM 6634 O O . ILE B 1 291 ? -32.656 15.547 7.266 1 93.56 291 ILE B O 1
ATOM 6638 N N . PRO B 1 292 ? -32.156 17.703 7.211 1 92.69 292 PRO B N 1
ATOM 6639 C CA . PRO B 1 292 ? -33.406 18.016 7.875 1 92.69 292 PRO B CA 1
ATOM 6640 C C . PRO B 1 292 ? -34.625 17.5 7.105 1 92.69 292 PRO B C 1
ATOM 6642 O O . PRO B 1 292 ? -34.656 17.562 5.871 1 92.69 292 PRO B O 1
ATOM 6645 N N . LYS B 1 293 ? -35.625 17.094 7.762 1 89.62 293 LYS B N 1
ATOM 6646 C CA . LYS B 1 293 ? -36.812 16.531 7.156 1 89.62 293 LYS B CA 1
ATOM 6647 C C . LYS B 1 293 ? -37.562 17.578 6.328 1 89.62 293 LYS B C 1
ATOM 6649 O O . LYS B 1 293 ? -38.25 17.234 5.371 1 89.62 293 LYS B O 1
ATOM 6654 N N . GLU B 1 294 ? -37.375 18.781 6.668 1 89 294 GLU B N 1
ATOM 6655 C CA . GLU B 1 294 ? -38.062 19.891 6.008 1 89 294 GLU B CA 1
ATOM 6656 C C . GLU B 1 294 ? -37.469 20.172 4.637 1 89 294 GLU B C 1
ATOM 6658 O O . GLU B 1 294 ? -38.062 20.875 3.822 1 89 294 GLU B O 1
ATOM 6663 N N . CYS B 1 295 ? -36.312 19.609 4.441 1 90.06 295 CYS B N 1
ATOM 6664 C CA . CYS B 1 295 ? -35.656 19.766 3.143 1 90.06 295 CYS B CA 1
ATOM 6665 C C . CYS B 1 295 ? -36.188 18.75 2.145 1 90.06 295 CYS B C 1
ATOM 6667 O O . CYS B 1 295 ? -35.688 17.625 2.088 1 90.06 295 CYS B O 1
ATOM 6669 N N . HIS B 1 296 ? -37.062 19.109 1.315 1 88.81 296 HIS B N 1
ATOM 6670 C CA . HIS B 1 296 ? -37.656 18.203 0.342 1 88.81 296 HIS B CA 1
ATOM 6671 C C . HIS B 1 296 ? -36.938 18.297 -1.003 1 88.81 296 HIS B C 1
ATOM 6673 O O . HIS B 1 296 ? -37.219 19.188 -1.807 1 88.81 296 HIS B O 1
ATOM 6679 N N . PHE B 1 297 ? -36.125 17.406 -1.179 1 90 297 PHE B N 1
ATOM 6680 C CA . PHE B 1 297 ? -35.438 17.312 -2.461 1 90 297 PHE B CA 1
ATOM 6681 C C . PHE B 1 297 ? -36.156 16.375 -3.412 1 90 297 PHE B C 1
ATOM 6683 O O . PHE B 1 297 ? -36.938 15.508 -2.973 1 90 297 PHE B O 1
ATOM 6690 N N . THR B 1 298 ? -35.906 16.672 -4.652 1 88.12 298 THR B N 1
ATOM 6691 C CA . THR B 1 298 ? -36.406 15.727 -5.656 1 88.12 298 THR B CA 1
ATOM 6692 C C . THR B 1 298 ? -35.781 14.344 -5.453 1 88.12 298 THR B C 1
ATOM 6694 O O . THR B 1 298 ? -34.594 14.234 -5.125 1 88.12 298 THR B O 1
ATOM 6697 N N . ALA B 1 299 ? -36.594 13.344 -5.645 1 87.38 299 ALA B N 1
ATOM 6698 C CA . ALA B 1 299 ? -36.125 11.969 -5.453 1 87.38 299 ALA B CA 1
ATOM 6699 C C . ALA B 1 299 ? -34.969 11.633 -6.383 1 87.38 299 ALA B C 1
ATOM 6701 O O . ALA B 1 299 ? -34.906 12.117 -7.516 1 87.38 299 ALA B O 1
ATOM 6702 N N . ASP B 1 300 ? -34.062 10.844 -5.891 1 86.25 300 ASP B N 1
ATOM 6703 C CA . ASP B 1 300 ? -32.844 10.5 -6.602 1 86.25 300 ASP B CA 1
ATOM 6704 C C . ASP B 1 300 ? -33.125 9.891 -7.965 1 86.25 300 ASP B C 1
ATOM 6706 O O . ASP B 1 300 ? -32.438 10.156 -8.945 1 86.25 300 ASP B O 1
ATOM 6710 N N . ASN B 1 301 ? -34.188 9.078 -8.023 1 84.25 301 ASN B N 1
ATOM 6711 C CA . ASN B 1 301 ? -34.562 8.414 -9.266 1 84.25 301 ASN B CA 1
ATOM 6712 C C . ASN B 1 301 ? -34.969 9.414 -10.344 1 84.25 301 ASN B C 1
ATOM 6714 O O . ASN B 1 301 ? -34.656 9.242 -11.523 1 84.25 301 ASN B O 1
ATOM 6718 N N . ILE B 1 302 ? -35.688 10.461 -9.844 1 85.19 302 ILE B N 1
ATOM 6719 C CA . ILE B 1 302 ? -36.125 11.492 -10.773 1 85.19 302 ILE B CA 1
ATOM 6720 C C . ILE B 1 302 ? -34.938 12.359 -11.188 1 85.19 302 ILE B C 1
ATOM 6722 O O . ILE B 1 302 ? -34.812 12.719 -12.359 1 85.19 302 ILE B O 1
ATOM 6726 N N . LEU B 1 303 ? -34.125 12.57 -10.297 1 85.56 303 LEU B N 1
ATOM 6727 C CA . LEU B 1 303 ? -32.969 13.406 -10.57 1 85.56 303 LEU B CA 1
ATOM 6728 C C . LEU B 1 303 ? -32 12.703 -11.531 1 85.56 303 LEU B C 1
ATOM 6730 O O . LEU B 1 303 ? -31.312 13.359 -12.312 1 85.56 303 LEU B O 1
ATOM 6734 N N . SER B 1 304 ? -31.875 11.383 -11.422 1 84.94 304 SER B N 1
ATOM 6735 C CA . SER B 1 304 ? -31 10.594 -12.281 1 84.94 304 SER B CA 1
ATOM 6736 C C . SER B 1 304 ? -31.438 10.664 -13.742 1 84.94 304 SER B C 1
ATOM 6738 O O . SER B 1 304 ? -30.641 10.422 -14.648 1 84.94 304 SER B O 1
ATOM 6740 N N . SER B 1 305 ? -32.719 10.992 -13.922 1 85.56 305 SER B N 1
ATOM 6741 C CA . SER B 1 305 ? -33.25 11.125 -15.281 1 85.56 305 SER B CA 1
ATOM 6742 C C . SER B 1 305 ? -32.969 12.508 -15.859 1 85.56 305 SER B C 1
ATOM 6744 O O . SER B 1 305 ? -33.062 12.711 -17.062 1 85.56 305 SER B O 1
ATOM 6746 N N . LYS B 1 306 ? -32.625 13.406 -15.039 1 87.44 306 LYS B N 1
ATOM 6747 C CA . LYS B 1 306 ? -32.219 14.742 -15.492 1 87.44 306 LYS B CA 1
ATOM 6748 C C . LYS B 1 306 ? -30.797 14.75 -16.016 1 87.44 306 LYS B C 1
ATOM 6750 O O . LYS B 1 306 ? -30.031 13.812 -15.781 1 87.44 306 LYS B O 1
ATOM 6755 N N . PRO B 1 307 ? -30.5 15.758 -16.797 1 88 307 PRO B N 1
ATOM 6756 C CA . PRO B 1 307 ? -29.125 15.828 -17.328 1 88 307 PRO B CA 1
ATOM 6757 C C . PRO B 1 307 ? -28.078 15.891 -16.219 1 88 307 PRO B C 1
ATOM 6759 O O . PRO B 1 307 ? -28.297 16.5 -15.18 1 88 307 PRO B O 1
ATOM 6762 N N . ARG B 1 308 ? -27.016 15.25 -16.469 1 91.88 308 ARG B N 1
ATOM 6763 C CA . ARG B 1 308 ? -25.906 15.281 -15.516 1 91.88 308 ARG B CA 1
ATOM 6764 C C . ARG B 1 308 ? -25.5 16.719 -15.195 1 91.88 308 ARG B C 1
ATOM 6766 O O . ARG B 1 308 ? -25.406 17.562 -16.094 1 91.88 308 ARG B O 1
ATOM 6773 N N . GLY B 1 309 ? -25.359 17.062 -13.922 1 93.12 309 GLY B N 1
ATOM 6774 C CA . GLY B 1 309 ? -25.031 18.422 -13.5 1 93.12 309 GLY B CA 1
ATOM 6775 C C . GLY B 1 309 ? -26.219 19.156 -12.906 1 93.12 309 GLY B C 1
ATOM 6776 O O . GLY B 1 309 ? -26.062 20.281 -12.414 1 93.12 309 GLY B O 1
ATOM 6777 N N . SER B 1 310 ? -27.375 18.641 -12.969 1 94 310 SER B N 1
ATOM 6778 C CA . SER B 1 310 ? -28.547 19.266 -12.367 1 94 310 SER B CA 1
ATOM 6779 C C . SER B 1 310 ? -28.359 19.438 -10.867 1 94 310 SER B C 1
ATOM 6781 O O . SER B 1 310 ? -27.766 18.594 -10.203 1 94 310 SER B O 1
ATOM 6783 N N . SER B 1 311 ? -28.828 20.578 -10.359 1 94.81 311 SER B N 1
ATOM 6784 C CA . SER B 1 311 ? -28.672 20.859 -8.938 1 94.81 311 SER B CA 1
ATOM 6785 C C . SER B 1 311 ? -29.922 21.516 -8.359 1 94.81 311 SER B C 1
ATOM 6787 O O . SER B 1 311 ? -30.703 22.125 -9.094 1 94.81 311 SER B O 1
ATOM 6789 N N . GLU B 1 312 ? -30.125 21.266 -7.129 1 94.62 312 GLU B N 1
ATOM 6790 C CA . GLU B 1 312 ? -31.188 21.859 -6.332 1 94.62 312 GLU B CA 1
ATOM 6791 C C . GLU B 1 312 ? -30.656 22.406 -5.012 1 94.62 312 GLU B C 1
ATOM 6793 O O . GLU B 1 312 ? -29.75 21.828 -4.406 1 94.62 312 GLU B O 1
ATOM 6798 N N . MET B 1 313 ? -31.203 23.562 -4.613 1 95.75 313 MET B N 1
ATOM 6799 C CA . MET B 1 313 ? -30.75 24.172 -3.375 1 95.75 313 MET B CA 1
ATOM 6800 C C . MET B 1 313 ? -31.922 24.562 -2.488 1 95.75 313 MET B C 1
ATOM 6802 O O . MET B 1 313 ? -32.906 25.109 -2.973 1 95.75 313 MET B O 1
ATOM 6806 N N . ILE B 1 314 ? -31.859 24.219 -1.291 1 95.56 314 ILE B N 1
ATOM 6807 C CA . ILE B 1 314 ? -32.812 24.609 -0.268 1 95.56 314 ILE B CA 1
ATOM 6808 C C . ILE B 1 314 ? -32.125 25.422 0.814 1 95.56 314 ILE B C 1
ATOM 6810 O O . ILE B 1 314 ? -31.078 25.031 1.325 1 95.56 314 ILE B O 1
ATOM 6814 N N . VAL B 1 315 ? -32.719 26.562 1.166 1 95.06 315 VAL B N 1
ATOM 6815 C CA . VAL B 1 315 ? -32.062 27.5 2.086 1 95.06 315 VAL B CA 1
ATOM 6816 C C . VAL B 1 315 ? -32.906 27.641 3.35 1 95.06 315 VAL B C 1
ATOM 6818 O O . VAL B 1 315 ? -34.125 27.75 3.277 1 95.06 315 VAL B O 1
ATOM 6821 N N . ARG B 1 316 ? -32.156 27.609 4.406 1 93.31 316 ARG B N 1
ATOM 6822 C CA . ARG B 1 316 ? -32.812 27.859 5.691 1 93.31 316 ARG B CA 1
ATOM 6823 C C . ARG B 1 316 ? -32.844 29.359 6.004 1 93.31 316 ARG B C 1
ATOM 6825 O O . ARG B 1 316 ? -31.875 30.078 5.758 1 93.31 316 ARG B O 1
ATOM 6832 N N . ARG B 1 317 ? -34.125 29.812 6.574 1 86.19 317 ARG B N 1
ATOM 6833 C CA . ARG B 1 317 ? -34.281 31.172 7.09 1 86.19 317 ARG B CA 1
ATOM 6834 C C . ARG B 1 317 ? -35 31.172 8.43 1 86.19 317 ARG B C 1
ATOM 6836 O O . ARG B 1 317 ? -35.938 30.406 8.648 1 86.19 317 ARG B O 1
ATOM 6843 N N . PRO B 1 318 ? -34.594 31.875 9.414 1 79.44 318 PRO B N 1
ATOM 6844 C CA . PRO B 1 318 ? -33.469 32.781 9.438 1 79.44 318 PRO B CA 1
ATOM 6845 C C . PRO B 1 318 ? -32.125 32.062 9.672 1 79.44 318 PRO B C 1
ATOM 6847 O O . PRO B 1 318 ? -32.125 30.859 9.883 1 79.44 318 PRO B O 1
ATOM 6850 N N . ASP B 1 319 ? -30.953 32.656 9.664 1 77.75 319 ASP B N 1
ATOM 6851 C CA . ASP B 1 319 ? -29.594 32.094 9.781 1 77.75 319 ASP B CA 1
ATOM 6852 C C . ASP B 1 319 ? -29.266 31.188 8.602 1 77.75 319 ASP B C 1
ATOM 6854 O O . ASP B 1 319 ? -29.406 29.969 8.695 1 77.75 319 ASP B O 1
ATOM 6858 N N . GLU B 1 320 ? -28.891 31.641 7.734 1 87.56 320 GLU B N 1
ATOM 6859 C CA . GLU B 1 320 ? -28.875 31.047 6.402 1 87.56 320 GLU B CA 1
ATOM 6860 C C . GLU B 1 320 ? -27.906 29.875 6.324 1 87.56 320 GLU B C 1
ATOM 6862 O O . GLU B 1 320 ? -26.75 30 6.723 1 87.56 320 GLU B O 1
ATOM 6867 N N . ILE B 1 321 ? -28.438 28.734 5.996 1 94.62 321 ILE B N 1
ATOM 6868 C CA . ILE B 1 321 ? -27.719 27.531 5.602 1 94.62 321 ILE B CA 1
ATOM 6869 C C . ILE B 1 321 ? -28.266 27.016 4.27 1 94.62 321 ILE B C 1
ATOM 6871 O O . ILE B 1 321 ? -29.484 26.922 4.086 1 94.62 321 ILE B O 1
ATOM 6875 N N . ALA B 1 322 ? -27.406 26.844 3.395 1 96.56 322 ALA B N 1
ATOM 6876 C CA . ALA B 1 322 ? -27.812 26.312 2.096 1 96.56 322 ALA B CA 1
ATOM 6877 C C . ALA B 1 322 ? -27.516 24.812 1.997 1 96.56 322 ALA B C 1
ATOM 6879 O O . ALA B 1 322 ? -26.391 24.375 2.248 1 96.56 322 ALA B O 1
ATOM 6880 N N . VAL B 1 323 ? -28.484 24.047 1.674 1 97 323 VAL B N 1
ATOM 6881 C CA . VAL B 1 323 ? -28.312 22.625 1.363 1 97 323 VAL B CA 1
ATOM 6882 C C . VAL B 1 323 ? -28.5 22.406 -0.137 1 97 323 VAL B C 1
ATOM 6884 O O . VAL B 1 323 ? -29.562 22.672 -0.691 1 97 323 VAL B O 1
ATOM 6887 N N . THR B 1 324 ? -27.453 22.016 -0.745 1 96.81 324 THR B N 1
ATOM 6888 C CA . THR B 1 324 ? -27.438 21.891 -2.199 1 96.81 324 THR B CA 1
ATOM 6889 C C . THR B 1 324 ? -27.266 20.438 -2.615 1 96.81 324 THR B C 1
ATOM 6891 O O . THR B 1 324 ? -26.359 19.75 -2.145 1 96.81 324 THR B O 1
ATOM 6894 N N . LYS B 1 325 ? -28.109 19.922 -3.451 1 96.19 325 LYS B N 1
ATOM 6895 C CA . LYS B 1 325 ? -28.016 18.594 -4.051 1 96.19 325 LYS B CA 1
ATOM 6896 C C . LYS B 1 325 ? -27.531 18.688 -5.496 1 96.19 325 LYS B C 1
ATOM 6898 O O . LYS B 1 325 ? -28.094 19.438 -6.301 1 96.19 325 LYS B O 1
ATOM 6903 N N . TRP B 1 326 ? -26.438 17.984 -5.852 1 96.06 326 TRP B N 1
ATOM 6904 C CA . TRP B 1 326 ? -25.828 18 -7.172 1 96.06 326 TRP B CA 1
ATOM 6905 C C . TRP B 1 326 ? -25.781 16.578 -7.754 1 96.06 326 TRP B C 1
ATOM 6907 O O . TRP B 1 326 ? -25.312 15.648 -7.094 1 96.06 326 TRP B O 1
ATOM 6917 N N . MET B 1 327 ? -26.266 16.469 -9.008 1 93.94 327 MET B N 1
ATOM 6918 C CA . MET B 1 327 ? -26.281 15.156 -9.664 1 93.94 327 MET B CA 1
ATOM 6919 C C . MET B 1 327 ? -25.094 14.992 -10.594 1 93.94 327 MET B C 1
ATOM 6921 O O . MET B 1 327 ? -25.047 15.57 -11.68 1 93.94 327 MET B O 1
ATOM 6925 N N . ASP B 1 328 ? -24.109 14.234 -10.172 1 91.44 328 ASP B N 1
ATOM 6926 C CA . ASP B 1 328 ? -23.031 13.805 -11.047 1 91.44 328 ASP B CA 1
ATOM 6927 C C . ASP B 1 328 ? -23.234 12.375 -11.531 1 91.44 328 ASP B C 1
ATOM 6929 O O . ASP B 1 328 ? -24.266 12.062 -12.133 1 91.44 328 ASP B O 1
ATOM 6933 N N . ASN B 1 329 ? -22.312 11.43 -11.242 1 86.19 329 ASN B N 1
ATOM 6934 C CA . ASN B 1 329 ? -22.609 10.016 -11.453 1 86.19 329 ASN B CA 1
ATOM 6935 C C . ASN B 1 329 ? -23.578 9.492 -10.391 1 86.19 329 ASN B C 1
ATOM 6937 O O . ASN B 1 329 ? -24.406 8.625 -10.68 1 86.19 329 ASN B O 1
ATOM 6941 N N . LYS B 1 330 ? -23.422 10.055 -9.211 1 89.06 330 LYS B N 1
ATOM 6942 C CA . LYS B 1 330 ? -24.312 9.859 -8.062 1 89.06 330 LYS B CA 1
ATOM 6943 C C . LYS B 1 330 ? -24.641 11.195 -7.391 1 89.06 330 LYS B C 1
ATOM 6945 O O . LYS B 1 330 ? -23.875 12.156 -7.5 1 89.06 330 LYS B O 1
ATOM 6950 N N . PRO B 1 331 ? -25.75 11.258 -6.785 1 92.88 331 PRO B N 1
ATOM 6951 C CA . PRO B 1 331 ? -26.094 12.516 -6.121 1 92.88 331 PRO B CA 1
ATOM 6952 C C . PRO B 1 331 ? -25.203 12.805 -4.91 1 92.88 331 PRO B C 1
ATOM 6954 O O . PRO B 1 331 ? -24.891 11.898 -4.141 1 92.88 331 PRO B O 1
ATOM 6957 N N . VAL B 1 332 ? -24.828 14 -4.809 1 94.5 332 VAL B N 1
ATOM 6958 C CA . VAL B 1 332 ? -24.062 14.477 -3.664 1 94.5 332 VAL B CA 1
ATOM 6959 C C . VAL B 1 332 ? -24.781 15.656 -3.012 1 94.5 332 VAL B C 1
ATOM 6961 O O . VAL B 1 332 ? -25.219 16.578 -3.697 1 94.5 332 VAL B O 1
ATOM 6964 N N . VAL B 1 333 ? -24.938 15.625 -1.716 1 96.81 333 VAL B N 1
ATOM 6965 C CA . VAL B 1 333 ? -25.594 16.719 -1.003 1 96.81 333 VAL B CA 1
ATOM 6966 C C . VAL B 1 333 ? -24.578 17.438 -0.119 1 96.81 333 VAL B C 1
ATOM 6968 O O . VAL B 1 333 ? -23.781 16.812 0.579 1 96.81 333 VAL B O 1
ATOM 6971 N N . MET B 1 334 ? -24.641 18.75 -0.171 1 97.69 334 MET B N 1
ATOM 6972 C CA . MET B 1 334 ? -23.719 19.578 0.606 1 97.69 334 MET B CA 1
ATOM 6973 C C . MET B 1 334 ? -24.484 20.594 1.439 1 97.69 334 MET B C 1
ATOM 6975 O O . MET B 1 334 ? -25.562 21.047 1.052 1 97.69 334 MET B O 1
ATOM 6979 N N . ALA B 1 335 ? -23.969 20.906 2.564 1 97.88 335 ALA B N 1
ATOM 6980 C CA . ALA B 1 335 ? -24.469 21.984 3.422 1 97.88 335 ALA B CA 1
ATOM 6981 C C . ALA B 1 335 ? -23.406 23.047 3.648 1 97.88 335 ALA B C 1
ATOM 6983 O O . ALA B 1 335 ? -22.234 22.734 3.865 1 97.88 335 ALA B O 1
ATOM 6984 N N . SER B 1 336 ? -23.828 24.328 3.545 1 97.81 336 SER B N 1
ATOM 6985 C CA . SER B 1 336 ? -22.844 25.406 3.646 1 97.81 336 SER B CA 1
ATOM 6986 C C . SER B 1 336 ? -23.484 26.672 4.195 1 97.81 336 SER B C 1
ATOM 6988 O O . SER B 1 336 ? -24.656 26.938 3.967 1 97.81 336 SER B O 1
ATOM 6990 N N . THR B 1 337 ? -22.719 27.375 4.895 1 96.88 337 THR B N 1
ATOM 6991 C CA . THR B 1 337 ? -23.094 28.703 5.332 1 96.88 337 THR B CA 1
ATOM 6992 C C . THR B 1 337 ? -22.406 29.766 4.484 1 96.88 337 THR B C 1
ATOM 6994 O O . THR B 1 337 ? -22.562 30.969 4.738 1 96.88 337 THR B O 1
ATOM 6997 N N . ALA B 1 338 ? -21.688 29.344 3.436 1 96 338 ALA B N 1
ATOM 6998 C CA . ALA B 1 338 ? -20.891 30.297 2.672 1 96 338 ALA B CA 1
ATOM 6999 C C . ALA B 1 338 ? -21.219 30.219 1.183 1 96 338 ALA B C 1
ATOM 7001 O O . ALA B 1 338 ? -21.125 31.219 0.467 1 96 338 ALA B O 1
ATOM 7002 N N . HIS B 1 339 ? -21.516 28.984 0.748 1 96.56 339 HIS B N 1
ATOM 7003 C CA . HIS B 1 339 ? -21.609 28.781 -0.694 1 96.56 339 HIS B CA 1
ATOM 7004 C C . HIS B 1 339 ? -22.953 28.156 -1.07 1 96.56 339 HIS B C 1
ATOM 7006 O O . HIS B 1 339 ? -23.5 27.344 -0.316 1 96.56 339 HIS B O 1
ATOM 7012 N N . GLY B 1 340 ? -23.453 28.547 -2.205 1 95.81 340 GLY B N 1
ATOM 7013 C CA . GLY B 1 340 ? -24.625 27.953 -2.824 1 95.81 340 GLY B CA 1
ATOM 7014 C C . GLY B 1 340 ? -24.375 27.469 -4.242 1 95.81 340 GLY B C 1
ATOM 7015 O O . GLY B 1 340 ? -23.297 26.953 -4.547 1 95.81 340 GLY B O 1
ATOM 7016 N N . ILE B 1 341 ? -25.359 27.609 -5.012 1 95.69 341 ILE B N 1
ATOM 7017 C CA . ILE B 1 341 ? -25.234 27.188 -6.402 1 95.69 341 ILE B CA 1
ATOM 7018 C C . ILE B 1 341 ? -24.469 28.25 -7.195 1 95.69 341 ILE B C 1
ATOM 7020 O O . ILE B 1 341 ? -23.578 27.922 -7.977 1 95.69 341 ILE B O 1
ATOM 7024 N N . GLU B 1 342 ? -24.719 29.453 -6.891 1 93.5 342 GLU B N 1
ATOM 7025 C CA . GLU B 1 342 ? -24.125 30.547 -7.664 1 93.5 342 GLU B CA 1
ATOM 7026 C C . GLU B 1 342 ? -22.859 31.062 -7 1 93.5 342 GLU B C 1
ATOM 7028 O O . GLU B 1 342 ? -22.781 31.125 -5.773 1 93.5 342 GLU B O 1
ATOM 7033 N N . PRO B 1 343 ? -21.844 31.453 -7.77 1 93.25 343 PRO B N 1
ATOM 7034 C CA . PRO B 1 343 ? -21.766 31.375 -9.234 1 93.25 343 PRO B CA 1
ATOM 7035 C C . PRO B 1 343 ? -21.469 29.969 -9.734 1 93.25 343 PRO B C 1
ATOM 7037 O O . PRO B 1 343 ? -20.469 29.359 -9.344 1 93.25 343 PRO B O 1
ATOM 7040 N N . GLN B 1 344 ? -22.25 29.516 -10.609 1 93.88 344 GLN B N 1
ATOM 7041 C CA . GLN B 1 344 ? -22.109 28.188 -11.172 1 93.88 344 GLN B CA 1
ATOM 7042 C C . GLN B 1 344 ? -21.047 28.141 -12.266 1 93.88 344 GLN B C 1
ATOM 7044 O O . GLN B 1 344 ? -20.953 29.078 -13.07 1 93.88 344 GLN B O 1
ATOM 7049 N N . ASP B 1 345 ? -20.188 27.156 -12.219 1 93.69 345 ASP B N 1
ATOM 7050 C CA . ASP B 1 345 ? -19.234 26.953 -13.312 1 93.69 345 ASP B CA 1
ATOM 7051 C C . ASP B 1 345 ? -19.422 25.594 -13.969 1 93.69 345 ASP B C 1
ATOM 7053 O O . ASP B 1 345 ? -20.438 24.922 -13.758 1 93.69 345 ASP B O 1
ATOM 7057 N N . THR B 1 346 ? -18.562 25.297 -15 1 94.56 346 THR B N 1
ATOM 7058 C CA . THR B 1 346 ? -18.625 24.031 -15.711 1 94.56 346 THR B CA 1
ATOM 7059 C C . THR B 1 346 ? -17.375 23.203 -15.484 1 94.56 346 THR B C 1
ATOM 7061 O O . THR B 1 346 ? -16.281 23.766 -15.32 1 94.56 346 THR B O 1
ATOM 7064 N N . CYS B 1 347 ? -17.594 21.922 -15.344 1 94.12 347 CYS B N 1
ATOM 7065 C CA . CYS B 1 347 ? -16.438 21.031 -15.195 1 94.12 347 CYS B CA 1
ATOM 7066 C C . CYS B 1 347 ? -16.484 19.906 -16.219 1 94.12 347 CYS B C 1
ATOM 7068 O O . CYS B 1 347 ? -17.562 19.516 -16.672 1 94.12 347 CYS B O 1
ATOM 7070 N N . SER B 1 348 ? -15.328 19.484 -16.609 1 93.06 348 SER B N 1
ATOM 7071 C CA . SER B 1 348 ? -15.203 18.391 -17.578 1 93.06 348 SER B CA 1
ATOM 7072 C C . SER B 1 348 ? -15.289 17.031 -16.891 1 93.06 348 SER B C 1
ATOM 7074 O O . SER B 1 348 ? -14.57 16.781 -15.922 1 93.06 348 SER B O 1
ATOM 7076 N N . ARG B 1 349 ? -16.281 16.188 -17.328 1 92.06 349 ARG B N 1
ATOM 7077 C CA . ARG B 1 349 ? -16.469 14.844 -16.797 1 92.06 349 ARG B CA 1
ATOM 7078 C C . ARG B 1 349 ? -16.516 13.805 -17.906 1 92.06 349 ARG B C 1
ATOM 7080 O O . ARG B 1 349 ? -17.062 14.062 -18.984 1 92.06 349 ARG B O 1
ATOM 7087 N N . TRP B 1 350 ? -15.953 12.656 -17.688 1 88.69 350 TRP B N 1
ATOM 7088 C CA . TRP B 1 350 ? -16 11.555 -18.641 1 88.69 350 TRP B CA 1
ATOM 7089 C C . TRP B 1 350 ? -17.375 10.891 -18.625 1 88.69 350 TRP B C 1
ATOM 7091 O O . TRP B 1 350 ? -17.891 10.523 -17.578 1 88.69 350 TRP B O 1
ATOM 7101 N N . SER B 1 351 ? -17.938 10.789 -19.812 1 88.06 351 SER B N 1
ATOM 7102 C CA . SER B 1 351 ? -19.203 10.07 -19.984 1 88.06 351 SER B CA 1
ATOM 7103 C C . SER B 1 351 ? -18.969 8.688 -20.562 1 88.06 351 SER B C 1
ATOM 7105 O O . SER B 1 351 ? -18.547 8.555 -21.719 1 88.06 351 SER B O 1
ATOM 7107 N N . LYS B 1 352 ? -19.203 7.703 -19.828 1 83.19 352 LYS B N 1
ATOM 7108 C CA . LYS B 1 352 ? -19.078 6.336 -20.312 1 83.19 352 LYS B CA 1
ATOM 7109 C C . LYS B 1 352 ? -20.047 6.078 -21.469 1 83.19 352 LYS B C 1
ATOM 7111 O O . LYS B 1 352 ? -19.703 5.375 -22.422 1 83.19 352 LYS B O 1
ATOM 7116 N N . LYS B 1 353 ? -21.281 6.68 -21.328 1 82.62 353 LYS B N 1
ATOM 7117 C CA . LYS B 1 353 ? -22.312 6.512 -22.344 1 82.62 353 LYS B CA 1
ATOM 7118 C C . LYS B 1 353 ? -21.875 7.121 -23.672 1 82.62 353 LYS B C 1
ATOM 7120 O O . LYS B 1 353 ? -22 6.484 -24.719 1 82.62 353 LYS B O 1
ATOM 7125 N N . GLU B 1 354 ? -21.25 8.234 -23.531 1 87.81 354 GLU B N 1
ATOM 7126 C CA . GLU B 1 354 ? -20.875 8.945 -24.75 1 87.81 354 GLU B CA 1
ATOM 7127 C C . GLU B 1 354 ? -19.406 8.695 -25.094 1 87.81 354 GLU B C 1
ATOM 7129 O O . GLU B 1 354 ? -18.969 9.055 -26.188 1 87.81 354 GLU B O 1
ATOM 7134 N N . GLN B 1 355 ? -18.656 8.055 -24.109 1 86.88 355 GLN B N 1
ATOM 7135 C CA . GLN B 1 355 ? -17.234 7.719 -24.312 1 86.88 355 GLN B CA 1
ATOM 7136 C C . GLN B 1 355 ? -16.422 8.953 -24.656 1 86.88 355 GLN B C 1
ATOM 7138 O O . GLN B 1 355 ? -15.641 8.938 -25.609 1 86.88 355 GLN B O 1
ATOM 7143 N N . ARG B 1 356 ? -16.781 10.086 -24.172 1 89.56 356 ARG B N 1
ATOM 7144 C CA . ARG B 1 356 ? -16.062 11.344 -24.344 1 89.56 356 ARG B CA 1
ATOM 7145 C C . ARG B 1 356 ? -16.188 12.219 -23.094 1 89.56 356 ARG B C 1
ATOM 7147 O O . ARG B 1 356 ? -16.984 11.938 -22.203 1 89.56 356 ARG B O 1
ATOM 7154 N N . GLN B 1 357 ? -15.406 13.242 -23.031 1 93.25 357 GLN B N 1
ATOM 7155 C CA . GLN B 1 357 ? -15.516 14.234 -21.969 1 93.25 357 GLN B CA 1
ATOM 7156 C C . GLN B 1 357 ? -16.688 15.18 -22.219 1 93.25 357 GLN B C 1
ATOM 7158 O O . GLN B 1 357 ? -16.891 15.648 -23.344 1 93.25 357 GLN B O 1
ATOM 7163 N N . ILE B 1 358 ? -17.5 15.398 -21.312 1 92.12 358 ILE B N 1
ATOM 7164 C CA . ILE B 1 358 ? -18.625 16.297 -21.438 1 92.12 358 ILE B CA 1
ATOM 7165 C C . ILE B 1 358 ? -18.516 17.422 -20.406 1 92.12 358 ILE B C 1
ATOM 7167 O O . ILE B 1 358 ? -17.859 17.25 -19.375 1 92.12 358 ILE B O 1
ATOM 7171 N N . GLN B 1 359 ? -19.109 18.531 -20.703 1 93.75 359 GLN B N 1
ATOM 7172 C CA . GLN B 1 359 ? -19.172 19.656 -19.781 1 93.75 359 GLN B CA 1
ATOM 7173 C C . GLN B 1 359 ? -20.438 19.609 -18.922 1 93.75 359 GLN B C 1
ATOM 7175 O O . GLN B 1 359 ? -21.547 19.516 -19.453 1 93.75 359 GLN B O 1
ATOM 7180 N N . VAL B 1 360 ? -20.234 19.625 -17.672 1 94.75 360 VAL B N 1
ATOM 7181 C CA . VAL B 1 360 ? -21.359 19.516 -16.734 1 94.75 360 VAL B CA 1
ATOM 7182 C C . VAL B 1 360 ? -21.391 20.734 -15.828 1 94.75 360 VAL B C 1
ATOM 7184 O O . VAL B 1 360 ? -20.359 21.172 -15.312 1 94.75 360 VAL B O 1
ATOM 7187 N N . PRO B 1 361 ? -22.594 21.375 -15.672 1 95.81 361 PRO B N 1
ATOM 7188 C CA . PRO B 1 361 ? -22.703 22.484 -14.711 1 95.81 361 PRO B CA 1
ATOM 7189 C C . PRO B 1 361 ? -22.359 22.047 -13.281 1 95.81 361 PRO B C 1
ATOM 7191 O O . PRO B 1 361 ? -22.75 20.953 -12.852 1 95.81 361 PRO B O 1
ATOM 7194 N N . ARG B 1 362 ? -21.594 22.844 -12.57 1 96.69 362 ARG B N 1
ATOM 7195 C CA . ARG B 1 362 ? -21.156 22.547 -11.211 1 96.69 362 ARG B CA 1
ATOM 7196 C C . ARG B 1 362 ? -21.438 23.719 -10.273 1 96.69 362 ARG B C 1
ATOM 7198 O O . ARG B 1 362 ? -20.953 24.828 -10.492 1 96.69 362 ARG B O 1
ATOM 7205 N N . PRO B 1 363 ? -22.25 23.516 -9.242 1 96.94 363 PRO B N 1
ATOM 7206 C CA . PRO B 1 363 ? -22.5 24.578 -8.258 1 96.94 363 PRO B CA 1
ATOM 7207 C C . PRO B 1 363 ? -21.234 25.078 -7.594 1 96.94 363 PRO B C 1
ATOM 7209 O O . PRO B 1 363 ? -20.266 24.328 -7.445 1 96.94 363 PRO B O 1
ATOM 7212 N N . ALA B 1 364 ? -21.25 26.297 -7.148 1 97 364 ALA B N 1
ATOM 7213 C CA . ALA B 1 364 ? -20.094 26.922 -6.512 1 97 364 ALA B CA 1
ATOM 7214 C C . ALA B 1 364 ? -19.672 26.156 -5.262 1 97 364 ALA B C 1
ATOM 7216 O O . ALA B 1 364 ? -18.484 26.062 -4.961 1 97 364 ALA B O 1
ATOM 7217 N N . VAL B 1 365 ? -20.656 25.656 -4.559 1 97.75 365 VAL B N 1
ATOM 7218 C CA . VAL B 1 365 ? -20.359 24.938 -3.316 1 97.75 365 VAL B CA 1
ATOM 7219 C C . VAL B 1 365 ? -19.5 23.719 -3.611 1 97.75 365 VAL B C 1
ATOM 7221 O O . VAL B 1 365 ? -18.594 23.391 -2.846 1 97.75 365 VAL B O 1
ATOM 7224 N N . VAL B 1 366 ? -19.719 23.031 -4.695 1 97.44 366 VAL B N 1
ATOM 7225 C CA . VAL B 1 366 ? -18.969 21.844 -5.074 1 97.44 366 VAL B CA 1
ATOM 7226 C C . VAL B 1 366 ? -17.562 22.219 -5.488 1 97.44 366 VAL B C 1
ATOM 7228 O O . VAL B 1 366 ? -16.594 21.578 -5.098 1 97.44 366 VAL B O 1
ATOM 7231 N N . ALA B 1 367 ? -17.453 23.25 -6.277 1 97 367 ALA B N 1
ATOM 7232 C CA . ALA B 1 367 ? -16.141 23.719 -6.738 1 97 367 ALA B CA 1
ATOM 7233 C C . ALA B 1 367 ? -15.25 24.109 -5.566 1 97 367 ALA B C 1
ATOM 7235 O O . ALA B 1 367 ? -14.102 23.672 -5.48 1 97 367 ALA B O 1
ATOM 7236 N N . GLU B 1 368 ? -15.836 24.906 -4.652 1 97.19 368 GLU B N 1
ATOM 7237 C CA . GLU B 1 368 ? -15.086 25.375 -3.496 1 97.19 368 GLU B CA 1
ATOM 7238 C C . GLU B 1 368 ? -14.695 24.234 -2.57 1 97.19 368 GLU B C 1
ATOM 7240 O O . GLU B 1 368 ? -13.578 24.188 -2.059 1 97.19 368 GLU B O 1
ATOM 7245 N N . TYR B 1 369 ? -15.602 23.359 -2.41 1 97.81 369 TYR B N 1
ATOM 7246 C CA . TYR B 1 369 ? -15.336 22.219 -1.557 1 97.81 369 TYR B CA 1
ATOM 7247 C C . TYR B 1 369 ? -14.195 21.375 -2.121 1 97.81 369 TYR B C 1
ATOM 7249 O O . TYR B 1 369 ? -13.266 21.016 -1.398 1 97.81 369 TYR B O 1
ATOM 7257 N N . ASN B 1 370 ? -14.227 21.078 -3.396 1 95.19 370 ASN B N 1
ATOM 7258 C CA . ASN B 1 370 ? -13.242 20.203 -4.031 1 95.19 370 ASN B CA 1
ATOM 7259 C C . ASN B 1 370 ? -11.844 20.812 -4 1 95.19 370 ASN B C 1
ATOM 7261 O O . ASN B 1 370 ? -10.852 20.109 -3.846 1 95.19 370 ASN B O 1
ATOM 7265 N N . ILE B 1 371 ? -11.766 22.031 -4.066 1 95.81 371 ILE B N 1
ATOM 7266 C CA . ILE B 1 371 ? -10.492 22.734 -4.109 1 95.81 371 ILE B CA 1
ATOM 7267 C C . ILE B 1 371 ? -9.883 22.781 -2.707 1 95.81 371 ILE B C 1
ATOM 7269 O O . ILE B 1 371 ? -8.656 22.703 -2.553 1 95.81 371 ILE B O 1
ATOM 7273 N N . ASN B 1 372 ? -10.711 22.859 -1.691 1 97.5 372 ASN B N 1
ATOM 7274 C CA . ASN B 1 372 ? -10.18 23.25 -0.39 1 97.5 372 ASN B CA 1
ATOM 7275 C C . ASN B 1 372 ? -10.203 22.078 0.597 1 97.5 372 ASN B C 1
ATOM 7277 O O . ASN B 1 372 ? -9.594 22.156 1.664 1 97.5 372 ASN B O 1
ATOM 7281 N N . MET B 1 373 ? -10.828 20.922 0.286 1 97.06 373 MET B N 1
ATOM 7282 C CA . MET B 1 373 ? -10.969 19.812 1.221 1 97.06 373 MET B CA 1
ATOM 7283 C C . MET B 1 373 ? -9.758 18.891 1.163 1 97.06 373 MET B C 1
ATOM 7285 O O . MET B 1 373 ? -9.555 18.062 2.053 1 97.06 373 MET B O 1
ATOM 7289 N N . GLY B 1 374 ? -8.789 19.016 0.338 1 95.25 374 GLY B N 1
ATOM 7290 C CA . GLY B 1 374 ? -7.758 18.031 0.075 1 95.25 374 GLY B CA 1
ATOM 7291 C C . GLY B 1 374 ? -6.492 18.25 0.878 1 95.25 374 GLY B C 1
ATOM 7292 O O . GLY B 1 374 ? -5.488 17.578 0.669 1 95.25 374 GLY B O 1
ATOM 7293 N N . GLY B 1 375 ? -6.492 19.156 1.822 1 96.88 375 GLY B N 1
ATOM 7294 C CA . GLY B 1 375 ? -5.27 19.516 2.52 1 96.88 375 GLY B CA 1
ATOM 7295 C C . GLY B 1 375 ? -4.715 18.406 3.381 1 96.88 375 GLY B C 1
ATOM 7296 O O . GLY B 1 375 ? -3.518 18.109 3.326 1 96.88 375 GLY B O 1
ATOM 7297 N N . VAL B 1 376 ? -5.539 17.797 4.195 1 97.19 376 VAL B N 1
ATOM 7298 C CA . VAL B 1 376 ? -5.105 16.734 5.09 1 97.19 376 VAL B CA 1
ATOM 7299 C C . VAL B 1 376 ? -4.645 15.523 4.273 1 97.19 376 VAL B C 1
ATOM 7301 O O . VAL B 1 376 ? -3.617 14.914 4.582 1 97.19 376 VAL B O 1
ATOM 7304 N N . ASP B 1 377 ? -5.367 15.234 3.238 1 94.62 377 ASP B N 1
ATOM 7305 C CA . ASP B 1 377 ? -4.988 14.133 2.357 1 94.62 377 ASP B CA 1
ATOM 7306 C C . ASP B 1 377 ? -3.646 14.406 1.682 1 94.62 377 ASP B C 1
ATOM 7308 O O . ASP B 1 377 ? -2.861 13.484 1.457 1 94.62 377 ASP B O 1
ATOM 7312 N N . LEU B 1 378 ? -3.48 15.641 1.32 1 95.88 378 LEU B N 1
ATOM 7313 C CA . LEU B 1 378 ? -2.205 16.016 0.724 1 95.88 378 LEU B CA 1
ATOM 7314 C C . LEU B 1 378 ? -1.059 15.805 1.704 1 95.88 378 LEU B C 1
ATOM 7316 O O . LEU B 1 378 ? -0.004 15.289 1.327 1 95.88 378 LEU B O 1
ATOM 7320 N N . CYS B 1 379 ? -1.256 16.219 2.885 1 96.38 379 CYS B N 1
ATOM 7321 C CA . CYS B 1 379 ? -0.255 15.977 3.918 1 96.38 379 CYS B CA 1
ATOM 7322 C C . CYS B 1 379 ? 0.009 14.484 4.086 1 96.38 379 CYS B C 1
ATOM 7324 O O . CYS B 1 379 ? 1.163 14.055 4.152 1 96.38 379 CYS B O 1
ATOM 7326 N N . ASP B 1 380 ? -1.021 13.727 4.191 1 95.75 380 ASP B N 1
ATOM 7327 C CA . ASP B 1 380 ? -0.887 12.273 4.332 1 95.75 380 ASP B CA 1
ATOM 7328 C C . ASP B 1 380 ? -0.107 11.68 3.16 1 95.75 380 ASP B C 1
ATOM 7330 O O . ASP B 1 380 ? 0.703 10.773 3.344 1 95.75 380 ASP B O 1
ATOM 7334 N N . ARG B 1 381 ? -0.447 12.164 1.989 1 94.44 381 ARG B N 1
ATOM 7335 C CA . ARG B 1 381 ? 0.26 11.703 0.797 1 94.44 381 ARG B CA 1
ATOM 7336 C C . ARG B 1 381 ? 1.753 12 0.899 1 94.44 381 ARG B C 1
ATOM 7338 O O . ARG B 1 381 ? 2.582 11.141 0.597 1 94.44 381 ARG B O 1
ATOM 7345 N N . MET B 1 382 ? 2.062 13.18 1.315 1 95.12 382 MET B N 1
ATOM 7346 C CA . MET B 1 382 ? 3.463 13.57 1.443 1 95.12 382 MET B CA 1
ATOM 7347 C C . MET B 1 382 ? 4.176 12.703 2.477 1 95.12 382 MET B C 1
ATOM 7349 O O . MET B 1 382 ? 5.301 12.258 2.246 1 95.12 382 MET B O 1
ATOM 7353 N N . LEU B 1 383 ? 3.537 12.469 3.564 1 95.94 383 LEU B N 1
ATOM 7354 C CA . LEU B 1 383 ? 4.098 11.617 4.609 1 95.94 383 LEU B CA 1
ATOM 7355 C C . LEU B 1 383 ? 4.352 10.211 4.082 1 95.94 383 LEU B C 1
ATOM 7357 O O . LEU B 1 383 ? 5.359 9.586 4.43 1 95.94 383 LEU B O 1
ATOM 7361 N N . SER B 1 384 ? 3.49 9.75 3.258 1 94 384 SER B N 1
ATOM 7362 C CA . SER B 1 384 ? 3.543 8.367 2.801 1 94 384 SER B CA 1
ATOM 7363 C C . SER B 1 384 ? 4.715 8.141 1.853 1 94 384 SER B C 1
ATOM 7365 O O . SER B 1 384 ? 5.188 7.012 1.699 1 94 384 SER B O 1
ATOM 7367 N N . PHE B 1 385 ? 5.246 9.172 1.18 1 92.56 385 PHE B N 1
ATOM 7368 C CA . PHE B 1 385 ? 6.32 9.016 0.208 1 92.56 385 PHE B CA 1
ATOM 7369 C C . PHE B 1 385 ? 7.582 8.484 0.881 1 92.56 385 PHE B C 1
ATOM 7371 O O . PHE B 1 385 ? 8.25 7.598 0.347 1 92.56 385 PHE B O 1
ATOM 7378 N N . TYR B 1 386 ? 7.918 9.047 1.979 1 94.75 386 TYR B N 1
ATOM 7379 C CA . TYR B 1 386 ? 9.148 8.703 2.684 1 94.75 386 TYR B CA 1
ATOM 7380 C C . TYR B 1 386 ? 8.898 8.586 4.184 1 94.75 386 TYR B C 1
ATOM 7382 O O . TYR B 1 386 ? 9.617 9.188 4.988 1 94.75 386 TYR B O 1
ATOM 7390 N N . ARG B 1 387 ? 7.984 7.77 4.449 1 93.94 387 ARG B N 1
ATOM 7391 C CA . ARG B 1 387 ? 7.566 7.617 5.84 1 93.94 387 ARG B CA 1
ATOM 7392 C C . ARG B 1 387 ? 8.625 6.883 6.652 1 93.94 387 ARG B C 1
ATOM 7394 O O . ARG B 1 387 ? 9.203 5.898 6.188 1 93.94 387 ARG B O 1
ATOM 7401 N N . ILE B 1 388 ? 8.844 7.422 7.844 1 92.69 388 ILE B N 1
ATOM 7402 C CA . ILE B 1 388 ? 9.695 6.688 8.773 1 92.69 388 ILE B CA 1
ATOM 7403 C C . ILE B 1 388 ? 8.938 5.477 9.312 1 92.69 388 ILE B C 1
ATOM 7405 O O . ILE B 1 388 ? 8.125 5.602 10.234 1 92.69 388 ILE B O 1
ATOM 7409 N N . SER B 1 389 ? 9.047 4.328 8.648 1 79.5 389 SER B N 1
ATOM 7410 C CA . SER B 1 389 ? 8.141 3.227 8.945 1 79.5 389 SER B CA 1
ATOM 7411 C C . SER B 1 389 ? 8.898 1.963 9.328 1 79.5 389 SER B C 1
ATOM 7413 O O . SER B 1 389 ? 8.383 0.852 9.172 1 79.5 389 SER B O 1
ATOM 7415 N N . SER B 1 390 ? 9.984 2.109 9.852 1 84 390 SER B N 1
ATOM 7416 C CA . SER B 1 390 ? 10.656 0.886 10.281 1 84 390 SER B CA 1
ATOM 7417 C C . SER B 1 390 ? 9.797 0.107 11.273 1 84 390 SER B C 1
ATOM 7419 O O . SER B 1 390 ? 9.109 0.7 12.102 1 84 390 SER B O 1
ATOM 7421 N N . ARG B 1 391 ? 9.766 -1.127 11.117 1 85.25 391 ARG B N 1
ATOM 7422 C CA . ARG B 1 391 ? 8.922 -1.982 11.945 1 85.25 391 ARG B CA 1
ATOM 7423 C C . ARG B 1 391 ? 9.297 -1.867 13.422 1 85.25 391 ARG B C 1
ATOM 7425 O O . ARG B 1 391 ? 10.484 -1.866 13.766 1 85.25 391 ARG B O 1
ATOM 7432 N N . THR B 1 392 ? 8.336 -1.656 14.227 1 89.94 392 THR B N 1
ATOM 7433 C CA . THR B 1 392 ? 8.516 -1.579 15.672 1 89.94 392 THR B CA 1
ATOM 7434 C C . THR B 1 392 ? 7.273 -2.088 16.406 1 89.94 392 THR B C 1
ATOM 7436 O O . THR B 1 392 ? 6.164 -2.023 15.867 1 89.94 392 THR B O 1
ATOM 7439 N N . LYS B 1 393 ? 7.484 -2.615 17.516 1 91.19 393 LYS B N 1
ATOM 7440 C CA . LYS B 1 393 ? 6.375 -3.053 18.359 1 91.19 393 LYS B CA 1
ATOM 7441 C C . LYS B 1 393 ? 5.996 -1.976 19.375 1 91.19 393 LYS B C 1
ATOM 7443 O O . LYS B 1 393 ? 4.988 -2.102 20.078 1 91.19 393 LYS B O 1
ATOM 7448 N N . LYS B 1 394 ? 6.797 -0.984 19.406 1 94.06 394 LYS B N 1
ATOM 7449 C CA . LYS B 1 394 ? 6.566 0.081 20.375 1 94.06 394 LYS B CA 1
ATOM 7450 C C . LYS B 1 394 ? 5.781 1.231 19.75 1 94.06 394 LYS B C 1
ATOM 7452 O O . LYS B 1 394 ? 6.305 1.968 18.922 1 94.06 394 LYS B O 1
ATOM 7457 N N . TRP B 1 395 ? 4.594 1.455 20.281 1 95.38 395 TRP B N 1
ATOM 7458 C CA . TRP B 1 395 ? 3.738 2.494 19.719 1 95.38 395 TRP B CA 1
ATOM 7459 C C . TRP B 1 395 ? 4.301 3.881 20.016 1 95.38 395 TRP B C 1
ATOM 7461 O O . TRP B 1 395 ? 4.066 4.824 19.25 1 95.38 395 TRP B O 1
ATOM 7471 N N . THR B 1 396 ? 5.043 4.02 21.125 1 95.94 396 THR B N 1
ATOM 7472 C CA . THR B 1 396 ? 5.613 5.312 21.5 1 95.94 396 THR B CA 1
ATOM 7473 C C . THR B 1 396 ? 6.641 5.762 20.453 1 95.94 396 THR B C 1
ATOM 7475 O O . THR B 1 396 ? 6.629 6.914 20.031 1 95.94 396 THR B O 1
ATOM 7478 N N . VAL B 1 397 ? 7.461 4.797 20.062 1 95.56 397 VAL B N 1
ATOM 7479 C CA . VAL B 1 397 ? 8.484 5.102 19.062 1 95.56 397 VAL B CA 1
ATOM 7480 C C . VAL B 1 397 ? 7.812 5.473 17.734 1 95.56 397 VAL B C 1
ATOM 7482 O O . VAL B 1 397 ? 8.188 6.461 17.109 1 95.56 397 VAL B O 1
ATOM 7485 N N . ARG B 1 398 ? 6.805 4.746 17.359 1 95.81 398 ARG B N 1
ATOM 7486 C CA . ARG B 1 398 ? 6.066 5.02 16.141 1 95.81 398 ARG B CA 1
ATOM 7487 C C . ARG B 1 398 ? 5.453 6.418 16.172 1 95.81 398 ARG B C 1
ATOM 7489 O O . ARG B 1 398 ? 5.547 7.164 15.195 1 95.81 398 ARG B O 1
ATOM 7496 N N . THR B 1 399 ? 4.867 6.734 17.219 1 96.38 399 THR B N 1
ATOM 7497 C CA . THR B 1 399 ? 4.195 8.023 17.344 1 96.38 399 THR B CA 1
ATOM 7498 C C . THR B 1 399 ? 5.207 9.164 17.312 1 96.38 399 THR B C 1
ATOM 7500 O O . THR B 1 399 ? 4.996 10.164 16.625 1 96.38 399 THR B O 1
ATOM 7503 N N . ILE B 1 400 ? 6.297 9.016 18.062 1 96.88 400 ILE B N 1
ATOM 7504 C CA . ILE B 1 400 ? 7.336 10.039 18.094 1 96.88 400 ILE B CA 1
ATOM 7505 C C . ILE B 1 400 ? 7.875 10.281 16.688 1 96.88 400 ILE B C 1
ATOM 7507 O O . ILE B 1 400 ? 7.934 11.43 16.234 1 96.88 400 ILE B O 1
ATOM 7511 N N . LEU B 1 401 ? 8.18 9.25 16.031 1 96.56 401 LEU B N 1
ATOM 7512 C CA . LEU B 1 401 ? 8.781 9.375 14.711 1 96.56 401 LEU B CA 1
ATOM 7513 C C . LEU B 1 401 ? 7.766 9.914 13.695 1 96.56 401 LEU B C 1
ATOM 7515 O O . LEU B 1 401 ? 8.133 10.641 12.773 1 96.56 401 LEU B O 1
ATOM 7519 N N . HIS B 1 402 ? 6.523 9.602 13.867 1 97 402 HIS B N 1
ATOM 7520 C CA . HIS B 1 402 ? 5.484 10.133 12.992 1 97 402 HIS B CA 1
ATOM 7521 C C . HIS B 1 402 ? 5.391 11.656 13.109 1 97 402 HIS B C 1
ATOM 7523 O O . HIS B 1 402 ? 5.328 12.359 12.102 1 97 402 HIS B O 1
ATOM 7529 N N . PHE B 1 403 ? 5.367 12.094 14.266 1 97.94 403 PHE B N 1
ATOM 7530 C CA . PHE B 1 403 ? 5.184 13.531 14.453 1 97.94 403 PHE B CA 1
ATOM 7531 C C . PHE B 1 403 ? 6.453 14.289 14.086 1 97.94 403 PHE B C 1
ATOM 7533 O O . PHE B 1 403 ? 6.395 15.453 13.672 1 97.94 403 PHE B O 1
ATOM 7540 N N . ILE B 1 404 ? 7.578 13.617 14.211 1 96.81 404 ILE B N 1
ATOM 7541 C CA . ILE B 1 404 ? 8.797 14.195 13.656 1 96.81 404 ILE B CA 1
ATOM 7542 C C . ILE B 1 404 ? 8.672 14.305 12.141 1 96.81 404 ILE B C 1
ATOM 7544 O O . ILE B 1 404 ? 9.031 15.328 11.555 1 96.81 404 ILE B O 1
ATOM 7548 N N . ASP B 1 405 ? 8.203 13.297 11.562 1 97.75 405 ASP B N 1
ATOM 7549 C CA . ASP B 1 405 ? 7.98 13.297 10.117 1 97.75 405 ASP B CA 1
ATOM 7550 C C . ASP B 1 405 ? 6.988 14.383 9.711 1 97.75 405 ASP B C 1
ATOM 7552 O O . ASP B 1 405 ? 7.152 15.023 8.672 1 97.75 405 ASP B O 1
ATOM 7556 N N . LEU B 1 406 ? 5.953 14.523 10.5 1 98.19 406 LEU B N 1
ATOM 7557 C CA . LEU B 1 406 ? 4.98 15.578 10.258 1 98.19 406 LEU B CA 1
ATOM 7558 C C . LEU B 1 406 ? 5.645 16.953 10.305 1 98.19 406 LEU B C 1
ATOM 7560 O O . LEU B 1 406 ? 5.367 17.812 9.461 1 98.19 406 LEU B O 1
ATOM 7564 N N . ALA B 1 407 ? 6.496 17.109 11.281 1 98.44 407 ALA B N 1
ATOM 7565 C CA . ALA B 1 407 ? 7.25 18.359 11.398 1 98.44 407 ALA B CA 1
ATOM 7566 C C . ALA B 1 407 ? 8.094 18.609 10.156 1 98.44 407 ALA B C 1
ATOM 7568 O O . ALA B 1 407 ? 8.172 19.75 9.672 1 98.44 407 ALA B O 1
ATOM 7569 N N . ILE B 1 408 ? 8.664 17.578 9.656 1 98.19 408 ILE B N 1
ATOM 7570 C CA . ILE B 1 408 ? 9.492 17.703 8.461 1 98.19 408 ILE B CA 1
ATOM 7571 C C . ILE B 1 408 ? 8.625 18.078 7.27 1 98.19 408 ILE B C 1
ATOM 7573 O O . ILE B 1 408 ? 9 18.953 6.473 1 98.19 408 ILE B O 1
ATOM 7577 N N . THR B 1 409 ? 7.52 17.5 7.117 1 97.69 409 THR B N 1
ATOM 7578 C CA . THR B 1 409 ? 6.602 17.781 6.02 1 97.69 409 THR B CA 1
ATOM 7579 C C . THR B 1 409 ? 6.137 19.234 6.07 1 97.69 409 THR B C 1
ATOM 7581 O O . THR B 1 409 ? 6.152 19.938 5.055 1 97.69 409 THR B O 1
ATOM 7584 N N . ASN B 1 410 ? 5.746 19.688 7.238 1 98.06 410 ASN B N 1
ATOM 7585 C CA . ASN B 1 410 ? 5.371 21.094 7.406 1 98.06 410 ASN B CA 1
ATOM 7586 C C . ASN B 1 410 ? 6.523 22.016 7.062 1 98.06 410 ASN B C 1
ATOM 7588 O O . ASN B 1 410 ? 6.316 23.078 6.461 1 98.06 410 ASN B O 1
ATOM 7592 N N . SER B 1 411 ? 7.699 21.594 7.504 1 97.06 411 SER B N 1
ATOM 7593 C CA . SER B 1 411 ? 8.883 22.391 7.207 1 97.06 411 SER B CA 1
ATOM 7594 C C . SER B 1 411 ? 9.102 22.531 5.703 1 97.06 411 SER B C 1
ATOM 7596 O O . SER B 1 411 ? 9.398 23.625 5.207 1 97.06 411 SER B O 1
ATOM 7598 N N . TRP B 1 412 ? 8.953 21.484 5.02 1 95.88 412 TRP B N 1
ATOM 7599 C CA . TRP B 1 412 ? 9.133 21.484 3.572 1 95.88 412 TRP B CA 1
ATOM 7600 C C . TRP B 1 412 ? 8.086 22.359 2.889 1 95.88 412 TRP B C 1
ATOM 7602 O O . TRP B 1 412 ? 8.406 23.109 1.974 1 95.88 412 TRP B O 1
ATOM 7612 N N . LEU B 1 413 ? 6.855 22.25 3.322 1 94.75 413 LEU B N 1
ATOM 7613 C CA . LEU B 1 413 ? 5.773 23.016 2.725 1 94.75 413 LEU B CA 1
ATOM 7614 C C . LEU B 1 413 ? 5.992 24.516 2.938 1 94.75 413 LEU B C 1
ATOM 7616 O O . LEU B 1 413 ? 5.766 25.312 2.027 1 94.75 413 LEU B O 1
ATOM 7620 N N . GLN B 1 414 ? 6.43 24.828 4.121 1 93.06 414 GLN B N 1
ATOM 7621 C CA . GLN B 1 414 ? 6.758 26.219 4.395 1 93.06 414 GLN B CA 1
ATOM 7622 C C . GLN B 1 414 ? 7.934 26.688 3.537 1 93.06 414 GLN B C 1
ATOM 7624 O O . GLN B 1 414 ? 7.922 27.797 3.008 1 93.06 414 GLN B O 1
ATOM 7629 N N . TYR B 1 415 ? 8.922 25.812 3.479 1 92.88 415 TYR B N 1
ATOM 7630 C CA . TYR B 1 415 ? 10.094 26.109 2.658 1 92.88 415 TYR B CA 1
ATOM 7631 C C . TYR B 1 415 ? 9.695 26.375 1.212 1 92.88 415 TYR B C 1
ATOM 7633 O O . TYR B 1 415 ? 10.18 27.328 0.595 1 92.88 415 TYR B O 1
ATOM 7641 N N . ARG B 1 416 ? 8.875 25.578 0.674 1 91.19 416 ARG B N 1
ATOM 7642 C CA . ARG B 1 416 ? 8.398 25.703 -0.7 1 91.19 416 ARG B CA 1
ATOM 7643 C C . ARG B 1 416 ? 7.617 27 -0.889 1 91.19 416 ARG B C 1
ATOM 7645 O O . ARG B 1 416 ? 7.797 27.703 -1.886 1 91.19 416 ARG B O 1
ATOM 7652 N N . GLN B 1 417 ? 6.734 27.328 0.029 1 88.31 417 GLN B N 1
ATOM 7653 C CA . GLN B 1 417 ? 5.949 28.562 -0.031 1 88.31 417 GLN B CA 1
ATOM 7654 C C . GLN B 1 417 ? 6.852 29.781 0.001 1 88.31 417 GLN B C 1
ATOM 7656 O O . GLN B 1 417 ? 6.633 30.75 -0.749 1 88.31 417 GLN B O 1
ATOM 7661 N N . ASP B 1 418 ? 7.82 29.719 0.901 1 88.44 418 ASP B N 1
ATOM 7662 C CA . ASP B 1 418 ? 8.758 30.828 1.007 1 88.44 418 ASP B CA 1
ATOM 7663 C C . ASP B 1 418 ? 9.57 30.984 -0.277 1 88.44 418 ASP B C 1
ATOM 7665 O O . ASP B 1 418 ? 9.82 32.125 -0.728 1 88.44 418 ASP B O 1
ATOM 7669 N N . SER B 1 419 ? 9.984 29.875 -0.811 1 87.75 419 SER B N 1
ATOM 7670 C CA . SER B 1 419 ? 10.758 29.891 -2.051 1 87.75 419 SER B CA 1
ATOM 7671 C C . SER B 1 419 ? 9.945 30.5 -3.193 1 87.75 419 SER B C 1
ATOM 7673 O O . SER B 1 419 ? 10.477 31.25 -4.008 1 87.75 419 SER B O 1
ATOM 7675 N N . GLU B 1 420 ? 8.734 30.156 -3.277 1 85.81 420 GLU B N 1
ATOM 7676 C CA . GLU B 1 420 ? 7.852 30.688 -4.309 1 85.81 420 GLU B CA 1
ATOM 7677 C C . GLU B 1 420 ? 7.605 32.188 -4.105 1 85.81 420 GLU B C 1
ATOM 7679 O O . GLU B 1 420 ? 7.605 32.938 -5.07 1 85.81 420 GLU B O 1
ATOM 7684 N N . ALA B 1 421 ? 7.414 32.531 -2.879 1 83.56 421 ALA B N 1
ATOM 7685 C CA . ALA B 1 421 ? 7.148 33.938 -2.557 1 83.56 421 ALA B CA 1
ATOM 7686 C C . ALA B 1 421 ? 8.367 34.781 -2.85 1 83.56 421 ALA B C 1
ATOM 7688 O O . ALA B 1 421 ? 8.234 35.938 -3.297 1 83.56 421 ALA B O 1
ATOM 7689 N N . MET B 1 422 ? 9.547 34.219 -2.66 1 83 422 MET B N 1
ATOM 7690 C CA . MET B 1 422 ? 10.789 34.969 -2.852 1 83 422 MET B CA 1
ATOM 7691 C C . MET B 1 422 ? 11.32 34.781 -4.27 1 83 422 MET B C 1
ATOM 7693 O O . MET B 1 422 ? 12.32 35.375 -4.641 1 83 422 MET B O 1
ATOM 7697 N N . GLN B 1 423 ? 10.57 34 -5.184 1 76.94 423 GLN B N 1
ATOM 7698 C CA . GLN B 1 423 ? 10.938 33.719 -6.566 1 76.94 423 GLN B CA 1
ATOM 7699 C C . GLN B 1 423 ? 12.375 33.219 -6.664 1 76.94 423 GLN B C 1
ATOM 7701 O O . GLN B 1 423 ? 13.148 33.719 -7.496 1 76.94 423 GLN B O 1
ATOM 7706 N N . GLN B 1 424 ? 12.828 32.562 -5.738 1 71 424 GLN B N 1
ATOM 7707 C CA . GLN B 1 424 ? 14.172 31.984 -5.75 1 71 424 GLN B CA 1
ATOM 7708 C C . GLN B 1 424 ? 14.164 30.609 -6.414 1 71 424 GLN B C 1
ATOM 7710 O O . GLN B 1 424 ? 13.672 29.641 -5.836 1 71 424 GLN B O 1
ATOM 7715 N N . ALA B 1 425 ? 14.477 30.453 -7.656 1 62.47 425 ALA B N 1
ATOM 7716 C CA . ALA B 1 425 ? 14.5 29.234 -8.461 1 62.47 425 ALA B CA 1
ATOM 7717 C C . ALA B 1 425 ? 15.43 28.203 -7.84 1 62.47 425 ALA B C 1
ATOM 7719 O O . ALA B 1 425 ? 15.188 27 -7.965 1 62.47 425 ALA B O 1
ATOM 7720 N N . GLU B 1 426 ? 16.531 28.688 -7.273 1 56.94 426 GLU B N 1
ATOM 7721 C CA . GLU B 1 426 ? 17.578 27.812 -6.754 1 56.94 426 GLU B CA 1
ATOM 7722 C C . GLU B 1 426 ? 17.031 26.922 -5.645 1 56.94 426 GLU B C 1
ATOM 7724 O O . GLU B 1 426 ? 17.547 25.812 -5.422 1 56.94 426 GLU B O 1
ATOM 7729 N N . LYS B 1 427 ? 16 27.438 -5.102 1 58.41 427 LYS B N 1
ATOM 7730 C CA . LYS B 1 427 ? 15.469 26.688 -3.969 1 58.41 427 LYS B CA 1
ATOM 7731 C C . LYS B 1 427 ? 14.484 25.625 -4.43 1 58.41 427 LYS B C 1
ATOM 7733 O O . LYS B 1 427 ? 13.945 24.875 -3.613 1 58.41 427 LYS B O 1
ATOM 7738 N N . ASN B 1 428 ? 14.336 25.406 -5.629 1 65.38 428 ASN B N 1
ATOM 7739 C CA . ASN B 1 428 ? 13.312 24.453 -6.066 1 65.38 428 ASN B CA 1
ATOM 7740 C C . ASN B 1 428 ? 13.781 23.016 -5.898 1 65.38 428 ASN B C 1
ATOM 7742 O O . ASN B 1 428 ? 14.109 22.344 -6.879 1 65.38 428 ASN B O 1
ATOM 7746 N N . THR B 1 429 ? 13.938 22.688 -4.57 1 82.38 429 THR B N 1
ATOM 7747 C CA . THR B 1 429 ? 14.344 21.344 -4.188 1 82.38 429 THR B CA 1
ATOM 7748 C C . THR B 1 429 ? 13.125 20.438 -4.035 1 82.38 429 THR B C 1
ATOM 7750 O O . THR B 1 429 ? 12.086 20.859 -3.51 1 82.38 429 THR B O 1
ATOM 7753 N N . GLN B 1 430 ? 13.203 19.312 -4.57 1 90.81 430 GLN B N 1
ATOM 7754 C CA . GLN B 1 430 ? 12.141 18.328 -4.406 1 90.81 430 GLN B CA 1
ATOM 7755 C C . GLN B 1 430 ? 12.078 17.812 -2.969 1 90.81 430 GLN B C 1
ATOM 7757 O O . GLN B 1 430 ? 13.039 17.969 -2.213 1 90.81 430 GLN B O 1
ATOM 7762 N N . TYR B 1 431 ? 10.992 17.438 -2.559 1 94.75 431 TYR B N 1
ATOM 7763 C CA . TYR B 1 431 ? 10.727 16.984 -1.2 1 94.75 431 TYR B CA 1
ATOM 7764 C C . TYR B 1 431 ? 11.773 15.969 -0.753 1 94.75 431 TYR B C 1
ATOM 7766 O O . TYR B 1 431 ? 12.32 16.062 0.348 1 94.75 431 TYR B O 1
ATOM 7774 N N . LEU B 1 432 ? 12.117 15.008 -1.63 1 94.62 432 LEU B N 1
ATOM 7775 C CA . LEU B 1 432 ? 13.117 13.992 -1.312 1 94.62 432 LEU B CA 1
ATOM 7776 C C . LEU B 1 432 ? 14.461 14.641 -0.998 1 94.62 432 LEU B C 1
ATOM 7778 O O . LEU B 1 432 ? 15.117 14.273 -0.019 1 94.62 432 LEU B O 1
ATOM 7782 N N . GLU B 1 433 ? 14.852 15.547 -1.787 1 92.94 433 GLU B N 1
ATOM 7783 C CA . GLU B 1 433 ? 16.125 16.219 -1.592 1 92.94 433 GLU B CA 1
ATOM 7784 C C . GLU B 1 433 ? 16.125 17.047 -0.303 1 92.94 433 GLU B C 1
ATOM 7786 O O . GLU B 1 433 ? 17.141 17.094 0.409 1 92.94 433 GLU B O 1
ATOM 7791 N N . PHE B 1 434 ? 15.062 17.766 -0.06 1 95.19 434 PHE B N 1
ATOM 7792 C CA . PHE B 1 434 ? 14.93 18.531 1.173 1 95.19 434 PHE B CA 1
ATOM 7793 C C . PHE B 1 434 ? 15.117 17.641 2.391 1 95.19 434 PHE B C 1
ATOM 7795 O O . PHE B 1 434 ? 15.852 17.984 3.318 1 95.19 434 PHE B O 1
ATOM 7802 N N . LYS B 1 435 ? 14.43 16.516 2.375 1 95.88 435 LYS B N 1
ATOM 7803 C CA . LYS B 1 435 ? 14.5 15.57 3.484 1 95.88 435 LYS B CA 1
ATOM 7804 C C . LYS B 1 435 ? 15.922 15.031 3.654 1 95.88 435 LYS B C 1
ATOM 7806 O O . LYS B 1 435 ? 16.406 14.883 4.777 1 95.88 435 LYS B O 1
ATOM 7811 N N . LEU B 1 436 ? 16.578 14.68 2.549 1 95.19 436 LEU B N 1
ATOM 7812 C CA . LEU B 1 436 ? 17.953 14.172 2.6 1 95.19 436 LEU B CA 1
ATOM 7813 C C . LEU B 1 436 ? 18.906 15.227 3.133 1 95.19 436 LEU B C 1
ATOM 7815 O O . LEU B 1 436 ? 19.797 14.93 3.932 1 95.19 436 LEU B O 1
ATOM 7819 N N . LEU B 1 437 ? 18.703 16.438 2.695 1 94.56 437 LEU B N 1
ATOM 7820 C CA . LEU B 1 437 ? 19.531 17.531 3.176 1 94.56 437 LEU B CA 1
ATOM 7821 C C . LEU B 1 437 ? 19.359 17.734 4.68 1 94.56 437 LEU B C 1
ATOM 7823 O O . LEU B 1 437 ? 20.344 17.922 5.402 1 94.56 437 LEU B O 1
ATOM 7827 N N . LEU B 1 438 ? 18.125 17.719 5.062 1 96.81 438 LEU B N 1
ATOM 7828 C CA . LEU B 1 438 ? 17.859 17.844 6.492 1 96.81 438 LEU B CA 1
ATOM 7829 C C . LEU B 1 438 ? 18.516 16.703 7.27 1 96.81 438 LEU B C 1
ATOM 7831 O O . LEU B 1 438 ? 19.125 16.938 8.32 1 96.81 438 LEU B O 1
ATOM 7835 N N . ALA B 1 439 ? 18.359 15.484 6.789 1 97.38 439 ALA B N 1
ATOM 7836 C CA . ALA B 1 439 ? 18.953 14.32 7.441 1 97.38 439 ALA B CA 1
ATOM 7837 C C . ALA B 1 439 ? 20.469 14.477 7.566 1 97.38 439 ALA B C 1
ATOM 7839 O O . ALA B 1 439 ? 21.031 14.195 8.625 1 97.38 439 ALA B O 1
ATOM 7840 N N . GLU B 1 440 ? 21.078 14.953 6.574 1 96.12 440 GLU B N 1
ATOM 7841 C CA . GLU B 1 440 ? 22.531 15.156 6.578 1 96.12 440 GLU B CA 1
ATOM 7842 C C . GLU B 1 440 ? 22.922 16.219 7.594 1 96.12 440 GLU B C 1
ATOM 7844 O O . GLU B 1 440 ? 23.922 16.078 8.297 1 96.12 440 GLU B O 1
ATOM 7849 N N . GLU B 1 441 ? 22.156 17.25 7.605 1 96 441 GLU B N 1
ATOM 7850 C CA . GLU B 1 441 ? 22.438 18.312 8.57 1 96 441 GLU B CA 1
ATOM 7851 C C . GLU B 1 441 ? 22.328 17.797 10.008 1 96 441 GLU B C 1
ATOM 7853 O O . GLU B 1 441 ? 23.141 18.141 10.859 1 96 441 GLU B O 1
ATOM 7858 N N . LEU B 1 442 ? 21.328 16.984 10.25 1 96.25 442 LEU B N 1
ATOM 7859 C CA . LEU B 1 442 ? 21.141 16.406 11.586 1 96.25 442 LEU B CA 1
ATOM 7860 C C . LEU B 1 442 ? 22.297 15.484 11.953 1 96.25 442 LEU B C 1
ATOM 7862 O O . LEU B 1 442 ? 22.766 15.484 13.094 1 96.25 442 LEU B O 1
ATOM 7866 N N . ILE B 1 443 ? 22.766 14.703 11.023 1 95.56 443 ILE B N 1
ATOM 7867 C CA . ILE B 1 443 ? 23.844 13.75 11.258 1 95.56 443 ILE B CA 1
ATOM 7868 C C . ILE B 1 443 ? 25.156 14.492 11.461 1 95.56 443 ILE B C 1
ATOM 7870 O O . ILE B 1 443 ? 25.906 14.195 12.398 1 95.56 443 ILE B O 1
ATOM 7874 N N . ASN B 1 444 ? 25.469 15.469 10.625 1 90.56 444 ASN B N 1
ATOM 7875 C CA . ASN B 1 444 ? 26.734 16.203 10.672 1 90.56 444 ASN B CA 1
ATOM 7876 C C . ASN B 1 444 ? 26.844 17.047 11.938 1 90.56 444 ASN B C 1
ATOM 7878 O O . ASN B 1 444 ? 27.922 17.188 12.5 1 90.56 444 ASN B O 1
ATOM 7882 N N . LYS B 1 445 ? 25.844 17.609 12.352 1 80.31 445 LYS B N 1
ATOM 7883 C CA . LYS B 1 445 ? 25.844 18.391 13.578 1 80.31 445 LYS B CA 1
ATOM 7884 C C . LYS B 1 445 ? 26.172 17.516 14.789 1 80.31 445 LYS B C 1
ATOM 7886 O O . LYS B 1 445 ? 26.828 17.969 15.727 1 80.31 445 LYS B O 1
ATOM 7891 N N . GLY B 1 446 ? 25.734 16.359 14.703 1 74.06 446 GLY B N 1
ATOM 7892 C CA . GLY B 1 446 ? 26.016 15.422 15.781 1 74.06 446 GLY B CA 1
ATOM 7893 C C . GLY B 1 446 ? 27.484 15.016 15.852 1 74.06 446 GLY B C 1
ATOM 7894 O O . GLY B 1 446 ? 28 14.734 16.922 1 74.06 446 GLY B O 1
ATOM 7895 N N . GLN B 1 447 ? 28.141 15 14.719 1 71.06 447 GLN B N 1
ATOM 7896 C CA . GLN B 1 447 ? 29.531 14.547 14.648 1 71.06 447 GLN B CA 1
ATOM 7897 C C . GLN B 1 447 ? 30.484 15.664 15.031 1 71.06 447 GLN B C 1
ATOM 7899 O O . GLN B 1 447 ? 31.562 15.414 15.578 1 71.06 447 GLN B O 1
ATOM 7904 N N . THR B 1 448 ? 30.188 16.922 14.602 1 58.19 448 THR B N 1
ATOM 7905 C CA . THR B 1 448 ? 31.062 18.047 14.914 1 58.19 448 THR B CA 1
ATOM 7906 C C . THR B 1 448 ? 31.203 18.219 16.422 1 58.19 448 THR B C 1
ATOM 7908 O O . THR B 1 448 ? 32.281 18.562 16.922 1 58.19 448 THR B O 1
ATOM 7911 N N . TRP B 1 449 ? 30.188 18 17.172 1 48.53 449 TRP B N 1
ATOM 7912 C CA . TRP B 1 449 ? 30.281 18.219 18.609 1 48.53 449 TRP B CA 1
ATOM 7913 C C . TRP B 1 449 ? 31.047 17.078 19.281 1 48.53 449 TRP B C 1
ATOM 7915 O O . TRP B 1 449 ? 31.781 17.297 20.25 1 48.53 449 TRP B O 1
ATOM 7925 N N . GLU B 1 450 ? 30.938 15.875 18.797 1 47.03 450 GLU B N 1
ATOM 7926 C CA . GLU B 1 450 ? 31.703 14.789 19.406 1 47.03 450 GLU B CA 1
ATOM 7927 C C . GLU B 1 450 ? 33.219 15.023 19.281 1 47.03 450 GLU B C 1
ATOM 7929 O O . GLU B 1 450 ? 33.969 14.68 20.188 1 47.03 450 GLU B O 1
ATOM 7934 N N . GLN B 1 451 ? 33.625 15.672 18.188 1 43.56 451 GLN B N 1
ATOM 7935 C CA . GLN B 1 451 ? 35.062 16 18.078 1 43.56 451 GLN B CA 1
ATOM 7936 C C . GLN B 1 451 ? 35.469 17.062 19.094 1 43.56 451 GLN B C 1
ATOM 7938 O O . GLN B 1 451 ? 36.562 17.016 19.641 1 43.56 451 GLN B O 1
ATOM 7943 N N . ASP B 1 452 ? 34.562 17.969 19.344 1 38.75 452 ASP B N 1
ATOM 7944 C CA . ASP B 1 452 ? 34.938 19.031 20.281 1 38.75 452 ASP B CA 1
ATOM 7945 C C . ASP B 1 452 ? 34.938 18.531 21.719 1 38.75 452 ASP B C 1
ATOM 7947 O O . ASP B 1 452 ? 35.781 18.984 22.531 1 38.75 452 ASP B O 1
ATOM 7951 N N . LEU B 1 453 ? 34.062 17.656 22.094 1 39.44 453 LEU B N 1
ATOM 7952 C CA . LEU B 1 453 ? 34.094 17.156 23.469 1 39.44 453 LEU B CA 1
ATOM 7953 C C . LEU B 1 453 ? 35.312 16.266 23.703 1 39.44 453 LEU B C 1
ATOM 7955 O O . LEU B 1 453 ? 35.812 16.156 24.828 1 39.44 453 LEU B O 1
ATOM 7959 N N . ASN B 1 454 ? 35.625 15.469 22.734 1 36.97 454 ASN B N 1
ATOM 7960 C CA . ASN B 1 454 ? 36.844 14.688 22.953 1 36.97 454 ASN B CA 1
ATOM 7961 C C . ASN B 1 454 ? 38.062 15.594 23.141 1 36.97 454 ASN B C 1
ATOM 7963 O O . ASN B 1 454 ? 39.125 15.133 23.578 1 36.97 454 ASN B O 1
ATOM 7967 N N . ASN B 1 455 ? 38 16.781 22.609 1 34.38 455 ASN B N 1
ATOM 7968 C CA . ASN B 1 455 ? 39.188 17.609 22.812 1 34.38 455 ASN B CA 1
ATOM 7969 C C . ASN B 1 455 ? 39.25 18.141 24.25 1 34.38 455 ASN B C 1
ATOM 7971 O O . ASN B 1 455 ? 40.281 18.656 24.672 1 34.38 455 ASN B O 1
ATOM 7975 N N . THR B 1 456 ? 38.156 18.422 24.922 1 33.09 456 THR B N 1
ATOM 7976 C CA . THR B 1 456 ? 38.375 19.062 26.203 1 33.09 456 THR B CA 1
ATOM 7977 C C . THR B 1 456 ? 38.719 18.047 27.281 1 33.09 456 THR B C 1
ATOM 7979 O O . THR B 1 456 ? 38.844 18.391 28.453 1 33.09 456 THR B O 1
ATOM 7982 N N . SER B 1 457 ? 38.344 16.75 27.25 1 31.75 457 SER B N 1
ATOM 7983 C CA . SER B 1 457 ? 38.844 16.016 28.406 1 31.75 457 SER B CA 1
ATOM 7984 C C . SER B 1 457 ? 40.344 16.031 28.469 1 31.75 457 SER B C 1
ATOM 7986 O O . SER B 1 457 ? 41.031 15.852 27.438 1 31.75 457 SER B O 1
ATOM 7988 N N . ASP B 1 458 ? 41 16.703 29.422 1 29.36 458 ASP B N 1
ATOM 7989 C CA . ASP B 1 458 ? 42.344 16.719 29.984 1 29.36 458 ASP B CA 1
ATOM 7990 C C . ASP B 1 458 ? 42.969 15.328 29.984 1 29.36 458 ASP B C 1
ATOM 7992 O O . ASP B 1 458 ? 42.281 14.328 30.125 1 29.36 458 ASP B O 1
ATOM 7996 N N . GLU B 1 459 ? 44.312 15.156 29.578 1 30.66 459 GLU B N 1
ATOM 7997 C CA . GLU B 1 459 ? 45.438 14.219 29.5 1 30.66 459 GLU B CA 1
ATOM 7998 C C . GLU B 1 459 ? 45.625 13.477 30.828 1 30.66 459 GLU B C 1
ATOM 8000 O O . GLU B 1 459 ? 46.406 13.922 31.688 1 30.66 459 GLU B O 1
ATOM 8005 N N . GLU B 1 460 ? 44.781 13.219 31.781 1 30.72 460 GLU B N 1
ATOM 8006 C CA . GLU B 1 460 ? 45.469 12.352 32.75 1 30.72 460 GLU B CA 1
ATOM 8007 C C . GLU B 1 460 ? 46.031 11.117 32.062 1 30.72 460 GLU B C 1
ATOM 8009 O O . GLU B 1 460 ? 45.375 10.453 31.281 1 30.72 460 GLU B O 1
ATOM 8014 N N . PHE B 1 461 ? 47.469 11.016 31.984 1 30.72 461 PHE B N 1
ATOM 8015 C CA . PHE B 1 461 ? 48.531 10.141 31.531 1 30.72 461 PHE B CA 1
ATOM 8016 C C . PHE B 1 461 ? 48.25 8.695 31.938 1 30.72 461 PHE B C 1
ATOM 8018 O O . PHE B 1 461 ? 48.562 8.305 33.062 1 30.72 461 PHE B O 1
ATOM 8025 N N . SER B 1 462 ? 47.156 8.141 32.156 1 32.12 462 SER B N 1
ATOM 8026 C CA . SER B 1 462 ? 47.344 6.734 32.469 1 32.12 462 SER B CA 1
ATOM 8027 C C . SER B 1 462 ? 48.125 6.016 31.375 1 32.12 462 SER B C 1
ATOM 8029 O O . SER B 1 462 ? 47.906 6.297 30.188 1 32.12 462 SER B O 1
ATOM 8031 N N . PRO B 1 463 ? 49.406 5.398 31.688 1 30.86 463 PRO B N 1
ATOM 8032 C CA . PRO B 1 463 ? 50.281 4.668 30.781 1 30.86 463 PRO B CA 1
ATOM 8033 C C . PRO B 1 463 ? 49.531 3.721 29.859 1 30.86 463 PRO B C 1
ATOM 8035 O O . PRO B 1 463 ? 48.688 2.936 30.328 1 30.86 463 PRO B O 1
ATOM 8038 N N . GLU B 1 464 ? 49.156 4.195 28.828 1 31.47 464 GLU B N 1
ATOM 8039 C CA . GLU B 1 464 ? 48.5 3.426 27.781 1 31.47 464 GLU B CA 1
ATOM 8040 C C . GLU B 1 464 ? 49.219 2.115 27.5 1 31.47 464 GLU B C 1
ATOM 8042 O O . GLU B 1 464 ? 50.406 2.119 27.172 1 31.47 464 GLU B O 1
ATOM 8047 N N . ILE B 1 465 ? 49.062 1.091 28.391 1 32.94 465 ILE B N 1
ATOM 8048 C CA . ILE B 1 465 ? 49.594 -0.201 27.969 1 32.94 465 ILE B CA 1
ATOM 8049 C C . ILE B 1 465 ? 49.469 -0.355 26.453 1 32.94 465 ILE B C 1
ATOM 8051 O O . ILE B 1 465 ? 48.375 -0.234 25.906 1 32.94 465 ILE B O 1
ATOM 8055 N N . LYS B 1 466 ? 50.5 -0.057 25.641 1 29.89 466 LYS B N 1
ATOM 8056 C CA . LYS B 1 466 ? 50.75 -0.229 24.203 1 29.89 466 LYS B CA 1
ATOM 8057 C C . LYS B 1 466 ? 50.219 -1.569 23.719 1 29.89 466 LYS B C 1
ATOM 8059 O O . LYS B 1 466 ? 50.844 -2.605 23.891 1 29.89 466 LYS B O 1
ATOM 8064 N N . LYS B 1 467 ? 49 -2.002 23.969 1 33.06 467 LYS B N 1
ATOM 8065 C CA . LYS B 1 467 ? 48.531 -3.242 23.344 1 33.06 467 LYS B CA 1
ATOM 8066 C C . LYS B 1 467 ? 48.844 -3.25 21.859 1 33.06 467 LYS B C 1
ATOM 8068 O O . LYS B 1 467 ? 48.75 -2.215 21.188 1 33.06 467 LYS B O 1
ATOM 8073 N N . ARG B 1 468 ? 49.594 -4.164 21.297 1 35.16 468 ARG B N 1
ATOM 8074 C CA . ARG B 1 468 ? 49.875 -4.414 19.891 1 35.16 468 ARG B CA 1
ATOM 8075 C C . ARG B 1 468 ? 48.625 -4.242 19.031 1 35.16 468 ARG B C 1
ATOM 8077 O O . ARG B 1 468 ? 47.562 -4.77 19.359 1 35.16 468 ARG B O 1
ATOM 8084 N N . LYS B 1 469 ? 48.625 -3.203 18.312 1 37.22 469 LYS B N 1
ATOM 8085 C CA . LYS B 1 469 ? 47.5 -2.959 17.422 1 37.22 469 LYS B CA 1
ATOM 8086 C C . LYS B 1 469 ? 47.156 -4.207 16.625 1 37.22 469 LYS B C 1
ATOM 8088 O O . LYS B 1 469 ? 48 -4.766 15.922 1 37.22 469 LYS B O 1
ATOM 8093 N N . PRO B 1 470 ? 46.188 -4.984 16.938 1 40.81 470 PRO B N 1
ATOM 8094 C CA . PRO B 1 470 ? 45.844 -6.191 16.172 1 40.81 470 PRO B CA 1
ATOM 8095 C C . PRO B 1 470 ? 45.719 -5.926 14.68 1 40.81 470 PRO B C 1
ATOM 8097 O O . PRO B 1 470 ? 45.5 -4.785 14.266 1 40.81 470 PRO B O 1
ATOM 8100 N N . GLN B 1 471 ? 46.125 -6.828 13.75 1 44.38 471 GLN B N 1
ATOM 8101 C CA . GLN B 1 471 ? 46 -6.77 12.305 1 44.38 471 GLN B CA 1
ATOM 8102 C C . GLN B 1 471 ? 44.562 -6.449 11.914 1 44.38 471 GLN B C 1
ATOM 8104 O O . GLN B 1 471 ? 43.594 -6.949 12.531 1 44.38 471 GLN B O 1
ATOM 8109 N N . THR B 1 472 ? 44.344 -5.352 11.312 1 46.75 472 THR B N 1
ATOM 8110 C CA . THR B 1 472 ? 43.031 -4.969 10.891 1 46.75 472 THR B CA 1
ATOM 8111 C C . THR B 1 472 ? 42.344 -6.125 10.164 1 46.75 472 THR B C 1
ATOM 8113 O O . THR B 1 472 ? 42.969 -6.91 9.477 1 46.75 472 THR B O 1
ATOM 8116 N N . ASP B 1 473 ? 41.188 -6.41 10.484 1 47.88 473 ASP B N 1
ATOM 8117 C CA . ASP B 1 473 ? 40.406 -7.473 9.867 1 47.88 473 ASP B CA 1
ATOM 8118 C C . ASP B 1 473 ? 40.438 -7.375 8.344 1 47.88 473 ASP B C 1
ATOM 8120 O O . ASP B 1 473 ? 40.562 -6.277 7.789 1 47.88 473 ASP B O 1
ATOM 8124 N N . GLU B 1 474 ? 40.5 -8.43 7.688 1 52.53 474 GLU B N 1
ATOM 8125 C CA . GLU B 1 474 ? 40.656 -8.539 6.242 1 52.53 474 GLU B CA 1
ATOM 8126 C C . GLU B 1 474 ? 39.594 -7.723 5.508 1 52.53 474 GLU B C 1
ATOM 8128 O O . GLU B 1 474 ? 39.875 -7.125 4.469 1 52.53 474 GLU B O 1
ATOM 8133 N N . SER B 1 475 ? 38.469 -7.73 6.02 1 51.84 475 SER B N 1
ATOM 8134 C CA . SER B 1 475 ? 37.375 -7.004 5.359 1 51.84 475 SER B CA 1
ATOM 8135 C C . SER B 1 475 ? 37.625 -5.5 5.371 1 51.84 475 SER B C 1
ATOM 8137 O O . SER B 1 475 ? 37.375 -4.812 4.387 1 51.84 475 SER B O 1
ATOM 8139 N N . VAL B 1 476 ? 38.188 -5.043 6.371 1 52.41 476 VAL B N 1
ATOM 8140 C CA . VAL B 1 476 ? 38.469 -3.619 6.512 1 52.41 476 VAL B CA 1
ATOM 8141 C C . VAL B 1 476 ? 39.688 -3.256 5.648 1 52.41 476 VAL B C 1
ATOM 8143 O O . VAL B 1 476 ? 39.719 -2.164 5.078 1 52.41 476 VAL B O 1
ATOM 8146 N N . ARG B 1 477 ? 40.625 -4.199 5.508 1 50.69 477 ARG B N 1
ATOM 8147 C CA . ARG B 1 477 ? 41.812 -3.939 4.727 1 50.69 477 ARG B CA 1
ATOM 8148 C C . ARG B 1 477 ? 41.5 -3.738 3.254 1 50.69 477 ARG B C 1
ATOM 8150 O O . ARG B 1 477 ? 42.188 -2.99 2.553 1 50.69 477 ARG B O 1
ATOM 8157 N N . LYS B 1 478 ? 40.5 -4.348 2.889 1 55.81 478 LYS B N 1
ATOM 8158 C CA . LYS B 1 478 ? 40.188 -4.375 1.462 1 55.81 478 LYS B CA 1
ATOM 8159 C C . LYS B 1 478 ? 39.125 -3.363 1.113 1 55.81 478 LYS B C 1
ATOM 8161 O O . LYS B 1 478 ? 39.031 -2.902 -0.027 1 55.81 478 LYS B O 1
ATOM 8166 N N . TYR B 1 479 ? 38.406 -2.861 2.02 1 51.97 479 TYR B N 1
ATOM 8167 C CA . TYR B 1 479 ? 37.281 -1.961 1.78 1 51.97 479 TYR B CA 1
ATOM 8168 C C . TYR B 1 479 ? 37.75 -0.554 1.459 1 51.97 479 TYR B C 1
ATOM 8170 O O . TYR B 1 479 ? 38.531 0.028 2.219 1 51.97 479 TYR B O 1
ATOM 8178 N N . GLY B 1 480 ? 37.344 0.195 0.292 1 55.16 480 GLY B N 1
ATOM 8179 C CA . GLY B 1 480 ? 37.719 1.529 -0.166 1 55.16 480 GLY B CA 1
ATOM 8180 C C . GLY B 1 480 ? 39.125 1.617 -0.712 1 55.16 480 GLY B C 1
ATOM 8181 O O . GLY B 1 480 ? 39.688 2.705 -0.783 1 55.16 480 GLY B O 1
ATOM 8182 N N . ALA B 1 481 ? 39.781 0.5 -0.956 1 60.25 481 ALA B N 1
ATOM 8183 C CA . ALA B 1 481 ? 41.156 0.453 -1.453 1 60.25 481 ALA B CA 1
ATOM 8184 C C . ALA B 1 481 ? 41.188 0.441 -2.979 1 60.25 481 ALA B C 1
ATOM 8186 O O . ALA B 1 481 ? 41.656 -0.517 -3.588 1 60.25 481 ALA B O 1
ATOM 8187 N N . LEU B 1 482 ? 40.625 1.431 -3.539 1 69.12 482 LEU B N 1
ATOM 8188 C CA . LEU B 1 482 ? 40.594 1.456 -4.996 1 69.12 482 LEU B CA 1
ATOM 8189 C C . LEU B 1 482 ? 41.812 2.176 -5.559 1 69.12 482 LEU B C 1
ATOM 8191 O O . LEU B 1 482 ? 42.375 1.748 -6.566 1 69.12 482 LEU B O 1
ATOM 8195 N N . HIS B 1 483 ? 42.156 3.266 -4.938 1 72.88 483 HIS B N 1
ATOM 8196 C CA . HIS B 1 483 ? 43.312 4.039 -5.398 1 72.88 483 HIS B CA 1
ATOM 8197 C C . HIS B 1 483 ? 44.594 3.605 -4.688 1 72.88 483 HIS B C 1
ATOM 8199 O O . HIS B 1 483 ? 45 4.242 -3.723 1 72.88 483 HIS B O 1
ATOM 8205 N N . LEU B 1 484 ? 45.125 2.484 -5.152 1 77.44 484 LEU B N 1
ATOM 8206 C CA . LEU B 1 484 ? 46.312 1.933 -4.547 1 77.44 484 LEU B CA 1
ATOM 8207 C C . LEU B 1 484 ? 47.531 2.232 -5.402 1 77.44 484 LEU B C 1
ATOM 8209 O O . LEU B 1 484 ? 47.469 2.234 -6.633 1 77.44 484 LEU B O 1
ATOM 8213 N N . PRO B 1 485 ? 48.688 2.582 -4.723 1 77.69 485 PRO B N 1
ATOM 8214 C CA . PRO B 1 485 ? 49.906 2.877 -5.477 1 77.69 485 PRO B CA 1
ATOM 8215 C C . PRO B 1 485 ? 50.594 1.62 -6.016 1 77.69 485 PRO B C 1
ATOM 8217 O O . PRO B 1 485 ? 50.625 0.591 -5.336 1 77.69 485 PRO B O 1
ATOM 8220 N N . GLU B 1 486 ? 50.844 1.608 -7.238 1 79.62 486 GLU B N 1
ATOM 8221 C CA . GLU B 1 486 ? 51.656 0.58 -7.895 1 79.62 486 GLU B CA 1
ATOM 8222 C C . GLU B 1 486 ? 52.938 1.171 -8.492 1 79.62 486 GLU B C 1
ATOM 8224 O O . GLU B 1 486 ? 52.875 2.178 -9.203 1 79.62 486 GLU B O 1
ATOM 8229 N N . MET B 1 487 ? 54.031 0.604 -8.102 1 76.38 487 MET B N 1
ATOM 8230 C CA . MET B 1 487 ? 55.281 1.043 -8.711 1 76.38 487 MET B CA 1
ATOM 8231 C C . MET B 1 487 ? 55.531 0.337 -10.047 1 76.38 487 MET B C 1
ATOM 8233 O O . MET B 1 487 ? 55.594 -0.892 -10.094 1 76.38 487 MET B O 1
ATOM 8237 N N . VAL B 1 488 ? 55.562 0.981 -11.078 1 77.5 488 VAL B N 1
ATOM 8238 C CA . VAL B 1 488 ? 55.719 0.421 -12.422 1 77.5 488 VAL B CA 1
ATOM 8239 C C . VAL B 1 488 ? 57.219 0.14 -12.695 1 77.5 488 VAL B C 1
ATOM 8241 O O . VAL B 1 488 ? 58.094 0.885 -12.242 1 77.5 488 VAL B O 1
ATOM 8244 N N . ASN B 1 489 ? 57.375 -1.091 -13.336 1 73.44 489 ASN B N 1
ATOM 8245 C CA . ASN B 1 489 ? 58.75 -1.483 -13.703 1 73.44 489 ASN B CA 1
ATOM 8246 C C . ASN B 1 489 ? 59.156 -0.868 -15.031 1 73.44 489 ASN B C 1
ATOM 8248 O O . ASN B 1 489 ? 59.062 -1.511 -16.078 1 73.44 489 ASN B O 1
ATOM 8252 N N . SER B 1 490 ? 59.375 0.38 -15.094 1 74.25 490 SER B N 1
ATOM 8253 C CA . SER B 1 490 ? 59.844 1.082 -16.281 1 74.25 490 SER B CA 1
ATOM 8254 C C . SER B 1 490 ? 61.25 1.655 -16.047 1 74.25 490 SER B C 1
ATOM 8256 O O . SER B 1 490 ? 61.625 1.972 -14.914 1 74.25 490 SER B O 1
ATOM 8258 N N . PRO B 1 491 ? 62.125 1.605 -16.969 1 75.25 491 PRO B N 1
ATOM 8259 C CA . PRO B 1 491 ? 63.469 2.127 -16.797 1 75.25 491 PRO B CA 1
ATOM 8260 C C . PRO B 1 491 ? 63.5 3.637 -16.578 1 75.25 491 PRO B C 1
ATOM 8262 O O . PRO B 1 491 ? 64.5 4.16 -16.016 1 75.25 491 PRO B O 1
ATOM 8265 N N . ARG B 1 492 ? 62.469 4.355 -16.984 1 76.94 492 ARG B N 1
ATOM 8266 C CA . ARG B 1 492 ? 62.406 5.801 -16.797 1 76.94 492 ARG B CA 1
ATOM 8267 C C . ARG B 1 492 ? 61.219 6.215 -15.969 1 76.94 492 ARG B C 1
ATOM 8269 O O . ARG B 1 492 ? 60.125 5.645 -16.109 1 76.94 492 ARG B O 1
ATOM 8276 N N . PRO B 1 493 ? 61.469 7.191 -14.977 1 79.38 493 PRO B N 1
ATOM 8277 C CA . PRO B 1 493 ? 60.312 7.695 -14.211 1 79.38 493 PRO B CA 1
ATOM 8278 C C . PRO B 1 493 ? 59.375 8.57 -15.039 1 79.38 493 PRO B C 1
ATOM 8280 O O . PRO B 1 493 ? 59.781 9.062 -16.094 1 79.38 493 PRO B O 1
ATOM 8283 N N . PHE B 1 494 ? 58.188 8.648 -14.648 1 81.19 494 PHE B N 1
ATOM 8284 C CA . PHE B 1 494 ? 57.156 9.453 -15.328 1 81.19 494 PHE B CA 1
ATOM 8285 C C . PHE B 1 494 ? 56.906 10.742 -14.57 1 81.19 494 PHE B C 1
ATOM 8287 O O . PHE B 1 494 ? 57.125 10.82 -13.359 1 81.19 494 PHE B O 1
ATOM 8294 N N . ARG B 1 495 ? 56.5 11.781 -15.219 1 80.19 495 ARG B N 1
ATOM 8295 C CA . ARG B 1 495 ? 56.188 13.055 -14.586 1 80.19 495 ARG B CA 1
ATOM 8296 C C . ARG B 1 495 ? 54.938 12.945 -13.719 1 80.19 495 ARG B C 1
ATOM 8298 O O . ARG B 1 495 ? 53.969 12.344 -14.125 1 80.19 495 ARG B O 1
ATOM 8305 N N . CYS B 1 496 ? 55 13.445 -12.531 1 80.5 496 CYS B N 1
ATOM 8306 C CA . CYS B 1 496 ? 53.844 13.531 -11.633 1 80.5 496 CYS B CA 1
ATOM 8307 C C . CYS B 1 496 ? 52.75 14.352 -12.266 1 80.5 496 CYS B C 1
ATOM 8309 O O . CYS B 1 496 ? 52.969 15.414 -12.828 1 80.5 496 CYS B O 1
ATOM 8311 N N . ARG B 1 497 ? 51.594 13.945 -12.227 1 80.25 497 ARG B N 1
ATOM 8312 C CA . ARG B 1 497 ? 50.469 14.562 -12.898 1 80.25 497 ARG B CA 1
ATOM 8313 C C . ARG B 1 497 ? 49.75 15.539 -11.969 1 80.25 497 ARG B C 1
ATOM 8315 O O . ARG B 1 497 ? 48.75 16.156 -12.352 1 80.25 497 ARG B O 1
ATOM 8322 N N . MET B 1 498 ? 50.219 15.664 -10.797 1 79.62 498 MET B N 1
ATOM 8323 C CA . MET B 1 498 ? 49.656 16.672 -9.898 1 79.62 498 MET B CA 1
ATOM 8324 C C . MET B 1 498 ? 50.062 18.078 -10.352 1 79.62 498 MET B C 1
ATOM 8326 O O . MET B 1 498 ? 51.219 18.328 -10.695 1 79.62 498 MET B O 1
ATOM 8330 N N . LEU B 1 499 ? 49.156 18.953 -10.266 1 78 499 LEU B N 1
ATOM 8331 C CA . LEU B 1 499 ? 49.438 20.328 -10.672 1 78 499 LEU B CA 1
ATOM 8332 C C . LEU B 1 499 ? 50.438 20.984 -9.727 1 78 499 LEU B C 1
ATOM 8334 O O . LEU B 1 499 ? 50.25 20.969 -8.508 1 78 499 LEU B O 1
ATOM 8338 N N . GLY B 1 500 ? 51.5 21.562 -10.242 1 77.44 500 GLY B N 1
ATOM 8339 C CA . GLY B 1 500 ? 52.5 22.281 -9.477 1 77.44 500 GLY B CA 1
ATOM 8340 C C . GLY B 1 500 ? 53.688 21.438 -9.125 1 77.44 500 GLY B C 1
ATOM 8341 O O . GLY B 1 500 ? 54.719 21.953 -8.633 1 77.44 500 GLY B O 1
ATOM 8342 N N . CYS B 1 501 ? 53.562 20.125 -9.266 1 79.12 501 CYS B N 1
ATOM 8343 C CA . CYS B 1 501 ? 54.719 19.266 -8.953 1 79.12 501 CYS B CA 1
ATOM 8344 C C . CYS B 1 501 ? 55.5 18.922 -10.219 1 79.12 501 CYS B C 1
ATOM 8346 O O . CYS B 1 501 ? 54.906 18.547 -11.234 1 79.12 501 CYS B O 1
ATOM 8348 N N . ASN B 1 502 ? 56.688 19.188 -10.234 1 77.31 502 ASN B N 1
ATOM 8349 C CA . ASN B 1 502 ? 57.562 18.922 -11.383 1 77.31 502 ASN B CA 1
ATOM 8350 C C . ASN B 1 502 ? 58.438 17.703 -11.141 1 77.31 502 ASN B C 1
ATOM 8352 O O . ASN B 1 502 ? 59.406 17.484 -11.875 1 77.31 502 ASN B O 1
ATOM 8356 N N . SER B 1 503 ? 58.094 16.859 -10.203 1 81.12 503 SER B N 1
ATOM 8357 C CA . SER B 1 503 ? 58.906 15.711 -9.883 1 81.12 503 SER B CA 1
ATOM 8358 C C . SER B 1 503 ? 58.562 14.5 -10.734 1 81.12 503 SER B C 1
ATOM 8360 O O . SER B 1 503 ? 57.5 14.484 -11.367 1 81.12 503 SER B O 1
ATOM 8362 N N . LYS B 1 504 ? 59.438 13.617 -10.828 1 81.19 504 LYS B N 1
ATOM 8363 C CA . LYS B 1 504 ? 59.219 12.367 -11.547 1 81.19 504 LYS B CA 1
ATOM 8364 C C . LYS B 1 504 ? 59 11.211 -10.578 1 81.19 504 LYS B C 1
ATOM 8366 O O . LYS B 1 504 ? 59.531 11.203 -9.477 1 81.19 504 LYS B O 1
ATOM 8371 N N . THR B 1 505 ? 58.062 10.352 -10.898 1 82.44 505 THR B N 1
ATOM 8372 C CA . THR B 1 505 ? 57.719 9.258 -9.992 1 82.44 505 THR B CA 1
ATOM 8373 C C . THR B 1 505 ? 57.5 7.965 -10.773 1 82.44 505 THR B C 1
ATOM 8375 O O . THR B 1 505 ? 57.25 7.992 -11.977 1 82.44 505 THR B O 1
ATOM 8378 N N . TYR B 1 506 ? 57.75 6.844 -10.086 1 79.44 506 TYR B N 1
ATOM 8379 C CA . TYR B 1 506 ? 57.469 5.516 -10.625 1 79.44 506 TYR B CA 1
ATOM 8380 C C . TYR B 1 506 ? 56.125 4.98 -10.102 1 79.44 506 TYR B C 1
ATOM 8382 O O . TYR B 1 506 ? 55.719 3.865 -10.438 1 79.44 506 TYR B O 1
ATOM 8390 N N . VAL B 1 507 ? 55.469 5.777 -9.297 1 81.69 507 VAL B N 1
ATOM 8391 C CA . VAL B 1 507 ? 54.281 5.285 -8.633 1 81.69 507 VAL B CA 1
ATOM 8392 C C . VAL B 1 507 ? 53.031 5.691 -9.438 1 81.69 507 VAL B C 1
ATOM 8394 O O . VAL B 1 507 ? 52.875 6.863 -9.789 1 81.69 507 VAL B O 1
ATOM 8397 N N . ARG B 1 508 ? 52.25 4.676 -9.727 1 80.69 508 ARG B N 1
ATOM 8398 C CA . ARG B 1 508 ? 51 4.848 -10.469 1 80.69 508 ARG B CA 1
ATOM 8399 C C . ARG B 1 508 ? 49.812 4.344 -9.672 1 80.69 508 ARG B C 1
ATOM 8401 O O . ARG B 1 508 ? 49.906 3.338 -8.961 1 80.69 508 ARG B O 1
ATOM 8408 N N . CYS B 1 509 ? 48.75 5.129 -9.672 1 78.88 509 CYS B N 1
ATOM 8409 C CA . CYS B 1 509 ? 47.5 4.656 -9.062 1 78.88 509 CYS B CA 1
ATOM 8410 C C . CYS B 1 509 ? 46.844 3.568 -9.906 1 78.88 509 CYS B C 1
ATOM 8412 O O . CYS B 1 509 ? 46.688 3.732 -11.117 1 78.88 509 CYS B O 1
ATOM 8414 N N . VAL B 1 510 ? 46.438 2.477 -9.258 1 77.88 510 VAL B N 1
ATOM 8415 C CA . VAL B 1 510 ? 45.906 1.312 -9.969 1 77.88 510 VAL B CA 1
ATOM 8416 C C . VAL B 1 510 ? 44.562 1.653 -10.602 1 77.88 510 VAL B C 1
ATOM 8418 O O . VAL B 1 510 ? 44.281 1.195 -11.711 1 77.88 510 VAL B O 1
ATOM 8421 N N . LYS B 1 511 ? 43.844 2.514 -10 1 72.62 511 LYS B N 1
ATOM 8422 C CA . LYS B 1 511 ? 42.5 2.83 -10.469 1 72.62 511 LYS B CA 1
ATOM 8423 C C . LYS B 1 511 ? 42.531 3.965 -11.492 1 72.62 511 LYS B C 1
ATOM 8425 O O . LYS B 1 511 ? 41.969 3.836 -12.586 1 72.62 511 LYS B O 1
ATOM 8430 N N . CYS B 1 512 ? 43.188 5.082 -11.188 1 72.5 512 CYS B N 1
ATOM 8431 C CA . CYS B 1 512 ? 43.188 6.281 -12.023 1 72.5 512 CYS B CA 1
ATOM 8432 C C . CYS B 1 512 ? 44.281 6.219 -13.078 1 72.5 512 CYS B C 1
ATOM 8434 O O . CYS B 1 512 ? 44.281 7 -14.031 1 72.5 512 CYS B O 1
ATOM 8436 N N . LYS B 1 513 ? 45.188 5.367 -12.945 1 76.12 513 LYS B N 1
ATOM 8437 C CA . LYS B 1 513 ? 46.344 5.195 -13.805 1 76.12 513 LYS B CA 1
ATOM 8438 C C . LYS B 1 513 ? 47.125 6.5 -13.945 1 76.12 513 LYS B C 1
ATOM 8440 O O . LYS B 1 513 ? 47.75 6.754 -14.984 1 76.12 513 LYS B O 1
ATOM 8445 N N . MET B 1 514 ? 47.125 7.32 -12.992 1 80.44 514 MET B N 1
ATOM 8446 C CA . MET B 1 514 ? 47.875 8.562 -12.93 1 80.44 514 MET B CA 1
ATOM 8447 C C . MET B 1 514 ? 49.156 8.367 -12.133 1 80.44 514 MET B C 1
ATOM 8449 O O . MET B 1 514 ? 49.156 7.723 -11.086 1 80.44 514 MET B O 1
ATOM 8453 N N . PHE B 1 515 ? 50.188 8.953 -12.703 1 82.69 515 PHE B N 1
ATOM 8454 C CA . PHE B 1 515 ? 51.469 8.914 -11.984 1 82.69 515 PHE B CA 1
ATOM 8455 C C . PHE B 1 515 ? 51.562 10.039 -10.961 1 82.69 515 PHE B C 1
ATOM 8457 O O . PHE B 1 515 ? 51.375 11.211 -11.305 1 82.69 515 PHE B O 1
ATOM 8464 N N . LEU B 1 516 ? 51.719 9.695 -9.688 1 85.62 516 LEU B N 1
ATOM 8465 C CA . LEU B 1 516 ? 51.75 10.656 -8.586 1 85.62 516 LEU B CA 1
ATOM 8466 C C . LEU B 1 516 ? 52.875 10.328 -7.602 1 85.62 516 LEU B C 1
ATOM 8468 O O . LEU B 1 516 ? 53.188 9.156 -7.367 1 85.62 516 LEU B O 1
ATOM 8472 N N . CYS B 1 517 ? 53.344 11.359 -7.059 1 80.81 517 CYS B N 1
ATOM 8473 C CA . CYS B 1 517 ? 54.5 11.195 -6.18 1 80.81 517 CYS B CA 1
ATOM 8474 C C . CYS B 1 517 ? 54.094 10.672 -4.816 1 80.81 517 CYS B C 1
ATOM 8476 O O . CYS B 1 517 ? 53.062 11.086 -4.273 1 80.81 517 CYS B O 1
ATOM 8478 N N . VAL B 1 518 ? 54.812 9.633 -4.355 1 80 518 VAL B N 1
ATOM 8479 C CA . VAL B 1 518 ? 54.781 9.195 -2.965 1 80 518 VAL B CA 1
ATOM 8480 C C . VAL B 1 518 ? 56.188 9.273 -2.371 1 80 518 VAL B C 1
ATOM 8482 O O . VAL B 1 518 ? 56.969 8.312 -2.461 1 80 518 VAL B O 1
ATOM 8485 N N . SER B 1 519 ? 56.688 10.406 -1.948 1 74.69 519 SER B N 1
ATOM 8486 C CA . SER B 1 519 ? 58.031 10.609 -1.426 1 74.69 519 SER B CA 1
ATOM 8487 C C . SER B 1 519 ? 58 11.516 -0.197 1 74.69 519 SER B C 1
ATOM 8489 O O . SER B 1 519 ? 56.969 12.094 0.14 1 74.69 519 SER B O 1
ATOM 8491 N N . LYS B 1 520 ? 59.062 11.453 0.563 1 69.44 520 LYS B N 1
ATOM 8492 C CA . LYS B 1 520 ? 59.219 12.32 1.724 1 69.44 520 LYS B CA 1
ATOM 8493 C C . LYS B 1 520 ? 59.094 13.789 1.332 1 69.44 520 LYS B C 1
ATOM 8495 O O . LYS B 1 520 ? 58.594 14.602 2.121 1 69.44 520 LYS B O 1
ATOM 8500 N N . LYS B 1 521 ? 59.344 14.164 0.152 1 69.75 521 LYS B N 1
ATOM 8501 C CA . LYS B 1 521 ? 59.344 15.555 -0.297 1 69.75 521 LYS B CA 1
ATOM 8502 C C . LYS B 1 521 ? 58 15.969 -0.836 1 69.75 521 LYS B C 1
ATOM 8504 O O . LYS B 1 521 ? 57.562 17.125 -0.671 1 69.75 521 LYS B O 1
ATOM 8509 N N . SER B 1 522 ? 57.312 15.086 -1.534 1 74.12 522 SER B N 1
ATOM 8510 C CA . SER B 1 522 ? 56.031 15.422 -2.15 1 74.12 522 SER B CA 1
ATOM 8511 C C . SER B 1 522 ? 55.031 14.289 -2.006 1 74.12 522 SER B C 1
ATOM 8513 O O . SER B 1 522 ? 55.312 13.148 -2.371 1 74.12 522 SER B O 1
ATOM 8515 N N . GLN B 1 523 ? 53.906 14.586 -1.344 1 77.94 523 GLN B N 1
ATOM 8516 C CA . GLN B 1 523 ? 52.812 13.633 -1.141 1 77.94 523 GLN B CA 1
ATOM 8517 C C . GLN B 1 523 ? 51.688 13.883 -2.117 1 77.94 523 GLN B C 1
ATOM 8519 O O . GLN B 1 523 ? 50.531 14.07 -1.702 1 77.94 523 GLN B O 1
ATOM 8524 N N . CYS B 1 524 ? 52 13.812 -3.381 1 79.5 524 CYS B N 1
ATOM 8525 C CA . CYS B 1 524 ? 51.031 14.141 -4.426 1 79.5 524 CYS B CA 1
ATOM 8526 C C . CYS B 1 524 ? 49.938 13.094 -4.504 1 79.5 524 CYS B C 1
ATOM 8528 O O . CYS B 1 524 ? 48.781 13.422 -4.766 1 79.5 524 CYS B O 1
ATOM 8530 N N . PHE B 1 525 ? 50.281 11.844 -4.289 1 80.5 525 PHE B N 1
ATOM 8531 C CA . PHE B 1 525 ? 49.281 10.766 -4.344 1 80.5 525 PHE B CA 1
ATOM 8532 C C . PHE B 1 525 ? 48.188 10.992 -3.311 1 80.5 525 PHE B C 1
ATOM 8534 O O . PHE B 1 525 ? 47 10.859 -3.623 1 80.5 525 PHE B O 1
ATOM 8541 N N . LEU B 1 526 ? 48.656 11.312 -2.215 1 78.62 526 LEU B N 1
ATOM 8542 C CA . LEU B 1 526 ? 47.719 11.594 -1.13 1 78.62 526 LEU B CA 1
ATOM 8543 C C . LEU B 1 526 ? 46.906 12.836 -1.428 1 78.62 526 LEU B C 1
ATOM 8545 O O . LEU B 1 526 ? 45.688 12.836 -1.264 1 78.62 526 LEU B O 1
ATOM 8549 N N . ARG B 1 527 ? 47.531 13.914 -1.812 1 78.06 527 ARG B N 1
ATOM 8550 C CA . ARG B 1 527 ? 46.875 15.195 -2.061 1 78.06 527 ARG B CA 1
ATOM 8551 C C . ARG B 1 527 ? 45.906 15.094 -3.229 1 78.06 527 ARG B C 1
ATOM 8553 O O . ARG B 1 527 ? 44.844 15.742 -3.223 1 78.06 527 ARG B O 1
ATOM 8560 N N . TYR B 1 528 ? 46.25 14.383 -4.184 1 76.94 528 TYR B N 1
ATOM 8561 C CA . TYR B 1 528 ? 45.438 14.219 -5.391 1 76.94 528 TYR B CA 1
ATOM 8562 C C . TYR B 1 528 ? 44.156 13.469 -5.086 1 76.94 528 TYR B C 1
ATOM 8564 O O . TYR B 1 528 ? 43.094 13.75 -5.684 1 76.94 528 TYR B O 1
ATOM 8572 N N . HIS B 1 529 ? 44.188 12.539 -4.172 1 75.44 529 HIS B N 1
ATOM 8573 C CA . HIS B 1 529 ? 43.062 11.664 -3.928 1 75.44 529 HIS B CA 1
ATOM 8574 C C . HIS B 1 529 ? 42.312 12.055 -2.652 1 75.44 529 HIS B C 1
ATOM 8576 O O . HIS B 1 529 ? 41.281 11.484 -2.332 1 75.44 529 HIS B O 1
ATOM 8582 N N . LYS B 1 530 ? 42.844 12.922 -1.841 1 70.56 530 LYS B N 1
ATOM 8583 C CA . LYS B 1 530 ? 42.156 13.461 -0.668 1 70.56 530 LYS B CA 1
ATOM 8584 C C . LYS B 1 530 ? 41.156 14.547 -1.062 1 70.56 530 LYS B C 1
ATOM 8586 O O . LYS B 1 530 ? 41.469 15.406 -1.891 1 70.56 530 LYS B O 1
#

Organism: NCBI:txid303518

Foldseek 3Di:
DPPPPPPPPPPPPPPPPPPPPCPPKAKAFDDFDFDFDDFDFDPPVCLVVCPPPALVNLLCLQPPLVQLQLQQVQLQVQCCVPPVHGLPDGSLNSLLLLLLLLQCLLVPDVDPCLCCDDVNHDCLNCVLDPPVNSVSSLVSGWRDDPVVDDPVNCVVAVLVRQVVSVVRNQSSLQPDTDDQEKEKDKDFLADDFDGQDWAADPPDPRRIHWIKIFIFWLQQATNHIFTDRPQPSAVDPDPLGDLLRRVVVRCPSGGASGEYEYEQVRDAPVSQVVQVVVNYKYKYWHDPVRDDPSDDDDDQVVVQPDDAQDKGWIWIPPQTKIWMWHGHVGITIMIISPFDQPPKDWDWDADPVVRDTDIHIHGPSRVVNVSTHCRNVNNVVLCVNRPSPDDDNDSSSSVSSSSSSSSSSNSVSVQVVSCVVVVPPVSPDDSSRSSSSNSSVSSVSSVVVVVVVVVPDDPPCPPPPPPPPPDPDPSVVPPPCQFDWDQDPDPDFDAQPAPPGRDTGRIATPHVRGGHDDDPVDNGSVVVVD/DPPDPPPPPPPPPPPPPPPPDCPPKAKFFDDFDFDFDDFDFDPPVCLVVCPPPALVNLLCLQPPLVQLQLQQVQLQVQCCVPPVHGLPDGSLNSLLLLLLLLVCLLVPDVDPCLCCDDVNHDCLNCVLDPPVNSVSSLVSGWRDDPVVDDPVVCVVAVLVRQVVSVVSNQSSLQPDTDDQEKEKDKDFLADDFDGQDWAAQPPDPRRIHWIKIFIFWLQQATNHIFTDRPQPSAVDPDPQGDLLRSVVVRCPSGGASGEYEYEQVRDAPVSQVVQVVVNYKYKYWHDPVRDDPSDDDDDQVVVQPDDAQDKGWIWIPPQTKIWMWHGHVGITIMIISPFDQPPKDWDWDADPVVRDTDIHIHGPSRVVNVSTHCRNVNNVVLCVNRPSPDDDNDSSSSVSSSSSSSSSSNSVSVQVVSCVVVVPPVSPDDSSRSSSSSSSVSSVSSVVVVVVVVVPPDPPPPPPPPPPPPDPDPSVVPPPCQFDWDQDPDPDFDAAPAPPGRDTGRIATPRVRGGHDDDPVDNGSVVVVD

Nearest PDB structures (foldseek):
  6x68-assembly1_C  TM=7.389E-01  e=4.892E-23  Trichoplusia ni
  4dm0-assembly1_A-2  TM=4.601E-01  e=2.925E-06  Escherichia coli
  1muh-assembly1_A-2  TM=4.540E-01  e=7.096E-06  Escherichia coli
  6nor-assembly1_A  TM=1.952E-01  e=2.373E+00  Micromonospora echinospora
  6x68-assembly1_C  TM=7.403E-01  e=1.928E-23  Trichoplusia ni